Protein AF-A0A9P5HD12-F1 (afdb_monomer)

Structure (mmCIF, N/CA/C/O backbone):
data_AF-A0A9P5HD12-F1
#
_entry.id   AF-A0A9P5HD12-F1
#
loop_
_atom_site.group_PDB
_atom_site.id
_atom_site.type_symbol
_atom_site.label_atom_id
_atom_site.label_alt_id
_atom_site.label_comp_id
_atom_site.label_asym_id
_atom_site.label_entity_id
_atom_site.label_seq_id
_atom_site.pdbx_PDB_ins_code
_atom_site.Cartn_x
_atom_site.Cartn_y
_atom_site.Cartn_z
_atom_site.occupancy
_atom_site.B_iso_or_equiv
_atom_site.auth_seq_id
_atom_site.auth_comp_id
_atom_site.auth_asym_id
_atom_site.auth_atom_id
_atom_site.pdbx_PDB_model_num
ATOM 1 N N . MET A 1 1 ? -7.992 -1.097 63.569 1.00 47.06 1 MET A N 1
ATOM 2 C CA . MET A 1 1 ? -7.246 -1.140 62.299 1.00 47.06 1 MET A CA 1
ATOM 3 C C . MET A 1 1 ? -6.185 -2.189 62.492 1.00 47.06 1 MET A C 1
ATOM 5 O O . MET A 1 1 ? -5.339 -1.997 63.358 1.00 47.06 1 MET A O 1
ATOM 9 N N . ASP A 1 2 ? -6.290 -3.304 61.782 1.00 55.62 2 ASP A N 1
ATOM 10 C CA . ASP A 1 2 ? -5.213 -4.288 61.765 1.00 55.62 2 ASP A CA 1
ATOM 11 C C . ASP A 1 2 ? -3.961 -3.609 61.197 1.00 55.62 2 ASP A C 1
ATOM 13 O O . ASP A 1 2 ? -4.039 -2.880 60.207 1.00 55.62 2 ASP A O 1
ATOM 17 N N . SER A 1 3 ? -2.821 -3.762 61.870 1.00 78.62 3 SER A N 1
ATOM 18 C CA . SER A 1 3 ? -1.557 -3.120 61.483 1.00 78.62 3 SER A CA 1
ATOM 19 C C . SER A 1 3 ? -0.944 -3.727 60.216 1.00 78.62 3 SER A C 1
ATOM 21 O O . SER A 1 3 ? -0.080 -3.107 59.599 1.00 78.62 3 SER A O 1
ATOM 23 N N . SER A 1 4 ? -1.393 -4.921 59.821 1.00 79.12 4 SER A N 1
ATOM 24 C CA . SER A 1 4 ? -1.002 -5.617 58.596 1.00 79.12 4 SER A CA 1
ATOM 25 C C . SER A 1 4 ? -2.053 -6.657 58.186 1.00 79.12 4 SER A C 1
ATOM 27 O O . SER A 1 4 ? -2.779 -7.199 59.020 1.00 79.12 4 SER A O 1
ATOM 29 N N . LEU A 1 5 ? -2.127 -6.954 56.885 1.00 80.81 5 LEU A N 1
ATOM 30 C CA . LEU A 1 5 ? -2.932 -8.056 56.355 1.00 80.81 5 LEU A CA 1
ATOM 31 C C . LEU A 1 5 ? -2.195 -9.380 56.624 1.00 80.81 5 LEU A C 1
ATOM 33 O O . LEU A 1 5 ? -1.107 -9.595 56.090 1.00 80.81 5 LEU A O 1
ATOM 37 N N . SER A 1 6 ? -2.763 -10.256 57.455 1.00 83.50 6 SER A N 1
ATOM 38 C CA . SER A 1 6 ? -2.176 -11.579 57.721 1.00 83.50 6 SER A CA 1
ATOM 39 C C . SER A 1 6 ? -2.319 -12.482 56.492 1.00 83.50 6 SER A C 1
ATOM 41 O O . SER A 1 6 ? -3.401 -12.583 55.915 1.00 83.50 6 SER A O 1
ATOM 43 N N . TYR A 1 7 ? -1.225 -13.126 56.072 1.00 85.25 7 TYR A N 1
ATOM 44 C CA . TYR A 1 7 ? -1.238 -14.045 54.932 1.00 85.25 7 TYR A CA 1
ATOM 45 C C . TYR A 1 7 ? -2.014 -15.320 55.286 1.00 85.25 7 TYR A C 1
ATOM 47 O O . TYR A 1 7 ? -1.630 -16.055 56.196 1.00 85.25 7 TYR A O 1
ATOM 55 N N . HIS A 1 8 ? -3.086 -15.585 54.541 1.00 85.81 8 HIS A N 1
ATOM 56 C CA . HIS A 1 8 ? -3.870 -16.813 54.619 1.00 85.81 8 HIS A CA 1
ATOM 57 C C . HIS A 1 8 ? -3.912 -17.473 53.241 1.00 85.81 8 HIS A C 1
ATOM 59 O O . HIS A 1 8 ? -4.169 -16.803 52.240 1.00 85.81 8 HIS A O 1
ATOM 65 N N . GLU A 1 9 ? -3.662 -18.782 53.188 1.00 86.75 9 GLU A N 1
ATOM 66 C CA . GLU A 1 9 ? -3.759 -19.545 51.944 1.00 86.75 9 GLU A CA 1
ATOM 67 C C . GLU A 1 9 ? -5.219 -19.556 51.446 1.00 86.75 9 GLU A C 1
ATOM 69 O O . GLU A 1 9 ? -6.130 -19.869 52.222 1.00 86.75 9 GLU A O 1
ATOM 74 N N . PRO A 1 10 ? -5.478 -19.197 50.175 1.00 88.44 10 PRO A N 1
ATOM 75 C CA . PRO A 1 10 ? -6.823 -19.236 49.620 1.00 88.44 10 PRO A CA 1
ATOM 76 C C . PRO A 1 10 ? -7.307 -20.681 49.449 1.00 88.44 10 PRO A C 1
ATOM 78 O O . PRO A 1 10 ? -6.537 -21.589 49.152 1.00 88.44 10 PRO A O 1
ATOM 81 N N . SER A 1 11 ? -8.617 -20.897 49.586 1.00 92.56 11 SER A N 1
ATOM 82 C CA . SER A 1 11 ? -9.202 -22.230 49.404 1.00 92.56 11 SER A CA 1
ATOM 83 C C . SER A 1 11 ? -9.028 -22.751 47.967 1.00 92.56 11 SER A C 1
ATOM 85 O O . SER A 1 11 ? -9.059 -21.975 47.008 1.00 92.56 11 SER A O 1
ATOM 87 N N . VAL A 1 12 ? -8.949 -24.077 47.797 1.00 92.75 12 VAL A N 1
ATOM 88 C CA . VAL A 1 12 ? -8.862 -24.726 46.469 1.00 92.75 12 VAL A CA 1
ATOM 89 C C . VAL A 1 12 ? -10.025 -24.320 45.557 1.00 92.75 12 VAL A C 1
ATOM 91 O O . VAL A 1 12 ? -9.836 -24.154 44.356 1.00 92.75 12 VAL A O 1
ATOM 94 N N . VAL A 1 13 ? -11.218 -24.097 46.121 1.00 92.12 13 VAL A N 1
ATOM 95 C CA . VAL A 1 13 ? -12.398 -23.631 45.373 1.00 92.12 13 VAL A CA 1
ATOM 96 C C . VAL A 1 13 ? -12.158 -22.237 44.792 1.00 92.12 13 VAL A C 1
ATOM 98 O O . VAL A 1 13 ? -12.427 -22.008 43.615 1.00 92.12 13 VAL A O 1
ATOM 101 N N . THR A 1 14 ? -11.594 -21.322 45.584 1.00 90.31 14 THR A N 1
ATOM 102 C CA . THR A 1 14 ? -11.239 -19.970 45.132 1.00 90.31 14 THR A CA 1
ATOM 103 C C . THR A 1 14 ? -10.193 -20.016 44.020 1.00 90.31 14 THR A C 1
ATOM 105 O O . THR A 1 14 ? -10.361 -19.354 42.998 1.00 90.31 14 THR A O 1
ATOM 108 N N . ILE A 1 15 ? -9.146 -20.833 44.180 1.00 92.25 15 ILE A N 1
ATOM 109 C CA . ILE A 1 15 ? -8.101 -21.008 43.160 1.00 92.25 15 ILE A CA 1
ATOM 110 C C . ILE A 1 15 ? -8.713 -21.554 41.863 1.00 92.25 15 ILE A C 1
ATOM 112 O O . ILE A 1 15 ? -8.494 -20.985 40.797 1.00 92.25 15 ILE A O 1
ATOM 116 N N . ALA A 1 16 ? -9.538 -22.601 41.945 1.00 94.00 16 ALA A N 1
ATOM 117 C CA . ALA A 1 16 ? -10.181 -23.206 40.782 1.00 94.00 16 ALA A CA 1
ATOM 118 C C . ALA A 1 16 ? -11.102 -22.225 40.035 1.00 94.00 16 ALA A C 1
ATOM 120 O O . ALA A 1 16 ? -11.079 -22.189 38.803 1.00 94.00 16 ALA A O 1
ATOM 121 N N . ILE A 1 17 ? -11.872 -21.397 40.756 1.00 93.56 17 ILE A N 1
ATOM 122 C CA . ILE A 1 17 ? -12.721 -20.359 40.152 1.00 93.56 17 ILE A CA 1
ATOM 123 C C . ILE A 1 17 ? -11.867 -19.323 39.415 1.00 93.56 17 ILE A C 1
ATOM 125 O O . ILE A 1 17 ? -12.166 -19.018 38.262 1.00 93.56 17 ILE A O 1
ATOM 129 N N . LEU A 1 18 ? -10.803 -18.809 40.043 1.00 92.56 18 LEU A N 1
ATOM 130 C CA . LEU A 1 18 ? -9.942 -17.779 39.452 1.00 92.56 18 LEU A CA 1
ATOM 131 C C . LEU A 1 18 ? -9.153 -18.302 38.245 1.00 92.56 18 LEU A C 1
ATOM 133 O O . LEU A 1 18 ? -9.142 -17.660 37.194 1.00 92.56 18 LEU A O 1
ATOM 137 N N . SER A 1 19 ? -8.530 -19.477 38.363 1.00 93.19 19 SER A N 1
ATOM 138 C CA . SER A 1 19 ? -7.789 -20.107 37.265 1.00 93.19 19 SER A CA 1
ATOM 139 C C . SER A 1 19 ? -8.713 -20.490 36.110 1.00 93.19 19 SER A C 1
ATOM 141 O O . SER A 1 19 ? -8.383 -20.232 34.953 1.00 93.19 19 SER A O 1
ATOM 143 N N . GLY A 1 20 ? -9.890 -21.051 36.409 1.00 94.62 20 GLY A N 1
ATOM 144 C CA . GLY A 1 20 ? -10.898 -21.383 35.404 1.00 94.62 20 GLY A CA 1
ATOM 145 C C . GLY A 1 20 ? -11.424 -20.145 34.680 1.00 94.62 20 GLY A C 1
ATOM 146 O O . GLY A 1 20 ? -11.545 -20.161 33.458 1.00 94.62 20 GLY A O 1
ATOM 147 N N . PHE A 1 21 ? -11.664 -19.055 35.410 1.00 94.62 21 PHE A N 1
ATOM 148 C CA . PHE A 1 21 ? -12.096 -17.783 34.837 1.00 94.62 21 PHE A CA 1
ATOM 149 C C . PHE A 1 21 ? -11.057 -17.207 33.867 1.00 94.62 21 PHE A C 1
ATOM 151 O O . PHE A 1 21 ? -11.388 -16.927 32.717 1.00 94.62 21 PHE A O 1
ATOM 158 N N . LEU A 1 22 ? -9.789 -17.106 34.285 1.00 93.56 22 LEU A N 1
ATOM 159 C CA . LEU A 1 22 ? -8.687 -16.626 33.438 1.00 93.56 22 LEU A CA 1
ATOM 160 C C . LEU A 1 22 ? -8.484 -17.489 32.186 1.00 93.56 22 LEU A C 1
ATOM 162 O O . LEU A 1 22 ? -8.313 -16.961 31.085 1.00 93.56 22 LEU A O 1
ATOM 166 N N . LEU A 1 23 ? -8.520 -18.815 32.342 1.00 95.06 23 LEU A N 1
ATOM 167 C CA . LEU A 1 23 ? -8.341 -19.749 31.233 1.00 95.06 23 LEU A CA 1
ATOM 168 C C . LEU A 1 23 ? -9.497 -19.662 30.232 1.00 95.06 23 LEU A C 1
ATOM 170 O O . LEU A 1 23 ? -9.259 -19.585 29.028 1.00 95.06 23 LEU A O 1
ATOM 174 N N . LEU A 1 24 ? -10.743 -19.622 30.711 1.00 94.94 24 LEU A N 1
ATOM 175 C CA . LEU A 1 24 ? -11.917 -19.517 29.844 1.00 94.94 24 LEU A CA 1
ATOM 176 C C . LEU A 1 24 ? -11.989 -18.171 29.130 1.00 94.94 24 LEU A C 1
ATOM 178 O O . LEU A 1 24 ? -12.310 -18.153 27.943 1.00 94.94 24 LEU A O 1
ATOM 182 N N . LEU A 1 25 ? -11.645 -17.066 29.802 1.00 93.25 25 LEU A N 1
ATOM 183 C CA . LEU A 1 25 ? -11.582 -15.743 29.175 1.00 93.25 25 LEU A CA 1
ATOM 184 C C . LEU A 1 25 ? -10.667 -15.739 27.945 1.00 93.25 25 LEU A C 1
ATOM 186 O O . LEU A 1 25 ? -11.023 -15.167 26.915 1.00 93.25 25 LEU A O 1
ATOM 190 N N . ASN A 1 26 ? -9.518 -16.411 28.031 1.00 93.06 26 ASN A N 1
ATOM 191 C CA . ASN A 1 26 ? -8.563 -16.510 26.931 1.00 93.06 26 ASN A CA 1
ATOM 192 C C . ASN A 1 26 ? -8.986 -17.541 25.871 1.00 93.06 26 ASN A C 1
ATOM 194 O O . ASN A 1 26 ? -8.932 -17.247 24.677 1.00 93.06 26 ASN A O 1
ATOM 198 N N . LEU A 1 27 ? -9.467 -18.719 26.282 1.00 93.19 27 LEU A N 1
ATOM 199 C CA . LEU A 1 27 ? -9.890 -19.785 25.366 1.00 93.19 27 LEU A CA 1
ATOM 200 C C . LEU A 1 27 ? -11.089 -19.366 24.507 1.00 93.19 27 LEU A C 1
ATOM 202 O O . LEU A 1 27 ? -11.091 -19.571 23.292 1.00 93.19 27 LEU A O 1
ATOM 206 N N . VAL A 1 28 ? -12.104 -18.763 25.130 1.00 91.25 28 VAL A N 1
ATOM 207 C CA . VAL A 1 28 ? -13.299 -18.282 24.427 1.00 91.25 28 VAL A CA 1
ATOM 208 C C . VAL A 1 28 ? -12.946 -17.115 23.514 1.00 91.25 28 VAL A C 1
ATOM 210 O O . VAL A 1 28 ? -13.430 -17.081 22.384 1.00 91.25 28 VAL A O 1
ATOM 213 N N . ASN A 1 29 ? -12.072 -16.202 23.956 1.00 87.50 29 ASN A N 1
ATOM 214 C CA . ASN A 1 29 ? -11.578 -15.126 23.100 1.00 87.50 29 ASN A CA 1
ATOM 215 C C . ASN A 1 29 ? -10.891 -15.688 21.849 1.00 87.50 29 ASN A C 1
ATOM 217 O O . ASN A 1 29 ? -11.297 -15.347 20.745 1.00 87.50 29 ASN A O 1
ATOM 221 N N . TYR A 1 30 ? -9.939 -16.615 22.004 1.00 86.12 30 TYR A N 1
ATOM 222 C CA . TYR A 1 30 ? -9.253 -17.255 20.877 1.00 86.12 30 TYR A CA 1
ATOM 223 C C . TYR A 1 30 ? -10.226 -17.960 19.916 1.00 86.12 30 TYR A C 1
ATOM 225 O O . TYR A 1 30 ? -10.137 -17.800 18.698 1.00 86.12 30 TYR A O 1
ATOM 233 N N . GLY A 1 31 ? -11.186 -18.722 20.451 1.00 85.94 31 GLY A N 1
ATOM 234 C CA . GLY A 1 31 ? -12.172 -19.444 19.645 1.00 85.94 31 GLY A CA 1
ATOM 235 C C . GLY A 1 31 ? -13.102 -18.516 18.858 1.00 85.94 31 GLY A C 1
ATOM 236 O O . GLY A 1 31 ? -13.286 -18.700 17.655 1.00 85.94 31 GLY A O 1
ATOM 237 N N . LEU A 1 32 ? -13.674 -17.506 19.517 1.00 82.62 32 LEU A N 1
ATOM 238 C CA . LEU A 1 32 ? -14.594 -16.561 18.880 1.00 82.62 32 LEU A CA 1
ATOM 239 C C . LEU A 1 32 ? -13.887 -15.612 17.915 1.00 82.62 32 LEU A C 1
ATOM 241 O O . LEU A 1 32 ? -14.466 -15.268 16.886 1.00 82.62 32 LEU A O 1
ATOM 245 N N . ASP A 1 33 ? -12.651 -15.213 18.203 1.00 78.00 33 ASP A N 1
ATOM 246 C CA . ASP A 1 33 ? -11.883 -14.362 17.299 1.00 78.00 33 ASP A CA 1
ATOM 247 C C . ASP A 1 33 ? -11.550 -15.100 15.993 1.00 78.00 33 ASP A C 1
ATOM 249 O O . ASP A 1 33 ? -11.753 -14.564 14.907 1.00 78.00 33 ASP A O 1
ATOM 253 N N . LYS A 1 34 ? -11.199 -16.391 16.079 1.00 77.56 34 LYS A N 1
ATOM 254 C CA . LYS A 1 34 ? -10.939 -17.241 14.906 1.00 77.56 34 LYS A CA 1
ATOM 255 C C . LYS A 1 34 ? -12.182 -17.514 14.049 1.00 77.56 34 LYS A C 1
ATOM 257 O O . LYS A 1 34 ? -12.053 -17.703 12.842 1.00 77.56 34 LYS A O 1
ATOM 262 N N . ILE A 1 35 ? -13.368 -17.584 14.658 1.00 77.06 35 ILE A N 1
ATOM 263 C CA . ILE A 1 35 ? -14.622 -17.916 13.955 1.00 77.06 35 ILE A CA 1
ATOM 264 C C . ILE A 1 35 ? -15.313 -16.662 13.407 1.00 77.06 35 ILE A C 1
ATOM 266 O O . ILE A 1 35 ? -15.815 -16.679 12.284 1.00 77.06 35 ILE A O 1
ATOM 270 N N . ALA A 1 36 ? -15.386 -15.598 14.207 1.00 69.12 36 ALA A N 1
ATOM 271 C CA . ALA A 1 36 ? -16.264 -14.456 13.960 1.00 69.12 36 ALA A CA 1
ATOM 272 C C . ALA A 1 36 ? -15.604 -13.084 14.201 1.00 69.12 36 ALA A C 1
ATOM 274 O O . ALA A 1 36 ? -16.300 -12.073 14.109 1.00 69.12 36 ALA A O 1
ATOM 275 N N . PHE A 1 37 ? -14.295 -13.027 14.495 1.00 71.00 37 PHE A N 1
ATOM 276 C CA . PHE A 1 37 ? -13.543 -11.789 14.773 1.00 71.00 37 PHE A CA 1
ATOM 277 C C . PHE A 1 37 ? -14.174 -10.921 15.878 1.00 71.00 37 PHE A C 1
ATOM 279 O O . PHE A 1 37 ? -14.106 -9.691 15.847 1.00 71.00 37 PHE A O 1
ATOM 286 N N . CYS A 1 38 ? -14.864 -11.558 16.832 1.00 69.75 38 CYS A N 1
ATOM 287 C CA . CYS A 1 38 ? -15.633 -10.888 17.883 1.00 69.75 38 CYS A CA 1
ATOM 288 C C . CYS A 1 38 ? -15.299 -11.408 19.292 1.00 69.75 38 CYS A C 1
ATOM 290 O O . CYS A 1 38 ? -16.160 -11.429 20.177 1.00 69.75 38 CYS A O 1
ATOM 292 N N . GLY A 1 39 ? -14.037 -11.795 19.522 1.00 74.69 39 GLY A N 1
ATOM 293 C CA . GLY A 1 39 ? -13.567 -12.384 20.786 1.00 74.69 39 GLY A CA 1
ATOM 294 C C . GLY A 1 39 ? -13.927 -11.585 22.048 1.00 74.69 39 GLY A C 1
ATOM 295 O O . GLY A 1 39 ? -14.269 -12.168 23.081 1.00 74.69 39 GLY A O 1
ATOM 296 N N . LEU A 1 40 ? -13.994 -10.255 21.924 1.00 77.31 40 LEU A N 1
ATOM 297 C CA . LEU A 1 40 ? -14.366 -9.316 22.989 1.00 77.31 40 LEU A CA 1
ATOM 298 C C . LEU A 1 40 ? -15.733 -9.624 23.627 1.00 77.31 40 LEU A C 1
ATOM 300 O O . LEU A 1 40 ? -15.899 -9.506 24.840 1.00 77.31 40 LEU A O 1
ATOM 304 N N . ILE A 1 41 ? -16.715 -10.057 22.830 1.00 79.31 41 ILE A N 1
ATOM 305 C CA . ILE A 1 41 ? -18.071 -10.359 23.320 1.00 79.31 41 ILE A CA 1
ATOM 306 C C . ILE A 1 41 ? -18.044 -11.576 24.247 1.00 79.31 41 ILE A C 1
ATOM 308 O O . ILE A 1 41 ? -18.742 -11.596 25.259 1.00 79.31 41 ILE A O 1
ATOM 312 N N . GLY A 1 42 ? -17.204 -12.569 23.943 1.00 84.50 42 GLY A N 1
ATOM 313 C CA . GLY A 1 42 ? -17.037 -13.748 24.789 1.00 84.50 42 GLY A CA 1
ATOM 314 C C . GLY A 1 42 ? -16.533 -13.402 26.185 1.00 84.50 42 GLY A C 1
ATOM 315 O O . GLY A 1 42 ? -17.025 -13.948 27.171 1.00 84.50 42 GLY A O 1
ATOM 316 N N . GLN A 1 43 ? -15.605 -12.449 26.278 1.00 88.38 43 GLN A N 1
ATOM 317 C CA . GLN A 1 43 ? -15.058 -11.984 27.554 1.00 88.38 43 GLN A CA 1
ATOM 318 C C . GLN A 1 43 ? -16.110 -11.253 28.393 1.00 88.38 43 GLN A C 1
ATOM 320 O O . GLN A 1 43 ? -16.218 -11.510 29.592 1.00 88.38 43 GLN A O 1
ATOM 325 N N . VAL A 1 44 ? -16.941 -10.413 27.762 1.00 84.56 44 VAL A N 1
ATOM 326 C CA . VAL A 1 44 ? -18.081 -9.769 28.435 1.00 84.56 44 VAL A CA 1
ATOM 327 C C . VAL A 1 44 ? -19.047 -10.829 28.962 1.00 84.56 44 VAL A C 1
ATOM 329 O O . VAL A 1 44 ? -19.358 -10.818 30.148 1.00 84.56 44 VAL A O 1
ATOM 332 N N . VAL A 1 45 ? -19.474 -11.785 28.127 1.00 86.50 45 VAL A N 1
ATOM 333 C CA . VAL A 1 45 ? -20.421 -12.851 28.516 1.00 86.50 45 VAL A CA 1
ATOM 334 C C . VAL A 1 45 ? -19.896 -13.685 29.684 1.00 86.50 45 VAL A C 1
ATOM 336 O O . VAL A 1 45 ? -20.644 -13.957 30.623 1.00 86.50 45 VAL A O 1
ATOM 339 N N . LEU A 1 46 ? -18.614 -14.059 29.661 1.00 91.12 46 LEU A N 1
ATOM 340 C CA . LEU A 1 46 ? -17.979 -14.769 30.772 1.00 91.12 46 LEU A CA 1
ATOM 341 C C . LEU A 1 46 ? -17.926 -13.922 32.043 1.00 91.12 46 LEU A C 1
ATOM 343 O O . LEU A 1 46 ? -18.194 -14.447 33.122 1.00 91.12 46 LEU A O 1
ATOM 347 N N . GLY A 1 47 ? -17.652 -12.620 31.919 1.00 89.88 47 GLY A N 1
ATOM 348 C CA . GLY A 1 47 ? -17.760 -11.672 33.024 1.00 89.88 47 GLY A CA 1
ATOM 349 C C . GLY A 1 47 ? -19.145 -11.713 33.661 1.00 89.88 47 GLY A C 1
ATOM 350 O O . GLY A 1 47 ? -19.262 -11.855 34.876 1.00 89.88 47 GLY A O 1
ATOM 351 N N . ILE A 1 48 ? -20.205 -11.705 32.851 1.00 87.00 48 ILE A N 1
ATOM 352 C CA . ILE A 1 48 ? -21.558 -11.776 33.398 1.00 87.00 48 ILE A CA 1
ATOM 353 C C . ILE A 1 48 ? -21.848 -13.135 34.055 1.00 87.00 48 ILE A C 1
ATOM 355 O O . ILE A 1 48 ? -22.483 -13.191 35.106 1.00 87.00 48 ILE A O 1
ATOM 359 N N . ALA A 1 49 ? -21.380 -14.232 33.455 1.00 89.69 49 ALA A N 1
ATOM 360 C CA . ALA A 1 49 ? -21.597 -15.580 33.972 1.00 89.69 49 ALA A CA 1
ATOM 361 C C . ALA A 1 49 ? -20.899 -15.819 35.324 1.00 89.69 49 ALA A C 1
ATOM 363 O O . ALA A 1 49 ? -21.496 -16.440 36.203 1.00 89.69 49 ALA A O 1
ATOM 364 N N . TRP A 1 50 ? -19.676 -15.314 35.513 1.00 92.38 50 TRP A N 1
ATOM 365 C CA . TRP A 1 50 ? -18.913 -15.471 36.760 1.00 92.38 50 TRP A CA 1
ATOM 366 C C . TRP A 1 50 ? -19.239 -14.419 37.820 1.00 92.38 50 TRP A C 1
ATOM 368 O O . TRP A 1 50 ? -19.162 -14.721 39.012 1.00 92.38 50 TRP A O 1
ATOM 378 N N . GLY A 1 51 ? -19.586 -13.203 37.404 1.00 88.56 51 GLY A N 1
ATOM 379 C CA . GLY A 1 51 ? -19.803 -12.082 38.309 1.00 88.56 51 GLY A CA 1
ATOM 380 C C . GLY A 1 51 ? -21.191 -12.031 38.950 1.00 88.56 51 GLY A C 1
ATOM 381 O O . GLY A 1 51 ? -22.035 -12.923 38.798 1.00 88.56 51 GLY A O 1
ATOM 382 N N . THR A 1 52 ? -21.436 -10.924 39.650 1.00 83.75 52 THR A N 1
ATOM 383 C CA . THR A 1 52 ? -22.645 -10.630 40.425 1.00 83.75 52 THR A CA 1
ATOM 384 C C . THR A 1 52 ? -23.972 -10.836 39.663 1.00 83.75 52 THR A C 1
ATOM 386 O O . THR A 1 52 ? -24.933 -11.308 40.283 1.00 83.75 52 THR A O 1
ATOM 389 N N . PRO A 1 53 ? -24.102 -10.501 38.360 1.00 77.19 53 PRO A N 1
ATOM 390 C CA . PRO A 1 53 ? -25.377 -10.655 37.654 1.00 77.19 53 PRO A CA 1
ATOM 391 C C . PRO A 1 53 ? -25.741 -12.100 37.282 1.00 77.19 53 PRO A C 1
ATOM 393 O O . PRO A 1 53 ? -26.919 -12.370 37.037 1.00 77.19 53 PRO A O 1
ATOM 396 N N . GLY A 1 54 ? -24.761 -13.004 37.208 1.00 83.56 54 GLY A N 1
ATOM 397 C CA . GLY A 1 54 ? -24.943 -14.404 36.830 1.00 83.56 54 GLY A CA 1
ATOM 398 C C . GLY A 1 54 ? -24.761 -15.349 38.013 1.00 83.56 54 GLY A C 1
ATOM 399 O O . GLY A 1 54 ? -25.587 -15.391 38.925 1.00 83.56 54 GLY A O 1
ATOM 400 N N . GLY A 1 55 ? -23.690 -16.143 37.969 1.00 83.62 55 GLY A N 1
ATOM 401 C CA . GLY A 1 55 ? -23.398 -17.209 38.925 1.00 83.62 55 GLY A CA 1
ATOM 402 C C . GLY A 1 55 ? -22.851 -16.744 40.274 1.00 83.62 55 GLY A C 1
ATOM 403 O O . GLY A 1 55 ? -22.812 -17.559 41.192 1.00 83.62 55 GLY A O 1
ATOM 404 N N . LYS A 1 56 ? -22.453 -15.467 40.419 1.00 87.69 56 LYS A N 1
ATOM 405 C CA . LYS A 1 56 ? -21.879 -14.901 41.659 1.00 87.69 56 LYS A CA 1
ATOM 406 C C . LYS A 1 56 ? -20.723 -15.738 42.219 1.00 87.69 56 LYS A C 1
ATOM 408 O O . LYS A 1 56 ? -20.631 -15.964 43.423 1.00 87.69 56 LYS A O 1
ATOM 413 N N . LEU A 1 57 ? -19.881 -16.251 41.325 1.00 89.81 57 LEU A N 1
ATOM 414 C CA . LEU A 1 57 ? -18.740 -17.098 41.674 1.00 89.81 57 LEU A CA 1
ATOM 415 C C . LEU A 1 57 ? -17.557 -16.263 42.176 1.00 89.81 57 LEU A C 1
ATOM 417 O O . LEU A 1 57 ? -16.725 -16.767 42.928 1.00 89.81 57 LEU A O 1
ATOM 421 N N . LEU A 1 58 ? -17.481 -15.000 41.754 1.00 91.19 58 LEU A N 1
ATOM 422 C CA . LEU A 1 58 ? -16.501 -14.030 42.226 1.00 91.19 58 LEU A CA 1
ATOM 423 C C . LEU A 1 58 ? -17.074 -13.232 43.400 1.00 91.19 58 LEU A C 1
ATOM 425 O O . LEU A 1 58 ? -18.230 -12.812 43.380 1.00 91.19 58 LEU A O 1
ATOM 429 N N . ASP A 1 59 ? -16.252 -13.024 44.428 1.00 89.00 59 ASP A N 1
ATOM 430 C CA . ASP A 1 59 ? -16.605 -12.130 45.528 1.00 89.00 59 ASP A CA 1
ATOM 431 C C . ASP A 1 59 ? -16.477 -10.660 45.098 1.00 89.00 59 ASP A C 1
ATOM 433 O O . ASP A 1 59 ? -15.660 -10.323 44.238 1.00 89.00 59 ASP A O 1
ATOM 437 N N . ARG A 1 60 ? -17.239 -9.758 45.728 1.00 86.56 60 ARG A N 1
ATOM 438 C CA . ARG A 1 60 ? -17.263 -8.335 45.342 1.00 86.56 60 ARG A CA 1
ATOM 439 C C . ARG A 1 60 ? -15.894 -7.667 45.413 1.00 86.56 60 ARG A C 1
ATOM 441 O O . ARG A 1 60 ? -15.562 -6.888 44.528 1.00 86.56 60 ARG A O 1
ATOM 448 N N . GLY A 1 61 ? -15.078 -8.002 46.416 1.00 89.56 61 GLY A N 1
ATOM 449 C CA . GLY A 1 61 ? -13.721 -7.457 46.512 1.00 89.56 61 GLY A CA 1
ATOM 450 C C . GLY A 1 61 ? -12.828 -7.876 45.337 1.00 89.56 61 GLY A C 1
ATOM 451 O O . GLY A 1 61 ? -11.973 -7.110 44.897 1.00 89.56 61 GLY A O 1
ATOM 452 N N . VAL A 1 62 ? -13.057 -9.074 44.789 1.00 91.25 62 VAL A N 1
ATOM 453 C CA . VAL A 1 62 ? -12.347 -9.579 43.606 1.00 91.25 62 VAL A CA 1
ATOM 454 C C . VAL A 1 62 ? -12.854 -8.896 42.337 1.00 91.25 62 VAL A C 1
ATOM 456 O O . VAL A 1 62 ? -12.042 -8.517 41.497 1.00 91.25 62 VAL A O 1
ATOM 459 N N . GLU A 1 63 ? -14.168 -8.695 42.200 1.00 90.56 63 GLU A N 1
ATOM 460 C CA . GLU A 1 63 ? -14.747 -7.941 41.077 1.00 90.56 63 GLU A CA 1
ATOM 461 C C . GLU A 1 63 ? -14.185 -6.513 41.010 1.00 90.56 63 GLU A C 1
ATOM 463 O O . GLU A 1 63 ? -13.755 -6.076 39.940 1.00 90.56 63 GLU A O 1
ATOM 468 N N . ASP A 1 64 ? -14.098 -5.823 42.152 1.00 88.56 64 ASP A N 1
ATOM 469 C CA . ASP A 1 64 ? -13.517 -4.479 42.250 1.00 88.56 64 ASP A CA 1
ATOM 470 C C . ASP A 1 64 ? -12.028 -4.466 41.863 1.00 88.56 64 ASP A C 1
ATOM 472 O O . ASP A 1 64 ? -11.581 -3.581 41.127 1.00 88.56 64 ASP A O 1
ATOM 476 N N . ALA A 1 65 ? -11.253 -5.463 42.303 1.00 92.62 65 ALA A N 1
ATOM 477 C CA . ALA A 1 65 ? -9.843 -5.594 41.937 1.00 92.62 65 ALA A CA 1
ATOM 478 C C . ALA A 1 65 ? -9.656 -5.852 40.430 1.00 92.62 65 ALA A C 1
ATOM 480 O O . ALA A 1 65 ? -8.818 -5.214 39.786 1.00 92.62 65 ALA A O 1
ATOM 481 N N . ILE A 1 66 ? -10.464 -6.742 39.844 1.00 93.62 66 ILE A N 1
ATOM 482 C CA . ILE A 1 66 ? -10.459 -7.024 38.401 1.00 93.62 66 ILE A CA 1
ATOM 483 C C . ILE A 1 66 ? -10.848 -5.772 37.611 1.00 93.62 66 ILE A C 1
ATOM 485 O O . ILE A 1 66 ? -10.218 -5.481 36.598 1.00 93.62 66 ILE A O 1
ATOM 489 N N . MET A 1 67 ? -11.829 -4.996 38.079 1.00 87.81 67 MET A N 1
ATOM 490 C CA . MET A 1 67 ? -12.227 -3.737 37.445 1.00 87.81 67 MET A CA 1
ATOM 491 C C . MET A 1 67 ? -11.087 -2.706 37.450 1.00 87.81 67 MET A C 1
ATOM 493 O O . MET A 1 67 ? -10.842 -2.063 36.429 1.00 87.81 67 MET A O 1
ATOM 497 N N . GLN A 1 68 ? -10.346 -2.572 38.555 1.00 90.56 68 GLN A N 1
ATOM 498 C CA . GLN A 1 68 ? -9.192 -1.665 38.638 1.00 90.56 68 GLN A CA 1
ATOM 499 C C . GLN A 1 68 ? -8.053 -2.085 37.696 1.00 90.56 68 GLN A C 1
ATOM 501 O O . GLN A 1 68 ? -7.523 -1.250 36.959 1.00 90.56 68 GLN A O 1
ATOM 506 N N . LEU A 1 69 ? -7.708 -3.377 37.670 1.00 92.50 69 LEU A N 1
ATOM 507 C CA . LEU A 1 69 ? -6.702 -3.920 36.747 1.00 92.50 69 LEU A CA 1
ATOM 508 C C . LEU A 1 69 ? -7.153 -3.815 35.284 1.00 92.50 69 LEU A C 1
ATOM 510 O O . LEU A 1 69 ? -6.354 -3.493 34.407 1.00 92.50 69 LEU A O 1
ATOM 514 N N . GLY A 1 70 ? -8.442 -4.024 35.020 1.00 87.88 70 GLY A N 1
ATOM 515 C CA . GLY A 1 70 ? -9.047 -3.825 33.710 1.00 87.88 70 GLY A CA 1
ATOM 516 C C . GLY A 1 70 ? -8.944 -2.373 33.243 1.00 87.88 70 GLY A C 1
ATOM 517 O O . GLY A 1 70 ? -8.570 -2.117 32.102 1.00 87.88 70 GLY A O 1
ATOM 518 N N . TYR A 1 71 ? -9.189 -1.401 34.125 1.00 86.44 71 TYR A N 1
ATOM 519 C CA . TYR A 1 71 ? -9.029 0.015 33.784 1.00 86.44 71 TYR A CA 1
ATOM 520 C C . TYR A 1 71 ? -7.568 0.382 33.469 1.00 86.44 71 TYR A C 1
ATOM 522 O O . TYR A 1 71 ? -7.315 1.192 32.577 1.00 86.44 71 TYR A O 1
ATOM 530 N N . LEU A 1 72 ? -6.591 -0.248 34.134 1.00 90.44 72 LEU A N 1
ATOM 531 C CA . LEU A 1 72 ? -5.178 -0.118 33.760 1.00 90.44 72 LEU A CA 1
ATOM 532 C C . LEU A 1 72 ? -4.908 -0.708 32.366 1.00 90.44 72 LEU A C 1
ATOM 534 O O . LEU A 1 72 ? -4.224 -0.083 31.557 1.00 90.44 72 LEU A O 1
ATOM 538 N N . GLY A 1 73 ? -5.496 -1.868 32.061 1.00 88.12 73 GLY A N 1
ATOM 539 C CA . GLY A 1 73 ? -5.493 -2.450 30.718 1.00 88.12 73 GLY A CA 1
ATOM 540 C C . GLY A 1 73 ? -6.025 -1.497 29.662 1.00 88.12 73 GLY A C 1
ATOM 541 O O . GLY A 1 73 ? -5.389 -1.308 28.633 1.00 88.12 73 GLY A O 1
ATOM 542 N N . LEU A 1 74 ? -7.146 -0.836 29.943 1.00 85.75 74 LEU A N 1
ATOM 543 C CA . LEU A 1 74 ? -7.740 0.156 29.052 1.00 85.75 74 LEU A CA 1
ATOM 544 C C . LEU A 1 74 ? -6.795 1.336 28.774 1.00 85.75 74 LEU A C 1
ATOM 546 O O . LEU A 1 74 ? -6.674 1.752 27.624 1.00 85.75 74 LEU A O 1
ATOM 550 N N . ILE A 1 75 ? -6.099 1.859 29.790 1.00 89.69 75 ILE A N 1
ATOM 551 C CA . ILE A 1 75 ? -5.086 2.913 29.594 1.00 89.69 75 ILE A CA 1
ATOM 552 C C . ILE A 1 75 ? -3.987 2.425 28.640 1.00 89.69 75 ILE A C 1
ATOM 554 O O . ILE A 1 75 ? -3.602 3.155 27.728 1.00 89.69 75 ILE A O 1
ATOM 558 N N . LEU A 1 76 ? -3.507 1.191 28.823 1.00 90.88 76 LEU A N 1
ATOM 559 C CA . LEU A 1 76 ? -2.454 0.605 27.990 1.00 90.88 76 LEU A CA 1
ATOM 560 C C . LEU A 1 76 ? -2.922 0.265 26.567 1.00 90.88 76 LEU A C 1
ATOM 562 O O . LEU A 1 76 ? -2.117 0.355 25.645 1.00 90.88 76 LEU A O 1
ATOM 566 N N . LEU A 1 77 ? -4.197 -0.079 26.368 1.00 85.00 77 LEU A N 1
ATOM 567 C CA . LEU A 1 77 ? -4.795 -0.275 25.040 1.00 85.00 77 LEU A CA 1
ATOM 568 C C . LEU A 1 77 ? -4.899 1.048 24.276 1.00 85.00 77 LEU A C 1
ATOM 570 O O . LEU A 1 77 ? -4.541 1.138 23.106 1.00 85.00 77 LEU A O 1
ATOM 574 N N . VAL A 1 78 ? -5.344 2.111 24.947 1.00 85.81 78 VAL A N 1
ATOM 575 C CA . VAL A 1 78 ? -5.430 3.444 24.335 1.00 85.81 78 VAL A CA 1
ATOM 576 C C . VAL A 1 78 ? -4.033 4.015 24.050 1.00 85.81 78 VAL A C 1
ATOM 578 O O . VAL A 1 78 ? -3.830 4.689 23.039 1.00 85.81 78 VAL A O 1
ATOM 581 N N . PHE A 1 79 ? -3.054 3.707 24.903 1.00 90.56 79 PHE A N 1
ATOM 582 C CA . PHE A 1 79 ? -1.646 4.024 24.670 1.00 90.56 79 PHE A CA 1
ATOM 583 C C . PHE A 1 79 ? -1.077 3.295 23.440 1.00 90.56 79 PHE A C 1
ATOM 585 O O . PHE A 1 79 ? -0.436 3.942 22.613 1.00 90.56 79 PHE A O 1
ATOM 592 N N . GLU A 1 80 ? -1.367 1.998 23.268 1.00 87.69 80 GLU A N 1
ATOM 593 C CA . GLU A 1 80 ? -1.031 1.230 22.053 1.00 87.69 80 GLU A CA 1
ATOM 594 C C . GLU A 1 80 ? -1.622 1.885 20.799 1.00 87.69 80 GLU A C 1
ATOM 596 O O . GLU A 1 80 ? -0.913 2.093 19.816 1.00 87.69 80 GLU A O 1
ATOM 601 N N . GLY A 1 81 ? -2.895 2.296 20.855 1.00 79.81 81 GLY A N 1
ATOM 602 C CA . GLY A 1 81 ? -3.549 3.019 19.760 1.00 79.81 81 GLY A CA 1
ATOM 603 C C . GLY A 1 81 ? -2.831 4.324 19.388 1.00 79.81 81 GLY A C 1
ATOM 604 O O . GLY A 1 81 ? -2.659 4.630 18.207 1.00 79.81 81 GLY A O 1
ATOM 605 N N . GLY A 1 82 ? -2.337 5.064 20.384 1.00 86.81 82 GLY A N 1
ATOM 606 C CA . GLY A 1 82 ? -1.488 6.235 20.161 1.00 86.81 82 GLY A CA 1
ATOM 607 C C . GLY A 1 82 ? -0.151 5.883 19.498 1.00 86.81 82 GLY A C 1
ATOM 608 O O . GLY A 1 82 ? 0.259 6.556 18.554 1.00 86.81 82 GLY A O 1
ATOM 609 N N . LEU A 1 83 ? 0.515 4.812 19.947 1.00 87.56 83 LEU A N 1
ATOM 610 C CA . LEU A 1 83 ? 1.788 4.344 19.377 1.00 87.56 83 LEU A CA 1
ATOM 611 C C . LEU A 1 83 ? 1.643 3.895 17.913 1.00 87.56 83 LEU A C 1
ATOM 613 O O . LEU A 1 83 ? 2.510 4.183 17.088 1.00 87.56 83 LEU A O 1
ATOM 617 N N . ALA A 1 84 ? 0.524 3.252 17.575 1.00 79.31 84 ALA A N 1
ATOM 618 C CA . ALA A 1 84 ? 0.210 2.783 16.225 1.00 79.31 84 ALA A CA 1
ATOM 619 C C . ALA A 1 84 ? -0.161 3.913 15.238 1.00 79.31 84 ALA A C 1
ATOM 621 O O . ALA A 1 84 ? -0.322 3.669 14.038 1.00 79.31 84 ALA A O 1
ATOM 622 N N . THR A 1 85 ? -0.299 5.158 15.710 1.00 77.00 85 THR A N 1
ATOM 623 C CA . THR A 1 85 ? -0.688 6.296 14.869 1.00 77.00 85 THR A CA 1
ATOM 624 C C . THR A 1 85 ? 0.448 6.717 13.934 1.00 77.00 85 THR A C 1
ATOM 626 O O . THR A 1 85 ? 1.433 7.315 14.358 1.00 77.00 85 THR A O 1
ATOM 629 N N . SER A 1 86 ? 0.290 6.486 12.626 1.00 71.62 86 SER A N 1
ATOM 630 C CA . SER A 1 86 ? 1.266 6.927 11.618 1.00 71.62 86 SER A CA 1
ATOM 631 C C . SER A 1 86 ? 0.995 8.359 11.129 1.00 71.62 86 SER A C 1
ATOM 633 O O . SER A 1 86 ? 0.120 8.628 10.301 1.00 71.62 86 SER A O 1
ATOM 635 N N . PHE A 1 87 ? 1.792 9.316 11.609 1.00 72.38 87 PHE A N 1
ATOM 636 C CA . PHE A 1 87 ? 1.613 10.741 11.290 1.00 72.38 87 PHE A CA 1
ATOM 637 C C . PHE A 1 87 ? 1.831 11.086 9.811 1.00 72.38 87 PHE A C 1
ATOM 639 O O . PHE A 1 87 ? 1.151 11.965 9.279 1.00 72.38 87 PHE A O 1
ATOM 646 N N . LYS A 1 88 ? 2.740 10.384 9.125 1.00 68.38 88 LYS A N 1
ATOM 647 C CA . LYS A 1 88 ? 3.022 10.575 7.689 1.00 68.38 88 LYS A CA 1
ATOM 648 C C . LYS A 1 88 ? 1.784 10.292 6.830 1.00 68.38 88 LYS A C 1
ATOM 650 O O . LYS A 1 88 ? 1.410 11.088 5.971 1.00 68.38 88 LYS A O 1
ATOM 655 N N . THR A 1 89 ? 1.114 9.190 7.136 1.00 64.88 89 THR A N 1
ATOM 656 C CA . THR A 1 89 ? -0.097 8.701 6.474 1.00 64.88 89 THR A CA 1
ATOM 657 C C . THR A 1 89 ? -1.301 9.609 6.740 1.00 64.88 89 THR A C 1
ATOM 659 O O . THR A 1 89 ? -2.038 9.955 5.811 1.00 64.88 89 THR A O 1
ATOM 662 N N . LEU A 1 90 ? -1.450 10.069 7.991 1.00 68.56 90 LEU A N 1
ATOM 663 C CA . LEU A 1 90 ? -2.496 11.009 8.399 1.00 68.56 90 LEU A CA 1
ATOM 664 C C . LEU A 1 90 ? -2.381 12.353 7.658 1.00 68.56 90 LEU A C 1
ATOM 666 O O . LEU A 1 90 ? -3.387 12.867 7.169 1.00 68.56 90 LEU A O 1
ATOM 670 N N . LYS A 1 91 ? -1.163 12.904 7.521 1.00 72.00 91 LYS A N 1
ATOM 671 C CA . LYS A 1 91 ? -0.909 14.173 6.808 1.00 72.00 91 LYS A CA 1
ATOM 672 C C . LYS A 1 91 ? -1.308 14.099 5.327 1.00 72.00 91 LYS A C 1
ATOM 674 O O . LYS A 1 91 ? -1.912 15.041 4.822 1.00 72.00 91 LYS A O 1
ATOM 679 N N . ALA A 1 92 ? -1.023 12.985 4.648 1.00 68.31 92 ALA A N 1
ATOM 680 C CA . ALA A 1 92 ? -1.267 12.830 3.210 1.00 68.31 92 ALA A CA 1
ATOM 681 C C . ALA A 1 92 ? -2.760 12.789 2.823 1.00 68.31 92 ALA A C 1
ATOM 683 O O . ALA A 1 92 ? -3.119 13.185 1.717 1.00 68.31 92 ALA A O 1
ATOM 684 N N . ASN A 1 93 ? -3.642 12.340 3.723 1.00 72.69 93 ASN A N 1
ATOM 685 C CA . ASN A 1 93 ? -5.080 12.185 3.450 1.00 72.69 93 ASN A CA 1
ATOM 686 C C . ASN A 1 93 ? -5.972 12.993 4.411 1.00 72.69 93 ASN A C 1
ATOM 688 O O . ASN A 1 93 ? -7.172 12.730 4.518 1.00 72.69 93 ASN A O 1
ATOM 692 N N . LEU A 1 94 ? -5.406 13.996 5.093 1.00 80.81 94 LEU A N 1
ATOM 693 C CA . LEU A 1 94 ? -6.030 14.680 6.228 1.00 80.81 94 LEU A CA 1
ATOM 694 C C . LEU A 1 94 ? -7.431 15.225 5.921 1.00 80.81 94 LEU A C 1
ATOM 696 O O . LEU A 1 94 ? -8.350 15.017 6.708 1.00 80.81 94 LEU A O 1
ATOM 700 N N . ALA A 1 95 ? -7.622 15.893 4.779 1.00 80.31 95 ALA A N 1
ATOM 701 C CA . ALA A 1 95 ? -8.905 16.508 4.433 1.00 80.31 95 ALA A CA 1
ATOM 702 C C . ALA A 1 95 ? -10.030 15.471 4.256 1.00 80.31 95 ALA A C 1
ATOM 704 O O . ALA A 1 95 ? -11.131 15.656 4.777 1.00 80.31 95 ALA A O 1
ATOM 705 N N . LEU A 1 96 ? -9.738 14.365 3.562 1.00 80.38 96 LEU A N 1
ATOM 706 C CA . LEU A 1 96 ? -10.705 13.296 3.319 1.00 80.38 96 LEU A CA 1
ATOM 707 C C . LEU A 1 96 ? -11.014 12.536 4.616 1.00 80.38 96 LEU A C 1
ATOM 709 O O . LEU A 1 96 ? -12.183 12.382 4.964 1.00 80.38 96 LEU A O 1
ATOM 713 N N . SER A 1 97 ? -9.983 12.149 5.372 1.00 84.69 97 SER A N 1
ATOM 714 C CA . SER A 1 97 ? -10.128 11.454 6.659 1.00 84.69 97 SER A CA 1
ATOM 715 C C . SER A 1 97 ? -10.893 12.293 7.689 1.00 84.69 97 SER A C 1
ATOM 717 O O . SER A 1 97 ? -11.753 11.769 8.392 1.00 84.69 97 SER A O 1
ATOM 719 N N . THR A 1 98 ? -10.658 13.611 7.724 1.00 85.62 98 THR A N 1
ATOM 720 C CA . THR A 1 98 ? -11.392 14.541 8.599 1.00 85.62 98 THR A CA 1
ATOM 721 C C . THR A 1 98 ? -12.872 14.609 8.226 1.00 85.62 98 THR A C 1
ATOM 723 O O . THR A 1 98 ? -13.729 14.555 9.105 1.00 85.62 98 THR A O 1
ATOM 726 N N . GLY A 1 99 ? -13.198 14.698 6.931 1.00 87.25 99 GLY A N 1
ATOM 727 C CA . GLY A 1 99 ? -14.587 14.693 6.463 1.00 87.25 99 GLY A CA 1
ATOM 728 C C . GLY A 1 99 ? -15.323 13.407 6.849 1.00 87.25 99 GLY A C 1
ATOM 729 O O . GLY A 1 99 ? -16.440 13.459 7.378 1.00 87.25 99 GLY A O 1
ATOM 730 N N . VAL A 1 100 ? -14.667 12.260 6.653 1.00 89.44 100 VAL A N 1
ATOM 731 C CA . VAL A 1 100 ? -15.184 10.942 7.041 1.00 89.44 100 VAL A CA 1
ATOM 732 C C . VAL A 1 100 ? -15.425 10.881 8.553 1.00 89.44 100 VAL A C 1
ATOM 734 O O . VAL A 1 100 ? -16.553 10.594 8.950 1.00 89.44 100 VAL A O 1
ATOM 737 N N . ALA A 1 101 ? -14.452 11.259 9.387 1.00 88.44 101 ALA A N 1
ATOM 738 C CA . ALA A 1 101 ? -14.586 11.265 10.849 1.00 88.44 101 ALA A CA 1
ATOM 739 C C . ALA A 1 101 ? -15.712 12.197 11.346 1.00 88.44 101 ALA A C 1
ATOM 741 O O . ALA A 1 101 ? -16.597 11.790 12.100 1.00 88.44 101 ALA A O 1
ATOM 742 N N . ILE A 1 102 ? -15.777 13.442 10.850 1.00 89.62 102 ILE A N 1
ATOM 743 C CA . ILE A 1 102 ? -16.829 14.404 11.237 1.00 89.62 102 ILE A CA 1
ATOM 744 C C . ILE A 1 102 ? -18.219 13.840 10.943 1.00 89.62 102 ILE A C 1
ATOM 746 O O . ILE A 1 102 ? -19.115 13.919 11.789 1.00 89.62 102 ILE A O 1
ATOM 750 N N . THR A 1 103 ? -18.416 13.259 9.757 1.00 90.44 103 THR A N 1
ATOM 751 C CA . THR A 1 103 ? -19.697 12.620 9.417 1.00 90.44 103 THR A CA 1
ATOM 752 C C . THR A 1 103 ? -19.944 11.349 10.230 1.00 90.44 103 THR A C 1
ATOM 754 O O . THR A 1 103 ? -21.078 11.120 10.652 1.00 90.44 103 THR A O 1
ATOM 757 N N . GLY A 1 104 ? -18.886 10.589 10.532 1.00 88.69 104 GLY A N 1
ATOM 758 C CA . GLY A 1 104 ? -18.878 9.401 11.392 1.00 88.69 104 GLY A CA 1
ATOM 759 C C . GLY A 1 104 ? -19.349 9.654 12.807 1.00 88.69 104 GLY A C 1
ATOM 760 O O . GLY A 1 104 ? -19.903 8.747 13.427 1.00 88.69 104 GLY A O 1
ATOM 761 N N . ILE A 1 105 ? -19.195 10.874 13.302 1.00 89.25 105 ILE A N 1
ATOM 762 C CA . ILE A 1 105 ? -19.631 11.264 14.642 1.00 89.25 105 ILE A CA 1
ATOM 763 C C . ILE A 1 105 ? -20.982 11.978 14.580 1.00 89.25 105 ILE A C 1
ATOM 765 O O . ILE A 1 105 ? -21.919 11.622 15.296 1.00 89.25 105 ILE A O 1
ATOM 769 N N . SER A 1 106 ? -21.102 12.968 13.696 1.00 90.62 106 SER A N 1
ATOM 770 C CA . SER A 1 106 ? -22.249 13.881 13.671 1.00 90.62 106 SER A CA 1
ATOM 771 C C . SER A 1 106 ? -23.548 13.185 13.262 1.00 90.62 106 SER A C 1
ATOM 773 O O . SER A 1 106 ? -24.601 13.477 13.828 1.00 90.62 106 SER A O 1
ATOM 775 N N . VAL A 1 107 ? -23.496 12.253 12.301 1.00 91.69 107 VAL A N 1
ATOM 776 C CA . VAL A 1 107 ? -24.701 11.574 11.798 1.00 91.69 107 VAL A CA 1
ATOM 777 C C . VAL A 1 107 ? -25.266 10.586 12.832 1.00 91.69 107 VAL A C 1
ATOM 779 O O . VAL A 1 107 ? -26.446 10.723 13.166 1.00 91.69 107 VAL A O 1
ATOM 782 N N . PRO A 1 108 ? -24.477 9.655 13.419 1.00 90.44 108 PRO A N 1
ATOM 783 C CA . PRO A 1 108 ? -24.963 8.806 14.513 1.00 90.44 108 PRO A CA 1
ATOM 784 C C . PRO A 1 108 ? -25.468 9.606 15.720 1.00 90.44 108 PRO A C 1
ATOM 786 O O . PRO A 1 108 ? -26.509 9.276 16.289 1.00 90.44 108 PRO A O 1
ATOM 789 N N . MET A 1 109 ? -24.788 10.705 16.069 1.00 90.31 109 MET A N 1
ATOM 790 C CA . MET A 1 109 ? -25.228 11.596 17.143 1.00 90.31 109 MET A CA 1
ATOM 791 C C . MET A 1 109 ? -26.610 12.194 16.844 1.00 90.31 109 MET A C 1
ATOM 793 O O . MET A 1 109 ? -27.507 12.118 17.682 1.00 90.31 109 MET A O 1
ATOM 797 N N . GLY A 1 110 ? -26.821 12.721 15.634 1.00 91.44 110 GLY A N 1
ATOM 798 C CA . GLY A 1 110 ? -28.119 13.245 15.201 1.00 91.44 110 GLY A CA 1
ATOM 799 C C . GLY A 1 110 ? -29.236 12.197 15.248 1.00 91.44 110 GLY A C 1
ATOM 800 O O . GLY A 1 110 ? -30.339 12.490 15.712 1.00 91.44 110 GLY A O 1
ATOM 801 N N . PHE A 1 111 ? -28.951 10.954 14.848 1.00 92.38 111 PHE A N 1
ATOM 802 C CA . PHE A 1 111 ? -29.914 9.853 14.959 1.00 92.38 111 PHE A CA 1
ATOM 803 C C . PHE A 1 111 ? -30.230 9.465 16.403 1.00 92.38 111 PHE A C 1
ATOM 805 O O . PHE A 1 111 ? -31.374 9.118 16.692 1.00 92.38 111 PHE A O 1
ATOM 812 N N . SER A 1 112 ? -29.276 9.584 17.326 1.00 91.69 112 SER A N 1
ATOM 813 C CA . SER A 1 112 ? -29.546 9.358 18.749 1.00 91.69 112 SER A CA 1
ATOM 814 C C . SER A 1 112 ? -30.571 10.355 19.305 1.00 91.69 112 SER A C 1
ATOM 816 O O . SER A 1 112 ? -31.506 9.958 20.001 1.00 91.69 112 SER A O 1
ATOM 818 N N . PHE A 1 113 ? -30.465 11.636 18.934 1.00 91.44 113 PHE A N 1
ATOM 819 C CA . PHE A 1 113 ? -31.465 12.650 19.296 1.00 91.44 113 PHE A CA 1
ATOM 820 C C . PHE A 1 113 ? -32.827 12.400 18.637 1.00 91.44 113 PHE A C 1
ATOM 822 O O . PHE A 1 113 ? -33.860 12.605 19.271 1.00 91.44 113 PHE A O 1
ATOM 829 N N . LEU A 1 114 ? -32.854 11.898 17.399 1.00 90.69 114 LEU A N 1
ATOM 830 C CA . LEU A 1 114 ? -34.104 11.550 16.716 1.00 90.69 114 LEU A CA 1
ATOM 831 C C . LEU A 1 114 ? -34.864 10.409 17.417 1.00 90.69 114 LEU A C 1
ATOM 833 O O . LEU A 1 114 ? -36.093 10.378 17.394 1.00 90.69 114 LEU A O 1
ATOM 837 N N . LEU A 1 115 ? -34.147 9.489 18.067 1.00 88.44 115 LEU A N 1
ATOM 838 C CA . LEU A 1 115 ? -34.721 8.355 18.797 1.00 88.44 115 LEU A CA 1
ATOM 839 C C . LEU A 1 115 ? -35.223 8.701 20.206 1.00 88.44 115 LEU A C 1
ATOM 841 O O . LEU A 1 115 ? -35.856 7.862 20.851 1.00 88.44 115 LEU A O 1
ATOM 845 N N . GLN A 1 116 ? -35.010 9.935 20.668 1.00 87.75 116 GLN A N 1
ATOM 846 C CA . GLN A 1 116 ? -35.409 10.396 21.997 1.00 87.75 116 GLN A CA 1
ATOM 847 C C . GLN A 1 116 ? -36.888 10.093 22.346 1.00 87.75 116 GLN A C 1
ATOM 849 O O . GLN A 1 116 ? -37.127 9.552 23.432 1.00 87.75 116 GLN A O 1
ATOM 854 N N . PRO A 1 117 ? -37.887 10.337 21.465 1.00 85.19 117 PRO A N 1
ATOM 855 C CA . PRO A 1 117 ? -39.296 10.073 21.780 1.00 85.19 117 PRO A CA 1
ATOM 856 C C . PRO A 1 117 ? -39.632 8.584 21.933 1.00 85.19 117 PRO A C 1
ATOM 858 O O . PRO A 1 117 ? -40.573 8.240 22.640 1.00 85.19 117 PRO A O 1
ATOM 861 N N . MET A 1 118 ? -38.868 7.689 21.293 1.00 85.25 118 MET A N 1
ATOM 862 C CA . MET A 1 118 ? -39.131 6.243 21.309 1.00 85.25 118 MET A CA 1
ATOM 863 C C . MET A 1 118 ? -38.837 5.611 22.676 1.00 85.25 118 MET A C 1
ATOM 865 O O . MET A 1 118 ? -39.479 4.633 23.067 1.00 85.25 118 MET A O 1
ATOM 869 N N . VAL A 1 119 ? -37.848 6.157 23.387 1.00 80.62 119 VAL A N 1
ATOM 870 C CA . VAL A 1 119 ? -37.381 5.645 24.686 1.00 80.62 119 VAL A CA 1
ATOM 871 C C . VAL A 1 119 ? -37.776 6.580 25.837 1.00 80.62 119 VAL A C 1
ATOM 873 O O . VAL A 1 119 ? -37.573 6.244 26.996 1.00 80.62 119 VAL A O 1
ATOM 876 N N . GLY A 1 120 ? -38.368 7.745 25.538 1.00 80.31 120 GLY A N 1
ATOM 877 C CA . GLY A 1 120 ? -38.693 8.758 26.547 1.00 80.31 120 GLY A CA 1
ATOM 878 C C . GLY A 1 120 ? -37.445 9.376 27.186 1.00 80.31 120 GLY A C 1
ATOM 879 O O . GLY A 1 120 ? -37.472 9.745 28.356 1.00 80.31 120 GLY A O 1
ATOM 880 N N . ALA A 1 121 ? -36.342 9.446 26.436 1.00 82.88 121 ALA A N 1
ATOM 881 C CA . ALA A 1 121 ? -35.054 9.905 26.944 1.00 82.88 121 ALA A CA 1
ATOM 882 C C . ALA A 1 121 ? -35.007 11.438 27.097 1.00 82.88 121 ALA A C 1
ATOM 884 O O . ALA A 1 121 ? -35.723 12.181 26.422 1.00 82.88 121 ALA A O 1
ATOM 885 N N . THR A 1 122 ? -34.125 11.938 27.960 1.00 87.19 122 THR A N 1
ATOM 886 C CA . THR A 1 122 ? -33.774 13.369 27.993 1.00 87.19 122 THR A CA 1
ATOM 887 C C . THR A 1 122 ? -32.748 13.710 26.899 1.00 87.19 122 THR A C 1
ATOM 889 O O . THR A 1 122 ? -32.061 12.813 26.405 1.00 87.19 122 THR A O 1
ATOM 892 N N . PRO A 1 123 ? -32.564 14.991 26.524 1.00 84.75 123 PRO A N 1
ATOM 893 C CA . PRO A 1 123 ? -31.520 15.373 25.566 1.00 84.75 123 PRO A CA 1
ATOM 894 C C . PRO A 1 123 ? -30.110 14.960 26.017 1.00 84.75 123 PRO A C 1
ATOM 896 O O . PRO A 1 123 ? -29.292 14.547 25.201 1.00 84.75 123 PRO A O 1
ATOM 899 N N . LEU A 1 124 ? -29.837 15.005 27.326 1.00 83.94 124 LEU A N 1
ATOM 900 C CA . LEU A 1 124 ? -28.566 14.550 27.894 1.00 83.94 124 LEU A CA 1
ATOM 901 C C . LEU A 1 124 ? -28.385 13.029 27.753 1.00 83.94 124 LEU A C 1
ATOM 903 O O . LEU A 1 124 ? -27.298 12.555 27.432 1.00 83.94 124 LEU A O 1
ATOM 907 N N . GLN A 1 125 ? -29.458 12.265 27.953 1.00 88.00 125 GLN A N 1
ATOM 908 C CA . GLN A 1 125 ? -29.470 10.817 27.756 1.00 88.00 125 GLN A CA 1
ATOM 909 C C . GLN A 1 125 ? -29.283 10.433 26.287 1.00 88.00 125 GLN A C 1
ATOM 911 O O . GLN A 1 125 ? -28.510 9.527 25.983 1.00 88.00 125 GLN A O 1
ATOM 916 N N . ALA A 1 126 ? -29.932 11.154 25.371 1.00 89.12 126 ALA A N 1
ATOM 917 C CA . ALA A 1 126 ? -29.744 10.977 23.936 1.00 89.12 126 ALA A CA 1
ATOM 918 C C . ALA A 1 126 ? -28.307 11.320 23.504 1.00 89.12 126 ALA A C 1
ATOM 920 O O . ALA A 1 126 ? -27.715 10.579 22.720 1.00 89.12 126 ALA A O 1
ATOM 921 N N . PHE A 1 127 ? -27.713 12.378 24.065 1.00 89.12 127 PHE A N 1
ATOM 922 C CA . PHE A 1 127 ? -26.305 12.718 23.851 1.00 89.12 127 PHE A CA 1
ATOM 923 C C . PHE A 1 127 ? -25.367 11.601 24.326 1.00 89.12 127 PHE A C 1
ATOM 925 O O . PHE A 1 127 ? -24.513 11.156 23.566 1.00 89.12 127 PHE A O 1
ATOM 932 N N . ALA A 1 128 ? -25.547 11.102 25.552 1.00 87.56 128 ALA A N 1
ATOM 933 C CA . ALA A 1 128 ? -24.712 10.034 26.102 1.00 87.56 128 ALA A CA 1
ATOM 934 C C . ALA A 1 128 ? -24.861 8.711 25.322 1.00 87.56 128 ALA A C 1
ATOM 936 O O . ALA A 1 128 ? -23.866 8.040 25.052 1.00 87.56 128 ALA A O 1
ATOM 937 N N . ALA A 1 129 ? -26.080 8.367 24.889 1.00 89.56 129 ALA A N 1
ATOM 938 C CA . ALA A 1 129 ? -26.324 7.209 24.030 1.00 89.56 129 ALA A CA 1
ATOM 939 C C . ALA A 1 129 ? -25.659 7.376 22.652 1.00 89.56 129 ALA A C 1
ATOM 941 O O . ALA A 1 129 ? -25.050 6.439 22.140 1.00 89.56 129 ALA A O 1
ATOM 942 N N . GLY A 1 130 ? -25.722 8.581 22.079 1.00 89.81 130 GLY A N 1
ATOM 943 C CA . GLY A 1 130 ? -25.094 8.908 20.800 1.00 89.81 130 GLY A CA 1
ATOM 944 C C . GLY A 1 130 ? -23.570 8.880 20.875 1.00 89.81 130 GLY A C 1
ATOM 945 O O . GLY A 1 130 ? -22.936 8.344 19.974 1.00 89.81 130 GLY A O 1
ATOM 946 N N . ALA A 1 131 ? -22.991 9.380 21.969 1.00 88.62 131 ALA A N 1
ATOM 947 C CA . ALA A 1 131 ? -21.555 9.338 22.234 1.00 88.62 131 ALA A CA 1
ATOM 948 C C . ALA A 1 131 ? -21.035 7.895 22.352 1.00 88.62 131 ALA A C 1
ATOM 950 O O . ALA A 1 131 ? -20.005 7.552 21.775 1.00 88.62 131 ALA A O 1
ATOM 951 N N . ALA A 1 132 ? -21.776 7.019 23.039 1.00 88.44 132 ALA A N 1
ATOM 952 C CA . ALA A 1 132 ? -21.432 5.599 23.123 1.00 88.44 132 ALA A CA 1
ATOM 953 C C . ALA A 1 132 ? -21.507 4.907 21.752 1.00 88.44 132 ALA A C 1
ATOM 955 O O . ALA A 1 132 ? -20.657 4.090 21.401 1.00 88.44 132 ALA A O 1
ATOM 956 N N . LEU A 1 133 ? -22.508 5.272 20.949 1.00 88.12 133 LEU A N 1
ATOM 957 C CA . LEU A 1 133 ? -22.765 4.707 19.628 1.00 88.12 133 LEU A CA 1
ATOM 958 C C . LEU A 1 133 ? -22.063 5.454 18.488 1.00 88.12 133 LEU A C 1
ATOM 960 O O . LEU A 1 133 ? -22.375 5.177 17.336 1.00 88.12 133 LEU A O 1
ATOM 964 N N . CYS A 1 134 ? -21.136 6.385 18.736 1.00 86.75 134 CYS A N 1
ATOM 965 C CA . CYS A 1 134 ? -20.335 7.014 17.677 1.00 86.75 134 CYS A CA 1
ATOM 966 C C . CYS A 1 134 ? -18.877 6.529 17.635 1.00 86.75 134 CYS A C 1
ATOM 968 O O . CYS A 1 134 ? -18.299 6.546 16.547 1.00 86.75 134 CYS A O 1
ATOM 970 N N . SER A 1 135 ? -18.345 5.977 18.732 1.00 82.56 135 SER A N 1
ATOM 971 C CA . SER A 1 135 ? -16.988 5.403 18.828 1.00 82.56 135 SER A CA 1
ATOM 972 C C . SER A 1 135 ? -16.802 4.123 17.996 1.00 82.56 135 SER A C 1
ATOM 974 O O . SER A 1 135 ? -17.654 3.234 18.023 1.00 82.56 135 SER A O 1
ATOM 976 N N . THR A 1 136 ? -15.708 4.030 17.240 1.00 84.56 136 THR A N 1
ATOM 977 C CA . THR A 1 136 ? -15.448 2.989 16.227 1.00 84.56 136 THR A CA 1
ATOM 978 C C . THR A 1 136 ? -14.335 2.043 16.712 1.00 84.56 136 THR A C 1
ATOM 980 O O . THR A 1 136 ? -13.381 2.503 17.309 1.00 84.56 136 THR A O 1
ATOM 983 N N . SER A 1 137 ? -14.410 0.727 16.471 1.00 75.25 137 SER A N 1
ATOM 984 C CA . SER A 1 137 ? -13.304 -0.205 16.784 1.00 75.25 137 SER A CA 1
ATOM 985 C C . SER A 1 137 ? -12.393 -0.393 15.579 1.00 75.25 137 SER A C 1
ATOM 987 O O . SER A 1 137 ? -12.775 -1.060 14.616 1.00 75.25 137 SER A O 1
ATOM 989 N N . LEU A 1 138 ? -11.172 0.141 15.634 1.00 69.38 138 LEU A N 1
ATOM 990 C CA . LEU A 1 138 ? -10.192 -0.054 14.562 1.00 69.38 138 LEU A CA 1
ATOM 991 C C . LEU A 1 138 ? -9.755 -1.525 14.438 1.00 69.38 138 LEU A C 1
ATOM 993 O O . LEU A 1 138 ? -9.606 -2.020 13.322 1.00 69.38 138 LEU A O 1
ATOM 997 N N . GLY A 1 139 ? -9.591 -2.238 15.560 1.00 65.94 139 GLY A N 1
ATOM 998 C CA . GLY A 1 139 ? -8.947 -3.559 15.597 1.00 65.94 139 GLY A CA 1
ATOM 999 C C . GLY A 1 139 ? -9.619 -4.629 14.728 1.00 65.94 139 GLY A C 1
ATOM 1000 O O . GLY A 1 139 ? -8.955 -5.277 13.925 1.00 65.94 139 GLY A O 1
ATOM 1001 N N . THR A 1 140 ? -10.940 -4.793 14.830 1.00 67.94 140 THR A N 1
ATOM 1002 C CA . THR A 1 140 ? -11.671 -5.846 14.090 1.00 67.94 140 THR A CA 1
ATOM 1003 C C . THR A 1 140 ? -11.733 -5.569 12.586 1.00 67.94 140 THR A C 1
ATOM 1005 O O . THR A 1 140 ? -11.512 -6.459 11.763 1.00 67.94 140 THR A O 1
ATOM 1008 N N . THR A 1 141 ? -11.967 -4.312 12.215 1.00 71.25 141 THR A N 1
ATOM 1009 C CA . THR A 1 141 ? -12.001 -3.865 10.822 1.00 71.25 141 THR A CA 1
ATOM 1010 C C . THR A 1 141 ? -10.619 -3.950 10.169 1.00 71.25 141 THR A C 1
ATOM 1012 O O . THR A 1 141 ? -10.504 -4.426 9.039 1.00 71.25 141 THR A O 1
ATOM 1015 N N . PHE A 1 142 ? -9.553 -3.552 10.871 1.00 67.56 142 PHE A N 1
ATOM 1016 C CA . PHE A 1 142 ? -8.190 -3.601 10.342 1.00 67.56 142 PHE A CA 1
ATOM 1017 C C . PHE A 1 142 ? -7.720 -5.032 10.073 1.00 67.56 142 PHE A C 1
ATOM 1019 O O . PHE A 1 142 ? -7.148 -5.280 9.015 1.00 67.56 142 PHE A O 1
ATOM 1026 N N . THR A 1 143 ? -8.027 -5.989 10.954 1.00 65.62 143 THR A N 1
ATOM 1027 C CA . THR A 1 143 ? -7.717 -7.411 10.727 1.00 65.62 143 THR A CA 1
ATOM 1028 C C . THR A 1 143 ? -8.359 -7.928 9.438 1.00 65.62 143 THR A C 1
ATOM 1030 O O . THR A 1 143 ? -7.707 -8.621 8.658 1.00 65.62 143 THR A O 1
ATOM 1033 N N . ILE A 1 144 ? -9.605 -7.539 9.145 1.00 69.50 144 ILE A N 1
ATOM 1034 C CA . ILE A 1 144 ? -10.289 -7.942 7.906 1.00 69.50 144 ILE A CA 1
ATOM 1035 C C . ILE A 1 144 ? -9.665 -7.284 6.674 1.00 69.50 144 ILE A C 1
ATOM 1037 O O . ILE A 1 144 ? -9.445 -7.968 5.671 1.00 69.50 144 ILE A O 1
ATOM 1041 N N . LEU A 1 145 ? -9.356 -5.984 6.726 1.00 65.75 145 LEU A N 1
ATOM 1042 C CA . LEU A 1 145 ? -8.688 -5.307 5.610 1.00 65.75 145 LEU A CA 1
ATOM 1043 C C . LEU A 1 145 ? -7.273 -5.849 5.375 1.00 65.75 145 LEU A C 1
ATOM 1045 O O . LEU A 1 145 ? -6.890 -6.026 4.222 1.00 65.75 145 LEU A O 1
ATOM 1049 N N . SER A 1 146 ? -6.525 -6.140 6.440 1.00 62.00 146 SER A N 1
ATOM 1050 C CA . SER A 1 146 ? -5.175 -6.707 6.384 1.00 62.00 146 SER A CA 1
ATOM 1051 C C . SER A 1 146 ? -5.181 -8.100 5.754 1.00 62.00 146 SER A C 1
ATOM 1053 O O . SER A 1 146 ? -4.492 -8.329 4.763 1.00 62.00 146 SER A O 1
ATOM 1055 N N . ASN A 1 147 ? -6.067 -8.990 6.217 1.00 61.34 147 ASN A N 1
ATOM 1056 C CA . ASN A 1 147 ? -6.247 -10.329 5.638 1.00 61.34 147 ASN A CA 1
ATOM 1057 C C . ASN A 1 147 ? -6.707 -10.297 4.170 1.00 61.34 147 ASN A C 1
ATOM 1059 O O . ASN A 1 147 ? -6.575 -11.286 3.450 1.00 61.34 147 ASN A O 1
ATOM 1063 N N . SER A 1 148 ? -7.256 -9.167 3.728 1.00 59.44 148 SER A N 1
ATOM 1064 C CA . SER A 1 148 ? -7.709 -8.951 2.354 1.00 59.44 148 SER A CA 1
ATOM 1065 C C . SER A 1 148 ? -6.710 -8.167 1.496 1.00 59.44 148 SER A C 1
ATOM 1067 O O . SER A 1 148 ? -7.019 -7.884 0.343 1.00 59.44 148 SER A O 1
ATOM 1069 N N . GLY A 1 149 ? -5.546 -7.784 2.037 1.00 57.91 149 GLY A N 1
ATOM 1070 C CA . GLY A 1 149 ? -4.530 -6.989 1.335 1.00 57.91 149 GLY A CA 1
ATOM 1071 C C . GLY A 1 149 ? -4.917 -5.524 1.078 1.00 57.91 149 GLY A C 1
ATOM 1072 O O . GLY A 1 149 ? -4.234 -4.832 0.333 1.00 57.91 149 GLY A O 1
ATOM 1073 N N . LEU A 1 150 ? -6.003 -5.029 1.683 1.00 64.38 150 LEU A N 1
ATOM 1074 C CA . LEU A 1 150 ? -6.526 -3.675 1.463 1.00 64.38 150 LEU A CA 1
ATOM 1075 C C . LEU A 1 150 ? -6.013 -2.647 2.485 1.00 64.38 150 LEU A C 1
ATOM 1077 O O . LEU A 1 150 ? -6.283 -1.457 2.335 1.00 64.38 150 LEU A O 1
ATOM 1081 N N . SER A 1 151 ? -5.287 -3.066 3.525 1.00 63.22 151 SER A N 1
ATOM 1082 C CA . SER A 1 151 ? -4.819 -2.181 4.606 1.00 63.22 151 SER A CA 1
ATOM 1083 C C . SER A 1 151 ? -3.804 -1.127 4.146 1.00 63.22 151 SER A C 1
ATOM 1085 O O . SER A 1 151 ? -3.833 -0.006 4.651 1.00 63.22 151 SER A O 1
ATOM 1087 N N . SER A 1 152 ? -2.957 -1.455 3.166 1.00 56.91 152 SER A N 1
ATOM 1088 C CA . SER A 1 152 ? -1.955 -0.553 2.576 1.00 56.91 152 SER A CA 1
ATOM 1089 C C . SER A 1 152 ? -2.509 0.344 1.464 1.00 56.91 152 SER A C 1
ATOM 1091 O O . SER A 1 152 ? -1.827 1.257 1.004 1.00 56.91 152 SER A O 1
ATOM 1093 N N . THR A 1 153 ? -3.751 0.114 1.032 1.00 68.00 153 THR A N 1
ATOM 1094 C CA . THR A 1 153 ? -4.389 0.912 -0.021 1.00 68.00 153 THR A CA 1
ATOM 1095 C C . THR A 1 153 ? -4.805 2.287 0.496 1.00 68.00 153 THR A C 1
ATOM 1097 O O . THR A 1 153 ? -4.996 2.496 1.698 1.00 68.00 153 THR A O 1
ATOM 1100 N N . ARG A 1 154 ? -5.055 3.233 -0.419 1.00 69.75 154 ARG A N 1
ATOM 1101 C CA . ARG A 1 154 ? -5.589 4.559 -0.068 1.00 69.75 154 ARG A CA 1
ATOM 1102 C C . ARG A 1 154 ? -6.913 4.459 0.709 1.00 69.75 154 ARG A C 1
ATOM 1104 O O . ARG A 1 154 ? -7.144 5.251 1.619 1.00 69.75 154 ARG A O 1
ATOM 1111 N N . LEU A 1 155 ? -7.748 3.457 0.407 1.00 77.56 155 LEU A N 1
ATOM 1112 C CA . LEU A 1 155 ? -8.974 3.149 1.156 1.00 77.56 155 LEU A CA 1
ATOM 1113 C C . LE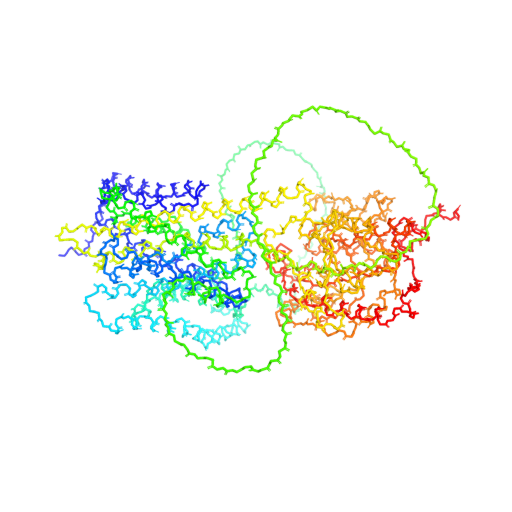U A 1 155 ? -8.669 2.751 2.611 1.00 77.56 155 LEU A C 1
ATOM 1115 O O . LEU A 1 155 ? -9.276 3.300 3.532 1.00 77.56 155 LEU A O 1
ATOM 1119 N N . GLY A 1 156 ? -7.722 1.830 2.814 1.00 75.44 156 GLY A N 1
ATOM 1120 C CA . GLY A 1 156 ? -7.294 1.371 4.139 1.00 75.44 156 GLY A CA 1
ATOM 1121 C C . GLY A 1 156 ? -6.684 2.491 4.981 1.00 75.44 156 GLY A C 1
ATOM 1122 O O . GLY A 1 156 ? -7.044 2.657 6.143 1.00 75.44 156 GLY A O 1
ATOM 1123 N N . VAL A 1 157 ? -5.847 3.326 4.365 1.00 77.06 157 VAL A N 1
ATOM 1124 C CA . VAL A 1 157 ? -5.221 4.511 4.971 1.00 77.06 157 VAL A CA 1
ATOM 1125 C C . VAL A 1 157 ? -6.244 5.550 5.447 1.00 77.06 157 VAL A C 1
ATOM 1127 O O . VAL A 1 157 ? -6.123 6.089 6.551 1.00 77.06 157 VAL A O 1
ATOM 1130 N N . VAL A 1 158 ? -7.256 5.857 4.631 1.00 82.31 158 VAL A N 1
ATOM 1131 C CA . VAL A 1 158 ? -8.300 6.829 5.001 1.00 82.31 158 VAL A CA 1
ATOM 1132 C C . VAL A 1 158 ? -9.184 6.265 6.113 1.00 82.31 158 VAL A C 1
ATOM 1134 O O . VAL A 1 158 ? -9.511 6.984 7.055 1.00 82.31 158 VAL A O 1
ATOM 1137 N N . LEU A 1 159 ? -9.533 4.977 6.039 1.00 84.19 159 LEU A N 1
ATOM 1138 C CA . LEU A 1 159 ? -10.342 4.299 7.051 1.00 84.19 159 LEU A CA 1
ATOM 1139 C C . LEU A 1 159 ? -9.650 4.273 8.422 1.00 84.19 159 LEU A C 1
ATOM 1141 O O . LEU A 1 159 ? -10.276 4.625 9.419 1.00 84.19 159 LEU A O 1
ATOM 1145 N N . THR A 1 160 ? -8.367 3.902 8.478 1.00 78.00 160 THR A N 1
ATOM 1146 C CA . THR A 1 160 ? -7.595 3.879 9.733 1.00 78.00 160 THR A CA 1
ATOM 1147 C C . THR A 1 160 ? -7.426 5.281 10.305 1.00 78.00 160 THR A C 1
ATOM 1149 O O . THR A 1 160 ? -7.669 5.490 11.490 1.00 78.00 160 THR A O 1
ATOM 1152 N N . SER A 1 161 ? -7.110 6.268 9.463 1.00 79.25 161 SER A N 1
ATOM 1153 C CA . SER A 1 161 ? -6.992 7.672 9.876 1.00 79.25 161 SER A CA 1
ATOM 1154 C C . SER A 1 161 ? -8.299 8.228 10.449 1.00 79.25 161 SER A C 1
ATOM 1156 O O . SER A 1 161 ? -8.285 8.876 11.493 1.00 79.25 161 SER A O 1
ATOM 1158 N N . ALA A 1 162 ? -9.434 7.962 9.795 1.00 85.56 162 ALA A N 1
ATOM 1159 C CA . ALA A 1 162 ? -10.742 8.407 10.268 1.00 85.56 162 ALA A CA 1
ATOM 1160 C C . ALA A 1 162 ? -11.155 7.709 11.575 1.00 85.56 162 ALA A C 1
ATOM 1162 O O . ALA A 1 162 ? -11.662 8.367 12.479 1.00 85.56 162 ALA A O 1
ATOM 1163 N N . ALA A 1 163 ? -10.896 6.404 11.706 1.00 82.88 163 ALA A N 1
ATOM 1164 C CA . ALA A 1 163 ? -11.171 5.658 12.934 1.00 82.88 163 ALA A CA 1
ATOM 1165 C C . ALA A 1 163 ? -10.349 6.179 14.129 1.00 82.88 163 ALA A C 1
ATOM 1167 O O . ALA A 1 163 ? -10.906 6.386 15.202 1.00 82.88 163 ALA A O 1
ATOM 1168 N N . MET A 1 164 ? -9.061 6.489 13.931 1.00 79.00 164 MET A N 1
ATOM 1169 C CA . MET A 1 164 ? -8.225 7.096 14.979 1.00 79.00 164 MET A CA 1
ATOM 1170 C C . MET A 1 164 ? -8.763 8.465 15.433 1.00 79.00 164 MET A C 1
ATOM 1172 O O . MET A 1 164 ? -8.764 8.778 16.623 1.00 79.00 164 MET A O 1
ATOM 1176 N N . MET A 1 165 ? -9.264 9.288 14.504 1.00 80.56 165 MET A N 1
ATOM 1177 C CA . MET A 1 165 ? -9.881 10.578 14.841 1.00 80.56 165 MET A CA 1
ATOM 1178 C C . MET A 1 165 ? -11.200 10.411 15.613 1.00 80.56 165 MET A C 1
ATOM 1180 O O . MET A 1 165 ? -11.443 11.161 16.562 1.00 80.56 165 MET A O 1
ATOM 1184 N N . ASP A 1 166 ? -12.026 9.427 15.242 1.00 84.12 166 ASP A N 1
ATOM 1185 C CA . ASP A 1 166 ? -13.252 9.068 15.968 1.00 84.12 166 ASP A CA 1
ATOM 1186 C C . ASP A 1 166 ? -12.953 8.683 17.425 1.00 84.12 166 ASP A C 1
ATOM 1188 O O . ASP A 1 166 ? -13.681 9.104 18.327 1.00 84.12 166 ASP A O 1
ATOM 1192 N N . ASP A 1 167 ? -11.874 7.934 17.667 1.00 80.69 167 ASP A N 1
ATOM 1193 C CA . ASP A 1 167 ? -11.467 7.521 19.012 1.00 80.69 167 ASP A CA 1
ATOM 1194 C C . ASP A 1 167 ? -11.023 8.708 19.865 1.00 80.69 167 ASP A C 1
ATOM 1196 O O . ASP A 1 167 ? -11.495 8.857 20.992 1.00 80.69 167 ASP A O 1
ATOM 1200 N N . VAL A 1 168 ? -10.215 9.626 19.321 1.00 80.38 168 VAL A N 1
ATOM 1201 C CA . VAL A 1 168 ? -9.825 10.862 20.025 1.00 80.38 168 VAL A CA 1
ATOM 1202 C C . VAL A 1 168 ? -11.053 11.662 20.455 1.00 80.38 168 VAL A C 1
ATOM 1204 O O . VAL A 1 168 ? -11.148 12.084 21.611 1.00 80.38 168 VAL A O 1
ATOM 1207 N N . VAL A 1 169 ? -12.021 11.853 19.555 1.00 85.19 169 VAL A N 1
ATOM 1208 C CA . VAL A 1 169 ? -13.256 12.573 19.893 1.00 85.19 169 VAL A CA 1
ATOM 1209 C C . VAL A 1 169 ? -14.096 11.781 20.898 1.00 85.19 169 VAL A C 1
ATOM 1211 O O . VAL A 1 169 ? -14.629 12.372 21.839 1.00 85.19 169 VAL A O 1
ATOM 1214 N N . GLY A 1 170 ? -14.171 10.456 20.762 1.00 82.75 170 GLY A N 1
ATOM 1215 C CA . GLY A 1 170 ? -14.832 9.571 21.718 1.00 82.75 170 GLY A CA 1
ATOM 1216 C C . GLY A 1 170 ? -14.272 9.722 23.134 1.00 82.75 170 GLY A C 1
ATOM 1217 O O . GLY A 1 170 ? -15.037 9.881 24.085 1.00 82.75 170 GLY A O 1
ATOM 1218 N N . LEU A 1 171 ? -12.947 9.785 23.288 1.00 83.25 171 LEU A N 1
ATOM 1219 C CA . LEU A 1 171 ? -12.289 9.990 24.584 1.00 83.25 171 LEU A CA 1
ATOM 1220 C C . LEU A 1 171 ? -12.582 11.370 25.194 1.00 83.25 171 LEU A C 1
ATOM 1222 O O . LEU A 1 171 ? -12.687 11.485 26.418 1.00 83.25 171 LEU A O 1
ATOM 1226 N N . ILE A 1 172 ? -12.768 12.408 24.370 1.00 86.56 172 ILE A N 1
ATOM 1227 C CA . ILE A 1 172 ? -13.244 13.724 24.832 1.00 86.56 172 ILE A CA 1
ATOM 1228 C C . ILE A 1 172 ? -14.695 13.614 25.318 1.00 86.56 172 ILE A C 1
ATOM 1230 O O . ILE A 1 172 ? -15.038 14.136 26.383 1.00 86.56 172 ILE A O 1
ATOM 1234 N N . MET A 1 173 ? -15.547 12.898 24.578 1.00 83.81 173 MET A N 1
ATOM 1235 C CA . MET A 1 173 ? -16.948 12.687 24.952 1.00 83.81 173 MET A CA 1
ATOM 1236 C C . MET A 1 173 ? -17.092 11.920 26.270 1.00 83.81 173 MET A C 1
ATOM 1238 O O . MET A 1 173 ? -17.946 12.293 27.072 1.00 83.81 173 MET A O 1
ATOM 1242 N N . VAL A 1 174 ? -16.237 10.926 26.546 1.00 80.75 174 VAL A N 1
ATOM 1243 C CA . VAL A 1 174 ? -16.181 10.225 27.847 1.00 80.75 174 VAL A CA 1
ATOM 1244 C C . VAL A 1 174 ? -16.080 11.234 28.995 1.00 80.75 174 VAL A C 1
ATOM 1246 O O . VAL A 1 174 ? -16.846 11.155 29.956 1.00 80.75 174 VAL A O 1
ATOM 1249 N N . GLN A 1 175 ? -15.182 12.220 28.892 1.00 83.12 175 GLN A N 1
ATOM 1250 C CA . GLN A 1 175 ? -14.993 13.214 29.952 1.00 83.12 175 GLN A CA 1
ATOM 1251 C C . GLN A 1 175 ? -16.179 14.175 30.076 1.00 83.12 175 GLN A C 1
ATOM 1253 O O . GLN A 1 175 ? -16.587 14.507 31.190 1.00 83.12 175 GLN A O 1
ATOM 1258 N N . VAL A 1 176 ? -16.747 14.610 28.948 1.00 85.06 176 VAL A N 1
ATOM 1259 C CA . VAL A 1 176 ? -17.936 15.477 28.934 1.00 85.06 176 VAL A CA 1
ATOM 1260 C C . VAL A 1 176 ? -19.112 14.771 29.610 1.00 85.06 176 VAL A C 1
ATOM 1262 O O . VAL A 1 176 ? -19.749 15.348 30.489 1.00 85.06 176 VAL A O 1
ATOM 1265 N N . VAL A 1 177 ? -19.355 13.504 29.267 1.00 81.88 177 VAL A N 1
ATOM 1266 C CA . VAL A 1 177 ? -20.379 12.667 29.903 1.00 81.88 177 VAL A CA 1
ATOM 1267 C C . VAL A 1 177 ? -20.083 12.523 31.399 1.00 81.88 177 VAL A C 1
ATOM 1269 O O . VAL A 1 177 ? -20.951 12.818 32.212 1.00 81.88 177 VAL A O 1
ATOM 1272 N N . SER A 1 178 ? -18.851 12.182 31.788 1.00 77.62 178 SER A N 1
ATOM 1273 C CA . SER A 1 178 ? -18.457 12.023 33.198 1.00 77.62 178 SER A CA 1
ATOM 1274 C C . SER A 1 178 ? -18.774 13.247 34.065 1.00 77.62 178 SER A C 1
ATOM 1276 O O . SER A 1 178 ? -19.289 13.107 35.177 1.00 77.62 178 SER A O 1
ATOM 1278 N N . ASN A 1 179 ? -18.502 14.448 33.545 1.00 79.75 179 ASN A N 1
ATOM 1279 C CA . ASN A 1 179 ? -18.703 15.703 34.268 1.00 79.75 179 ASN A CA 1
ATOM 1280 C C . ASN A 1 179 ? -20.176 16.128 34.334 1.00 79.75 179 ASN A C 1
ATOM 1282 O O . ASN A 1 179 ? -20.590 16.736 35.319 1.00 79.75 179 ASN A O 1
ATOM 1286 N N . LEU A 1 180 ? -20.980 15.798 33.318 1.00 78.06 180 LEU A N 1
ATOM 1287 C CA . LEU A 1 180 ? -22.405 16.144 33.278 1.00 78.06 180 LEU A CA 1
ATOM 1288 C C . LEU A 1 180 ? -23.250 15.330 34.268 1.00 78.06 180 LEU A C 1
ATOM 1290 O O . LEU A 1 180 ? -24.287 15.810 34.721 1.00 78.06 180 LEU A O 1
ATOM 1294 N N . GLY A 1 181 ? -22.801 14.136 34.660 1.00 68.12 181 GLY A N 1
ATOM 1295 C CA . GLY A 1 181 ? -23.474 13.327 35.684 1.00 68.12 181 GLY A CA 1
ATOM 1296 C C . GLY A 1 181 ? -23.349 13.862 37.118 1.00 68.12 181 GLY A C 1
ATOM 1297 O O . GLY A 1 181 ? -23.958 13.308 38.027 1.00 68.12 181 GLY A O 1
ATOM 1298 N N . GLY A 1 182 ? -22.581 14.936 37.339 1.00 65.50 182 GLY A N 1
ATOM 1299 C CA . GLY A 1 182 ? -22.389 15.565 38.652 1.00 65.50 182 GLY A CA 1
ATOM 1300 C C . GLY A 1 182 ? -23.537 16.463 39.135 1.00 65.50 182 GLY A C 1
ATOM 1301 O O 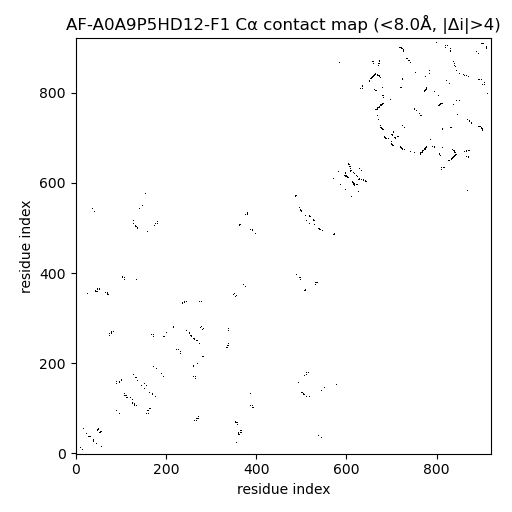. GLY A 1 182 ? -23.491 16.913 40.274 1.00 65.50 182 GLY A O 1
ATOM 1302 N N . GLY A 1 183 ? -24.559 16.719 38.309 1.00 58.69 183 GLY A N 1
ATOM 1303 C CA . GLY A 1 183 ? -25.776 17.452 38.700 1.00 58.69 183 GLY A CA 1
ATOM 1304 C C . GLY A 1 183 ? -25.812 18.948 38.354 1.00 58.69 183 GLY A C 1
ATOM 1305 O O . GLY A 1 183 ? -26.905 19.503 38.287 1.00 58.69 183 GLY A O 1
ATOM 1306 N N . ASP A 1 184 ? -24.675 19.576 38.034 1.00 61.00 184 ASP A N 1
ATOM 1307 C CA . ASP A 1 184 ? -24.611 20.996 37.653 1.00 61.00 184 ASP A CA 1
ATOM 1308 C C . ASP A 1 184 ? -24.428 21.183 36.137 1.00 61.00 184 ASP A C 1
ATOM 1310 O O . ASP A 1 184 ? -23.330 21.059 35.580 1.00 61.00 184 ASP A O 1
ATOM 1314 N N . PHE A 1 185 ? -25.516 21.531 35.444 1.00 66.00 185 PHE A N 1
ATOM 1315 C CA . PHE A 1 185 ? -25.478 21.898 34.027 1.00 66.00 185 PHE A CA 1
ATOM 1316 C C . PHE A 1 185 ? -25.057 23.367 33.873 1.00 66.00 185 PHE A C 1
ATOM 1318 O O . PHE A 1 185 ? -25.887 24.264 33.741 1.00 66.00 185 PHE A O 1
ATOM 1325 N N . THR A 1 186 ? -23.750 23.630 33.907 1.00 76.25 186 THR A N 1
ATOM 1326 C CA . THR A 1 186 ? -23.189 24.950 33.587 1.00 76.25 186 THR A CA 1
ATOM 1327 C C . THR A 1 186 ? -22.371 24.872 32.303 1.00 76.25 186 THR A C 1
ATOM 1329 O O . THR A 1 186 ? -21.717 23.872 32.034 1.00 76.25 186 THR A O 1
ATOM 1332 N N . ALA A 1 187 ? -22.349 25.936 31.492 1.00 73.81 187 ALA A N 1
ATOM 1333 C CA . ALA A 1 187 ? -21.542 25.957 30.262 1.00 73.81 187 ALA A CA 1
ATOM 1334 C C . ALA A 1 187 ? -20.056 25.622 30.528 1.00 73.81 187 ALA A C 1
ATOM 1336 O O . ALA A 1 187 ? -19.376 25.036 29.688 1.00 73.81 187 ALA A O 1
ATOM 1337 N N . VAL A 1 188 ? -19.573 25.920 31.738 1.00 79.81 188 VAL A N 1
ATOM 1338 C CA . VAL A 1 188 ? -18.217 25.611 32.197 1.00 79.81 188 VAL A CA 1
ATOM 1339 C C . VAL A 1 188 ? -17.953 24.100 32.282 1.00 79.81 188 VAL A C 1
ATOM 1341 O O . VAL A 1 188 ? -16.844 23.682 31.948 1.00 79.81 188 VAL A O 1
ATOM 1344 N N . THR A 1 189 ? -18.931 23.261 32.657 1.00 78.25 189 THR A N 1
ATOM 1345 C CA . THR A 1 189 ? -18.728 21.801 32.791 1.00 78.25 189 THR A CA 1
ATOM 1346 C C . THR A 1 189 ? -18.520 21.093 31.452 1.00 78.25 189 THR A C 1
ATOM 1348 O O . THR A 1 189 ? -17.843 20.065 31.420 1.00 78.25 189 THR A O 1
ATOM 1351 N N . VAL A 1 190 ? -19.016 21.666 30.349 1.00 79.62 190 VAL A N 1
ATOM 1352 C CA . VAL A 1 190 ? -18.819 21.151 28.979 1.00 79.62 190 VAL A CA 1
ATOM 1353 C C . VAL A 1 190 ? -17.628 21.810 28.287 1.00 79.62 190 VAL A C 1
ATOM 1355 O O . VAL A 1 190 ? -16.809 21.124 27.678 1.00 79.62 190 VAL A O 1
ATOM 1358 N N . ILE A 1 191 ? -17.499 23.136 28.387 1.00 84.44 191 ILE A N 1
ATOM 1359 C CA . ILE A 1 191 ? -16.461 23.887 27.666 1.00 84.44 191 ILE A CA 1
ATOM 1360 C C . ILE A 1 191 ? -15.073 23.566 28.222 1.00 84.44 191 ILE A C 1
ATOM 1362 O O . ILE A 1 191 ? -14.132 23.397 27.448 1.00 84.44 191 ILE A O 1
ATOM 1366 N N . ARG A 1 192 ? -14.923 23.441 29.549 1.00 84.50 192 ARG A N 1
ATOM 1367 C CA . ARG A 1 192 ? -13.609 23.228 30.171 1.00 84.50 192 ARG A CA 1
ATOM 1368 C C . ARG A 1 192 ? -12.936 21.928 29.697 1.00 84.50 192 ARG A C 1
ATOM 1370 O O . ARG A 1 192 ? -11.812 22.033 29.213 1.00 84.50 192 ARG A O 1
ATOM 1377 N N . PRO A 1 193 ? -13.559 20.735 29.760 1.00 83.81 193 PRO A N 1
ATOM 1378 C CA . PRO A 1 193 ? -12.908 19.503 29.308 1.00 83.81 193 PRO A CA 1
ATOM 1379 C C . PRO A 1 193 ? -12.545 19.517 27.828 1.00 83.81 193 PRO A C 1
ATOM 1381 O O . PRO A 1 193 ? -11.467 19.054 27.465 1.00 83.81 193 PRO A O 1
ATOM 1384 N N . VAL A 1 194 ? -13.409 20.082 26.978 1.00 87.12 194 VAL A N 1
ATOM 1385 C CA . VAL A 1 194 ? -13.158 20.187 25.534 1.00 87.12 194 VAL A CA 1
ATOM 1386 C C . VAL A 1 194 ? -11.965 21.102 25.265 1.00 87.12 194 VAL A C 1
ATOM 1388 O O . VAL A 1 194 ? -11.038 20.707 24.563 1.00 87.12 194 VAL A O 1
ATOM 1391 N N . MET A 1 195 ? -11.933 22.291 25.874 1.00 88.50 195 MET A N 1
ATOM 1392 C CA . MET A 1 195 ? -10.831 23.242 25.698 1.00 88.50 195 MET A CA 1
ATOM 1393 C C . MET A 1 195 ? -9.510 22.711 26.256 1.00 88.50 195 MET A C 1
ATOM 1395 O O . MET A 1 195 ? -8.483 22.856 25.601 1.00 88.50 195 MET A O 1
ATOM 1399 N N . VAL A 1 196 ? -9.519 22.058 27.424 1.00 89.62 196 VAL A N 1
ATOM 1400 C CA . VAL A 1 196 ? -8.312 21.439 28.000 1.00 89.62 196 VAL A CA 1
ATOM 1401 C C . VAL A 1 196 ? -7.832 20.273 27.130 1.00 89.62 196 VAL A C 1
ATOM 1403 O O . VAL A 1 196 ? -6.631 20.133 26.920 1.00 89.62 196 VAL A O 1
ATOM 1406 N N . SER A 1 197 ? -8.745 19.477 26.568 1.00 88.69 197 SER A N 1
ATOM 1407 C CA . SER A 1 197 ? -8.411 18.389 25.639 1.00 88.69 197 SER A CA 1
ATOM 1408 C C . SER A 1 197 ? -7.771 18.907 24.350 1.00 88.69 197 SER A C 1
ATOM 1410 O O . SER A 1 197 ? -6.730 18.401 23.938 1.00 88.69 197 SER A O 1
ATOM 1412 N N . LEU A 1 198 ? -8.345 19.952 23.743 1.00 87.62 198 LEU A N 1
ATOM 1413 C CA . LEU A 1 198 ? -7.787 20.614 22.559 1.00 87.62 198 LEU A CA 1
ATOM 1414 C C . LEU A 1 198 ? -6.441 21.282 22.863 1.00 87.62 198 LEU A C 1
ATOM 1416 O O . LEU A 1 198 ? -5.517 21.210 22.052 1.00 87.62 198 LEU A O 1
ATOM 1420 N N . ALA A 1 199 ? -6.306 21.893 24.042 1.00 89.50 199 ALA A N 1
ATOM 1421 C CA . ALA A 1 199 ? -5.042 22.447 24.505 1.00 89.50 199 ALA A CA 1
ATOM 1422 C C . ALA A 1 199 ? -3.986 21.347 24.653 1.00 89.50 199 ALA A C 1
ATOM 1424 O O . ALA A 1 199 ? -2.890 21.515 24.147 1.00 89.50 199 ALA A O 1
ATOM 1425 N N . PHE A 1 200 ? -4.299 20.192 25.248 1.00 89.12 200 PHE A N 1
ATOM 1426 C CA . PHE A 1 200 ? -3.364 19.061 25.319 1.00 89.12 200 PHE A CA 1
ATOM 1427 C C . PHE A 1 200 ? -2.992 18.525 23.930 1.00 89.12 200 PHE A C 1
ATOM 1429 O O . PHE A 1 200 ? -1.812 18.331 23.646 1.00 89.12 200 PHE A O 1
ATOM 1436 N N . ALA A 1 201 ? -3.976 18.352 23.043 1.00 84.50 201 ALA A N 1
ATOM 1437 C CA . ALA A 1 201 ? -3.762 17.856 21.684 1.00 84.50 201 ALA A CA 1
ATOM 1438 C C . ALA A 1 201 ? -2.896 18.791 20.817 1.00 84.50 201 ALA A C 1
ATOM 1440 O O . ALA A 1 201 ? -2.290 18.334 19.854 1.00 84.50 201 ALA A O 1
ATOM 1441 N N . THR A 1 202 ? -2.815 20.084 21.151 1.00 86.25 202 THR A N 1
ATOM 1442 C CA . THR A 1 202 ? -2.013 21.083 20.419 1.00 86.25 202 THR A CA 1
ATOM 1443 C C . THR A 1 202 ? -0.702 21.428 21.128 1.00 86.25 202 THR A C 1
ATOM 1445 O O . THR A 1 202 ? 0.351 21.473 20.495 1.00 86.25 202 THR A O 1
ATOM 1448 N N . LEU A 1 203 ? -0.737 21.623 22.445 1.00 89.06 203 LEU A N 1
ATOM 1449 C CA . LEU A 1 203 ? 0.409 21.998 23.266 1.00 89.06 203 LEU A CA 1
ATOM 1450 C C . LEU A 1 203 ? 1.432 20.869 23.370 1.00 89.06 203 LEU A C 1
ATOM 1452 O O . LEU A 1 203 ? 2.621 21.155 23.306 1.00 89.06 203 LEU A O 1
ATOM 1456 N N . VAL A 1 204 ? 1.010 19.606 23.505 1.00 89.94 204 VAL A N 1
ATOM 1457 C CA . VAL A 1 204 ? 1.959 18.487 23.625 1.00 89.94 204 VAL A CA 1
ATOM 1458 C C . VAL A 1 204 ? 2.810 18.340 22.357 1.00 89.94 204 VAL A C 1
ATOM 1460 O O . VAL A 1 204 ? 4.029 18.365 22.499 1.00 89.94 204 VAL A O 1
ATOM 1463 N N . PRO A 1 205 ? 2.257 18.314 21.125 1.00 85.31 205 PRO A N 1
ATOM 1464 C CA . PRO A 1 205 ? 3.081 18.324 19.912 1.00 85.31 205 PRO A CA 1
ATOM 1465 C C . PRO A 1 205 ? 4.022 19.534 19.808 1.00 85.31 205 PRO A C 1
ATOM 1467 O O . PRO A 1 205 ? 5.171 19.396 19.389 1.00 85.31 205 PRO A O 1
ATOM 1470 N N . VAL A 1 206 ? 3.562 20.722 20.218 1.00 87.88 206 VAL A N 1
ATOM 1471 C CA . VAL A 1 206 ? 4.393 21.938 20.254 1.00 87.88 206 VAL A CA 1
ATOM 1472 C C . VAL A 1 206 ? 5.551 21.771 21.244 1.00 87.88 206 VAL A C 1
ATOM 1474 O O . VAL A 1 206 ? 6.698 22.038 20.893 1.00 87.88 206 VAL A O 1
ATOM 1477 N N . LEU A 1 207 ? 5.285 21.269 22.450 1.00 88.38 207 LEU A N 1
ATOM 1478 C CA . LEU A 1 207 ? 6.309 20.973 23.453 1.00 88.38 207 LEU A CA 1
ATOM 1479 C C . LEU A 1 207 ? 7.271 19.882 22.977 1.00 88.38 207 LEU A C 1
ATOM 1481 O O . LEU A 1 207 ? 8.474 20.026 23.160 1.00 88.38 207 LEU A O 1
ATOM 1485 N N . CYS A 1 208 ? 6.790 18.832 22.313 1.00 86.50 208 CYS A N 1
ATOM 1486 C CA . CYS A 1 208 ? 7.644 17.814 21.705 1.00 86.50 208 CYS A CA 1
ATOM 1487 C C . CYS A 1 208 ? 8.599 18.447 20.680 1.00 86.50 208 CYS A C 1
ATOM 1489 O O . CYS A 1 208 ? 9.809 18.232 20.741 1.00 86.50 208 CYS A O 1
ATOM 1491 N N . LYS A 1 209 ? 8.094 19.330 19.814 1.00 84.94 209 LYS A N 1
ATOM 1492 C CA . LYS A 1 209 ? 8.921 20.041 18.833 1.00 84.94 209 LYS A CA 1
ATOM 1493 C C . LYS A 1 209 ? 9.960 20.973 19.469 1.00 84.94 209 LYS A C 1
ATOM 1495 O O . LYS A 1 209 ? 11.089 21.016 18.994 1.00 84.94 209 LYS A O 1
ATOM 1500 N N . PHE A 1 210 ? 9.605 21.724 20.511 1.00 88.19 210 PHE A N 1
ATOM 1501 C CA . PHE A 1 210 ? 10.499 22.733 21.102 1.00 88.19 210 PHE A CA 1
ATOM 1502 C C . PHE A 1 210 ? 11.367 22.231 22.261 1.00 88.19 210 PHE A C 1
ATOM 1504 O O . PHE A 1 210 ? 12.379 22.857 22.557 1.00 88.19 210 PHE A O 1
ATOM 1511 N N . LEU A 1 211 ? 11.000 21.131 22.919 1.00 86.88 211 LEU A N 1
ATOM 1512 C CA . LEU A 1 211 ? 11.713 20.580 24.074 1.00 86.88 211 LEU A CA 1
ATOM 1513 C C . LEU A 1 211 ? 12.391 19.248 23.730 1.00 86.88 211 LEU A C 1
ATOM 1515 O O . LEU A 1 211 ? 13.595 19.106 23.924 1.00 86.88 211 LEU A O 1
ATOM 1519 N N . VAL A 1 212 ? 11.639 18.284 23.187 1.00 85.25 212 VAL A N 1
ATOM 1520 C CA . VAL A 1 212 ? 12.146 16.922 22.934 1.00 85.25 212 VAL A CA 1
ATOM 1521 C C . VAL A 1 212 ? 13.172 16.919 21.804 1.00 85.25 212 VAL A C 1
ATOM 1523 O O . VAL A 1 212 ? 14.213 16.285 21.953 1.00 85.25 212 VAL A O 1
ATOM 1526 N N . VAL A 1 213 ? 12.955 17.679 20.726 1.00 83.94 213 VAL A N 1
ATOM 1527 C CA . VAL A 1 213 ? 13.917 17.779 19.609 1.00 83.94 213 VAL A CA 1
ATOM 1528 C C . VAL A 1 213 ? 15.288 18.304 20.057 1.00 83.94 213 VAL A C 1
ATOM 1530 O O . VAL A 1 213 ? 16.264 17.575 19.884 1.00 83.94 213 VAL A O 1
ATOM 1533 N N . PRO A 1 214 ? 15.431 19.502 20.665 1.00 85.25 214 PRO A N 1
ATOM 1534 C CA . PRO A 1 214 ? 16.756 20.001 21.036 1.00 85.25 214 PRO A CA 1
ATOM 1535 C C . PRO A 1 214 ? 17.425 19.160 22.126 1.00 85.25 214 PRO A C 1
ATOM 1537 O O . PRO A 1 214 ? 18.644 19.003 22.097 1.00 85.25 214 PRO A O 1
ATOM 1540 N N . ILE A 1 215 ? 16.659 18.590 23.065 1.00 86.00 215 ILE A N 1
ATOM 1541 C CA . ILE A 1 215 ? 17.207 17.682 24.081 1.00 86.00 215 ILE A CA 1
ATOM 1542 C C . ILE A 1 215 ? 17.735 16.405 23.426 1.00 86.00 215 ILE A C 1
ATOM 1544 O O . ILE A 1 215 ? 18.863 16.014 23.710 1.00 86.00 215 ILE A O 1
ATOM 1548 N N . THR A 1 216 ? 16.962 15.784 22.532 1.00 84.19 216 THR A N 1
ATOM 1549 C CA . THR A 1 216 ? 17.362 14.550 21.838 1.00 84.19 216 THR A CA 1
ATOM 1550 C C . THR A 1 216 ? 18.575 14.796 20.956 1.00 84.19 216 THR A C 1
ATOM 1552 O O . THR A 1 216 ? 19.541 14.047 21.042 1.00 84.19 216 THR A O 1
ATOM 1555 N N . LEU A 1 217 ? 18.588 15.887 20.183 1.00 82.50 217 LEU A N 1
ATOM 1556 C CA . LEU A 1 217 ? 19.737 16.254 19.358 1.00 82.50 217 LEU A CA 1
ATOM 1557 C C . LEU A 1 217 ? 20.982 16.508 20.210 1.00 82.50 217 LEU A C 1
ATOM 1559 O O . LEU A 1 217 ? 22.032 15.970 19.888 1.00 82.50 217 LEU A O 1
ATOM 1563 N N . LYS A 1 218 ? 20.867 17.232 21.332 1.00 83.69 218 LYS A N 1
ATOM 1564 C CA . LYS A 1 218 ? 21.987 17.476 22.256 1.00 83.69 218 LYS A CA 1
ATOM 1565 C C . LYS A 1 218 ? 22.494 16.188 22.911 1.00 83.69 218 LYS A C 1
ATOM 1567 O O . LYS A 1 218 ? 23.699 16.007 23.053 1.00 83.69 218 LYS A O 1
ATOM 1572 N N . LEU A 1 219 ? 21.592 15.293 23.314 1.00 82.31 219 LEU A N 1
ATOM 1573 C CA . LEU A 1 219 ? 21.949 13.979 23.856 1.00 82.31 219 LEU A CA 1
ATOM 1574 C C . LEU A 1 219 ? 22.605 13.093 22.794 1.00 82.31 219 LEU A C 1
ATOM 1576 O O . LEU A 1 219 ? 23.547 12.375 23.116 1.00 82.31 219 LEU A O 1
ATOM 1580 N N . ASN A 1 220 ? 22.161 13.177 21.539 1.00 81.69 220 ASN A N 1
ATOM 1581 C CA . ASN A 1 220 ? 22.802 12.511 20.412 1.00 81.69 220 ASN A CA 1
ATOM 1582 C C . ASN A 1 220 ? 24.214 13.056 20.187 1.00 81.69 220 ASN A C 1
ATOM 1584 O O . ASN A 1 220 ? 25.137 12.254 20.120 1.00 81.69 220 ASN A O 1
ATOM 1588 N N . THR A 1 221 ? 24.411 14.382 20.207 1.00 79.56 221 THR A N 1
ATOM 1589 C CA . THR A 1 221 ? 25.751 14.984 20.067 1.00 79.56 221 THR A CA 1
ATOM 1590 C C . THR A 1 221 ? 26.686 14.534 21.188 1.00 79.56 221 THR A C 1
ATOM 1592 O O . THR A 1 221 ? 27.832 14.196 20.926 1.00 79.56 221 THR A O 1
ATOM 1595 N N . VAL A 1 222 ? 26.200 14.476 22.436 1.00 78.88 222 VAL A N 1
ATOM 1596 C CA . VAL A 1 222 ? 26.983 13.986 23.589 1.00 78.88 222 VAL A CA 1
ATOM 1597 C C . VAL A 1 222 ? 27.303 12.492 23.462 1.00 78.88 222 VAL A C 1
ATOM 1599 O O . VAL A 1 222 ? 28.389 12.049 23.836 1.00 78.88 222 VAL A O 1
ATOM 1602 N N . ARG A 1 223 ? 26.361 11.702 22.936 1.00 74.69 223 ARG A N 1
ATOM 1603 C CA . ARG A 1 223 ? 26.522 10.260 22.715 1.00 74.69 223 ARG A CA 1
ATOM 1604 C C . ARG A 1 223 ? 27.509 9.960 21.585 1.00 74.69 223 ARG A C 1
ATOM 1606 O O . ARG A 1 223 ? 28.251 8.990 21.701 1.00 74.69 223 ARG A O 1
ATOM 1613 N N . GLU A 1 224 ? 27.541 10.795 20.551 1.00 76.00 224 GLU A N 1
ATOM 1614 C CA . GLU A 1 224 ? 28.515 10.743 19.455 1.00 76.00 224 GLU A CA 1
ATOM 1615 C C . GLU A 1 224 ? 29.897 11.239 19.898 1.00 76.00 224 GLU A C 1
ATOM 1617 O O . GLU A 1 224 ? 30.900 10.603 19.592 1.00 76.00 224 GLU A O 1
ATOM 1622 N N . SER A 1 225 ? 29.972 12.312 20.695 1.00 78.12 225 SER A N 1
ATOM 1623 C CA . SER A 1 225 ? 31.244 12.851 21.194 1.00 78.12 225 SER A CA 1
ATOM 1624 C C . SER A 1 225 ? 31.889 12.004 22.298 1.00 78.12 225 SER A C 1
ATOM 1626 O O . SER A 1 225 ? 33.047 12.219 22.647 1.00 78.12 225 SER A O 1
ATOM 1628 N N . SER A 1 226 ? 31.139 11.105 22.943 1.00 73.56 226 SER A N 1
ATOM 1629 C CA . SER A 1 226 ? 31.612 10.305 24.087 1.00 73.56 226 SER A CA 1
ATOM 1630 C C . SER A 1 226 ? 30.924 8.925 24.161 1.00 73.56 226 SER A C 1
ATOM 1632 O O . SER A 1 226 ? 30.131 8.672 25.082 1.00 73.56 226 SER A O 1
ATOM 1634 N N . PRO A 1 227 ? 31.230 8.008 23.221 1.00 66.44 227 PRO A N 1
ATOM 1635 C CA . PRO A 1 227 ? 30.541 6.721 23.072 1.00 66.44 227 PRO A CA 1
ATOM 1636 C C . PRO A 1 227 ? 30.737 5.739 24.242 1.00 66.44 227 PRO A C 1
ATOM 1638 O O . PRO A 1 227 ? 29.870 4.889 24.453 1.00 66.44 227 PRO A O 1
ATOM 1641 N N . GLU A 1 228 ? 31.811 5.880 25.030 1.00 67.81 228 GLU A N 1
ATOM 1642 C CA . GLU A 1 228 ? 32.104 5.050 26.219 1.00 67.81 228 GLU A CA 1
ATOM 1643 C C . GLU A 1 228 ? 31.579 5.633 27.544 1.00 67.81 228 GLU A C 1
ATOM 1645 O O . GLU A 1 228 ? 31.775 5.065 28.622 1.00 67.81 228 GLU A O 1
ATOM 1650 N N . SER A 1 229 ? 30.901 6.784 27.509 1.00 76.44 229 SER A N 1
ATOM 1651 C CA . SER A 1 229 ? 30.361 7.386 28.729 1.00 76.44 229 SER A CA 1
ATOM 1652 C C . SER A 1 229 ? 29.279 6.499 29.363 1.00 76.44 229 SER A C 1
ATOM 1654 O O . SER A 1 229 ? 28.424 5.933 28.679 1.00 76.44 229 SER A O 1
ATOM 1656 N N . LYS A 1 230 ? 29.243 6.430 30.704 1.00 78.31 230 LYS A N 1
ATOM 1657 C CA . LYS A 1 230 ? 28.193 5.693 31.441 1.00 78.31 230 LYS A CA 1
ATOM 1658 C C . LYS A 1 230 ? 26.778 6.130 31.039 1.00 78.31 230 LYS A C 1
ATOM 1660 O O . LYS A 1 230 ? 25.867 5.311 31.047 1.00 78.31 230 LYS A O 1
ATOM 1665 N N . LEU A 1 231 ? 26.606 7.402 30.665 1.00 77.62 231 LEU A N 1
ATOM 1666 C CA . LEU A 1 231 ? 25.346 7.959 30.171 1.00 77.62 231 LEU A CA 1
ATOM 1667 C C . LEU A 1 231 ? 24.955 7.378 28.803 1.00 77.62 231 LEU A C 1
ATOM 1669 O O . LEU A 1 231 ? 23.803 6.992 28.623 1.00 77.62 231 LEU A O 1
ATOM 1673 N N . ALA A 1 232 ? 25.899 7.271 27.863 1.00 72.44 232 ALA A N 1
ATOM 1674 C CA . ALA A 1 232 ? 25.661 6.648 26.564 1.00 72.44 232 ALA A CA 1
ATOM 1675 C C . ALA A 1 232 ? 25.300 5.163 26.714 1.00 72.44 232 ALA A C 1
ATOM 1677 O O . ALA A 1 232 ? 24.353 4.700 26.079 1.00 72.44 232 ALA A O 1
ATOM 1678 N N . THR A 1 233 ? 25.991 4.436 27.595 1.00 75.38 233 THR A N 1
ATOM 1679 C CA . THR A 1 233 ? 25.677 3.034 27.907 1.00 75.38 233 THR A CA 1
ATOM 1680 C C . THR A 1 233 ? 24.296 2.895 28.547 1.00 75.38 233 THR A C 1
ATOM 1682 O O . THR A 1 233 ? 23.528 2.025 28.151 1.00 75.38 233 THR A O 1
ATOM 1685 N N . LEU A 1 234 ? 23.933 3.786 29.475 1.00 80.19 234 LEU A N 1
ATOM 1686 C CA . LEU A 1 234 ? 22.625 3.777 30.134 1.00 80.19 234 LEU A CA 1
ATOM 1687 C C . LEU A 1 234 ? 21.487 4.080 29.147 1.00 80.19 234 LEU A C 1
ATOM 1689 O O . LEU A 1 234 ? 20.471 3.393 29.170 1.00 80.19 234 LEU A O 1
ATOM 1693 N N . LEU A 1 235 ? 21.656 5.048 28.242 1.00 78.00 235 LEU A N 1
ATOM 1694 C CA . LEU A 1 235 ? 20.652 5.408 27.227 1.00 78.00 235 LEU A CA 1
ATOM 1695 C C . LEU A 1 235 ? 20.491 4.356 26.116 1.00 78.00 235 LEU A C 1
ATOM 1697 O O . LEU A 1 235 ? 19.490 4.381 25.407 1.00 78.00 235 LEU A O 1
ATOM 1701 N N . LYS A 1 236 ? 21.451 3.435 25.959 1.00 75.00 236 LYS A N 1
ATOM 1702 C CA . LYS A 1 236 ? 21.348 2.276 25.053 1.00 75.00 236 LYS A CA 1
ATOM 1703 C C . LYS A 1 236 ? 20.566 1.108 25.666 1.00 75.00 236 LYS A C 1
ATOM 1705 O O . LYS A 1 236 ? 20.127 0.223 24.938 1.00 75.00 236 LYS A O 1
ATOM 1710 N N . LEU A 1 237 ? 20.399 1.074 26.990 1.00 80.62 237 LEU A N 1
ATOM 1711 C CA . LEU A 1 237 ? 19.665 -0.000 27.655 1.00 80.62 237 LEU A CA 1
ATOM 1712 C C . LEU A 1 237 ? 18.176 0.079 27.312 1.00 80.62 237 LEU A C 1
ATOM 1714 O O . LEU A 1 237 ? 17.530 1.107 27.518 1.00 80.62 237 LEU A O 1
ATOM 1718 N N . ARG A 1 238 ? 17.598 -1.046 26.881 1.00 80.25 238 ARG A N 1
ATOM 1719 C CA . ARG A 1 238 ? 16.155 -1.155 26.612 1.00 80.25 238 ARG A CA 1
ATOM 1720 C C . ARG A 1 238 ? 15.304 -0.832 27.843 1.00 80.25 238 ARG A C 1
ATOM 1722 O O . ARG A 1 238 ? 14.236 -0.242 27.717 1.00 80.25 238 ARG A O 1
ATOM 1729 N N . GLN A 1 239 ? 15.799 -1.152 29.041 1.00 86.38 239 GLN A N 1
ATOM 1730 C CA . GLN A 1 239 ? 15.133 -0.806 30.298 1.00 86.38 239 GLN A CA 1
ATOM 1731 C C . GLN A 1 239 ? 14.981 0.712 30.460 1.00 86.38 239 GLN A C 1
ATOM 1733 O O . GLN A 1 239 ? 13.980 1.172 31.001 1.00 86.38 239 GLN A O 1
ATOM 1738 N N . THR A 1 240 ? 15.935 1.498 29.960 1.00 86.81 240 THR A N 1
ATOM 1739 C CA . THR A 1 240 ? 15.856 2.960 29.995 1.00 86.81 240 THR A CA 1
ATOM 1740 C C . THR A 1 240 ? 14.759 3.475 29.073 1.00 86.81 240 THR A C 1
ATOM 1742 O O . THR A 1 240 ? 13.985 4.331 29.492 1.00 86.81 240 THR A O 1
ATOM 1745 N N . ALA A 1 241 ? 14.630 2.920 27.863 1.00 85.81 241 ALA A N 1
ATOM 1746 C CA . ALA A 1 241 ? 13.531 3.255 26.955 1.00 85.81 241 ALA A CA 1
ATOM 1747 C C . ALA A 1 241 ? 12.168 2.923 27.585 1.00 85.81 241 ALA A C 1
ATOM 1749 O O . ALA A 1 241 ? 11.276 3.770 27.614 1.00 85.81 241 ALA A O 1
ATOM 1750 N N . PHE A 1 242 ? 12.042 1.743 28.203 1.00 90.69 242 PHE A N 1
ATOM 1751 C CA . PHE A 1 242 ? 10.854 1.368 28.971 1.00 90.69 242 PHE A CA 1
ATOM 1752 C C . PHE A 1 242 ? 10.537 2.380 30.081 1.00 90.69 242 PHE A C 1
ATOM 1754 O O . PHE A 1 242 ? 9.407 2.860 30.158 1.00 90.69 242 PHE A O 1
ATOM 1761 N N . ILE A 1 243 ? 11.521 2.768 30.900 1.00 92.19 243 ILE A N 1
ATOM 1762 C CA . ILE A 1 243 ? 11.323 3.748 31.980 1.00 92.19 243 ILE A CA 1
ATOM 1763 C C . ILE A 1 243 ? 10.915 5.117 31.422 1.00 92.19 243 ILE A C 1
ATOM 1765 O O . ILE A 1 243 ? 9.994 5.726 31.961 1.00 92.19 243 ILE A O 1
ATOM 1769 N N . ILE A 1 244 ? 11.547 5.596 30.346 1.00 90.31 244 ILE A N 1
ATOM 1770 C CA . ILE A 1 244 ? 11.226 6.891 29.724 1.00 90.31 244 ILE A CA 1
ATOM 1771 C C . ILE A 1 244 ? 9.797 6.885 29.172 1.00 90.31 244 ILE A C 1
ATOM 1773 O O . ILE A 1 244 ? 9.023 7.792 29.483 1.00 90.31 244 ILE A O 1
ATOM 1777 N N . HIS A 1 245 ? 9.420 5.858 28.406 1.00 92.06 245 H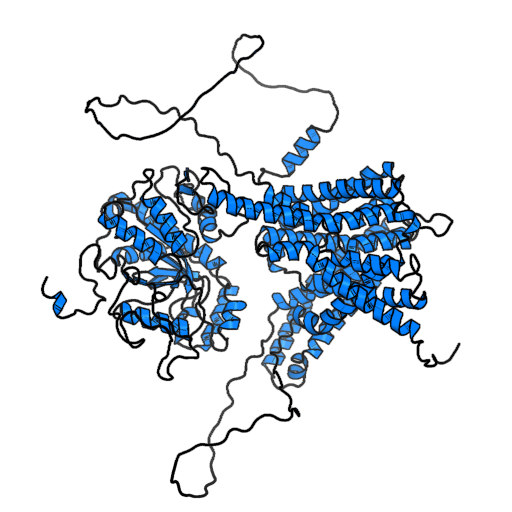IS A N 1
ATOM 1778 C CA . HIS A 1 245 ? 8.071 5.729 27.852 1.00 92.06 245 HIS A CA 1
ATOM 1779 C C . HIS A 1 245 ? 7.017 5.615 28.963 1.00 92.06 245 HIS A C 1
ATOM 1781 O O . HIS A 1 245 ? 5.999 6.307 28.918 1.00 92.06 245 HIS A O 1
ATOM 1787 N N . THR A 1 246 ? 7.293 4.827 30.011 1.00 93.56 246 THR A N 1
ATOM 1788 C CA . THR A 1 246 ? 6.412 4.701 31.186 1.00 93.56 246 THR A CA 1
ATOM 1789 C C . THR A 1 246 ? 6.264 6.032 31.921 1.00 93.56 246 THR A C 1
ATOM 1791 O O . THR A 1 246 ? 5.159 6.424 32.292 1.00 93.56 246 THR A O 1
ATOM 1794 N N . ALA A 1 247 ? 7.370 6.745 32.143 1.00 94.25 247 ALA A N 1
ATOM 1795 C CA . ALA A 1 247 ? 7.369 8.020 32.846 1.00 94.25 247 ALA A CA 1
ATOM 1796 C C . ALA A 1 247 ? 6.584 9.078 32.066 1.00 94.25 247 ALA A C 1
ATOM 1798 O O . ALA A 1 247 ? 5.778 9.789 32.659 1.00 94.25 247 ALA A O 1
ATOM 1799 N N . LEU A 1 248 ? 6.760 9.149 30.743 1.00 93.00 248 LEU A N 1
ATOM 1800 C CA . LEU A 1 248 ? 6.000 10.059 29.888 1.00 93.00 248 LEU A CA 1
ATOM 1801 C C . LEU A 1 248 ? 4.498 9.747 29.922 1.00 93.00 248 LEU A C 1
ATOM 1803 O O . LEU A 1 248 ? 3.695 10.668 30.083 1.00 93.00 248 LEU A O 1
ATOM 1807 N N . LEU A 1 249 ? 4.125 8.464 29.835 1.00 94.81 249 LEU A N 1
ATOM 1808 C CA . LEU A 1 249 ? 2.740 8.017 29.982 1.00 94.81 249 LEU A CA 1
ATOM 1809 C C . LEU A 1 249 ? 2.156 8.474 31.326 1.00 94.81 249 LEU A C 1
ATOM 1811 O O . LEU A 1 249 ? 1.106 9.112 31.352 1.00 94.81 249 LEU A O 1
ATOM 1815 N N . LEU A 1 250 ? 2.851 8.216 32.438 1.00 94.88 250 LEU A N 1
ATOM 1816 C CA . LEU A 1 250 ? 2.396 8.617 33.771 1.00 94.88 250 LEU A CA 1
ATOM 1817 C C . LEU A 1 250 ? 2.289 10.137 33.916 1.00 94.88 250 LEU A C 1
ATOM 1819 O O . LEU A 1 250 ? 1.276 10.622 34.414 1.00 94.88 250 LEU A O 1
ATOM 1823 N N . ILE A 1 251 ? 3.287 10.900 33.462 1.00 94.19 251 ILE A N 1
ATOM 1824 C CA . ILE A 1 251 ? 3.290 12.368 33.541 1.00 94.19 251 ILE A CA 1
ATOM 1825 C C . ILE A 1 251 ? 2.095 12.947 32.787 1.00 94.19 251 ILE A C 1
ATOM 1827 O O . ILE A 1 251 ? 1.390 13.800 33.328 1.00 94.19 251 ILE A O 1
ATOM 1831 N N . LEU A 1 252 ? 1.840 12.481 31.562 1.00 93.31 252 LEU A N 1
ATOM 1832 C CA . LEU A 1 252 ? 0.721 12.975 30.768 1.00 93.31 252 LEU A CA 1
ATOM 1833 C C . LEU A 1 252 ? -0.621 12.533 31.351 1.00 93.31 252 LEU A C 1
ATOM 1835 O O . LEU A 1 252 ? -1.518 13.365 31.449 1.00 93.31 252 LEU A O 1
ATOM 1839 N N . VAL A 1 253 ? -0.764 11.284 31.802 1.00 93.31 253 VAL A N 1
ATOM 1840 C CA . VAL A 1 253 ? -2.003 10.790 32.430 1.00 93.31 253 VAL A CA 1
ATOM 1841 C C . VAL A 1 253 ? -2.314 11.554 33.717 1.00 93.31 253 VAL A C 1
ATOM 1843 O O . VAL A 1 253 ? -3.436 12.035 33.890 1.00 93.31 253 VAL A O 1
ATOM 1846 N N . ILE A 1 254 ? -1.330 11.721 34.602 1.00 93.19 254 ILE A N 1
ATOM 1847 C CA . ILE A 1 254 ? -1.476 12.463 35.860 1.00 93.19 254 ILE A CA 1
ATOM 1848 C C . ILE A 1 254 ? -1.770 13.936 35.560 1.00 93.19 254 ILE A C 1
ATOM 1850 O O . ILE A 1 254 ? -2.769 14.476 36.039 1.00 93.19 254 ILE A O 1
ATOM 1854 N N . GLY A 1 255 ? -0.949 14.577 34.724 1.00 90.31 255 GLY A N 1
ATOM 1855 C CA . GLY A 1 255 ? -1.103 15.982 34.350 1.00 90.31 255 GLY A CA 1
ATOM 1856 C C . GLY A 1 255 ? -2.437 16.263 33.661 1.00 90.31 255 GLY A C 1
ATOM 1857 O O . GLY A 1 255 ? -3.105 17.243 33.986 1.00 90.31 255 GLY A O 1
ATOM 1858 N N . GLY A 1 256 ? -2.870 15.373 32.770 1.00 88.81 256 GLY A N 1
ATOM 1859 C CA . GLY A 1 256 ? -4.156 15.460 32.095 1.00 88.81 256 GLY A CA 1
ATOM 1860 C C . GLY A 1 256 ? -5.331 15.337 33.067 1.00 88.81 256 GLY A C 1
ATOM 1861 O O . GLY A 1 256 ? -6.247 16.162 33.040 1.00 88.81 256 GLY A O 1
ATOM 1862 N N . THR A 1 257 ? -5.262 14.377 33.990 1.00 87.19 257 THR A N 1
ATOM 1863 C CA . THR A 1 257 ? -6.301 14.174 35.011 1.00 87.19 257 THR A CA 1
ATOM 1864 C C . THR A 1 257 ? -6.426 15.393 35.932 1.00 87.19 257 THR A C 1
ATOM 1866 O O . THR A 1 257 ? -7.537 15.851 36.192 1.00 87.19 257 THR A O 1
ATOM 1869 N N . PHE A 1 258 ? -5.308 15.988 36.367 1.00 88.81 258 PHE A N 1
ATOM 1870 C CA . PHE A 1 258 ? -5.319 17.216 37.175 1.00 88.81 258 PHE A CA 1
ATOM 1871 C C . PHE A 1 258 ? -5.776 18.456 36.392 1.00 88.81 258 PHE A C 1
ATOM 1873 O O . PHE A 1 258 ? -6.464 19.315 36.946 1.00 88.81 258 PHE A O 1
ATOM 1880 N N . ALA A 1 259 ? -5.437 18.557 35.103 1.00 86.50 259 ALA A N 1
ATOM 1881 C CA . ALA A 1 259 ? -5.896 19.645 34.238 1.00 86.50 259 ALA A CA 1
ATOM 1882 C C . ALA A 1 259 ? -7.413 19.574 33.958 1.00 86.50 259 ALA A C 1
ATOM 1884 O O . ALA A 1 259 ? -8.050 20.600 33.691 1.00 86.50 259 ALA A O 1
ATOM 1885 N N . GLY A 1 260 ? -8.007 18.382 34.070 1.00 81.75 260 GLY A N 1
ATOM 1886 C CA . GLY A 1 260 ? -9.427 18.123 33.825 1.00 81.75 260 GLY A CA 1
ATOM 1887 C C . GLY A 1 260 ? -9.732 17.589 32.422 1.00 81.75 260 GLY A C 1
ATOM 1888 O O . GLY A 1 260 ? -10.859 17.751 31.950 1.00 81.75 260 GLY A O 1
ATOM 1889 N N . THR A 1 261 ? -8.746 16.985 31.752 1.00 85.75 261 THR A N 1
ATOM 1890 C CA . THR A 1 261 ? -8.955 16.156 30.554 1.00 85.75 261 THR A CA 1
ATOM 1891 C C . THR A 1 261 ? -9.085 14.673 30.928 1.00 85.75 261 THR A C 1
ATOM 1893 O O . THR A 1 261 ? -8.834 14.281 32.067 1.00 85.75 261 THR A O 1
ATOM 1896 N N . SER A 1 262 ? -9.502 13.845 29.970 1.00 85.81 262 SER A N 1
ATOM 1897 C CA . SER A 1 262 ? -9.596 12.393 30.129 1.00 85.81 262 SER A CA 1
ATOM 1898 C C . SER A 1 262 ? -8.210 11.774 30.314 1.00 85.81 262 SER A C 1
ATOM 1900 O O . SER A 1 262 ? -7.306 12.020 29.510 1.00 85.81 262 SER A O 1
ATOM 1902 N N . SER A 1 263 ? -8.055 10.909 31.322 1.00 88.94 263 SER A N 1
ATOM 1903 C CA . SER A 1 263 ? -6.837 10.106 31.503 1.00 88.94 263 SER A CA 1
ATOM 1904 C C . SER A 1 263 ? -6.539 9.231 30.283 1.00 88.94 263 SER A C 1
ATOM 1906 O O . SER A 1 263 ? -5.379 9.028 29.935 1.00 88.94 263 SER A O 1
ATOM 1908 N N . LEU A 1 264 ? -7.579 8.786 29.577 1.00 88.25 264 LEU A N 1
ATOM 1909 C CA . LEU A 1 264 ? -7.455 8.000 28.354 1.00 88.25 264 LEU A CA 1
ATOM 1910 C C . LEU A 1 264 ? -6.962 8.849 27.180 1.00 88.25 264 LEU A C 1
ATOM 1912 O O . LEU A 1 264 ? -6.076 8.420 26.451 1.00 88.25 264 LEU A O 1
ATOM 1916 N N . LEU A 1 265 ? -7.472 10.078 27.015 1.00 89.31 265 LEU A N 1
ATOM 1917 C CA . LEU A 1 265 ? -6.967 10.979 25.970 1.00 89.31 265 LEU A CA 1
ATOM 1918 C C . LEU A 1 265 ? -5.493 11.319 26.209 1.00 89.31 265 LEU A C 1
ATOM 1920 O O . LEU A 1 265 ? -4.700 11.355 25.272 1.00 89.31 265 LEU A O 1
ATOM 1924 N N . ALA A 1 266 ? -5.116 11.547 27.465 1.00 91.94 266 ALA A N 1
ATOM 1925 C CA . ALA A 1 266 ? -3.728 11.788 27.823 1.00 91.94 266 ALA A CA 1
ATOM 1926 C C . ALA A 1 266 ? -2.826 10.577 27.521 1.00 91.94 266 ALA A C 1
ATOM 1928 O O . ALA A 1 266 ? -1.724 10.765 27.008 1.00 91.94 266 ALA A O 1
ATOM 1929 N N . ALA A 1 267 ? -3.304 9.352 27.768 1.00 92.19 267 ALA A N 1
ATOM 1930 C CA . ALA A 1 267 ? -2.601 8.125 27.393 1.00 92.19 267 ALA A CA 1
ATOM 1931 C C . ALA A 1 267 ? -2.435 7.995 25.870 1.00 92.19 267 ALA A C 1
ATOM 1933 O O . ALA A 1 267 ? -1.336 7.713 25.398 1.00 92.19 267 ALA A O 1
ATOM 1934 N N . TYR A 1 268 ? -3.484 8.287 25.094 1.00 90.56 268 TYR A N 1
ATOM 1935 C CA . TYR A 1 268 ? -3.405 8.316 23.631 1.00 90.56 268 TYR A CA 1
ATOM 1936 C C . TYR A 1 268 ? -2.355 9.323 23.146 1.00 90.56 268 TYR A C 1
ATOM 1938 O O . TYR A 1 268 ? -1.482 8.980 22.353 1.00 90.56 268 TYR A O 1
ATOM 1946 N N . ILE A 1 269 ? -2.400 10.560 23.660 1.00 91.00 269 ILE A N 1
ATOM 1947 C CA . ILE A 1 269 ? -1.449 11.624 23.306 1.00 91.00 269 ILE A CA 1
ATOM 1948 C C . ILE A 1 269 ? -0.016 11.234 23.692 1.00 91.00 269 ILE A C 1
ATOM 1950 O O . ILE A 1 269 ? 0.908 11.564 22.955 1.00 91.00 269 ILE A O 1
ATOM 1954 N N . ALA A 1 270 ? 0.186 10.510 24.796 1.00 93.56 270 ALA A N 1
ATOM 1955 C CA . ALA A 1 270 ? 1.500 9.996 25.173 1.00 93.56 270 ALA A CA 1
ATOM 1956 C C . ALA A 1 270 ? 2.050 9.008 24.134 1.00 93.56 270 ALA A C 1
ATOM 1958 O O . ALA A 1 270 ? 3.194 9.153 23.707 1.00 93.56 270 ALA A O 1
ATOM 1959 N N . GLY A 1 271 ? 1.235 8.048 23.685 1.00 92.25 271 GLY A N 1
ATOM 1960 C CA . GLY A 1 271 ? 1.626 7.096 22.640 1.00 92.25 271 GLY A CA 1
ATOM 1961 C C . GLY A 1 271 ? 1.897 7.796 21.308 1.00 92.25 271 GLY A C 1
ATOM 1962 O O . GLY A 1 271 ? 2.940 7.593 20.693 1.00 92.25 271 GLY A O 1
ATOM 1963 N N . ALA A 1 272 ? 1.010 8.710 20.918 1.00 89.25 272 ALA A N 1
ATOM 1964 C CA . ALA A 1 272 ? 1.157 9.548 19.732 1.00 89.25 272 ALA A CA 1
ATOM 1965 C C . ALA A 1 272 ? 2.438 10.405 19.773 1.00 89.25 272 ALA A C 1
ATOM 1967 O O . ALA A 1 272 ? 3.140 10.517 18.772 1.00 89.25 272 ALA A O 1
ATOM 1968 N N . ALA A 1 273 ? 2.786 10.982 20.925 1.00 91.31 273 ALA A N 1
ATOM 1969 C CA . ALA A 1 273 ? 4.010 11.761 21.093 1.00 91.31 273 ALA A CA 1
ATOM 1970 C C . ALA A 1 273 ? 5.277 10.902 20.943 1.00 91.31 273 ALA A C 1
ATOM 1972 O O . ALA A 1 273 ? 6.246 11.363 20.343 1.00 91.31 273 ALA A O 1
ATOM 1973 N N . ILE A 1 274 ? 5.267 9.662 21.444 1.00 91.31 274 ILE A N 1
ATOM 1974 C CA . ILE A 1 274 ? 6.379 8.711 21.280 1.00 91.31 274 ILE A CA 1
ATOM 1975 C C . ILE A 1 274 ? 6.484 8.247 19.825 1.00 91.31 274 ILE A C 1
ATOM 1977 O O . ILE A 1 274 ? 7.569 8.268 19.262 1.00 91.31 274 ILE A O 1
ATOM 1981 N N . SER A 1 275 ? 5.365 7.908 19.183 1.00 89.00 275 SER A N 1
ATOM 1982 C CA . SER A 1 275 ? 5.345 7.525 17.764 1.00 89.00 275 SER A CA 1
ATOM 1983 C C . SER A 1 275 ? 5.852 8.652 16.855 1.00 89.00 275 SER A C 1
ATOM 1985 O O . SER A 1 275 ? 6.622 8.434 15.917 1.00 89.00 275 SER A O 1
ATOM 1987 N N . TRP A 1 276 ? 5.490 9.898 17.174 1.00 88.38 276 TRP A N 1
ATOM 1988 C CA . TRP A 1 276 ? 6.049 11.080 16.525 1.00 88.38 276 TRP A CA 1
ATOM 1989 C C . TRP A 1 276 ? 7.553 11.237 16.799 1.00 88.38 276 TRP A C 1
ATOM 1991 O O . TRP A 1 276 ? 8.305 11.518 15.869 1.00 88.38 276 TRP A O 1
ATOM 2001 N N . TRP A 1 277 ? 8.006 11.028 18.042 1.00 87.50 277 TRP A N 1
ATOM 2002 C CA . TRP A 1 277 ? 9.431 11.062 18.394 1.00 87.50 277 TRP A CA 1
ATOM 2003 C C . TRP A 1 277 ? 10.214 10.031 17.567 1.00 87.50 277 TRP A C 1
ATOM 2005 O O . TRP A 1 277 ? 11.189 10.390 16.913 1.00 87.50 277 TRP A O 1
ATOM 2015 N N . ASP A 1 278 ? 9.761 8.783 17.524 1.00 85.56 278 ASP A N 1
ATOM 2016 C CA . ASP A 1 278 ? 10.416 7.700 16.785 1.00 85.56 278 ASP A CA 1
ATOM 2017 C C . ASP A 1 278 ? 10.501 7.951 15.274 1.00 85.56 278 ASP A C 1
ATOM 2019 O O . ASP A 1 278 ? 11.472 7.541 14.640 1.00 85.56 278 ASP A O 1
ATOM 2023 N N . SER A 1 279 ? 9.492 8.607 14.694 1.00 78.75 279 SER A N 1
ATOM 2024 C CA . SER A 1 279 ? 9.393 8.795 13.242 1.00 78.75 279 SER A CA 1
ATOM 2025 C C . SER A 1 279 ? 10.018 10.086 12.714 1.00 78.75 279 SER A C 1
ATOM 2027 O O . SER A 1 279 ? 10.493 10.096 11.581 1.00 78.75 279 SER A O 1
ATOM 2029 N N . GLU A 1 280 ? 10.004 11.175 13.486 1.00 77.56 280 GLU A N 1
ATOM 2030 C CA . GLU A 1 280 ? 10.352 12.519 12.991 1.00 77.56 280 GLU A CA 1
ATOM 2031 C C . GLU A 1 280 ? 11.642 13.081 13.616 1.00 77.56 280 GLU A C 1
ATOM 2033 O O . GLU A 1 280 ? 12.163 14.089 13.135 1.00 77.56 280 GLU A O 1
ATOM 2038 N N . VAL A 1 281 ? 12.188 12.461 14.672 1.00 79.69 281 VAL A N 1
ATOM 2039 C CA . VAL A 1 281 ? 13.444 12.893 15.309 1.00 79.69 281 VAL A CA 1
ATOM 2040 C C . VAL A 1 281 ? 14.553 11.885 15.019 1.00 79.69 281 VAL A C 1
ATOM 2042 O O . VAL A 1 281 ? 14.402 10.690 15.254 1.00 79.69 281 VAL A O 1
ATOM 2045 N N . ALA A 1 282 ? 15.702 12.370 14.546 1.00 68.12 282 ALA A N 1
ATOM 2046 C CA . ALA A 1 282 ? 16.866 11.527 14.295 1.00 68.12 282 ALA A CA 1
ATOM 2047 C C . ALA A 1 282 ? 17.388 10.896 15.601 1.00 68.12 282 ALA A C 1
ATOM 2049 O O . ALA A 1 282 ? 17.644 11.597 16.583 1.00 68.12 282 ALA A O 1
ATOM 2050 N N . HIS A 1 283 ? 17.588 9.578 15.604 1.00 74.38 283 HIS A N 1
ATOM 2051 C CA . HIS A 1 283 ? 18.177 8.814 16.708 1.00 74.38 283 HIS A CA 1
ATOM 2052 C C . HIS A 1 283 ? 19.498 8.181 16.259 1.00 74.38 283 HIS A C 1
ATOM 2054 O O . HIS A 1 283 ? 19.569 7.638 15.158 1.00 74.38 283 HIS A O 1
ATOM 2060 N N . VAL A 1 284 ? 20.535 8.207 17.108 1.00 63.53 284 VAL A N 1
ATOM 2061 C CA . VAL A 1 284 ? 21.815 7.526 16.823 1.00 63.53 284 VAL A CA 1
ATOM 2062 C C . VAL A 1 284 ? 21.569 6.018 16.790 1.00 63.53 284 VAL A C 1
ATOM 2064 O O . VAL A 1 284 ? 21.330 5.403 17.833 1.00 63.53 284 VAL A O 1
ATOM 2067 N N . ARG A 1 285 ? 21.613 5.423 15.595 1.00 50.75 285 ARG A N 1
ATOM 2068 C CA . ARG A 1 285 ? 21.576 3.967 15.420 1.00 50.75 285 ARG A CA 1
ATOM 2069 C C . ARG A 1 285 ? 22.935 3.401 15.831 1.00 50.75 285 ARG A C 1
ATOM 2071 O O . ARG A 1 285 ? 23.973 3.945 15.466 1.00 50.75 285 ARG A O 1
ATOM 2078 N N . VAL A 1 286 ? 22.933 2.341 16.638 1.00 42.66 286 VAL A N 1
ATOM 2079 C CA . VAL A 1 286 ? 24.162 1.672 17.086 1.00 42.66 286 VAL A CA 1
ATOM 2080 C C . VAL A 1 286 ? 24.802 0.981 15.879 1.00 42.66 286 VAL A C 1
ATOM 2082 O O . VAL A 1 286 ? 24.415 -0.125 15.523 1.00 42.66 286 VAL A O 1
ATOM 2085 N N . GLY A 1 287 ? 25.757 1.655 15.239 1.00 34.22 287 GLY A N 1
ATOM 2086 C CA . GLY A 1 287 ? 26.703 1.054 14.305 1.00 34.22 287 GLY A CA 1
ATOM 2087 C C . GLY A 1 287 ? 27.908 0.505 15.066 1.00 34.22 287 GLY A C 1
ATOM 2088 O O . GLY A 1 287 ? 28.421 1.149 15.981 1.00 34.22 287 GLY A O 1
ATOM 2089 N N . LEU A 1 288 ? 28.331 -0.705 14.707 1.00 32.72 288 LEU A N 1
ATOM 2090 C CA . LEU A 1 288 ? 29.617 -1.279 15.089 1.00 32.72 288 LEU A CA 1
ATOM 2091 C C . LEU A 1 288 ? 30.735 -0.319 14.654 1.00 32.72 288 LEU A C 1
ATOM 2093 O O . LEU A 1 288 ? 30.861 -0.011 13.471 1.00 32.72 288 LEU A O 1
ATOM 2097 N N . ASN A 1 289 ? 31.526 0.164 15.613 1.00 29.66 289 ASN A N 1
ATOM 2098 C CA . ASN A 1 289 ? 32.684 1.006 15.333 1.00 29.66 289 ASN A CA 1
ATOM 2099 C C . ASN A 1 289 ? 33.766 0.195 14.614 1.00 29.66 289 ASN A C 1
ATOM 2101 O O . ASN A 1 289 ? 34.260 -0.806 15.134 1.00 29.66 289 ASN A O 1
ATOM 2105 N N . ALA A 1 290 ? 34.180 0.699 13.456 1.00 28.27 290 ALA A N 1
ATOM 2106 C CA . ALA A 1 290 ? 35.507 0.476 12.919 1.00 28.27 290 ALA A CA 1
ATOM 2107 C C . ALA A 1 290 ? 36.532 1.324 13.695 1.00 28.27 290 ALA A C 1
ATOM 2109 O O . ALA A 1 290 ? 36.291 2.500 13.958 1.00 28.27 290 ALA A O 1
ATOM 2110 N N . GLY A 1 291 ? 37.690 0.721 13.977 1.00 26.67 291 GLY A N 1
ATOM 2111 C CA . GLY A 1 291 ? 38.985 1.404 14.021 1.00 26.67 291 GLY A CA 1
ATOM 2112 C C . GLY A 1 291 ? 39.444 1.997 15.355 1.00 26.67 291 GLY A C 1
ATOM 2113 O O . GLY A 1 291 ? 39.114 3.128 15.686 1.00 26.67 291 GLY A O 1
ATOM 2114 N N . SER A 1 292 ? 40.363 1.298 16.023 1.00 25.23 292 SER A N 1
ATOM 2115 C CA . SER A 1 292 ? 41.443 1.942 16.778 1.00 25.23 292 SER A CA 1
ATOM 2116 C C . SER A 1 292 ? 42.760 1.212 16.498 1.00 25.23 292 SER A C 1
ATOM 2118 O O . SER A 1 292 ? 42.966 0.091 16.952 1.00 25.23 292 SER A O 1
ATOM 2120 N N . GLU A 1 293 ? 43.572 1.849 15.656 1.00 25.80 293 GLU A N 1
ATOM 2121 C CA . GLU A 1 293 ? 45.030 2.008 15.750 1.00 25.80 293 GLU A CA 1
ATOM 2122 C C . GLU A 1 293 ? 45.862 0.862 16.363 1.00 25.80 293 GLU A C 1
ATOM 2124 O O . GLU A 1 293 ? 45.867 0.641 17.570 1.00 25.80 293 GLU A O 1
ATOM 2129 N N . MET A 1 294 ? 46.709 0.242 15.532 1.00 24.53 294 MET A N 1
ATOM 2130 C CA . MET A 1 294 ? 47.977 -0.337 15.984 1.00 24.53 294 MET A CA 1
ATOM 2131 C C . MET A 1 294 ? 49.125 0.390 15.277 1.00 24.53 294 MET A C 1
ATOM 2133 O O . MET A 1 294 ? 49.416 0.150 14.106 1.00 24.53 294 MET A O 1
ATOM 2137 N N . GLN A 1 295 ? 49.754 1.309 16.011 1.00 23.94 295 GLN A N 1
ATOM 2138 C CA . GLN A 1 295 ? 51.145 1.706 15.811 1.00 23.94 295 GLN A CA 1
ATOM 2139 C C . GLN A 1 295 ? 52.050 0.665 16.489 1.00 23.94 295 GLN A C 1
ATOM 2141 O O . GLN A 1 295 ? 51.784 0.233 17.608 1.00 23.94 295 GLN A O 1
ATOM 2146 N N . ASN A 1 296 ? 53.110 0.283 15.777 1.00 24.53 296 ASN A N 1
ATOM 2147 C CA . ASN A 1 296 ? 54.197 -0.613 16.180 1.00 24.53 296 ASN A CA 1
ATOM 2148 C C . ASN A 1 296 ? 54.759 -0.343 17.584 1.00 24.53 296 ASN A C 1
ATOM 2150 O O . ASN A 1 296 ? 55.138 0.796 17.844 1.00 24.53 296 ASN A O 1
ATOM 2154 N N . THR A 1 297 ? 55.002 -1.391 18.386 1.00 22.52 297 THR A N 1
ATOM 2155 C CA . THR A 1 297 ? 56.310 -1.643 19.043 1.00 22.52 297 THR A CA 1
ATOM 2156 C C . THR A 1 297 ? 56.408 -3.088 19.575 1.00 22.52 297 THR A C 1
ATOM 2158 O O . THR A 1 297 ? 55.594 -3.507 20.386 1.00 22.52 297 THR A O 1
ATOM 2161 N N . GLU A 1 298 ? 57.385 -3.817 19.024 1.00 21.38 298 GLU A N 1
ATOM 2162 C CA . GLU A 1 298 ? 58.384 -4.720 19.639 1.00 21.38 298 GLU A CA 1
ATOM 2163 C C . GLU A 1 298 ? 58.049 -5.795 20.709 1.00 21.38 298 GLU A C 1
ATOM 2165 O O . GLU A 1 298 ? 57.464 -5.542 21.755 1.00 21.38 298 GLU A O 1
ATOM 2170 N N . GLU A 1 299 ? 58.640 -6.972 20.430 1.00 22.44 299 GLU A N 1
ATOM 2171 C CA . GLU A 1 299 ? 59.247 -7.971 21.335 1.00 22.44 299 GLU A CA 1
ATOM 2172 C C . GLU A 1 299 ? 58.371 -8.946 22.148 1.00 22.44 299 GLU A C 1
ATOM 2174 O O . GLU A 1 299 ? 57.924 -8.669 23.258 1.00 22.44 299 GLU A O 1
ATOM 2179 N N . SER A 1 300 ? 58.333 -10.211 21.701 1.00 22.94 300 SER A N 1
ATOM 2180 C CA . SER A 1 300 ? 59.161 -11.270 22.319 1.00 22.94 300 SER A CA 1
ATOM 2181 C C . SER A 1 300 ? 59.065 -12.598 21.560 1.00 22.94 300 SER A C 1
ATOM 2183 O O . SER A 1 300 ? 57.986 -13.137 21.323 1.00 22.94 300 SER A O 1
ATOM 2185 N N . GLU A 1 301 ? 60.238 -13.113 21.202 1.00 23.16 301 GLU A N 1
ATOM 2186 C CA . GLU A 1 301 ? 60.507 -14.440 20.650 1.00 23.16 301 GLU A CA 1
ATOM 2187 C C . GLU A 1 301 ? 60.195 -15.560 21.660 1.00 23.16 301 GLU A C 1
ATOM 2189 O O . GLU A 1 301 ? 60.375 -15.384 22.866 1.00 23.16 301 GLU A O 1
ATOM 2194 N N . THR A 1 302 ? 59.811 -16.749 21.175 1.00 23.77 302 THR A N 1
ATOM 2195 C CA . THR A 1 302 ? 60.572 -18.002 21.404 1.00 23.77 302 THR A CA 1
ATOM 2196 C C . THR A 1 302 ? 59.988 -19.202 20.631 1.00 23.77 302 THR A C 1
ATOM 2198 O O . THR A 1 302 ? 58.895 -19.674 20.920 1.00 23.77 302 THR A O 1
ATOM 2201 N N . ASN A 1 303 ? 60.800 -19.674 19.676 1.00 24.75 303 ASN A N 1
ATOM 2202 C CA . ASN A 1 303 ? 61.143 -21.053 19.278 1.00 24.75 303 ASN A CA 1
ATOM 2203 C C . ASN A 1 303 ? 60.070 -22.086 18.852 1.00 24.75 303 ASN A C 1
ATOM 2205 O O . ASN A 1 303 ? 59.319 -22.596 19.677 1.00 24.75 303 ASN A O 1
ATOM 2209 N N . ASP A 1 304 ? 60.138 -22.460 17.559 1.00 24.06 304 ASP A N 1
ATOM 2210 C CA . ASP A 1 304 ? 60.485 -23.797 17.010 1.00 24.06 304 ASP A CA 1
ATOM 2211 C C . ASP A 1 304 ? 59.929 -25.039 17.750 1.00 24.06 304 ASP A C 1
ATOM 2213 O O . ASP A 1 304 ? 60.161 -25.225 18.936 1.00 24.06 304 ASP A O 1
ATOM 2217 N N . THR A 1 305 ? 59.308 -26.058 17.142 1.00 24.56 305 THR A N 1
ATOM 2218 C CA . THR A 1 305 ? 59.569 -26.733 15.854 1.00 24.56 305 THR A CA 1
ATOM 2219 C C . THR A 1 305 ? 58.519 -27.852 15.643 1.00 24.56 305 THR A C 1
ATOM 2221 O O . THR A 1 305 ? 57.897 -28.304 16.602 1.00 24.56 305 THR A O 1
ATOM 2224 N N . ASP A 1 306 ? 58.428 -28.340 14.401 1.00 25.97 306 ASP A N 1
ATOM 2225 C CA . ASP A 1 306 ? 57.991 -29.680 13.956 1.00 25.97 306 ASP A CA 1
ATOM 2226 C C . ASP A 1 306 ? 56.499 -30.008 13.687 1.00 25.97 306 ASP A C 1
ATOM 2228 O O . ASP A 1 306 ? 55.665 -30.237 14.559 1.00 25.97 306 ASP A O 1
ATOM 2232 N N . ILE A 1 307 ? 56.236 -30.165 12.383 1.00 25.50 307 ILE A N 1
ATOM 2233 C CA . ILE A 1 307 ? 55.223 -31.000 11.705 1.00 25.50 307 ILE A CA 1
ATOM 2234 C C . ILE A 1 307 ? 56.072 -32.130 11.058 1.00 25.50 307 ILE A C 1
ATOM 2236 O O . ILE A 1 307 ? 57.142 -31.783 10.548 1.00 25.50 307 ILE A O 1
ATOM 2240 N N . PRO A 1 308 ? 55.692 -33.433 11.013 1.00 37.59 308 PRO A N 1
ATOM 2241 C CA . PRO A 1 308 ? 54.447 -33.844 10.366 1.00 37.59 308 PRO A CA 1
ATOM 2242 C C . PRO A 1 308 ? 53.746 -35.120 10.880 1.00 37.59 308 PRO A C 1
ATOM 2244 O O . PRO A 1 308 ? 54.331 -36.014 11.480 1.00 37.59 308 PRO A O 1
ATOM 2247 N N . ASP A 1 309 ? 52.474 -35.232 10.494 1.00 22.36 309 ASP A N 1
ATOM 2248 C CA . ASP A 1 309 ? 51.975 -36.273 9.579 1.00 22.36 309 ASP A CA 1
ATOM 2249 C C . ASP A 1 309 ? 50.709 -37.033 10.031 1.00 22.36 309 ASP A C 1
ATOM 2251 O O . ASP A 1 309 ? 50.524 -37.412 11.185 1.00 22.36 309 ASP A O 1
ATOM 2255 N N . ARG A 1 310 ? 49.914 -37.337 9.000 1.00 24.00 310 ARG A N 1
ATOM 2256 C CA . ARG A 1 310 ? 48.853 -38.345 8.852 1.00 24.00 310 ARG A CA 1
ATOM 2257 C C . ARG A 1 310 ? 47.415 -38.132 9.353 1.00 24.00 310 ARG A C 1
ATOM 2259 O O . ARG A 1 310 ? 47.034 -38.290 10.506 1.00 24.00 310 ARG A O 1
ATOM 2266 N N . SER A 1 311 ? 46.613 -37.957 8.310 1.00 21.70 311 SER A N 1
ATOM 2267 C CA . SER A 1 311 ? 45.207 -38.237 8.063 1.00 21.70 311 SER A CA 1
ATOM 2268 C C . SER A 1 311 ? 44.696 -39.656 8.398 1.00 21.70 311 SER A C 1
ATOM 2270 O O . SER A 1 311 ? 45.439 -40.635 8.361 1.00 21.70 311 SER A O 1
ATOM 2272 N N . THR A 1 312 ? 43.355 -39.734 8.517 1.00 22.02 312 THR A N 1
ATOM 2273 C CA . THR A 1 312 ? 42.447 -40.903 8.336 1.00 22.02 312 THR A CA 1
ATOM 2274 C C . THR A 1 312 ? 42.452 -41.973 9.451 1.00 22.02 312 THR A C 1
ATOM 2276 O O . THR A 1 312 ? 43.490 -42.264 10.015 1.00 22.02 312 THR A O 1
ATOM 2279 N N . LEU A 1 313 ? 41.363 -42.642 9.860 1.00 22.30 313 LEU A N 1
ATOM 2280 C CA . LEU A 1 313 ? 40.002 -42.824 9.345 1.00 22.30 313 LEU A CA 1
ATOM 2281 C C . LEU A 1 313 ? 39.106 -43.402 10.482 1.00 22.30 313 LEU A C 1
ATOM 2283 O O . LEU A 1 313 ? 39.592 -44.174 11.299 1.00 22.30 313 LEU A O 1
ATOM 2287 N N . HIS A 1 314 ? 37.816 -43.046 10.469 1.00 23.58 314 HIS A N 1
ATOM 2288 C CA . HIS A 1 314 ? 36.596 -43.722 10.969 1.00 23.58 314 HIS A CA 1
ATOM 2289 C C . HIS A 1 314 ? 36.620 -44.865 12.019 1.00 23.58 314 HIS A C 1
ATOM 2291 O O . HIS A 1 314 ? 37.317 -45.861 11.877 1.00 23.58 314 HIS A O 1
ATOM 2297 N N . VAL A 1 315 ? 35.649 -44.817 12.948 1.00 23.09 315 VAL A N 1
ATOM 2298 C CA . VAL A 1 315 ? 34.429 -45.675 13.030 1.00 23.09 315 VAL A CA 1
ATOM 2299 C C . VAL A 1 315 ? 33.910 -45.668 14.482 1.00 23.09 315 VAL A C 1
ATOM 2301 O O . VAL A 1 315 ? 34.658 -46.033 15.380 1.00 23.09 315 VAL A O 1
ATOM 2304 N N . ALA A 1 316 ? 32.631 -45.319 14.703 1.00 22.09 316 ALA A N 1
ATOM 2305 C CA . ALA A 1 316 ? 31.666 -46.111 15.499 1.00 22.09 316 ALA A CA 1
ATOM 2306 C C . ALA A 1 316 ? 30.366 -45.334 15.802 1.00 22.09 316 ALA A C 1
ATOM 2308 O O . ALA A 1 316 ? 30.378 -44.264 16.404 1.00 22.09 316 ALA A O 1
ATOM 2309 N N . GLN A 1 317 ? 29.236 -45.934 15.419 1.00 27.56 317 GLN A N 1
ATOM 2310 C CA . GLN A 1 317 ? 27.886 -45.628 15.904 1.00 27.56 317 GLN A CA 1
ATOM 2311 C C . GLN A 1 317 ? 27.731 -46.046 17.376 1.00 27.56 317 GLN A C 1
ATOM 2313 O O . GLN A 1 317 ? 28.109 -47.174 17.673 1.00 27.56 317 GLN A O 1
ATOM 2318 N N . VAL A 1 318 ? 27.053 -45.255 18.227 1.00 24.39 318 VAL A N 1
ATOM 2319 C CA . VAL A 1 318 ? 26.177 -45.739 19.326 1.00 24.39 318 VAL A CA 1
ATOM 2320 C C . VAL A 1 318 ? 25.080 -44.694 19.623 1.00 24.39 318 VAL A C 1
ATOM 2322 O O . VAL A 1 318 ? 25.298 -43.493 19.524 1.00 24.39 318 VAL A O 1
ATOM 2325 N N . ALA A 1 319 ? 23.893 -45.211 19.941 1.00 21.64 319 ALA A N 1
ATOM 2326 C CA . ALA A 1 319 ? 22.597 -44.584 20.208 1.00 21.64 319 ALA A CA 1
ATOM 2327 C C . ALA A 1 319 ? 22.533 -43.716 21.514 1.00 21.64 319 ALA A C 1
ATOM 2329 O O . ALA A 1 319 ? 23.543 -43.564 22.198 1.00 21.64 319 ALA A O 1
ATOM 2330 N N . PRO A 1 320 ? 21.365 -43.121 21.862 1.00 35.88 320 PRO A N 1
ATOM 2331 C CA . PRO A 1 320 ? 21.238 -41.822 22.531 1.00 35.88 320 PRO A CA 1
ATOM 2332 C C . PRO A 1 320 ? 21.217 -41.893 24.062 1.00 35.88 320 PRO A C 1
ATOM 2334 O O . PRO A 1 320 ? 20.618 -42.804 24.627 1.00 35.88 320 PRO A O 1
ATOM 2337 N N . ALA A 1 321 ? 21.743 -40.862 24.736 1.00 22.64 321 ALA A N 1
ATOM 2338 C CA . ALA A 1 321 ? 21.321 -40.519 26.093 1.00 22.64 321 ALA A CA 1
ATOM 2339 C C . ALA A 1 321 ? 21.715 -39.089 26.512 1.00 22.64 321 ALA A C 1
ATOM 2341 O O . ALA A 1 321 ? 22.879 -38.704 26.460 1.00 22.64 321 ALA A O 1
ATOM 2342 N N . THR A 1 322 ? 20.728 -38.418 27.113 1.00 22.50 322 THR A N 1
ATOM 2343 C CA . THR A 1 322 ? 20.829 -37.393 28.173 1.00 22.50 322 THR A CA 1
ATOM 2344 C C . THR A 1 322 ? 21.085 -35.937 27.773 1.00 22.50 322 THR A C 1
ATOM 2346 O O . THR A 1 322 ? 22.210 -35.478 27.614 1.00 22.50 322 THR A O 1
ATOM 2349 N N . GLN A 1 323 ? 19.983 -35.180 27.733 1.00 30.61 323 GLN A N 1
ATOM 2350 C CA . GLN A 1 323 ? 19.967 -33.731 27.902 1.00 30.61 323 GLN A CA 1
ATOM 2351 C C . GLN A 1 323 ? 20.437 -33.355 29.316 1.00 30.61 323 GLN A C 1
ATOM 2353 O O . GLN A 1 323 ? 19.811 -33.726 30.307 1.00 30.61 323 GLN A O 1
ATOM 2358 N N . SER A 1 324 ? 21.483 -32.540 29.393 1.00 23.56 324 SER A N 1
ATOM 2359 C CA . SER A 1 324 ? 21.711 -31.591 30.485 1.00 23.56 324 SER A CA 1
ATOM 2360 C C . SER A 1 324 ? 22.362 -30.353 29.879 1.00 23.56 324 SER A C 1
ATOM 2362 O O . SER A 1 324 ? 23.348 -30.469 29.155 1.00 23.56 324 SER A O 1
ATOM 2364 N N . GLY A 1 325 ? 21.719 -29.204 30.084 1.00 26.61 325 GLY A N 1
ATOM 2365 C CA . GLY A 1 325 ? 21.858 -28.026 29.239 1.00 26.61 325 GLY A CA 1
ATOM 2366 C C . GLY A 1 325 ? 23.151 -27.232 29.376 1.00 26.61 325 GLY A C 1
ATOM 2367 O O . GLY A 1 325 ? 23.869 -27.329 30.366 1.00 26.61 325 GLY A O 1
ATOM 2368 N N . LEU A 1 326 ? 23.356 -26.383 28.371 1.00 25.03 326 LEU A N 1
ATOM 2369 C CA . LEU A 1 326 ? 24.167 -25.174 28.400 1.00 25.03 326 LEU A CA 1
ATOM 2370 C C . LEU A 1 326 ? 23.521 -24.178 27.428 1.00 25.03 326 LEU A C 1
ATOM 2372 O O . LEU A 1 326 ? 23.210 -24.509 26.288 1.00 25.03 326 LEU A O 1
ATOM 2376 N N . SER A 1 327 ? 23.233 -22.999 27.967 1.00 22.09 327 SER A N 1
ATOM 2377 C CA . SER A 1 327 ? 22.354 -21.963 27.440 1.00 22.09 327 SER A CA 1
ATOM 2378 C C . SER A 1 327 ? 22.765 -21.403 26.076 1.00 22.09 327 SER A C 1
ATOM 2380 O O . SER A 1 327 ? 23.872 -20.894 25.912 1.00 22.09 327 SER A O 1
ATOM 2382 N N . GLU A 1 328 ? 21.817 -21.382 25.139 1.00 23.62 328 GLU A N 1
ATOM 2383 C CA . GLU A 1 328 ? 21.850 -20.524 23.956 1.00 23.62 328 GLU A CA 1
ATOM 2384 C C . GLU A 1 328 ? 21.582 -19.071 24.370 1.00 23.62 328 GLU A C 1
ATOM 2386 O O . GLU A 1 328 ? 20.474 -18.696 24.757 1.00 23.62 328 GLU A O 1
ATOM 2391 N N . THR A 1 329 ? 22.606 -18.225 24.293 1.00 24.61 329 THR A N 1
ATOM 2392 C CA . THR A 1 329 ? 22.432 -16.768 24.371 1.00 24.61 329 THR A CA 1
ATOM 2393 C C . THR A 1 329 ? 22.170 -16.223 22.969 1.00 24.61 329 THR A C 1
ATOM 2395 O O . THR A 1 329 ? 23.100 -15.919 22.225 1.00 24.61 329 THR A O 1
ATOM 2398 N N . HIS A 1 330 ? 20.892 -16.070 22.619 1.00 28.28 330 HIS A N 1
ATOM 2399 C CA . HIS A 1 330 ? 20.447 -15.182 21.545 1.00 28.28 330 HIS A CA 1
ATOM 2400 C C . HIS A 1 330 ? 20.891 -13.740 21.857 1.00 28.28 330 HIS A C 1
ATOM 2402 O O . HIS A 1 330 ? 20.450 -13.152 22.846 1.00 28.28 330 HIS A O 1
ATOM 2408 N N . ARG A 1 331 ? 21.751 -13.137 21.027 1.00 24.53 331 ARG A N 1
ATOM 2409 C CA . ARG A 1 331 ? 21.973 -11.681 21.039 1.00 24.53 331 ARG A CA 1
ATOM 2410 C C . ARG A 1 331 ? 20.889 -11.018 20.186 1.00 24.53 331 ARG A C 1
ATOM 2412 O O . ARG A 1 331 ? 21.031 -10.912 18.977 1.00 24.53 331 ARG A O 1
ATOM 2419 N N . GLU A 1 332 ? 19.793 -10.626 20.837 1.00 32.47 332 GLU A N 1
ATOM 2420 C CA . GLU A 1 332 ? 18.713 -9.811 20.261 1.00 32.47 332 GLU A CA 1
ATOM 2421 C C . GLU A 1 332 ? 19.230 -8.393 19.910 1.00 32.47 332 GLU A C 1
ATOM 2423 O O . GLU A 1 332 ? 19.807 -7.711 20.759 1.00 32.47 332 GLU A O 1
ATOM 2428 N N . GLU A 1 333 ? 18.978 -7.925 18.686 1.00 36.62 333 GLU A N 1
ATOM 2429 C CA . GLU A 1 333 ? 19.282 -6.572 18.188 1.00 36.62 333 GLU A CA 1
ATOM 2430 C C . GLU A 1 333 ? 18.574 -5.482 19.012 1.00 36.62 333 GLU A C 1
ATOM 2432 O O . GLU A 1 333 ? 17.353 -5.478 19.144 1.00 36.62 333 GLU A O 1
ATOM 2437 N N . SER A 1 334 ? 19.308 -4.540 19.611 1.00 44.53 334 SER A N 1
ATOM 2438 C CA . SER A 1 334 ? 18.745 -3.519 20.507 1.00 44.53 334 SER A CA 1
ATOM 2439 C C . SER A 1 334 ? 18.125 -2.332 19.755 1.00 44.53 334 SER A C 1
ATOM 2441 O O . SER A 1 334 ? 18.692 -1.238 19.752 1.00 44.53 334 SER A O 1
ATOM 2443 N N . SER A 1 335 ? 16.961 -2.522 19.138 1.00 56.97 335 SER A N 1
ATOM 2444 C CA . SER A 1 335 ? 16.091 -1.403 18.770 1.00 56.97 335 SER A CA 1
ATOM 2445 C C . SER A 1 335 ? 15.281 -0.948 20.002 1.00 56.97 335 SER A C 1
ATOM 2447 O O . SER A 1 335 ? 14.940 -1.744 20.880 1.00 56.97 335 SER A O 1
ATOM 2449 N N . THR A 1 336 ? 15.101 0.369 20.159 1.00 72.88 336 THR A N 1
ATOM 2450 C CA . THR A 1 336 ? 14.484 1.012 21.342 1.00 72.88 336 THR A CA 1
ATOM 2451 C C . THR A 1 336 ? 13.213 1.790 20.995 1.00 72.88 336 THR A C 1
ATOM 2453 O O . THR A 1 336 ? 12.838 2.700 21.734 1.00 72.88 336 THR A O 1
ATOM 2456 N N . SER A 1 337 ? 12.561 1.471 19.872 1.00 84.25 337 SER A N 1
ATOM 2457 C CA . SER A 1 337 ? 11.309 2.130 19.472 1.00 84.25 337 SER A CA 1
ATOM 2458 C C . SER A 1 337 ? 10.203 1.914 20.515 1.00 84.25 337 SER A C 1
ATOM 2460 O O . SER A 1 337 ? 10.154 0.893 21.211 1.00 84.25 337 SER A O 1
ATOM 2462 N N . GLY A 1 338 ? 9.296 2.882 20.632 1.00 84.38 338 GLY A N 1
ATOM 2463 C CA . GLY A 1 338 ? 8.122 2.850 21.492 1.00 84.38 338 GLY A CA 1
ATOM 2464 C C . GLY A 1 338 ? 7.211 1.654 21.251 1.00 84.38 338 GLY A C 1
ATOM 2465 O O . GLY A 1 338 ? 6.813 1.012 22.223 1.00 84.38 338 GLY A O 1
ATOM 2466 N N . LEU A 1 339 ? 6.921 1.311 19.990 1.00 86.25 339 LEU A N 1
ATOM 2467 C CA . LEU A 1 339 ? 6.047 0.174 19.672 1.00 86.25 339 LEU A CA 1
ATOM 2468 C C . LEU A 1 339 ? 6.705 -1.165 20.038 1.00 86.25 339 LEU A C 1
ATOM 2470 O O . LEU A 1 339 ? 6.070 -2.018 20.645 1.00 86.25 339 LEU A O 1
ATOM 2474 N N . GLU A 1 340 ? 8.002 -1.315 19.775 1.00 86.38 340 GLU A N 1
ATOM 2475 C CA . GLU A 1 340 ? 8.758 -2.522 20.134 1.00 86.38 340 GLU A CA 1
ATOM 2476 C C . GLU A 1 340 ? 8.916 -2.680 21.654 1.00 86.38 340 GLU A C 1
ATOM 2478 O O . GLU A 1 340 ? 8.749 -3.767 22.213 1.00 86.38 340 GLU A O 1
ATOM 2483 N N . THR A 1 341 ? 9.172 -1.570 22.354 1.00 89.25 341 THR A N 1
ATOM 2484 C CA . THR A 1 341 ? 9.180 -1.537 23.822 1.00 89.25 341 THR A CA 1
ATOM 2485 C C . THR A 1 341 ? 7.818 -1.968 24.369 1.00 89.25 341 THR A C 1
ATOM 2487 O O . THR A 1 341 ? 7.751 -2.714 25.350 1.00 89.25 341 THR A O 1
ATOM 2490 N N . TYR A 1 342 ? 6.727 -1.536 23.730 1.00 91.56 342 TYR A N 1
ATOM 2491 C CA . TYR A 1 342 ? 5.380 -1.951 24.100 1.00 91.56 342 TYR A CA 1
ATOM 2492 C C . TYR A 1 342 ? 5.139 -3.441 23.868 1.00 91.56 342 TYR A C 1
ATOM 2494 O O . TYR A 1 342 ? 4.709 -4.136 24.792 1.00 91.56 342 TYR A O 1
ATOM 2502 N N . ASP A 1 343 ? 5.480 -3.941 22.683 1.00 88.25 343 ASP A N 1
ATOM 2503 C CA . ASP A 1 343 ? 5.316 -5.343 22.304 1.00 88.25 343 ASP A CA 1
ATOM 2504 C C . ASP A 1 343 ? 6.065 -6.296 23.239 1.00 88.25 343 ASP A C 1
ATOM 2506 O O . ASP A 1 343 ? 5.577 -7.385 23.542 1.00 88.25 343 ASP A O 1
ATOM 2510 N N . ARG A 1 344 ? 7.230 -5.888 23.752 1.00 88.44 344 ARG A N 1
ATOM 2511 C CA . ARG A 1 344 ? 8.012 -6.731 24.660 1.00 88.44 344 ARG A CA 1
ATOM 2512 C C . ARG A 1 344 ? 7.527 -6.686 26.108 1.00 88.44 344 ARG A C 1
ATOM 2514 O O . ARG A 1 344 ? 7.469 -7.734 26.748 1.00 88.44 344 ARG A O 1
ATOM 2521 N N . TYR A 1 345 ? 7.243 -5.498 26.646 1.00 91.06 345 TYR A N 1
ATOM 2522 C CA . TYR A 1 345 ? 6.993 -5.325 28.084 1.00 91.06 345 TYR A CA 1
ATOM 2523 C C . TYR A 1 345 ? 5.510 -5.251 28.456 1.00 91.06 345 TYR A C 1
ATOM 2525 O O . TYR A 1 345 ? 5.130 -5.748 29.516 1.00 91.06 345 TYR A O 1
ATOM 2533 N N . TYR A 1 346 ? 4.671 -4.640 27.617 1.00 93.00 346 TYR A N 1
ATOM 2534 C CA . TYR A 1 346 ? 3.257 -4.419 27.926 1.00 93.00 346 TYR A CA 1
ATOM 2535 C C . TYR A 1 346 ? 2.346 -5.439 27.252 1.00 93.00 346 TYR A C 1
ATOM 2537 O O . TYR A 1 346 ? 1.497 -6.018 27.935 1.00 93.00 346 TYR A O 1
ATOM 2545 N N . ARG A 1 347 ? 2.528 -5.695 25.949 1.00 90.81 347 ARG A N 1
ATOM 2546 C CA . ARG A 1 347 ? 1.602 -6.511 25.149 1.00 90.81 347 ARG A CA 1
ATOM 2547 C C . ARG A 1 347 ? 1.277 -7.872 25.775 1.00 90.81 347 ARG A C 1
ATOM 2549 O O . ARG A 1 347 ? 0.088 -8.152 25.886 1.00 90.81 347 ARG A O 1
ATOM 2556 N N . PRO A 1 348 ? 2.232 -8.688 26.273 1.00 93.19 348 PRO A N 1
ATOM 2557 C CA . PRO A 1 348 ? 1.892 -10.004 26.818 1.00 93.19 348 PRO A CA 1
ATOM 2558 C C . PRO A 1 348 ? 0.929 -9.923 28.013 1.00 93.19 348 PRO A C 1
ATOM 2560 O O . PRO A 1 348 ? -0.020 -10.694 28.119 1.00 93.19 348 PRO A O 1
ATOM 2563 N N . VAL A 1 349 ? 1.126 -8.959 28.915 1.00 93.38 349 VAL A N 1
ATOM 2564 C CA . VAL A 1 349 ? 0.256 -8.804 30.092 1.00 93.38 349 VAL A CA 1
ATOM 2565 C C . VAL A 1 349 ? -1.078 -8.169 29.703 1.00 93.38 349 VAL A C 1
ATOM 2567 O O . VAL A 1 349 ? -2.134 -8.575 30.196 1.00 93.38 349 VAL A O 1
ATOM 2570 N N . VAL A 1 350 ? -1.048 -7.185 28.803 1.00 90.88 350 VAL A N 1
ATOM 2571 C CA . VAL A 1 350 ? -2.256 -6.518 28.313 1.00 90.88 350 VAL A CA 1
ATOM 2572 C C . VAL A 1 350 ? -3.154 -7.515 27.593 1.00 90.88 350 VAL A C 1
ATOM 2574 O O . VAL A 1 350 ? -4.329 -7.604 27.926 1.00 90.88 350 VAL A O 1
ATOM 2577 N N . GLU A 1 351 ? -2.617 -8.297 26.663 1.00 87.69 351 GLU A N 1
ATOM 2578 C CA . GLU A 1 351 ? -3.388 -9.184 25.796 1.00 87.69 351 GLU A CA 1
ATOM 2579 C C . GLU A 1 351 ? -4.022 -10.357 26.552 1.00 87.69 351 GLU A C 1
ATOM 2581 O O . GLU A 1 351 ? -5.206 -10.636 26.356 1.00 87.69 351 GLU A O 1
ATOM 2586 N N . TYR A 1 352 ? -3.274 -10.996 27.459 1.00 90.25 352 TYR A N 1
ATOM 2587 C CA . TYR A 1 352 ? -3.722 -12.219 28.136 1.00 90.25 352 TYR A CA 1
ATOM 2588 C C . TYR A 1 352 ? -4.377 -11.992 29.505 1.00 90.25 352 TYR A C 1
ATOM 2590 O O . TYR A 1 352 ? -5.061 -12.888 30.008 1.00 90.25 352 TYR A O 1
ATOM 2598 N N . VAL A 1 353 ? -4.186 -10.821 30.127 1.00 92.81 353 VAL A N 1
ATOM 2599 C CA . VAL A 1 353 ? -4.699 -10.538 31.480 1.00 92.81 353 VAL A CA 1
ATOM 2600 C C . VAL A 1 353 ? -5.541 -9.268 31.514 1.00 92.81 353 VAL A C 1
ATOM 2602 O O . VAL A 1 353 ? -6.744 -9.340 31.769 1.00 92.81 353 VAL A O 1
ATOM 2605 N N . PHE A 1 354 ? -4.954 -8.096 31.252 1.00 92.88 354 PHE A N 1
ATOM 2606 C CA . PHE A 1 354 ? -5.651 -6.835 31.530 1.00 92.88 354 PHE A CA 1
ATOM 2607 C C . PHE A 1 354 ? -6.798 -6.534 30.562 1.00 92.88 354 PHE A C 1
ATOM 2609 O O . PHE A 1 354 ? -7.848 -6.063 30.996 1.00 92.88 354 PHE A O 1
ATOM 2616 N N . LYS A 1 355 ? -6.640 -6.832 29.271 1.00 86.31 355 LYS A N 1
ATOM 2617 C CA . LYS A 1 355 ? -7.697 -6.688 28.264 1.00 86.31 355 LYS A CA 1
ATOM 2618 C C . LYS A 1 355 ? -8.880 -7.620 28.579 1.00 86.31 355 LYS A C 1
ATOM 2620 O O . LYS A 1 355 ? -9.988 -7.103 28.714 1.00 86.31 355 LYS A O 1
ATOM 2625 N N . PRO A 1 356 ? -8.693 -8.936 28.811 1.00 90.81 356 PRO A N 1
ATOM 2626 C CA . PRO A 1 356 ? -9.781 -9.798 29.268 1.00 90.81 356 PRO A CA 1
ATOM 2627 C C . PRO A 1 356 ? -10.467 -9.321 30.553 1.00 90.81 356 PRO A C 1
ATOM 2629 O O . PRO A 1 356 ? -11.693 -9.354 30.633 1.00 90.81 356 PRO A O 1
ATOM 2632 N N . PHE A 1 357 ? -9.705 -8.842 31.542 1.00 92.44 357 PHE A N 1
ATOM 2633 C CA . PHE A 1 357 ? -10.258 -8.293 32.785 1.00 92.44 357 PHE A CA 1
ATOM 2634 C C . PHE A 1 357 ? -11.097 -7.043 32.556 1.00 92.44 357 PHE A C 1
ATOM 2636 O O . PHE A 1 357 ? -12.179 -6.923 33.130 1.00 92.44 357 PHE A O 1
ATOM 2643 N N . PHE A 1 358 ? -10.652 -6.144 31.680 1.00 87.31 358 PHE A N 1
ATOM 2644 C CA . PHE A 1 358 ? -11.431 -4.980 31.285 1.00 87.31 358 PHE A CA 1
ATOM 2645 C C . PHE A 1 358 ? -12.796 -5.386 30.717 1.00 87.31 358 PHE A C 1
ATOM 2647 O O . PHE A 1 358 ? -13.830 -4.946 31.223 1.00 87.31 358 PHE A O 1
ATOM 2654 N N . PHE A 1 359 ? -12.831 -6.283 29.731 1.00 84.56 359 PHE A N 1
ATOM 2655 C CA . PHE A 1 359 ? -14.095 -6.708 29.124 1.00 84.56 359 PHE A CA 1
ATOM 2656 C C . PHE A 1 359 ? -14.975 -7.516 30.079 1.00 84.56 359 PHE A C 1
ATOM 2658 O O . PHE A 1 359 ? -16.189 -7.313 30.123 1.00 84.56 359 PHE A O 1
ATOM 2665 N N . ALA A 1 360 ? -14.379 -8.370 30.906 1.00 89.62 360 ALA A N 1
ATOM 2666 C CA . ALA A 1 360 ? -15.104 -9.064 31.957 1.00 89.62 360 ALA A CA 1
ATOM 2667 C C . ALA A 1 360 ? -15.740 -8.099 32.972 1.00 89.62 360 ALA A C 1
ATOM 2669 O O . ALA A 1 360 ? -16.883 -8.307 33.380 1.00 89.62 360 ALA A O 1
ATOM 2670 N N . SER A 1 361 ? -15.043 -7.016 33.334 1.00 86.00 361 SER A N 1
ATOM 2671 C CA . SER A 1 361 ? -15.546 -6.010 34.278 1.00 86.00 361 SER A CA 1
ATOM 2672 C C . SER A 1 361 ? -16.785 -5.269 33.767 1.00 86.00 361 SER A C 1
ATOM 2674 O O . SER A 1 361 ? -17.695 -4.964 34.542 1.00 86.00 361 SER A O 1
ATOM 2676 N N . ILE A 1 362 ? -16.882 -5.070 32.447 1.00 80.75 362 ILE A N 1
ATOM 2677 C CA . ILE A 1 362 ? -18.108 -4.577 31.807 1.00 80.75 362 ILE A CA 1
ATOM 2678 C C . ILE A 1 362 ? -19.245 -5.574 32.067 1.00 80.75 362 ILE A C 1
ATOM 2680 O O . ILE A 1 362 ? -20.337 -5.171 32.457 1.00 80.75 362 ILE A O 1
ATOM 2684 N N . GLY A 1 363 ? -18.974 -6.876 31.933 1.00 81.81 363 GLY A N 1
ATOM 2685 C CA . GLY A 1 363 ? -19.928 -7.949 32.217 1.00 81.81 363 GLY A CA 1
ATOM 2686 C C . GLY A 1 363 ? -20.442 -7.964 33.663 1.00 81.81 363 GLY A C 1
ATOM 2687 O O . GLY A 1 363 ? -21.637 -8.162 33.877 1.00 81.81 363 GLY A O 1
ATOM 2688 N N . PHE A 1 364 ? -19.599 -7.667 34.657 1.00 84.25 364 PHE A N 1
ATOM 2689 C CA . PHE A 1 364 ? -20.032 -7.570 36.066 1.00 84.25 364 PHE A CA 1
ATOM 2690 C C . PHE A 1 364 ? -21.115 -6.505 36.278 1.00 84.25 364 PHE A C 1
ATOM 2692 O O . PHE A 1 364 ? -21.957 -6.629 37.167 1.00 84.25 364 PHE A O 1
ATOM 2699 N N . SER A 1 365 ? -21.118 -5.478 35.428 1.00 72.75 365 SER A N 1
ATOM 2700 C CA . SER A 1 365 ? -22.031 -4.340 35.512 1.00 72.75 365 SER A CA 1
ATOM 2701 C C . SER A 1 365 ? -23.311 -4.513 34.680 1.00 72.75 365 SER A C 1
ATOM 2703 O O . SER A 1 365 ? -24.186 -3.649 34.745 1.00 72.75 365 SER A O 1
ATOM 2705 N N . VAL A 1 366 ? -23.459 -5.599 33.900 1.00 73.81 366 VAL A N 1
ATOM 2706 C CA . VAL A 1 366 ? -24.608 -5.813 32.997 1.00 73.81 366 VAL A CA 1
ATOM 2707 C C . VAL A 1 366 ? -25.639 -6.784 33.602 1.00 73.81 366 VAL A C 1
ATOM 2709 O O . VAL A 1 366 ? -25.396 -7.985 33.713 1.00 73.81 366 VAL A O 1
ATOM 2712 N N . PRO A 1 367 ? -26.848 -6.316 33.942 1.00 69.06 367 PRO A N 1
ATOM 2713 C CA . PRO A 1 367 ? -27.911 -7.154 34.501 1.00 69.06 367 PRO A CA 1
ATOM 2714 C C . PRO A 1 367 ? -28.708 -7.909 33.423 1.00 69.06 367 PRO A C 1
ATOM 2716 O O . PRO A 1 367 ? -29.586 -7.359 32.752 1.00 69.06 367 PRO A O 1
ATOM 2719 N N . ILE A 1 368 ? -28.455 -9.217 33.307 1.00 71.56 368 ILE A N 1
ATOM 2720 C CA . ILE A 1 368 ? -29.050 -10.099 32.279 1.00 71.56 368 ILE A CA 1
ATOM 2721 C C . ILE A 1 368 ? -30.564 -10.244 32.402 1.00 71.56 368 ILE A C 1
ATOM 2723 O O . ILE A 1 368 ? -31.253 -10.359 31.388 1.00 71.56 368 ILE A O 1
ATOM 2727 N N . THR A 1 369 ? -31.104 -10.228 33.622 1.00 70.81 369 THR A N 1
ATOM 2728 C CA . THR A 1 369 ? -32.509 -10.588 33.890 1.00 70.81 369 THR A CA 1
ATOM 2729 C C . THR A 1 369 ? -33.521 -9.732 33.128 1.00 70.81 369 THR A C 1
ATOM 2731 O O . THR A 1 369 ? -34.620 -10.200 32.841 1.00 70.81 369 THR A O 1
ATOM 2734 N N . ARG A 1 370 ? -33.155 -8.497 32.760 1.00 73.38 370 ARG A N 1
ATOM 2735 C CA . ARG A 1 370 ? -33.981 -7.595 31.940 1.00 73.38 370 ARG A CA 1
ATOM 2736 C C . ARG A 1 370 ? -33.446 -7.371 30.532 1.00 73.38 370 ARG A C 1
ATOM 2738 O O . ARG A 1 370 ? -34.196 -6.902 29.681 1.00 73.38 370 ARG A O 1
ATOM 2745 N N . MET A 1 371 ? -32.192 -7.732 30.263 1.00 77.12 371 MET A N 1
ATOM 2746 C CA . MET A 1 371 ? -31.560 -7.524 28.960 1.00 77.12 371 MET A CA 1
ATOM 2747 C C . MET A 1 371 ? -32.326 -8.237 27.835 1.00 77.12 371 MET A C 1
ATOM 2749 O O . MET A 1 371 ? -32.477 -7.679 26.755 1.00 77.12 371 MET A O 1
ATOM 2753 N N . PHE A 1 372 ? -32.890 -9.418 28.101 1.00 82.31 372 PHE A N 1
ATOM 2754 C CA . PHE A 1 372 ? -33.660 -10.201 27.125 1.00 82.31 372 PHE A CA 1
ATOM 2755 C C . PHE A 1 372 ? -35.168 -9.891 27.104 1.00 82.31 372 PHE A C 1
ATOM 2757 O O . PHE A 1 372 ? -35.959 -10.662 26.564 1.00 82.31 372 PHE A O 1
ATOM 2764 N N . SER A 1 373 ? -35.596 -8.759 27.670 1.00 84.00 373 SER A N 1
ATOM 2765 C CA . SER A 1 373 ? -36.987 -8.313 27.555 1.00 84.00 373 SER A CA 1
ATOM 2766 C C . SER A 1 373 ? -37.290 -7.867 26.120 1.00 84.00 373 SER A C 1
ATOM 2768 O O . SER A 1 373 ? -36.560 -7.050 25.554 1.00 84.00 373 SER A O 1
ATOM 2770 N N . GLY A 1 374 ? -38.386 -8.363 25.536 1.00 85.19 374 GLY A N 1
ATOM 2771 C CA . GLY A 1 374 ? -38.765 -8.101 24.138 1.00 85.19 374 GLY A CA 1
ATOM 2772 C C . GLY A 1 374 ? -38.692 -6.621 23.713 1.00 85.19 374 GLY A C 1
ATOM 2773 O O . GLY A 1 374 ? -38.056 -6.328 22.700 1.00 85.19 374 GLY A O 1
ATOM 2774 N N . PRO A 1 375 ? -39.250 -5.665 24.486 1.00 87.06 375 PRO A N 1
ATOM 2775 C CA . PRO A 1 375 ? -39.158 -4.237 24.174 1.00 87.06 375 PRO A CA 1
ATOM 2776 C C . PRO A 1 375 ? -37.727 -3.679 24.151 1.00 87.06 375 PRO A C 1
ATOM 2778 O O . PRO A 1 375 ? -37.423 -2.830 23.315 1.00 87.06 375 PRO A O 1
ATOM 2781 N N . ILE A 1 376 ? -36.845 -4.146 25.041 1.00 88.06 376 ILE A N 1
ATOM 2782 C CA . ILE A 1 376 ? -35.446 -3.693 25.122 1.00 88.06 376 ILE A CA 1
ATOM 2783 C C . ILE A 1 376 ? -34.669 -4.194 23.907 1.00 88.06 376 ILE A C 1
ATOM 2785 O O . ILE A 1 376 ? -34.001 -3.403 23.245 1.00 88.06 376 ILE A O 1
ATOM 2789 N N . VAL A 1 377 ? -34.818 -5.478 23.572 1.00 90.06 377 VAL A N 1
ATOM 2790 C CA . VAL A 1 377 ? -34.181 -6.083 22.394 1.00 90.06 377 VAL A CA 1
ATOM 2791 C C . VAL A 1 377 ? -34.647 -5.380 21.118 1.00 90.06 377 VAL A C 1
ATOM 2793 O O . VAL A 1 377 ? -33.821 -4.967 20.308 1.00 90.06 377 VAL A O 1
ATOM 2796 N N . TRP A 1 378 ? -35.958 -5.169 20.956 1.00 90.94 378 TRP A N 1
ATOM 2797 C CA . TRP A 1 378 ? -36.517 -4.513 19.771 1.00 90.94 378 TRP A CA 1
ATOM 2798 C C . TRP A 1 378 ? -36.021 -3.072 19.603 1.00 90.94 378 TRP A C 1
ATOM 2800 O O . TRP A 1 378 ? -35.593 -2.679 18.518 1.00 90.94 378 TRP A O 1
ATOM 2810 N N . ARG A 1 379 ? -36.011 -2.288 20.688 1.00 91.38 379 ARG A N 1
ATOM 2811 C CA . ARG A 1 379 ? -35.443 -0.933 20.677 1.00 91.38 379 ARG A CA 1
ATOM 2812 C C . ARG A 1 379 ? -33.942 -0.967 20.379 1.00 91.38 379 ARG A C 1
ATOM 2814 O O . ARG A 1 379 ? -33.484 -0.157 19.581 1.00 91.38 379 ARG A O 1
ATOM 2821 N N . GLY A 1 380 ? -33.198 -1.917 20.947 1.00 90.94 380 GLY A N 1
ATOM 2822 C CA . GLY A 1 380 ? -31.774 -2.127 20.664 1.00 90.94 380 GLY A CA 1
ATOM 2823 C C . GLY A 1 380 ? -31.504 -2.365 19.178 1.00 90.94 380 GLY A C 1
ATOM 2824 O O . GLY A 1 380 ? -30.658 -1.692 18.598 1.00 90.94 380 GLY A O 1
ATOM 2825 N N . VAL A 1 381 ? -32.293 -3.230 18.532 1.00 92.31 381 VAL A N 1
ATOM 2826 C CA . VAL A 1 381 ? -32.216 -3.490 17.082 1.00 92.31 381 VAL A CA 1
ATOM 2827 C C . VAL A 1 381 ? -32.489 -2.225 16.264 1.00 92.31 381 VAL A C 1
ATOM 2829 O O . VAL A 1 381 ? -31.762 -1.945 15.312 1.00 92.31 381 VAL A O 1
ATOM 2832 N N . ILE A 1 382 ? -33.491 -1.421 16.638 1.00 92.12 382 ILE A N 1
ATOM 2833 C CA . ILE A 1 382 ? -33.777 -0.145 15.958 1.00 92.12 382 ILE A CA 1
ATOM 2834 C C . ILE A 1 382 ? -32.583 0.812 16.064 1.00 92.12 382 ILE A C 1
ATOM 2836 O O . ILE A 1 382 ? -32.183 1.404 15.058 1.00 92.12 382 ILE A O 1
ATOM 2840 N N . TYR A 1 383 ? -31.987 0.933 17.256 1.00 92.06 383 TYR A N 1
ATOM 2841 C CA . TYR A 1 383 ? -30.768 1.717 17.452 1.00 92.06 383 TYR A CA 1
ATOM 2842 C C . TYR A 1 383 ? -29.638 1.193 16.557 1.00 92.06 383 TYR A C 1
ATOM 2844 O O . TYR A 1 383 ? -29.046 1.976 15.821 1.00 92.06 383 TYR A O 1
ATOM 2852 N N . THR A 1 384 ? -29.379 -0.117 16.526 1.00 92.75 384 THR A N 1
ATOM 2853 C CA . THR A 1 384 ? -28.363 -0.723 15.646 1.00 92.75 384 THR A CA 1
ATOM 2854 C C . THR A 1 384 ? -28.576 -0.367 14.180 1.00 92.75 384 THR A C 1
ATOM 2856 O O . THR A 1 384 ? -27.626 0.040 13.510 1.00 92.75 384 THR A O 1
ATOM 2859 N N . ILE A 1 385 ? -29.803 -0.499 13.669 1.00 92.00 385 ILE A N 1
ATOM 2860 C CA . ILE A 1 385 ? -30.117 -0.226 12.260 1.00 92.00 385 ILE A CA 1
ATOM 2861 C C . ILE A 1 385 ? -29.808 1.234 11.927 1.00 92.00 385 ILE A C 1
ATOM 2863 O O . ILE A 1 385 ? -29.094 1.508 10.963 1.00 92.00 385 ILE A O 1
ATOM 2867 N N . LEU A 1 386 ? -30.286 2.174 12.744 1.00 90.44 386 LEU A N 1
ATOM 2868 C CA . LEU A 1 386 ? -30.050 3.598 12.509 1.00 90.44 386 LEU A CA 1
ATOM 2869 C C . LEU A 1 386 ? -28.573 3.970 12.630 1.00 90.44 386 LEU A C 1
ATOM 2871 O O . LEU A 1 386 ? -28.072 4.724 11.799 1.00 90.44 386 LEU A O 1
ATOM 2875 N N . MET A 1 387 ? -27.847 3.406 13.596 1.00 89.94 387 MET A N 1
ATOM 2876 C CA . MET A 1 387 ? -26.410 3.657 13.746 1.00 89.94 387 MET A CA 1
ATOM 2877 C C . MET A 1 387 ? -25.598 3.081 12.582 1.00 89.94 387 MET A C 1
ATOM 2879 O O . MET A 1 387 ? -24.659 3.726 12.113 1.00 89.94 387 MET A O 1
ATOM 2883 N N . THR A 1 388 ? -25.993 1.915 12.068 1.00 89.56 388 THR A N 1
ATOM 2884 C CA . THR A 1 388 ? -25.393 1.306 10.872 1.00 89.56 388 THR A CA 1
ATOM 2885 C C . THR A 1 388 ? -25.612 2.198 9.652 1.00 89.56 388 THR A C 1
ATOM 2887 O O . T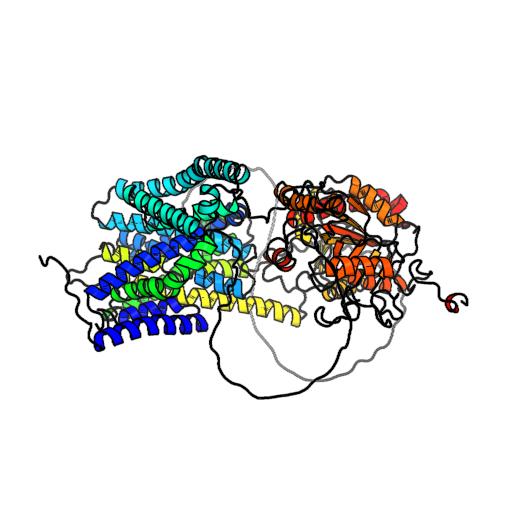HR A 1 388 ? -24.663 2.528 8.944 1.00 89.56 388 THR A O 1
ATOM 2890 N N . VAL A 1 389 ? -26.846 2.671 9.439 1.00 89.81 389 VAL A N 1
ATOM 2891 C CA . VAL A 1 389 ? -27.168 3.626 8.366 1.00 89.81 389 VAL A CA 1
ATOM 2892 C C . VAL A 1 389 ? -26.367 4.919 8.527 1.00 89.81 389 VAL A C 1
ATOM 2894 O O . VAL A 1 389 ? -25.832 5.425 7.546 1.00 89.81 389 VAL A O 1
ATOM 2897 N N . GLY A 1 390 ? -26.226 5.427 9.753 1.00 87.75 390 GLY A N 1
ATOM 2898 C CA . GLY A 1 390 ? -25.475 6.650 10.032 1.00 87.75 390 GLY A CA 1
ATOM 2899 C C . GLY A 1 390 ? -24.002 6.554 9.643 1.00 87.75 390 GLY A C 1
ATOM 2900 O O . GLY A 1 390 ? -23.476 7.485 9.041 1.00 87.75 390 GLY A O 1
ATOM 2901 N N . LYS A 1 391 ? -23.356 5.414 9.907 1.00 89.69 391 LYS A N 1
ATOM 2902 C CA . LYS A 1 391 ? -21.959 5.168 9.512 1.00 89.69 391 LYS A CA 1
ATOM 2903 C C . LYS A 1 391 ? -21.797 4.886 8.015 1.00 89.69 391 LYS A C 1
ATOM 2905 O O . LYS A 1 391 ? -20.783 5.255 7.431 1.00 89.69 391 LYS A O 1
ATOM 2910 N N . LEU A 1 392 ? -22.812 4.331 7.349 1.00 89.00 392 LEU A N 1
ATOM 2911 C CA . LEU A 1 392 ? -22.785 4.171 5.889 1.00 89.00 392 LEU A CA 1
ATOM 2912 C C . LEU A 1 392 ? -22.745 5.512 5.144 1.00 89.00 392 LEU A C 1
ATOM 2914 O O . LEU A 1 392 ? -22.136 5.595 4.077 1.00 89.00 392 LEU A O 1
ATOM 2918 N N . VAL A 1 393 ? -23.324 6.575 5.715 1.00 88.69 393 VAL A N 1
ATOM 2919 C CA . VAL A 1 393 ? -23.269 7.931 5.140 1.00 88.69 393 VAL A CA 1
ATOM 2920 C C . VAL A 1 393 ? -21.829 8.449 5.038 1.00 88.69 393 VAL A C 1
ATOM 2922 O O . VAL A 1 393 ? -21.520 9.197 4.116 1.00 88.69 393 VAL A O 1
ATOM 2925 N N . CYS A 1 394 ? -20.921 8.015 5.911 1.00 86.62 394 CYS A N 1
ATOM 2926 C CA . CYS A 1 394 ? -19.513 8.432 5.898 1.00 86.62 394 CYS A CA 1
ATOM 2927 C C . CYS A 1 394 ? -18.787 7.977 4.631 1.00 86.62 394 CYS A C 1
ATOM 2929 O O . CYS A 1 394 ? -17.949 8.701 4.098 1.00 86.62 394 CYS A O 1
ATOM 2931 N N . GLY A 1 395 ? -19.178 6.819 4.090 1.00 81.25 395 GLY A N 1
ATOM 2932 C CA . GLY A 1 395 ? -18.681 6.319 2.812 1.00 81.25 395 GLY A CA 1
ATOM 2933 C C . GLY A 1 395 ? -19.018 7.226 1.623 1.00 81.25 395 GLY A C 1
ATOM 2934 O O . GLY A 1 395 ? -18.363 7.138 0.587 1.00 81.25 395 GLY A O 1
ATOM 2935 N N . ALA A 1 396 ? -19.988 8.142 1.756 1.00 82.19 396 ALA A N 1
ATOM 2936 C CA . ALA A 1 396 ? -20.375 9.066 0.690 1.00 82.19 396 ALA A CA 1
ATOM 2937 C C . ALA A 1 396 ? -19.232 9.997 0.249 1.00 82.19 396 ALA A C 1
ATOM 2939 O O . ALA A 1 396 ? -19.225 10.436 -0.900 1.00 82.19 396 ALA A O 1
ATOM 2940 N N . TRP A 1 397 ? -18.250 10.257 1.121 1.00 81.00 397 TRP A N 1
ATOM 2941 C CA . TRP A 1 397 ? -17.050 11.036 0.788 1.00 81.00 397 TRP A CA 1
ATOM 2942 C C . TRP A 1 397 ? -16.186 10.397 -0.301 1.00 81.00 397 TRP A C 1
ATOM 2944 O O . TRP A 1 397 ? -15.440 11.104 -0.973 1.00 81.00 397 TRP A O 1
ATOM 2954 N N . LEU A 1 398 ? -16.298 9.081 -0.494 1.00 74.25 398 LEU A N 1
ATOM 2955 C CA . LEU A 1 398 ? -15.557 8.339 -1.515 1.00 74.25 398 LEU A CA 1
ATOM 2956 C C . LEU A 1 398 ? -16.351 8.180 -2.812 1.00 74.25 398 LEU A C 1
ATOM 2958 O O . LEU A 1 398 ? -15.830 7.647 -3.790 1.00 74.25 398 LEU A O 1
ATOM 2962 N N . VAL A 1 399 ? -17.603 8.644 -2.849 1.00 73.00 399 VAL A N 1
ATOM 2963 C CA . VAL A 1 399 ? -18.397 8.617 -4.073 1.00 73.00 399 VAL A CA 1
ATOM 2964 C C . VAL A 1 399 ? -17.974 9.809 -4.939 1.00 73.00 399 VAL A C 1
ATOM 2966 O O . VAL A 1 399 ? -18.079 10.952 -4.488 1.00 73.00 399 VAL A O 1
ATOM 2969 N N . PRO A 1 400 ? -17.538 9.594 -6.193 1.00 50.72 400 PRO A N 1
ATOM 2970 C CA . PRO A 1 400 ? -17.071 10.658 -7.077 1.00 50.72 400 PRO A CA 1
ATOM 2971 C C . PRO A 1 400 ? -18.252 11.464 -7.650 1.00 50.72 400 PRO A C 1
ATOM 2973 O O . PRO A 1 400 ? -18.520 11.472 -8.852 1.00 50.72 400 PRO A O 1
ATOM 2976 N N . PHE A 1 401 ? -18.999 12.160 -6.792 1.00 42.66 401 PHE A N 1
ATOM 2977 C CA . PHE A 1 401 ? -19.906 13.226 -7.204 1.00 42.66 401 PHE A CA 1
ATOM 2978 C C . PHE A 1 401 ? -19.250 14.568 -6.916 1.00 42.66 401 PHE A C 1
ATOM 2980 O O . PHE A 1 401 ? -18.797 14.838 -5.808 1.00 42.66 401 PHE A O 1
ATOM 2987 N N . ALA A 1 402 ? -19.224 15.431 -7.932 1.00 33.81 402 ALA A N 1
ATOM 2988 C CA . ALA A 1 402 ? -18.793 16.811 -7.798 1.00 33.81 402 ALA A CA 1
ATOM 2989 C C . ALA A 1 402 ? -19.508 17.472 -6.602 1.00 33.81 402 ALA A C 1
ATOM 2991 O O . ALA A 1 402 ? -20.703 17.767 -6.663 1.00 33.81 402 ALA A O 1
ATOM 2992 N N . SER A 1 403 ? -18.742 17.717 -5.535 1.00 38.47 403 SER A N 1
ATOM 2993 C CA . SER A 1 403 ? -19.089 18.352 -4.256 1.00 38.47 403 SER A CA 1
ATOM 2994 C C . SER A 1 403 ? -20.135 17.628 -3.366 1.00 38.47 403 SER A C 1
ATOM 2996 O O . SER A 1 403 ? -21.322 17.617 -3.707 1.00 38.47 403 SER A O 1
ATOM 2998 N N . PRO A 1 404 ? -19.762 17.157 -2.154 1.00 45.16 404 PRO A N 1
ATOM 2999 C CA . PRO A 1 404 ? -20.712 16.631 -1.158 1.00 45.16 404 PRO A CA 1
ATOM 3000 C C . PRO A 1 404 ? -21.764 17.671 -0.724 1.00 45.16 404 PRO A C 1
ATOM 3002 O O . PRO A 1 404 ? -22.899 17.331 -0.384 1.00 45.16 404 PRO A O 1
ATOM 3005 N N . LEU A 1 405 ? -21.428 18.960 -0.846 1.00 42.91 405 LEU A N 1
ATOM 3006 C CA . LEU A 1 405 ? -22.313 20.090 -0.563 1.00 42.91 405 LEU A CA 1
ATOM 3007 C C . LEU A 1 405 ? -23.581 20.099 -1.443 1.00 42.91 405 LEU A C 1
ATOM 3009 O O . LEU A 1 405 ? -24.655 20.477 -0.977 1.00 42.91 405 LEU A O 1
ATOM 3013 N N . ARG A 1 406 ? -23.502 19.631 -2.700 1.00 44.50 406 ARG A N 1
ATOM 3014 C CA . ARG A 1 406 ? -24.665 19.583 -3.608 1.00 44.50 406 ARG A CA 1
ATOM 3015 C C . ARG A 1 406 ? -25.667 18.491 -3.233 1.00 44.50 406 ARG A C 1
ATOM 3017 O O . ARG A 1 406 ? -26.864 18.712 -3.405 1.00 44.50 406 ARG A O 1
ATOM 3024 N N . PHE A 1 407 ? -25.213 17.362 -2.688 1.00 43.72 407 PHE A N 1
ATOM 3025 C CA . PHE A 1 407 ? -26.103 16.299 -2.209 1.00 43.72 407 PHE A CA 1
ATOM 3026 C C . PHE A 1 407 ? -26.883 16.749 -0.969 1.00 43.72 407 PHE A C 1
ATOM 3028 O O . PHE A 1 407 ? -28.102 16.602 -0.936 1.00 43.72 407 PHE A O 1
ATOM 3035 N N . ALA A 1 408 ? -26.217 17.401 -0.009 1.00 46.75 408 ALA A N 1
ATOM 3036 C CA . ALA A 1 408 ? -26.874 17.967 1.170 1.00 46.75 408 ALA A CA 1
ATOM 3037 C C . ALA A 1 408 ? -27.938 19.018 0.795 1.00 46.75 408 ALA A C 1
ATOM 3039 O O . ALA A 1 408 ? -29.049 18.989 1.318 1.00 46.75 408 ALA A O 1
ATOM 3040 N N . ILE A 1 409 ? -27.645 19.890 -0.180 1.00 49.50 409 ILE A N 1
ATOM 3041 C CA . ILE A 1 409 ? -28.592 20.905 -0.675 1.00 49.50 409 ILE A CA 1
ATOM 3042 C C . ILE A 1 409 ? -29.767 20.272 -1.445 1.00 49.50 409 ILE A C 1
ATOM 3044 O O . ILE A 1 409 ? -30.902 20.735 -1.327 1.00 49.50 409 ILE A O 1
ATOM 3048 N N . GLN A 1 410 ? -29.538 19.213 -2.228 1.00 40.97 410 GLN A N 1
ATOM 3049 C CA . GLN A 1 410 ? -30.611 18.512 -2.948 1.00 40.97 410 GLN A CA 1
ATOM 3050 C C . GLN A 1 410 ? -31.499 17.673 -2.024 1.00 40.97 410 GLN A C 1
ATOM 3052 O O . GLN A 1 410 ? -32.707 17.596 -2.249 1.00 40.97 410 GLN A O 1
ATOM 3057 N N . LEU A 1 411 ? -30.925 17.086 -0.972 1.00 41.16 411 LEU A N 1
ATOM 3058 C CA . LEU A 1 411 ? -31.668 16.354 0.048 1.00 41.16 411 LEU A CA 1
ATOM 3059 C C . LEU A 1 411 ? -32.483 17.318 0.924 1.00 41.16 411 LEU A C 1
ATOM 3061 O O . LEU A 1 411 ? -33.664 17.074 1.150 1.00 41.16 411 LEU A O 1
ATOM 3065 N N . ALA A 1 412 ? -31.911 18.468 1.299 1.00 42.44 412 ALA A N 1
ATOM 3066 C CA . ALA A 1 412 ? -32.630 19.538 1.994 1.00 42.44 412 ALA A CA 1
ATOM 3067 C C . ALA A 1 412 ? -33.797 20.090 1.155 1.00 42.44 412 ALA A C 1
ATOM 3069 O O . ALA A 1 412 ? -34.885 20.312 1.679 1.00 42.44 412 ALA A O 1
ATOM 3070 N N . LYS A 1 413 ? -33.624 20.213 -0.171 1.00 41.00 413 LYS A N 1
ATOM 3071 C CA . LYS A 1 413 ? -34.710 20.586 -1.098 1.00 41.00 413 LYS A CA 1
ATOM 3072 C C . LYS A 1 413 ? -35.804 19.525 -1.245 1.00 41.00 413 LYS A C 1
ATOM 3074 O O . LYS A 1 413 ? -36.908 19.870 -1.653 1.00 41.00 413 LYS A O 1
ATOM 3079 N N . ARG A 1 414 ? -35.528 18.255 -0.934 1.00 43.06 414 ARG A N 1
ATOM 3080 C CA . ARG A 1 414 ? -36.527 17.173 -0.970 1.00 43.06 414 ARG A CA 1
ATOM 3081 C C . ARG A 1 414 ? -37.308 17.012 0.339 1.00 43.06 414 ARG A C 1
ATOM 3083 O O . ARG A 1 414 ? -38.307 16.303 0.323 1.00 43.06 414 ARG A O 1
ATOM 3090 N N . VAL A 1 415 ? -36.887 17.650 1.439 1.00 42.31 415 VAL A N 1
ATOM 3091 C CA . VAL A 1 415 ? -37.401 17.362 2.796 1.00 42.31 415 VAL A CA 1
ATOM 3092 C C . VAL A 1 415 ? -38.080 18.568 3.493 1.00 42.31 415 VAL A C 1
ATOM 3094 O O . VAL A 1 415 ? -38.462 18.450 4.650 1.00 42.31 415 VAL A O 1
ATOM 3097 N N . GLY A 1 416 ? -38.356 19.708 2.835 1.00 33.12 416 GLY A N 1
ATOM 3098 C CA . GLY A 1 416 ? -39.003 20.845 3.531 1.00 33.12 416 GLY A CA 1
ATOM 3099 C C . GLY A 1 416 ? -39.890 21.801 2.716 1.00 33.12 416 GLY A C 1
ATOM 3100 O O . GLY A 1 416 ? -39.363 22.660 2.025 1.00 33.12 416 GLY A O 1
ATOM 3101 N N . ILE A 1 417 ? -41.217 21.631 2.875 1.00 31.61 417 ILE A N 1
ATOM 3102 C CA . ILE A 1 417 ? -42.315 22.596 3.194 1.00 31.61 417 ILE A CA 1
ATOM 3103 C C . ILE A 1 417 ? -42.423 23.936 2.400 1.00 31.61 417 ILE A C 1
ATOM 3105 O O . ILE A 1 417 ? -41.438 24.652 2.245 1.00 31.61 417 ILE A O 1
ATOM 3109 N N . PRO A 1 418 ? -43.637 24.329 1.929 1.00 34.19 418 PRO A N 1
ATOM 3110 C CA . PRO A 1 418 ? -43.840 25.422 0.973 1.00 34.19 418 PRO A CA 1
ATOM 3111 C C . PRO A 1 418 ? -43.781 26.813 1.621 1.00 34.19 418 PRO A C 1
ATOM 3113 O O . PRO A 1 418 ? -44.409 27.065 2.647 1.00 34.19 418 PRO A O 1
ATOM 3116 N N . GLY A 1 419 ? -43.085 27.743 0.965 1.00 28.52 419 GLY A N 1
ATOM 3117 C CA . GLY A 1 419 ? -43.035 29.159 1.328 1.00 28.52 419 GLY A CA 1
ATOM 3118 C C . GLY A 1 419 ? -43.167 30.035 0.086 1.00 28.52 419 GLY A C 1
ATOM 3119 O O . GLY A 1 419 ? -42.356 29.957 -0.832 1.00 28.52 419 GLY A O 1
ATOM 3120 N N . ASN A 1 420 ? -44.236 30.823 0.057 1.00 29.19 420 ASN A N 1
ATOM 3121 C CA . ASN A 1 420 ? -44.683 31.676 -1.038 1.00 29.19 420 ASN A CA 1
ATOM 3122 C C . ASN A 1 420 ? -43.923 33.021 -1.063 1.00 29.19 420 ASN A C 1
ATOM 3124 O O . ASN A 1 420 ? -43.756 33.620 -0.004 1.00 29.19 420 ASN A O 1
ATOM 3128 N N . ASN A 1 421 ? -43.540 33.488 -2.262 1.00 28.36 421 ASN A N 1
ATOM 3129 C CA . ASN A 1 421 ? -43.592 34.879 -2.772 1.00 28.36 421 ASN A CA 1
ATOM 3130 C C . ASN A 1 421 ? -42.397 35.311 -3.652 1.00 28.36 421 ASN A C 1
ATOM 3132 O O . ASN A 1 421 ? -41.257 35.393 -3.211 1.00 28.36 421 ASN A O 1
ATOM 3136 N N . HIS A 1 422 ? -42.755 35.632 -4.905 1.00 25.72 422 HIS A N 1
ATOM 3137 C CA . HIS A 1 422 ? -42.300 36.708 -5.805 1.00 25.72 422 HIS A CA 1
ATOM 3138 C C . HIS A 1 422 ? -40.908 37.342 -5.585 1.00 25.72 422 HIS A C 1
ATOM 3140 O O . HIS A 1 422 ? -40.636 37.968 -4.569 1.00 25.72 422 HIS A O 1
ATOM 3146 N N . SER A 1 423 ? -40.039 37.370 -6.603 1.00 24.56 423 SER A N 1
ATOM 3147 C CA . SER A 1 423 ? -40.147 38.378 -7.675 1.00 24.56 423 SER A CA 1
ATOM 3148 C C . SER A 1 423 ? -39.274 38.055 -8.911 1.00 24.56 423 SER A C 1
ATOM 3150 O O . SER A 1 423 ? -38.123 37.646 -8.811 1.00 24.56 423 SER A O 1
ATOM 3152 N N . LYS A 1 424 ? -39.865 38.258 -10.097 1.00 24.09 424 LYS A N 1
ATOM 3153 C CA . LYS A 1 424 ? -39.223 38.592 -11.395 1.00 24.09 424 LYS A CA 1
ATOM 3154 C C . LYS A 1 424 ? -39.202 40.138 -11.518 1.00 24.09 424 LYS A C 1
ATOM 3156 O O . LYS A 1 424 ? -39.897 40.740 -10.695 1.00 24.09 424 LYS A O 1
ATOM 3161 N N . PRO A 1 425 ? -38.571 40.810 -12.517 1.00 32.78 425 PRO A N 1
ATOM 3162 C CA . PRO A 1 425 ? -38.139 40.366 -13.865 1.00 32.78 425 PRO A CA 1
ATOM 3163 C C . PRO A 1 425 ? -36.688 40.818 -14.223 1.00 32.78 425 PRO A C 1
ATOM 3165 O O . PRO A 1 425 ? -36.033 41.457 -13.417 1.00 32.78 425 PRO A O 1
ATOM 3168 N N . LEU A 1 426 ? -36.040 40.422 -15.326 1.00 22.88 426 LEU A N 1
ATOM 3169 C CA . LEU A 1 426 ? -36.235 40.917 -16.696 1.00 22.88 426 LEU A CA 1
ATOM 3170 C C . LEU A 1 426 ? -35.528 40.003 -17.715 1.00 22.88 426 LEU A C 1
ATOM 3172 O O . LEU A 1 426 ? -34.375 39.621 -17.542 1.00 22.88 426 LEU A O 1
ATOM 3176 N N . ALA A 1 427 ? -36.232 39.752 -18.814 1.00 25.69 427 ALA A N 1
ATOM 3177 C CA . ALA A 1 427 ? -35.692 39.473 -20.141 1.00 25.69 427 ALA A CA 1
ATOM 3178 C C . ALA A 1 427 ? -36.395 40.432 -21.120 1.00 25.69 427 ALA A C 1
ATOM 3180 O O . ALA A 1 427 ? -37.495 40.906 -20.816 1.00 25.69 427 ALA A O 1
ATOM 3181 N N . PRO A 1 428 ? -35.789 40.714 -22.277 1.00 25.22 428 PRO A N 1
ATOM 3182 C CA . PRO A 1 428 ? -36.494 40.504 -23.553 1.00 25.22 428 PRO A CA 1
ATOM 3183 C C . PRO A 1 428 ? -35.542 39.830 -24.563 1.00 25.22 428 PRO A C 1
ATOM 3185 O O . PRO A 1 428 ? -34.377 40.197 -24.633 1.00 25.22 428 PRO A O 1
ATOM 3188 N N . GLY A 1 429 ? -35.888 38.775 -25.306 1.00 25.38 429 GLY A N 1
ATOM 3189 C CA . GLY A 1 429 ? -37.055 38.508 -26.168 1.00 25.38 429 GLY A CA 1
ATOM 3190 C C . GLY A 1 429 ? -36.476 38.200 -27.570 1.00 25.38 429 GLY A C 1
ATOM 3191 O O . GLY A 1 429 ? -35.402 38.700 -27.876 1.00 25.38 429 GLY A O 1
ATOM 3192 N N . ALA A 1 430 ? -37.012 37.407 -28.495 1.00 24.08 430 ALA A N 1
ATOM 3193 C CA . ALA A 1 430 ? -38.138 36.482 -28.671 1.00 24.08 430 ALA A CA 1
ATOM 3194 C C . ALA A 1 430 ? -37.716 35.584 -29.894 1.00 24.08 430 ALA A C 1
ATOM 3196 O O . ALA A 1 430 ? -36.702 35.885 -30.514 1.00 24.08 430 ALA A O 1
ATOM 3197 N N . GLN A 1 431 ? -38.324 34.472 -30.332 1.00 23.44 431 GLN A N 1
ATOM 3198 C CA . GLN A 1 431 ? -39.734 34.222 -30.644 1.00 23.44 431 GLN A CA 1
ATOM 3199 C C . GLN A 1 431 ? -39.923 32.750 -31.114 1.00 23.44 431 GLN A C 1
ATOM 3201 O O . GLN A 1 431 ? -39.192 32.293 -31.984 1.00 23.44 431 GLN A O 1
ATOM 3206 N N . CYS A 1 432 ? -40.965 32.100 -30.565 1.00 21.80 432 CYS A N 1
ATOM 3207 C CA . CYS A 1 432 ? -41.998 31.245 -31.196 1.00 21.80 432 CYS A CA 1
ATOM 3208 C C . CYS A 1 432 ? -41.663 29.921 -31.933 1.00 21.80 432 CYS A C 1
ATOM 3210 O O . CYS A 1 432 ? -40.676 29.830 -32.639 1.00 21.80 432 CYS A O 1
ATOM 3212 N N . ALA A 1 433 ? -42.521 28.888 -31.973 1.00 23.25 433 ALA A N 1
ATOM 3213 C CA . ALA A 1 433 ? -43.710 28.447 -31.220 1.00 23.25 433 ALA A CA 1
ATOM 3214 C C . ALA A 1 433 ? -44.195 27.090 -31.812 1.00 23.25 433 ALA A C 1
ATOM 3216 O O . ALA A 1 433 ? -43.973 26.848 -32.995 1.00 23.25 433 ALA A O 1
ATOM 3217 N N . ASN A 1 434 ? -44.985 26.342 -31.016 1.00 23.20 434 ASN A N 1
ATOM 3218 C CA . ASN A 1 434 ? -46.057 25.387 -31.401 1.00 23.20 434 ASN A CA 1
ATOM 3219 C C . ASN A 1 434 ? -45.689 23.981 -31.936 1.00 23.20 434 ASN A C 1
ATOM 3221 O O . ASN A 1 434 ? -44.740 23.838 -32.688 1.00 23.20 434 ASN A O 1
ATOM 3225 N N . LEU A 1 435 ? -46.445 22.892 -31.696 1.00 23.73 435 LEU A N 1
ATOM 3226 C CA . LEU A 1 435 ? -47.544 22.492 -30.780 1.00 23.73 435 LEU A CA 1
ATOM 3227 C C . LEU A 1 435 ? -47.899 21.006 -31.091 1.00 23.73 435 LEU A C 1
ATOM 3229 O O . LEU A 1 435 ? -47.547 20.511 -32.158 1.00 23.73 435 LEU A O 1
ATOM 3233 N N . ASN A 1 436 ? -48.708 20.394 -30.209 1.00 23.30 436 ASN A N 1
ATOM 3234 C CA . ASN A 1 436 ? -49.459 19.114 -30.285 1.00 23.30 436 ASN A CA 1
ATOM 3235 C C . ASN A 1 436 ? -48.711 17.851 -29.791 1.00 23.30 436 ASN A C 1
ATOM 3237 O O . ASN A 1 436 ? -47.708 17.459 -30.369 1.00 23.30 436 ASN A O 1
ATOM 3241 N N . ALA A 1 437 ? -49.039 17.243 -28.633 1.00 23.44 437 ALA A N 1
ATOM 3242 C CA . ALA A 1 437 ? -50.305 16.602 -28.192 1.00 23.44 437 ALA A CA 1
ATOM 3243 C C . ALA A 1 437 ? -50.656 15.392 -29.086 1.00 23.44 437 ALA A C 1
ATOM 3245 O O . ALA A 1 437 ? -50.610 15.522 -30.299 1.00 23.44 437 ALA A O 1
ATOM 3246 N N . SER A 1 438 ? -51.024 14.196 -28.627 1.00 22.47 438 SER A N 1
ATOM 3247 C CA . SER A 1 438 ? -51.469 13.650 -27.336 1.00 22.47 438 SER A CA 1
ATOM 3248 C C . SER A 1 438 ? -51.730 12.143 -27.546 1.00 22.47 438 SER A C 1
ATOM 3250 O O . SER A 1 438 ? -52.099 11.798 -28.662 1.00 22.47 438 SER A O 1
ATOM 3252 N N . THR A 1 439 ? -51.668 11.328 -26.470 1.00 23.44 439 THR A N 1
ATOM 3253 C CA . THR A 1 439 ? -52.505 10.114 -26.202 1.00 23.44 439 THR A CA 1
ATOM 3254 C C . THR A 1 439 ? -52.449 8.961 -27.242 1.00 23.44 439 THR A C 1
ATOM 3256 O O . THR A 1 439 ? -52.358 9.176 -28.433 1.00 23.44 439 THR A O 1
ATOM 3259 N N . THR A 1 440 ? -52.500 7.660 -26.958 1.00 23.34 440 THR A N 1
ATOM 3260 C CA . THR A 1 440 ? -53.305 6.866 -26.020 1.00 23.34 440 THR A CA 1
ATOM 3261 C C . THR A 1 440 ? -52.882 5.398 -26.250 1.00 23.34 440 THR A C 1
ATOM 3263 O O . THR A 1 440 ? -52.690 4.990 -27.387 1.00 23.34 440 THR A O 1
ATOM 3266 N N . ASP A 1 441 ? -52.734 4.625 -25.180 1.00 22.11 441 ASP A N 1
ATOM 3267 C CA . ASP A 1 441 ? -53.449 3.370 -24.892 1.00 22.11 441 ASP A CA 1
ATOM 3268 C C . ASP A 1 441 ? -52.856 2.010 -25.320 1.00 22.11 441 ASP A C 1
ATOM 3270 O O . ASP A 1 441 ? -52.643 1.689 -26.481 1.00 22.11 441 ASP A O 1
ATOM 3274 N N . ARG A 1 442 ? -52.727 1.188 -24.268 1.00 21.70 442 ARG A N 1
ATOM 3275 C CA . ARG A 1 442 ? -53.195 -0.200 -24.110 1.00 21.70 442 ARG A CA 1
ATOM 3276 C C . ARG A 1 442 ? -52.775 -1.302 -25.098 1.00 21.70 442 ARG A C 1
ATOM 3278 O O . ARG A 1 442 ? -53.407 -1.559 -26.110 1.00 21.70 442 ARG A O 1
ATOM 3285 N N . SER A 1 443 ? -51.980 -2.186 -24.492 1.00 22.19 443 SER A N 1
ATOM 3286 C CA . SER A 1 443 ? -52.359 -3.565 -24.131 1.00 22.19 443 SER A CA 1
ATOM 3287 C C . SER A 1 443 ? -51.998 -4.712 -25.072 1.00 22.19 443 SER A C 1
ATOM 3289 O O . SER A 1 443 ? -52.280 -4.688 -26.260 1.00 22.19 443 SER A O 1
ATOM 3291 N N . ASN A 1 444 ? -51.517 -5.762 -24.393 1.00 22.89 444 ASN A N 1
ATOM 3292 C CA . ASN A 1 444 ? -51.752 -7.185 -24.633 1.00 22.89 444 ASN A CA 1
ATOM 3293 C C . ASN A 1 444 ? -51.152 -7.781 -25.912 1.00 22.89 444 ASN A C 1
ATOM 3295 O O . ASN A 1 444 ? -51.548 -7.499 -27.028 1.00 22.89 444 ASN A O 1
ATOM 3299 N N . SER A 1 445 ? -50.071 -8.545 -25.770 1.00 23.72 445 SER A N 1
ATOM 3300 C CA . SER A 1 445 ? -50.042 -9.965 -25.373 1.00 23.72 445 SER A CA 1
ATOM 3301 C C . SER A 1 445 ? -49.995 -10.848 -26.613 1.00 23.72 445 SER A C 1
ATOM 3303 O O . SER A 1 445 ? -50.959 -10.881 -27.362 1.00 23.72 445 SER A O 1
ATOM 3305 N N . HIS A 1 446 ? -48.900 -11.587 -26.783 1.00 26.38 446 HIS A N 1
ATOM 3306 C CA . HIS A 1 446 ? -48.912 -13.039 -26.980 1.00 26.38 446 HIS A CA 1
ATOM 3307 C C . HIS A 1 446 ? -47.494 -13.550 -27.273 1.00 26.38 446 HIS A C 1
ATOM 3309 O O . HIS A 1 446 ? -46.872 -13.227 -28.277 1.00 26.38 446 HIS A O 1
ATOM 3315 N N . ARG A 1 447 ? -47.002 -14.394 -26.361 1.00 23.33 447 ARG A N 1
ATOM 3316 C CA . ARG A 1 447 ? -46.242 -15.610 -26.702 1.00 23.33 447 ARG A CA 1
ATOM 3317 C C . ARG A 1 447 ? -47.272 -16.643 -27.227 1.00 23.33 447 ARG A C 1
ATOM 3319 O O . ARG A 1 447 ? -48.431 -16.490 -26.831 1.00 23.33 447 ARG A O 1
ATOM 3326 N N . PRO A 1 448 ? -46.917 -17.725 -27.960 1.00 35.06 448 PRO A N 1
ATOM 3327 C CA . PRO A 1 448 ? -45.862 -18.648 -27.516 1.00 35.06 448 PRO A CA 1
ATOM 3328 C C . PRO A 1 448 ? -45.098 -19.460 -28.599 1.00 35.06 448 PRO A C 1
ATOM 3330 O O . PRO A 1 448 ? -45.485 -19.491 -29.756 1.00 35.06 448 PRO A O 1
ATOM 3333 N N . GLN A 1 449 ? -44.086 -20.206 -28.111 1.00 24.33 449 GLN A N 1
ATOM 3334 C CA . GLN A 1 449 ? -43.545 -21.487 -28.635 1.00 24.33 449 GLN A CA 1
ATOM 3335 C C . GLN A 1 449 ? -42.761 -21.468 -29.968 1.00 24.33 449 GLN A C 1
ATOM 3337 O O . GLN A 1 449 ? -43.015 -20.644 -30.825 1.00 24.33 449 GLN A O 1
ATOM 3342 N N . ALA A 1 450 ? -41.826 -22.372 -30.278 1.00 24.33 450 ALA A N 1
ATOM 3343 C CA . ALA A 1 450 ? -41.000 -23.374 -29.583 1.00 24.33 450 ALA A CA 1
ATOM 3344 C C . ALA A 1 450 ? -40.136 -24.078 -30.667 1.00 24.33 450 ALA A C 1
ATOM 3346 O O . ALA A 1 450 ? -40.546 -24.116 -31.822 1.00 24.33 450 ALA A O 1
ATOM 3347 N N . GLY A 1 451 ? -39.022 -24.719 -30.277 1.00 23.33 451 GLY A N 1
ATOM 3348 C CA . GLY A 1 451 ? -38.282 -25.721 -31.082 1.00 23.33 451 GLY A CA 1
ATOM 3349 C C . GLY A 1 451 ? -36.888 -25.250 -31.523 1.00 23.33 451 GLY A C 1
ATOM 3350 O O . GLY A 1 451 ? -36.792 -24.238 -32.198 1.00 23.33 451 GLY A O 1
ATOM 3351 N N . LYS A 1 452 ? -35.787 -25.809 -30.980 1.00 24.64 452 LYS A N 1
ATOM 3352 C CA . LYS A 1 452 ? -35.060 -27.030 -31.442 1.00 24.64 452 LYS A CA 1
ATOM 3353 C C . LYS A 1 452 ? -34.477 -26.821 -32.858 1.00 24.64 452 LYS A C 1
ATOM 3355 O O . LYS A 1 452 ? -35.234 -26.449 -33.734 1.00 24.64 452 LYS A O 1
ATOM 3360 N N . THR A 1 453 ? -33.211 -27.051 -33.214 1.00 23.19 453 THR A N 1
ATOM 3361 C CA . THR A 1 453 ? -32.067 -27.814 -32.672 1.00 23.19 453 THR A CA 1
ATOM 3362 C C . THR A 1 453 ? -30.881 -27.609 -33.647 1.00 23.19 453 THR A C 1
ATOM 3364 O O . THR A 1 453 ? -31.133 -27.394 -34.824 1.00 23.19 453 THR A O 1
ATOM 3367 N N . HIS A 1 454 ? -29.644 -27.771 -33.157 1.00 24.42 454 HIS A N 1
ATOM 3368 C CA . HIS A 1 454 ? -28.474 -28.373 -33.836 1.00 24.42 454 HIS A CA 1
ATOM 3369 C C . HIS A 1 454 ? -27.891 -27.802 -35.161 1.00 24.42 454 HIS A C 1
ATOM 3371 O O . HIS A 1 454 ? -28.468 -27.940 -36.228 1.00 24.42 454 HIS A O 1
ATOM 3377 N N . GLU A 1 455 ? -26.625 -27.367 -35.031 1.00 23.42 455 GLU A N 1
ATOM 3378 C CA . GLU A 1 455 ? -25.435 -27.871 -35.758 1.00 23.42 455 GLU A CA 1
ATOM 3379 C C . GLU A 1 455 ? -25.004 -27.333 -37.144 1.00 23.42 455 GLU A C 1
ATOM 3381 O O . GLU A 1 455 ? -25.763 -27.256 -38.100 1.00 23.42 455 GLU A O 1
ATOM 3386 N N . VAL A 1 456 ? -23.675 -27.138 -37.199 1.00 23.92 456 VAL A N 1
ATOM 3387 C CA . VAL A 1 456 ? -22.731 -27.215 -38.331 1.00 23.92 456 VAL A CA 1
ATOM 3388 C C . VAL A 1 456 ? -22.594 -26.013 -39.286 1.00 23.92 456 VAL A C 1
ATOM 3390 O O . VAL A 1 456 ? -23.498 -25.596 -39.999 1.00 23.92 456 VAL A O 1
ATOM 3393 N N . VAL A 1 457 ? -21.349 -25.522 -39.306 1.00 32.62 457 VAL A N 1
ATOM 3394 C CA . VAL A 1 457 ? -20.705 -24.606 -40.262 1.00 32.62 457 VAL A CA 1
ATOM 3395 C C . VAL A 1 457 ? -20.652 -25.230 -41.663 1.00 32.62 457 VAL A C 1
ATOM 3397 O O . VAL A 1 457 ? -20.327 -26.410 -41.783 1.00 32.62 457 VAL A O 1
ATOM 3400 N N . PRO A 1 458 ? -20.839 -24.439 -42.733 1.00 25.17 458 PRO A N 1
ATOM 3401 C CA . PRO A 1 458 ? -19.791 -24.437 -43.757 1.00 25.17 458 PRO A CA 1
ATOM 3402 C C . PRO A 1 458 ? -19.380 -23.035 -44.223 1.00 25.17 458 PRO A C 1
ATOM 3404 O O . PRO A 1 458 ? -20.175 -22.105 -44.333 1.00 25.17 458 PRO A O 1
ATOM 3407 N N . MET A 1 459 ? -18.087 -22.949 -44.513 1.00 25.23 459 MET A N 1
ATOM 3408 C CA . MET A 1 459 ? -17.369 -21.887 -45.204 1.00 25.23 459 MET A CA 1
ATOM 3409 C C . MET A 1 459 ? -17.587 -22.013 -46.721 1.00 25.23 459 MET A C 1
ATOM 3411 O O . MET A 1 459 ? -17.420 -23.110 -47.236 1.00 25.23 459 MET A O 1
ATOM 3415 N N . GLU A 1 460 ? -17.945 -20.904 -47.383 1.00 24.52 460 GLU A N 1
ATOM 3416 C CA . GLU A 1 460 ? -17.795 -20.523 -48.814 1.00 24.52 460 GLU A CA 1
ATOM 3417 C C . GLU A 1 460 ? -18.869 -19.447 -49.106 1.00 24.52 460 GLU A C 1
ATOM 3419 O O . GLU A 1 460 ? -19.971 -19.535 -48.583 1.00 24.52 460 GLU A O 1
ATOM 3424 N N . THR A 1 461 ? -18.712 -18.368 -49.871 1.00 23.19 461 THR A N 1
ATOM 3425 C CA . THR A 1 461 ? -17.834 -17.972 -50.979 1.00 23.19 461 THR A CA 1
ATOM 3426 C C . THR A 1 461 ? -17.891 -16.434 -51.093 1.00 23.19 461 THR A C 1
ATOM 3428 O O . THR A 1 461 ? -18.904 -15.812 -50.769 1.00 23.19 461 THR A O 1
ATOM 3431 N N . LEU A 1 462 ? -16.811 -15.812 -51.575 1.00 27.73 462 LEU A N 1
ATOM 3432 C CA . LEU A 1 462 ? -16.804 -14.422 -52.057 1.00 27.73 462 LEU A CA 1
ATOM 3433 C C . LEU A 1 462 ? -17.660 -14.281 -53.328 1.00 27.73 462 LEU A C 1
ATOM 3435 O O . LEU A 1 462 ? -17.621 -15.168 -54.183 1.00 27.73 462 LEU A O 1
ATOM 3439 N N . PRO A 1 463 ? -18.291 -13.113 -53.532 1.00 28.80 463 PRO A N 1
ATOM 3440 C CA . PRO A 1 463 ? -18.319 -12.526 -54.864 1.00 28.80 463 PRO A CA 1
ATOM 3441 C C . PRO A 1 463 ? -17.747 -11.104 -54.881 1.00 28.80 463 PRO A C 1
ATOM 3443 O O . PRO A 1 463 ? -18.119 -10.235 -54.093 1.00 28.80 463 PRO A O 1
ATOM 3446 N N . ASP A 1 464 ? -16.854 -10.903 -55.847 1.00 24.58 464 ASP A N 1
ATOM 3447 C CA . ASP A 1 464 ? -16.381 -9.616 -56.344 1.00 24.58 464 ASP A CA 1
ATOM 3448 C C . ASP A 1 464 ? -17.548 -8.737 -56.818 1.00 24.58 464 ASP A C 1
ATOM 3450 O O . ASP A 1 464 ? -18.471 -9.197 -57.494 1.00 24.58 464 ASP A O 1
ATOM 3454 N N . GLY A 1 465 ? -17.473 -7.445 -56.510 1.00 26.50 465 GLY A N 1
ATOM 3455 C CA . GLY A 1 465 ? -18.479 -6.464 -56.905 1.00 26.50 465 GLY A CA 1
ATOM 3456 C C . GLY A 1 465 ? -18.027 -5.050 -56.582 1.00 26.50 465 GLY A C 1
ATOM 3457 O O . GLY A 1 465 ? -18.330 -4.496 -55.532 1.00 26.50 465 GLY A O 1
ATOM 3458 N N . THR A 1 466 ? -17.269 -4.474 -57.504 1.00 27.64 466 THR A N 1
ATOM 3459 C CA . THR A 1 466 ? -16.788 -3.095 -57.503 1.00 27.64 466 THR A CA 1
ATOM 3460 C C . THR A 1 466 ? -17.929 -2.075 -57.411 1.00 27.64 466 THR A C 1
ATOM 3462 O O . THR A 1 466 ? -18.665 -1.850 -58.367 1.00 27.64 466 THR A O 1
ATOM 3465 N N . SER A 1 467 ? -18.012 -1.347 -56.296 1.00 26.08 467 SER A N 1
ATOM 3466 C CA . SER A 1 467 ? -18.615 -0.009 -56.268 1.00 26.08 467 SER A CA 1
ATOM 3467 C C . SER A 1 467 ? -18.025 0.827 -55.133 1.00 26.08 467 SER A C 1
ATOM 3469 O O . SER A 1 467 ? -18.136 0.476 -53.961 1.00 26.08 467 SER A O 1
ATOM 3471 N N . ARG A 1 468 ? -17.380 1.935 -55.511 1.00 23.55 468 ARG A N 1
ATOM 3472 C CA . ARG A 1 468 ? -16.837 2.979 -54.627 1.00 23.55 468 ARG A CA 1
ATOM 3473 C C . ARG A 1 468 ? -17.908 3.458 -53.628 1.00 23.55 468 ARG A C 1
ATOM 3475 O O . ARG A 1 468 ? -19.020 3.744 -54.075 1.00 23.55 468 ARG A O 1
ATOM 3482 N N . PRO A 1 469 ? -17.607 3.606 -52.326 1.00 26.77 469 PRO A N 1
ATOM 3483 C CA . PRO A 1 469 ? -18.597 4.078 -51.371 1.00 26.77 469 PRO A CA 1
ATOM 3484 C C . PRO A 1 469 ? -18.810 5.588 -51.516 1.00 26.77 469 PRO A C 1
ATOM 3486 O O . PRO A 1 469 ? -17.865 6.378 -51.514 1.00 26.77 469 PRO A O 1
ATOM 3489 N N . ALA A 1 470 ? -20.080 5.972 -51.629 1.00 23.34 470 ALA A N 1
ATOM 3490 C CA . ALA A 1 470 ? -20.531 7.326 -51.372 1.00 23.34 470 ALA A CA 1
ATOM 3491 C C . ALA A 1 470 ? -20.330 7.643 -49.882 1.00 23.34 470 ALA A C 1
ATOM 3493 O O . ALA A 1 470 ? -20.653 6.841 -49.006 1.00 23.34 470 ALA A O 1
ATOM 3494 N N . SER A 1 471 ? -19.782 8.823 -49.623 1.00 26.42 471 SER A N 1
ATOM 3495 C CA . SER A 1 471 ? -19.593 9.444 -48.316 1.00 26.42 471 SER A CA 1
ATOM 3496 C C . SER A 1 471 ? -20.886 9.453 -47.496 1.00 26.42 471 SER A C 1
ATOM 3498 O O . SER A 1 471 ? -21.801 10.223 -47.786 1.00 26.42 471 SER A O 1
ATOM 3500 N N . ALA A 1 472 ? -20.942 8.616 -46.460 1.00 24.80 472 ALA A N 1
ATOM 3501 C CA . ALA A 1 472 ? -21.939 8.700 -45.404 1.00 24.80 472 ALA A CA 1
ATOM 3502 C C . ALA A 1 472 ? -21.351 9.507 -44.239 1.00 24.80 472 ALA A C 1
ATOM 3504 O O . ALA A 1 472 ? -20.442 9.051 -43.546 1.00 24.80 472 ALA A O 1
ATOM 3505 N N . GLU A 1 473 ? -21.865 10.722 -44.052 1.00 23.20 473 GLU A N 1
ATOM 3506 C CA . GLU A 1 473 ? -21.644 11.545 -42.865 1.00 23.20 473 GLU A CA 1
ATOM 3507 C C . GLU A 1 473 ? -21.992 10.746 -41.601 1.00 23.20 473 GLU A C 1
ATOM 3509 O O . GLU A 1 473 ? -23.153 10.412 -41.343 1.00 23.20 473 GLU A O 1
ATOM 3514 N N . ILE A 1 474 ? -20.981 10.449 -40.786 1.00 23.56 474 ILE A N 1
ATOM 3515 C CA . ILE A 1 474 ? -21.180 9.908 -39.445 1.00 23.56 474 ILE A CA 1
ATOM 3516 C C . ILE A 1 474 ? -21.742 11.044 -38.589 1.00 23.56 474 ILE A C 1
ATOM 3518 O O . ILE A 1 474 ? -21.055 12.010 -38.256 1.00 23.56 474 ILE A O 1
ATOM 3522 N N . ARG A 1 475 ? -23.025 10.934 -38.235 1.00 23.77 475 ARG A N 1
ATOM 3523 C CA . ARG A 1 475 ? -23.657 11.772 -37.214 1.00 23.77 475 ARG A CA 1
ATOM 3524 C C . ARG A 1 475 ? -22.882 11.640 -35.903 1.00 23.77 475 ARG A C 1
ATOM 3526 O O . ARG A 1 475 ? -23.001 10.641 -35.196 1.00 23.77 475 ARG A O 1
ATOM 3533 N N . ASN A 1 476 ? -22.154 12.704 -35.575 1.00 27.89 476 ASN A N 1
ATOM 3534 C CA . ASN A 1 476 ? -21.598 12.989 -34.261 1.00 27.89 476 ASN A CA 1
ATOM 3535 C C . ASN A 1 476 ? -22.696 12.923 -33.192 1.00 27.89 476 ASN A C 1
ATOM 3537 O O . ASN A 1 476 ? -23.402 13.896 -32.929 1.00 27.89 476 ASN A O 1
ATOM 3541 N N . SER A 1 477 ? -22.812 11.767 -32.549 1.00 26.22 477 SER A N 1
ATOM 3542 C CA . SER A 1 477 ? -23.426 11.642 -31.233 1.00 26.22 477 SER A CA 1
ATOM 3543 C C . SER A 1 477 ? -22.338 11.084 -30.334 1.00 26.22 477 SER A C 1
ATOM 3545 O O . SER A 1 477 ? -22.166 9.874 -30.234 1.00 26.22 477 SER A O 1
ATOM 3547 N N . ALA A 1 478 ? -21.553 11.980 -29.737 1.00 25.22 478 ALA A N 1
ATOM 3548 C CA . ALA A 1 478 ? -20.627 11.615 -28.679 1.00 25.22 478 ALA A CA 1
ATOM 3549 C C . ALA A 1 478 ? -21.405 10.829 -27.604 1.00 25.22 478 ALA A C 1
ATOM 3551 O O . ALA A 1 478 ? -22.384 11.370 -27.066 1.00 25.22 478 ALA A O 1
ATOM 3552 N N . PRO A 1 479 ? -21.034 9.578 -27.273 1.00 27.83 479 PRO A N 1
ATOM 3553 C CA . PRO A 1 479 ? -21.544 8.973 -26.061 1.00 27.83 479 PRO A CA 1
ATOM 3554 C C . PRO A 1 479 ? -21.005 9.817 -24.906 1.00 27.83 479 PRO A C 1
ATOM 3556 O O . PRO A 1 479 ? -19.799 9.950 -24.705 1.00 27.83 479 PRO A O 1
ATOM 3559 N N . LYS A 1 480 ? -21.918 10.471 -24.181 1.00 23.05 480 LYS A N 1
ATOM 3560 C CA . LYS A 1 480 ? -21.597 11.137 -22.916 1.00 23.05 480 LYS A CA 1
ATOM 3561 C C . LYS A 1 480 ? -20.802 10.158 -22.041 1.00 23.05 480 LYS A C 1
ATOM 3563 O O . LYS A 1 480 ? -21.222 9.007 -21.940 1.00 23.05 480 LYS A O 1
ATOM 3568 N N . PRO A 1 481 ? -19.728 10.601 -21.369 1.00 26.38 481 PRO A N 1
ATOM 3569 C CA . PRO A 1 481 ? -18.907 9.712 -20.561 1.00 26.38 481 PRO A CA 1
ATOM 3570 C C . PRO A 1 481 ? -19.744 9.122 -19.420 1.00 26.38 481 PRO A C 1
ATOM 3572 O O . PRO A 1 481 ? -20.194 9.845 -18.521 1.00 26.38 481 PRO A O 1
ATOM 3575 N N . GLU A 1 482 ? -19.969 7.807 -19.449 1.00 30.05 482 GLU A N 1
ATOM 3576 C CA . GLU A 1 482 ? -20.465 7.077 -18.287 1.00 30.05 482 GLU A CA 1
ATOM 3577 C C . GLU A 1 482 ? -19.311 6.863 -17.305 1.00 30.05 482 GLU A C 1
ATOM 3579 O O . GLU A 1 482 ? -18.329 6.180 -17.575 1.00 30.05 482 GLU A O 1
ATOM 3584 N N . LYS A 1 483 ? -19.434 7.514 -16.147 1.00 29.75 483 LYS A N 1
ATOM 3585 C CA . LYS A 1 483 ? -18.476 7.453 -15.038 1.00 29.75 483 LYS A CA 1
ATOM 3586 C C . LYS A 1 483 ? -18.559 6.090 -14.336 1.00 29.75 483 LYS A C 1
ATOM 3588 O O . LYS A 1 483 ? -19.681 5.651 -14.065 1.00 29.75 483 LYS A O 1
ATOM 3593 N N . PRO A 1 484 ? -17.439 5.462 -13.931 1.00 34.94 484 PRO A N 1
ATOM 3594 C CA . PRO A 1 484 ? -17.485 4.222 -13.162 1.00 34.94 484 PRO A CA 1
ATOM 3595 C C . PRO A 1 484 ? -18.077 4.489 -11.765 1.00 34.94 484 PRO A C 1
ATOM 3597 O O . PRO A 1 484 ? -17.537 5.251 -10.966 1.00 34.94 484 PRO A O 1
ATOM 3600 N N . ARG A 1 485 ? -19.243 3.892 -11.489 1.00 48.28 485 ARG A N 1
ATOM 3601 C CA . ARG A 1 485 ? -20.044 4.052 -10.258 1.00 48.28 485 ARG A CA 1
ATOM 3602 C C . ARG A 1 485 ? -19.904 2.839 -9.328 1.00 48.28 485 ARG A C 1
ATOM 3604 O O . ARG A 1 485 ? -20.914 2.246 -8.952 1.00 48.28 485 ARG A O 1
ATOM 3611 N N . SER A 1 486 ? -18.694 2.425 -8.954 1.00 63.38 486 SER A N 1
ATOM 3612 C CA . SER A 1 486 ? -18.587 1.370 -7.939 1.00 63.38 486 SER A CA 1
ATOM 3613 C C . SER A 1 486 ? -18.857 1.981 -6.551 1.00 63.38 486 SER A C 1
ATOM 3615 O O . SER A 1 486 ? -18.173 2.891 -6.089 1.00 63.38 486 SER A O 1
ATOM 3617 N N . LEU A 1 487 ? -19.932 1.536 -5.894 1.00 72.81 487 LEU A N 1
ATOM 3618 C CA . LEU A 1 487 ? -20.263 1.924 -4.513 1.00 72.81 487 LEU A CA 1
ATOM 3619 C C . LEU A 1 487 ? -19.464 1.103 -3.488 1.00 72.81 487 LEU A C 1
ATOM 3621 O O . LEU A 1 487 ? -19.558 1.359 -2.293 1.00 72.81 487 LEU A O 1
ATOM 3625 N N . TYR A 1 488 ? -18.672 0.125 -3.937 1.00 79.06 488 TYR A N 1
ATOM 3626 C CA . TYR A 1 488 ? -17.970 -0.817 -3.069 1.00 79.06 488 TYR A CA 1
ATOM 3627 C C . TYR A 1 488 ? -16.943 -0.153 -2.139 1.00 79.06 488 TYR A C 1
ATOM 3629 O O . TYR A 1 488 ? -17.016 -0.444 -0.948 1.00 79.06 488 TYR A O 1
ATOM 3637 N N . PRO A 1 489 ? -16.072 0.782 -2.579 1.00 78.06 489 PRO A N 1
ATOM 3638 C CA . PRO A 1 489 ? -15.166 1.491 -1.668 1.00 78.06 489 PRO A CA 1
ATOM 3639 C C . PRO A 1 489 ? -15.916 2.292 -0.596 1.00 78.06 489 PRO A C 1
ATOM 3641 O O . PRO A 1 489 ? -15.569 2.242 0.582 1.00 78.06 489 PRO A O 1
ATOM 3644 N N . ALA A 1 490 ? -17.004 2.966 -0.987 1.00 85.06 490 ALA A N 1
ATOM 3645 C CA . ALA A 1 490 ? -17.876 3.693 -0.069 1.00 85.06 490 ALA A CA 1
ATOM 3646 C C . ALA A 1 490 ? -18.561 2.750 0.938 1.00 85.06 490 ALA A C 1
ATOM 3648 O O . ALA A 1 490 ? -18.607 3.043 2.132 1.00 85.06 490 ALA A O 1
ATOM 3649 N N . CYS A 1 491 ? -19.051 1.594 0.484 1.00 87.00 491 CYS A N 1
ATOM 3650 C CA . CYS A 1 491 ? -19.653 0.580 1.346 1.00 87.00 491 CYS A CA 1
ATOM 3651 C C . CYS A 1 491 ? -18.632 -0.058 2.292 1.00 87.00 491 CYS A C 1
ATOM 3653 O O . CYS A 1 491 ? -18.938 -0.199 3.469 1.00 87.00 491 CYS A O 1
ATOM 3655 N N . ILE A 1 492 ? -17.432 -0.414 1.820 1.00 87.12 492 ILE A N 1
ATOM 3656 C CA . ILE A 1 492 ? -16.360 -0.977 2.657 1.00 87.12 492 ILE A CA 1
ATOM 3657 C C . ILE A 1 492 ? -15.956 0.034 3.728 1.00 87.12 492 ILE A C 1
ATOM 3659 O O . ILE A 1 492 ? -15.853 -0.336 4.894 1.00 87.12 492 ILE A O 1
ATOM 3663 N N . MET A 1 493 ? -15.805 1.311 3.364 1.00 87.56 493 MET A N 1
ATOM 3664 C CA . MET A 1 493 ? -15.519 2.365 4.333 1.00 87.56 493 MET A CA 1
ATOM 3665 C C . MET A 1 493 ? -16.642 2.508 5.363 1.00 87.56 493 MET A C 1
ATOM 3667 O O . MET A 1 493 ? -16.388 2.453 6.562 1.00 87.56 493 MET A O 1
ATOM 3671 N N . GLY A 1 494 ? -17.887 2.657 4.905 1.00 88.62 494 GLY A N 1
ATOM 3672 C CA . GLY A 1 494 ? -19.035 2.843 5.787 1.00 88.62 494 GLY A CA 1
ATOM 3673 C C . GLY A 1 494 ? -19.254 1.661 6.732 1.00 88.62 494 GLY A C 1
ATOM 3674 O O . GLY A 1 494 ? -19.416 1.867 7.929 1.00 88.62 494 GLY A O 1
ATOM 3675 N N . LEU A 1 495 ? -19.196 0.426 6.218 1.00 89.00 495 LEU A N 1
ATOM 3676 C CA . LEU A 1 495 ? -19.308 -0.807 7.007 1.00 89.00 495 LEU A CA 1
ATOM 3677 C C . LEU A 1 495 ? -18.115 -0.998 7.948 1.00 89.00 495 LEU A C 1
ATOM 3679 O O . LEU A 1 495 ? -18.301 -1.439 9.081 1.00 89.00 495 LEU A O 1
ATOM 3683 N N . GLY A 1 496 ? -16.912 -0.614 7.514 1.00 86.75 496 GLY A N 1
ATOM 3684 C CA . GLY A 1 496 ? -15.704 -0.637 8.334 1.00 86.75 496 GLY A CA 1
ATOM 3685 C C . GLY A 1 496 ? -15.802 0.255 9.569 1.00 86.75 496 GLY A C 1
ATOM 3686 O O . GLY A 1 496 ? -15.233 -0.075 10.607 1.00 86.75 496 GLY A O 1
ATOM 3687 N N . MET A 1 497 ? -16.585 1.336 9.499 1.00 88.38 497 MET A N 1
ATOM 3688 C CA . MET A 1 497 ? -16.835 2.228 10.635 1.00 88.38 497 MET A CA 1
ATOM 3689 C C . MET A 1 497 ? -18.044 1.832 11.504 1.00 88.38 497 MET A C 1
ATOM 3691 O O . MET A 1 497 ? -18.352 2.528 12.472 1.00 88.38 497 MET A O 1
ATOM 3695 N N . VAL A 1 498 ? -18.759 0.745 11.183 1.00 89.44 498 VAL A N 1
ATOM 3696 C CA . VAL A 1 498 ? -19.903 0.264 11.989 1.00 89.44 498 VAL A CA 1
ATOM 3697 C C . VAL A 1 498 ? -19.432 -0.466 13.242 1.00 89.44 498 VAL A C 1
ATOM 3699 O O . VAL A 1 498 ? -20.070 -0.330 14.289 1.00 89.44 498 VAL A O 1
ATOM 3702 N N . ALA A 1 499 ? -18.346 -1.239 13.136 1.00 82.06 499 ALA A N 1
ATOM 3703 C CA . ALA A 1 499 ? -17.834 -2.052 14.232 1.00 82.06 499 ALA A CA 1
ATOM 3704 C C . ALA A 1 499 ? -17.557 -1.176 15.464 1.00 82.06 499 ALA A C 1
ATOM 3706 O O . ALA A 1 499 ? -16.863 -0.162 15.380 1.00 82.06 499 ALA A O 1
ATOM 3707 N N . ARG A 1 500 ? -18.128 -1.556 16.613 1.00 80.25 500 ARG A N 1
ATOM 3708 C CA . ARG A 1 500 ? -17.969 -0.837 17.884 1.00 80.25 500 ARG A CA 1
ATOM 3709 C C . ARG A 1 500 ? -16.979 -1.548 18.782 1.00 80.25 500 ARG A C 1
ATOM 3711 O O . ARG A 1 500 ? -16.927 -2.777 18.790 1.00 80.25 500 ARG A O 1
ATOM 3718 N N . GLY A 1 501 ? -16.192 -0.758 19.502 1.00 71.12 501 GLY A N 1
ATOM 3719 C CA . GLY A 1 501 ? -15.101 -1.251 20.337 1.00 71.12 501 GLY A CA 1
ATOM 3720 C C . GLY A 1 501 ? -15.385 -1.100 21.820 1.00 71.12 501 GLY A C 1
ATOM 3721 O O . GLY A 1 501 ? -16.455 -0.654 22.238 1.00 71.12 501 GLY A O 1
ATOM 3722 N N . GLU A 1 502 ? -14.364 -1.419 22.601 1.00 75.12 502 GLU A N 1
ATOM 3723 C CA . GLU A 1 502 ? -14.204 -1.155 24.029 1.00 75.12 502 GLU A CA 1
ATOM 3724 C C . GLU A 1 502 ? -14.704 0.228 24.463 1.00 75.12 502 GLU A C 1
ATOM 3726 O O . GLU A 1 502 ? -15.409 0.345 25.467 1.00 75.12 502 GLU A O 1
ATOM 3731 N N . ILE A 1 503 ? -14.374 1.275 23.702 1.00 78.44 503 ILE A N 1
ATOM 3732 C CA . ILE A 1 503 ? -14.664 2.665 24.067 1.00 78.44 503 ILE A CA 1
ATOM 3733 C C . ILE A 1 503 ? -16.179 2.934 24.067 1.00 78.44 503 ILE A C 1
ATOM 3735 O O . ILE A 1 503 ? -16.670 3.661 24.930 1.00 78.44 503 ILE A O 1
ATOM 3739 N N . GLY A 1 504 ? -16.953 2.306 23.176 1.00 83.25 504 GLY A N 1
ATOM 3740 C CA . GLY A 1 504 ? -18.413 2.450 23.166 1.00 83.25 504 GLY A CA 1
ATOM 3741 C C . GLY A 1 504 ? -19.060 1.899 24.440 1.00 83.25 504 GLY A C 1
ATOM 3742 O O . GLY A 1 504 ? -19.885 2.572 25.066 1.00 83.25 504 GLY A O 1
ATOM 3743 N N . PHE A 1 505 ? -18.643 0.702 24.871 1.00 80.88 505 PHE A N 1
ATOM 3744 C CA . PHE A 1 505 ? -19.118 0.108 26.126 1.00 80.88 505 PHE A CA 1
ATOM 3745 C C . PHE A 1 505 ? -18.691 0.927 27.342 1.00 80.88 505 PHE A C 1
ATOM 3747 O O . PHE A 1 505 ? -19.478 1.098 28.272 1.00 80.88 505 PHE A O 1
ATOM 3754 N N . LEU A 1 506 ? -17.478 1.479 27.319 1.00 77.81 506 LEU A N 1
ATOM 3755 C CA . LEU A 1 506 ? -16.983 2.348 28.377 1.00 77.81 506 LEU A CA 1
ATOM 3756 C C . LEU A 1 506 ? -17.845 3.604 28.540 1.00 77.81 506 LEU A C 1
ATOM 3758 O O . LEU A 1 506 ? -18.239 3.924 29.659 1.00 77.81 506 LEU A O 1
ATOM 3762 N N . VAL A 1 507 ? -18.151 4.317 27.449 1.00 82.50 507 VAL A N 1
ATOM 3763 C CA . VAL A 1 507 ? -18.997 5.524 27.505 1.00 82.50 507 VAL A CA 1
ATOM 3764 C C . VAL A 1 507 ? -20.370 5.177 28.079 1.00 82.50 507 VAL A C 1
ATOM 3766 O O . VAL A 1 507 ? -20.875 5.901 28.938 1.00 82.50 507 VAL A O 1
ATOM 3769 N N . ALA A 1 508 ? -20.958 4.055 27.650 1.00 85.31 508 ALA A N 1
ATOM 3770 C CA . ALA A 1 508 ? -22.250 3.601 28.151 1.00 85.31 508 ALA A CA 1
ATOM 3771 C C . ALA A 1 508 ? -22.205 3.258 29.653 1.00 85.31 508 ALA A C 1
ATOM 3773 O O . ALA A 1 508 ? -23.071 3.698 30.411 1.00 85.31 508 ALA A O 1
ATOM 3774 N N . ALA A 1 509 ? -21.180 2.530 30.101 1.00 78.88 509 ALA A N 1
ATOM 3775 C CA . ALA A 1 509 ? -20.994 2.172 31.506 1.00 78.88 509 ALA A CA 1
ATOM 3776 C C . ALA A 1 509 ? -20.707 3.401 32.388 1.00 78.88 509 ALA A C 1
ATOM 3778 O O . ALA A 1 509 ? -21.219 3.517 33.505 1.00 78.88 509 ALA A O 1
ATOM 3779 N N . LEU A 1 510 ? -19.931 4.365 31.886 1.00 78.00 510 LEU A N 1
ATOM 3780 C CA . LEU A 1 510 ? -19.653 5.604 32.606 1.00 78.00 510 LEU A CA 1
ATOM 3781 C C . LEU A 1 510 ? -20.911 6.471 32.731 1.00 78.00 510 LEU A C 1
ATOM 3783 O O . LEU A 1 510 ? -21.186 6.999 33.806 1.00 78.00 510 LEU A O 1
ATOM 3787 N N . ALA A 1 511 ? -21.708 6.574 31.668 1.00 81.75 511 ALA A N 1
ATOM 3788 C CA . ALA A 1 511 ? -22.989 7.271 31.712 1.00 81.75 511 ALA A CA 1
ATOM 3789 C C . ALA A 1 511 ? -23.954 6.645 32.736 1.00 81.75 511 ALA A C 1
ATOM 3791 O O . ALA A 1 511 ? -24.621 7.374 33.475 1.00 81.75 511 ALA A O 1
ATOM 3792 N N . GLU A 1 512 ? -23.996 5.314 32.829 1.00 80.94 512 GLU A N 1
ATOM 3793 C CA . GLU A 1 512 ? -24.819 4.597 33.810 1.00 80.94 512 GLU A CA 1
ATOM 3794 C C . GLU A 1 512 ? -24.317 4.807 35.246 1.00 80.94 512 GLU A C 1
ATOM 3796 O O . GLU A 1 512 ? -25.077 5.234 36.116 1.00 80.94 512 GLU A O 1
ATOM 3801 N N . SER A 1 513 ? -23.022 4.592 35.501 1.00 75.25 513 SER A N 1
ATOM 3802 C CA . SER A 1 513 ? -22.428 4.751 36.840 1.00 75.25 513 SER A CA 1
ATOM 3803 C C . SER A 1 513 ? -22.560 6.178 37.389 1.00 75.25 513 SER A C 1
ATOM 3805 O O . SER A 1 513 ? -22.787 6.374 38.588 1.00 75.25 513 SER A O 1
ATOM 3807 N N . LYS A 1 514 ? -22.493 7.188 36.512 1.00 75.38 514 LYS A N 1
ATOM 3808 C CA . LYS A 1 514 ? -22.718 8.603 36.844 1.00 75.38 514 LYS A CA 1
ATOM 3809 C C . LYS A 1 514 ? -24.201 8.986 36.919 1.00 75.38 514 LYS A C 1
ATOM 3811 O O . LYS A 1 514 ? -24.513 10.125 37.244 1.00 75.38 514 LYS A O 1
ATOM 3816 N N . GLY A 1 515 ? -25.118 8.051 36.669 1.00 73.56 515 GLY A N 1
ATOM 3817 C CA . GLY A 1 515 ? -26.563 8.240 36.813 1.00 73.56 515 GLY A CA 1
ATOM 3818 C C . GLY A 1 515 ? -27.228 9.029 35.682 1.00 73.56 515 GLY A C 1
ATOM 3819 O O . GLY A 1 515 ? -28.375 9.444 35.834 1.00 73.56 515 GLY A O 1
ATOM 3820 N N . ILE A 1 516 ? -26.550 9.225 34.547 1.00 81.00 516 ILE A N 1
ATOM 3821 C CA . ILE A 1 516 ? -27.040 10.029 33.415 1.00 81.00 516 ILE A CA 1
ATOM 3822 C C . ILE A 1 516 ? -28.194 9.332 32.704 1.00 81.00 516 ILE A C 1
ATOM 3824 O O . ILE A 1 516 ? -29.209 9.960 32.404 1.00 81.00 516 ILE A O 1
ATOM 3828 N N . PHE A 1 517 ? -28.087 8.020 32.490 1.00 79.38 517 PHE A N 1
ATOM 3829 C CA . PHE A 1 517 ? -29.173 7.225 31.915 1.00 79.38 517 PHE A CA 1
ATOM 3830 C C . PHE A 1 517 ? -30.365 7.014 32.869 1.00 79.38 517 PHE A C 1
ATOM 3832 O O . PHE A 1 517 ? -31.401 6.496 32.457 1.00 79.38 517 PHE A O 1
ATOM 3839 N N . GLY A 1 518 ? -30.281 7.559 34.088 1.00 66.12 518 GLY A N 1
ATOM 3840 C CA . GLY A 1 518 ? -31.359 7.627 35.067 1.00 66.12 518 GLY A CA 1
ATOM 3841 C C . GLY A 1 518 ? -31.278 6.501 36.093 1.00 66.12 518 GLY A C 1
ATOM 3842 O O . GLY A 1 518 ? -31.231 5.328 35.745 1.00 66.12 518 GLY A O 1
ATOM 3843 N N . ARG A 1 519 ? -31.309 6.854 37.383 1.00 54.97 519 ARG A N 1
ATOM 3844 C CA . ARG A 1 519 ? -31.476 5.878 38.470 1.00 54.97 519 ARG A CA 1
ATOM 3845 C C . ARG A 1 519 ? -32.962 5.584 38.656 1.00 54.97 519 ARG A C 1
ATOM 3847 O O . ARG A 1 519 ? -33.705 6.466 39.082 1.00 54.97 519 ARG A O 1
ATOM 3854 N N . GLN A 1 520 ? -33.402 4.350 38.404 1.00 52.75 520 GLN A N 1
ATOM 3855 C CA . GLN A 1 520 ? -34.648 3.880 39.018 1.00 52.75 520 GLN A CA 1
ATOM 3856 C C . GLN A 1 520 ? -34.421 3.754 40.532 1.00 52.75 520 GLN A C 1
ATOM 3858 O O . GLN A 1 520 ? -33.368 3.300 40.978 1.00 52.75 520 GLN A O 1
ATOM 3863 N N . SER A 1 521 ? -35.419 4.132 41.331 1.00 44.53 521 SER A N 1
ATOM 3864 C CA . SER A 1 521 ? -35.409 4.188 42.806 1.00 44.53 521 SER A CA 1
ATOM 3865 C C . SER A 1 521 ? -35.129 2.855 43.530 1.00 44.53 521 SER A C 1
ATOM 3867 O O . SER A 1 521 ? -35.169 2.802 44.754 1.00 44.53 521 SER A O 1
ATOM 3869 N N . SER A 1 522 ? -34.818 1.782 42.800 1.00 47.16 522 SER A N 1
ATOM 3870 C CA . SER A 1 522 ? -34.605 0.416 43.293 1.00 47.16 522 SER A CA 1
ATOM 3871 C C . SER A 1 522 ? -33.196 -0.146 43.034 1.00 47.16 522 SER A C 1
ATOM 3873 O O . SER A 1 522 ? -32.986 -1.345 43.202 1.00 47.16 522 SER A O 1
ATOM 3875 N N . GLY A 1 523 ? -32.222 0.682 42.627 1.00 54.75 523 GLY A N 1
ATOM 3876 C CA . GLY A 1 523 ? -30.854 0.215 42.337 1.00 54.75 523 GLY A CA 1
ATOM 3877 C C . GLY A 1 523 ? -30.758 -0.644 41.071 1.00 54.75 523 GLY A C 1
ATOM 3878 O O . GLY A 1 523 ? -29.847 -1.455 40.935 1.00 54.75 523 GLY A O 1
ATOM 3879 N N . GLN A 1 524 ? -31.729 -0.490 40.170 1.00 59.50 524 GLN A N 1
ATOM 3880 C CA . GLN A 1 524 ? -31.801 -1.212 38.907 1.00 59.50 524 GLN A CA 1
ATOM 3881 C C . GLN A 1 524 ? -31.201 -0.404 37.749 1.00 59.50 524 GLN A C 1
ATOM 3883 O O . GLN A 1 524 ? -31.293 0.827 37.770 1.00 59.50 524 GLN A O 1
ATOM 3888 N N . PRO A 1 525 ? -30.616 -1.096 36.752 1.00 67.31 525 PRO A N 1
ATOM 3889 C CA . PRO A 1 525 ? -30.079 -0.485 35.533 1.00 67.31 525 PRO A CA 1
ATOM 3890 C C . PRO A 1 525 ? -31.134 0.340 34.794 1.00 67.31 525 PRO A C 1
ATOM 3892 O O . PRO A 1 525 ? -32.319 -0.017 34.765 1.00 67.31 525 PRO A O 1
ATOM 3895 N N . SER A 1 526 ? -30.705 1.384 34.100 1.00 79.69 526 SER A N 1
ATOM 3896 C CA . SER A 1 526 ? -31.581 2.087 33.170 1.00 79.69 526 SER A CA 1
ATOM 3897 C C . SER A 1 526 ? -31.944 1.222 31.949 1.00 79.69 526 SER A C 1
ATOM 3899 O O . SER A 1 526 ? -31.132 0.457 31.419 1.00 79.69 526 SER A O 1
ATOM 3901 N N . GLU A 1 527 ? -33.178 1.357 31.447 1.00 84.88 527 GLU A N 1
ATOM 3902 C CA . GLU A 1 527 ? -33.575 0.705 30.185 1.00 84.88 527 GLU A CA 1
ATOM 3903 C C . GLU A 1 527 ? -32.702 1.176 29.015 1.00 84.88 527 GLU A C 1
ATOM 3905 O O . GLU A 1 527 ? -32.378 0.393 28.124 1.00 84.88 527 GLU A O 1
ATOM 39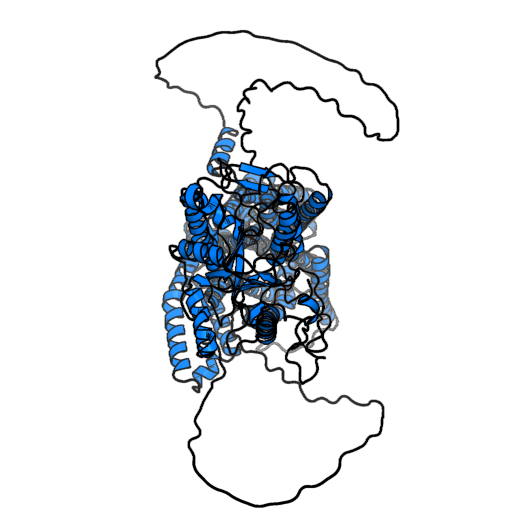10 N N . LEU A 1 528 ? -32.291 2.448 29.032 1.00 86.44 528 LEU A N 1
ATOM 3911 C CA . LEU A 1 528 ? -31.466 3.037 27.985 1.00 86.44 528 LEU A CA 1
ATOM 3912 C C . LEU A 1 528 ? -30.061 2.427 27.950 1.00 86.44 528 LEU A C 1
ATOM 3914 O O . LEU A 1 528 ? -29.575 2.121 26.863 1.00 86.44 528 LEU A O 1
ATOM 3918 N N . PHE A 1 529 ? -29.440 2.174 29.105 1.00 86.44 529 PHE A N 1
ATOM 3919 C CA . PHE A 1 529 ? -28.167 1.456 29.180 1.00 86.44 529 PHE A CA 1
ATOM 3920 C C . PHE A 1 529 ? -28.260 0.074 28.526 1.00 86.44 529 PHE A C 1
ATOM 3922 O O . PHE A 1 529 ? -27.400 -0.288 27.722 1.00 86.44 529 PHE A O 1
ATOM 3929 N N . LEU A 1 530 ? -29.334 -0.678 28.795 1.00 86.69 530 LEU A N 1
ATOM 3930 C CA . LEU A 1 530 ? -29.547 -2.004 28.204 1.00 86.69 530 LEU A CA 1
ATOM 3931 C C . LEU A 1 530 ? -29.770 -1.940 26.684 1.00 86.69 530 LEU A C 1
ATOM 3933 O O . LEU A 1 530 ? -29.214 -2.756 25.949 1.00 86.69 530 LEU A O 1
ATOM 3937 N N . ILE A 1 531 ? -30.536 -0.957 26.202 1.00 89.38 531 ILE A N 1
ATOM 3938 C CA . ILE A 1 531 ? -30.766 -0.715 24.766 1.00 89.38 531 ILE A CA 1
ATOM 3939 C C . ILE A 1 531 ? -29.449 -0.374 24.056 1.00 89.38 531 ILE A C 1
ATOM 3941 O O . ILE A 1 531 ? -29.148 -0.950 23.010 1.00 89.38 531 ILE A O 1
ATOM 3945 N N . VAL A 1 532 ? -28.647 0.530 24.628 1.00 89.50 532 VAL A N 1
ATOM 3946 C CA . VAL A 1 532 ? -27.345 0.936 24.073 1.00 89.50 532 VAL A CA 1
ATOM 3947 C C . VAL A 1 532 ? -26.361 -0.234 24.079 1.00 89.50 532 VAL A C 1
ATOM 3949 O O . VAL A 1 532 ? -25.688 -0.464 23.079 1.00 89.50 532 VAL A O 1
ATOM 3952 N N . THR A 1 533 ? -26.327 -1.026 25.152 1.00 86.19 533 THR A N 1
ATOM 3953 C CA . THR A 1 533 ? -25.480 -2.227 25.265 1.00 86.19 533 THR A CA 1
ATOM 3954 C C . THR A 1 533 ? -25.818 -3.254 24.181 1.00 86.19 533 THR A C 1
ATOM 3956 O O . THR A 1 533 ? -24.915 -3.784 23.528 1.00 86.19 533 THR A O 1
ATOM 3959 N N . TRP A 1 534 ? -27.108 -3.494 23.921 1.00 87.75 534 TRP A N 1
ATOM 3960 C CA . TRP A 1 534 ? -27.550 -4.309 22.784 1.00 87.75 534 TRP A CA 1
ATOM 3961 C C . TRP A 1 534 ? -27.095 -3.729 21.451 1.00 87.75 534 TRP A C 1
ATOM 3963 O O . TRP A 1 534 ? -26.582 -4.460 20.604 1.00 87.75 534 TRP A O 1
ATOM 3973 N N . ALA A 1 535 ? -27.263 -2.420 21.273 1.00 90.81 535 ALA A N 1
ATOM 3974 C CA . ALA A 1 535 ? -26.934 -1.769 20.021 1.00 90.81 535 ALA A CA 1
ATOM 3975 C C . ALA A 1 535 ? -25.435 -1.852 19.696 1.00 90.81 535 ALA A C 1
ATOM 3977 O O . ALA A 1 535 ? -25.086 -2.199 18.564 1.00 90.81 535 ALA A O 1
ATOM 3978 N N . ILE A 1 536 ? -24.568 -1.605 20.686 1.00 88.25 536 ILE A N 1
ATOM 3979 C CA . ILE A 1 536 ? -23.109 -1.763 20.582 1.00 88.25 536 ILE A CA 1
ATOM 3980 C C . ILE A 1 536 ? -22.771 -3.211 20.219 1.00 88.25 536 ILE A C 1
ATOM 3982 O O . ILE A 1 536 ? -22.116 -3.434 19.205 1.00 88.25 536 ILE A O 1
ATOM 3986 N N . SER A 1 537 ? -23.293 -4.183 20.977 1.00 84.31 537 SER A N 1
ATOM 3987 C CA . SER A 1 537 ? -23.022 -5.613 20.765 1.00 84.31 537 SER A CA 1
ATOM 3988 C C . SER A 1 537 ? -23.380 -6.069 19.347 1.00 84.31 537 SER A C 1
ATOM 3990 O O . SER A 1 537 ? -22.584 -6.731 18.683 1.00 84.31 537 SER A O 1
ATOM 3992 N N . LEU A 1 538 ? -24.556 -5.676 18.845 1.00 88.62 538 LEU A N 1
ATOM 3993 C CA . LEU A 1 538 ? -24.982 -6.011 17.487 1.00 88.62 538 LEU A CA 1
ATOM 3994 C C . LEU A 1 538 ? -24.102 -5.332 16.429 1.00 88.62 538 LEU A C 1
ATOM 3996 O O . LEU A 1 538 ? -23.722 -5.983 15.461 1.00 88.62 538 LEU A O 1
ATOM 4000 N N . CYS A 1 539 ? -23.727 -4.061 16.609 1.00 88.50 539 CYS A N 1
ATOM 4001 C CA . CYS A 1 539 ? -22.838 -3.370 15.669 1.00 88.50 539 CYS A CA 1
ATOM 4002 C C . CYS A 1 539 ? -21.438 -4.009 15.615 1.00 88.50 539 CYS A C 1
ATOM 4004 O O . CYS A 1 539 ? -20.862 -4.118 14.533 1.00 88.50 539 CYS A O 1
ATOM 4006 N N . THR A 1 540 ? -20.904 -4.464 16.754 1.00 82.88 540 THR A N 1
ATOM 4007 C CA . THR A 1 540 ? -19.609 -5.163 16.845 1.00 82.88 540 THR A CA 1
ATOM 4008 C C . THR A 1 540 ? -19.599 -6.481 16.074 1.00 82.88 540 THR A C 1
ATOM 4010 O O . THR A 1 540 ? -18.577 -6.820 15.495 1.00 82.88 540 THR A O 1
ATOM 4013 N N . VAL A 1 541 ? -20.720 -7.207 16.013 1.00 81.75 541 VAL A N 1
ATOM 4014 C CA . VAL A 1 541 ? -20.829 -8.450 15.224 1.00 81.75 541 VAL A CA 1
ATOM 4015 C C . VAL A 1 541 ? -21.106 -8.157 13.748 1.00 81.75 541 VAL A C 1
ATOM 4017 O O . VAL A 1 541 ? -20.494 -8.750 12.861 1.00 81.75 541 VAL A O 1
ATOM 4020 N N . ILE A 1 542 ? -22.031 -7.237 13.469 1.00 84.94 542 ILE A N 1
ATOM 4021 C CA . ILE A 1 542 ? -22.484 -6.934 12.106 1.00 84.94 542 ILE A CA 1
ATOM 4022 C C . ILE A 1 542 ? -21.360 -6.311 11.273 1.00 84.94 542 ILE A C 1
ATOM 4024 O O . ILE A 1 542 ? -21.216 -6.671 10.108 1.00 84.94 542 ILE A O 1
ATOM 4028 N N . GLY A 1 543 ? -20.546 -5.417 11.849 1.00 84.88 543 GLY A N 1
ATOM 4029 C CA . GLY A 1 543 ? -19.467 -4.727 11.131 1.00 84.88 543 GLY A CA 1
ATOM 4030 C C . GLY A 1 543 ? -18.498 -5.691 10.429 1.00 84.88 543 GLY A C 1
ATOM 4031 O O . GLY A 1 543 ? -18.460 -5.703 9.196 1.00 84.88 543 GLY A O 1
ATOM 4032 N N . PRO A 1 544 ? -17.777 -6.550 11.173 1.00 78.38 544 PRO A N 1
ATOM 4033 C CA . PRO A 1 544 ? -16.838 -7.524 10.620 1.00 78.38 544 PRO A CA 1
ATOM 4034 C C . PRO A 1 544 ? -17.467 -8.465 9.584 1.00 78.38 544 PRO A C 1
ATOM 4036 O O . PRO A 1 544 ? -16.909 -8.670 8.504 1.00 78.38 544 PRO A O 1
ATOM 4039 N N . ILE A 1 545 ? -18.666 -8.988 9.866 1.00 83.94 545 ILE A N 1
ATOM 4040 C CA . ILE A 1 545 ? -19.381 -9.887 8.951 1.00 83.94 545 ILE A CA 1
ATOM 4041 C C . ILE A 1 545 ? -19.717 -9.165 7.643 1.00 83.94 545 ILE A C 1
ATOM 4043 O O . ILE A 1 545 ? -19.451 -9.688 6.563 1.00 83.94 545 ILE A O 1
ATOM 4047 N N . CYS A 1 546 ? -20.275 -7.956 7.708 1.00 86.06 546 CYS A N 1
ATOM 4048 C CA . CYS A 1 546 ? -20.648 -7.204 6.516 1.00 86.06 546 CYS A CA 1
ATOM 4049 C C . CYS A 1 546 ? -19.428 -6.769 5.697 1.00 86.06 546 CYS A C 1
ATOM 4051 O O . CYS A 1 546 ? -19.456 -6.920 4.476 1.00 86.06 546 CYS A O 1
ATOM 4053 N N . VAL A 1 547 ? -18.355 -6.284 6.332 1.00 84.62 547 VAL A N 1
ATOM 4054 C CA . VAL A 1 547 ? -17.102 -5.948 5.632 1.00 84.62 547 VAL A CA 1
ATOM 4055 C C . VAL A 1 547 ? -16.526 -7.195 4.969 1.00 84.62 547 VAL A C 1
ATOM 4057 O O . VAL A 1 547 ? -16.259 -7.168 3.771 1.00 84.62 547 VAL A O 1
ATOM 4060 N N . GLY A 1 548 ? -16.412 -8.309 5.697 1.00 79.06 548 GLY A N 1
ATOM 4061 C CA . GLY A 1 548 ? -15.894 -9.569 5.165 1.00 79.06 548 GLY A CA 1
ATOM 4062 C C . GLY A 1 548 ? -16.722 -10.111 3.996 1.00 79.06 548 GLY A C 1
ATOM 4063 O O . GLY A 1 548 ? -16.161 -10.526 2.985 1.00 79.06 548 GLY A O 1
ATOM 4064 N N . LEU A 1 549 ? -18.057 -10.057 4.076 1.00 83.94 549 LEU A N 1
ATOM 4065 C CA . LEU A 1 549 ? -18.946 -10.457 2.978 1.00 83.94 549 LEU A CA 1
ATOM 4066 C C . LEU A 1 549 ? -18.795 -9.553 1.752 1.00 83.94 549 LEU A C 1
ATOM 4068 O O . LEU A 1 549 ? -18.754 -10.062 0.632 1.00 83.94 549 LEU A O 1
ATOM 4072 N N . VAL A 1 550 ? -18.703 -8.233 1.944 1.00 83.50 550 VAL A N 1
ATOM 4073 C CA . VAL A 1 550 ? -18.528 -7.280 0.840 1.00 83.50 550 VAL A CA 1
ATOM 4074 C C . VAL A 1 550 ? -17.158 -7.448 0.199 1.00 83.50 550 VAL A C 1
ATOM 4076 O O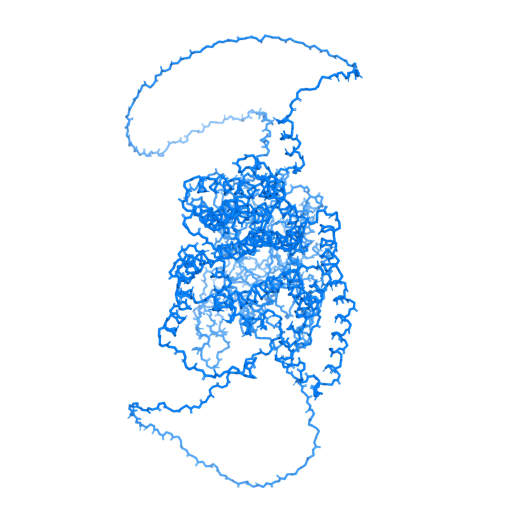 . VAL A 1 550 ? -17.092 -7.543 -1.019 1.00 83.50 550 VAL A O 1
ATOM 4079 N N . VAL A 1 551 ? -16.086 -7.570 0.980 1.00 76.56 551 VAL A N 1
ATOM 4080 C CA . VAL A 1 551 ? -14.729 -7.783 0.458 1.00 76.56 551 VAL A CA 1
ATOM 4081 C C . VAL A 1 551 ? -14.618 -9.132 -0.258 1.00 76.56 551 VAL A C 1
ATOM 4083 O O . VAL A 1 551 ? -14.122 -9.187 -1.380 1.00 76.56 551 VAL A O 1
ATOM 4086 N N . ASN A 1 552 ? -15.182 -10.209 0.298 1.00 74.44 552 ASN A N 1
ATOM 4087 C CA . ASN A 1 552 ? -15.250 -11.503 -0.389 1.00 74.44 552 ASN A CA 1
ATOM 4088 C C . ASN A 1 552 ? -16.092 -11.439 -1.666 1.00 74.44 552 ASN A C 1
ATOM 4090 O O . ASN A 1 552 ? -15.783 -12.115 -2.648 1.00 74.44 552 ASN A O 1
ATOM 4094 N N . ARG A 1 553 ? -17.164 -10.640 -1.678 1.00 76.56 553 ARG A N 1
ATOM 4095 C CA . ARG A 1 553 ? -17.978 -10.420 -2.874 1.00 76.56 553 ARG A CA 1
ATOM 4096 C C . ARG A 1 553 ? -17.211 -9.625 -3.921 1.00 76.56 553 ARG A C 1
ATOM 4098 O O . ARG A 1 553 ? -17.272 -10.025 -5.073 1.00 76.56 553 ARG A O 1
ATOM 4105 N N . VAL A 1 554 ? -16.493 -8.571 -3.536 1.00 69.88 554 VAL A N 1
ATOM 4106 C CA . VAL A 1 554 ? -15.604 -7.801 -4.420 1.00 69.88 554 VAL A CA 1
ATOM 4107 C C . VAL A 1 554 ? -14.558 -8.731 -5.019 1.00 69.88 554 VAL A C 1
ATOM 4109 O O . VAL A 1 554 ? -14.502 -8.842 -6.233 1.00 69.88 554 VAL A O 1
ATOM 4112 N N . ARG A 1 555 ? -13.869 -9.532 -4.202 1.00 64.56 555 ARG A N 1
ATOM 4113 C CA . ARG A 1 555 ? -12.871 -10.503 -4.668 1.00 64.56 555 ARG A CA 1
ATOM 4114 C C . ARG A 1 555 ? -13.454 -11.564 -5.603 1.00 64.56 555 ARG A C 1
ATOM 4116 O O . ARG A 1 555 ? -12.827 -11.928 -6.592 1.00 64.56 555 ARG A O 1
ATOM 4123 N N . ARG A 1 556 ? -14.663 -12.071 -5.323 1.00 64.06 556 ARG A N 1
ATOM 4124 C CA . ARG A 1 556 ? -15.377 -13.006 -6.217 1.00 64.06 556 ARG A CA 1
ATOM 4125 C C . ARG A 1 556 ? -15.856 -12.341 -7.500 1.00 64.06 556 ARG A C 1
ATOM 4127 O O . ARG A 1 556 ? -15.929 -13.022 -8.512 1.00 64.06 556 ARG A O 1
ATOM 4134 N N . LEU A 1 557 ? -16.233 -11.066 -7.454 1.00 60.00 557 LEU A N 1
ATOM 4135 C CA . LEU A 1 557 ? -16.607 -10.299 -8.638 1.00 60.00 557 LEU A CA 1
ATOM 4136 C C . LEU A 1 557 ? -15.372 -9.992 -9.478 1.00 60.00 557 LEU A C 1
ATOM 4138 O O . LEU A 1 557 ? -15.432 -10.201 -10.672 1.00 60.00 557 LEU A O 1
ATOM 4142 N N . GLU A 1 558 ? -14.241 -9.635 -8.875 1.00 53.66 558 GLU A N 1
ATOM 4143 C CA . GLU A 1 558 ? -12.952 -9.517 -9.566 1.00 53.66 558 GLU A CA 1
ATOM 4144 C C . GLU A 1 558 ? -12.554 -10.859 -10.197 1.00 53.66 558 GLU A C 1
ATOM 4146 O O . GLU A 1 558 ? -12.323 -10.934 -11.397 1.00 53.66 558 GLU A O 1
ATOM 4151 N N . SER A 1 559 ? -12.603 -11.955 -9.432 1.00 43.34 559 SER A N 1
ATOM 4152 C CA . SER A 1 559 ? -12.252 -13.298 -9.927 1.00 43.34 559 SER A CA 1
ATOM 4153 C C . SER A 1 559 ? -13.231 -13.827 -10.990 1.00 43.34 559 SER A C 1
ATOM 4155 O O . SER A 1 559 ? -12.826 -14.506 -11.928 1.00 43.34 559 SER A O 1
ATOM 4157 N N . GLY A 1 560 ? -14.528 -13.533 -10.851 1.00 39.00 560 GLY A N 1
ATOM 4158 C CA . GLY A 1 560 ? -15.591 -13.985 -11.754 1.00 39.00 560 GLY A CA 1
ATOM 4159 C C . GLY A 1 560 ? -15.733 -13.124 -13.010 1.00 39.00 560 GLY A C 1
ATOM 4160 O O . GLY A 1 560 ? -16.024 -13.654 -14.077 1.00 39.00 560 GLY A O 1
ATOM 4161 N N . SER A 1 561 ? -15.467 -11.820 -12.918 1.00 38.47 561 SER A N 1
ATOM 4162 C CA . SER A 1 561 ? -15.347 -10.929 -14.075 1.00 38.47 561 SER A CA 1
ATOM 4163 C C . SER A 1 561 ? -14.127 -11.273 -14.927 1.00 38.47 561 SER A C 1
ATOM 4165 O O . SER A 1 561 ? -14.226 -11.206 -16.149 1.00 38.47 561 SER A O 1
ATOM 4167 N N . CYS A 1 562 ? -13.034 -11.750 -14.316 1.00 37.00 562 CYS A N 1
ATOM 4168 C CA . CYS A 1 562 ? -11.906 -12.342 -15.042 1.00 37.00 562 CYS A CA 1
ATOM 4169 C C . CYS A 1 562 ? -12.281 -13.634 -15.799 1.00 37.00 562 CYS A C 1
ATOM 4171 O O . CYS A 1 562 ? -11.665 -13.934 -16.815 1.00 37.00 562 CYS A O 1
ATOM 4173 N N . GLN A 1 563 ? -13.288 -14.392 -15.344 1.00 31.88 563 GLN A N 1
ATOM 4174 C CA . GLN A 1 563 ? -13.734 -15.638 -15.992 1.00 31.88 563 GLN A CA 1
ATOM 4175 C C . GLN A 1 563 ? -14.860 -15.453 -17.021 1.00 31.88 563 GLN A C 1
ATOM 4177 O O . GLN A 1 563 ? -15.023 -16.303 -17.893 1.00 31.88 563 GLN A O 1
ATOM 4182 N N . ALA A 1 564 ? -15.660 -14.387 -16.929 1.00 32.44 564 ALA A N 1
ATOM 4183 C CA . ALA A 1 564 ? -16.892 -14.259 -17.710 1.00 32.44 564 ALA A CA 1
ATOM 4184 C C . ALA A 1 564 ? -16.741 -13.560 -19.075 1.00 32.44 564 ALA A C 1
ATOM 4186 O O . ALA A 1 564 ? -17.704 -13.564 -19.835 1.00 32.44 564 ALA A O 1
ATOM 4187 N N . GLY A 1 565 ? -15.590 -12.964 -19.411 1.00 31.00 565 GLY A N 1
ATOM 4188 C CA . GLY A 1 565 ? -15.350 -12.381 -20.745 1.00 31.00 565 GLY A CA 1
ATOM 4189 C C . GLY A 1 565 ? -16.391 -11.344 -21.206 1.00 31.00 565 GLY A C 1
ATOM 4190 O O . GLY A 1 565 ? -16.563 -11.138 -22.404 1.00 31.00 565 GLY A O 1
ATOM 4191 N N . VAL A 1 566 ? -17.125 -10.718 -20.278 1.00 29.08 566 VAL A N 1
ATOM 4192 C CA . VAL A 1 566 ? -18.175 -9.744 -20.598 1.00 29.08 566 VAL A CA 1
ATOM 4193 C C . VAL A 1 566 ? -17.529 -8.377 -20.817 1.00 29.08 566 VAL A C 1
ATOM 4195 O O . VAL A 1 566 ? -17.027 -7.761 -19.873 1.00 29.08 566 VAL A O 1
ATOM 4198 N N . GLU A 1 567 ? -17.560 -7.908 -22.066 1.00 27.72 567 GLU A N 1
ATOM 4199 C CA . GLU A 1 567 ? -17.183 -6.552 -22.476 1.00 27.72 567 GLU A CA 1
ATOM 4200 C C . GLU A 1 567 ? -17.859 -5.507 -21.565 1.00 27.72 567 GLU A C 1
ATOM 4202 O O . GLU A 1 567 ? -19.082 -5.367 -21.547 1.00 27.72 567 GLU A O 1
ATOM 4207 N N . GLY A 1 568 ? -17.051 -4.786 -20.776 1.00 35.91 568 GLY A N 1
ATOM 4208 C CA . GLY A 1 568 ? -17.496 -3.668 -19.932 1.00 35.91 568 GLY A CA 1
ATOM 4209 C C . GLY A 1 568 ? -17.418 -3.861 -18.408 1.00 35.91 568 GLY A C 1
ATOM 4210 O O . GLY A 1 568 ? -17.888 -2.992 -17.670 1.00 35.91 568 GLY A O 1
ATOM 4211 N N . SER A 1 569 ? -16.832 -4.947 -17.892 1.00 31.86 569 SER A N 1
ATOM 4212 C CA . SER A 1 569 ? -16.734 -5.167 -16.438 1.00 31.86 569 SER A CA 1
ATOM 4213 C C . SER A 1 569 ? -15.704 -4.259 -15.738 1.00 31.86 569 SER A C 1
ATOM 4215 O O . SER A 1 569 ? -14.531 -4.582 -15.613 1.00 31.86 569 SER A O 1
ATOM 4217 N N . GLN A 1 570 ? -16.225 -3.149 -15.223 1.00 44.00 570 GLN A N 1
ATOM 4218 C CA . GLN A 1 570 ? -15.692 -2.176 -14.261 1.00 44.00 570 GLN A CA 1
ATOM 4219 C C . GLN A 1 570 ? -14.682 -2.703 -13.213 1.00 44.00 570 GLN A C 1
ATOM 4221 O O . GLN A 1 570 ? -14.979 -3.644 -12.476 1.00 44.00 570 GLN A O 1
ATOM 4226 N N . ASN A 1 571 ? -13.568 -1.975 -13.028 1.00 45.78 571 ASN A N 1
ATOM 4227 C CA . ASN A 1 571 ? -12.702 -2.076 -11.845 1.00 45.78 571 ASN A CA 1
ATOM 4228 C C . ASN A 1 571 ? -13.518 -1.807 -10.573 1.00 45.78 571 ASN A C 1
ATOM 4230 O O . ASN A 1 571 ? -13.923 -0.673 -10.302 1.00 45.78 571 ASN A O 1
ATOM 4234 N N . VAL A 1 572 ? -13.757 -2.850 -9.778 1.00 50.03 572 VAL A N 1
ATOM 4235 C CA . VAL A 1 572 ? -14.634 -2.804 -8.597 1.00 50.03 572 VAL A CA 1
ATOM 4236 C C . VAL A 1 572 ? -14.077 -1.871 -7.509 1.00 50.03 572 VAL A C 1
ATOM 4238 O O . VAL A 1 572 ? -14.857 -1.256 -6.780 1.00 50.03 572 VAL A O 1
ATOM 4241 N N . LEU A 1 573 ? -12.753 -1.683 -7.453 1.00 46.31 573 LEU A N 1
ATOM 4242 C CA . LEU A 1 573 ? -12.059 -0.748 -6.553 1.00 46.31 573 LEU A CA 1
ATOM 4243 C C . LEU A 1 573 ? -11.589 0.563 -7.228 1.00 46.31 573 LEU A C 1
ATOM 4245 O O . LEU A 1 573 ? -11.293 1.527 -6.524 1.00 46.31 573 LEU A O 1
ATOM 4249 N N . GLY A 1 574 ? -11.583 0.653 -8.564 1.00 54.09 574 GLY A N 1
ATOM 4250 C CA . GLY A 1 574 ? -11.156 1.847 -9.318 1.00 54.09 574 GLY A CA 1
ATOM 4251 C C . GLY A 1 574 ? -9.737 2.342 -8.974 1.00 54.09 574 GLY A C 1
ATOM 4252 O O . GLY A 1 574 ? -8.887 1.551 -8.581 1.00 54.09 574 GLY A O 1
ATOM 4253 N N . ALA A 1 575 ? -9.516 3.664 -9.045 1.00 44.12 575 ALA A N 1
ATOM 4254 C CA . ALA A 1 575 ? -8.265 4.371 -8.691 1.00 44.12 575 ALA A CA 1
ATOM 4255 C C . ALA A 1 575 ? -7.862 4.294 -7.195 1.00 44.12 575 ALA A C 1
ATOM 4257 O O . ALA A 1 575 ? -7.042 5.070 -6.708 1.00 44.12 575 ALA A O 1
ATOM 4258 N N . TRP A 1 576 ? -8.504 3.415 -6.421 1.00 43.88 576 TRP A N 1
ATOM 4259 C CA . TRP A 1 576 ? -8.158 3.135 -5.026 1.00 43.88 576 TRP A CA 1
ATOM 4260 C C . TRP A 1 576 ? -7.351 1.832 -4.881 1.00 43.88 576 TRP A C 1
ATOM 4262 O O . TRP A 1 576 ? -6.923 1.519 -3.768 1.00 43.88 576 TRP A O 1
ATOM 4272 N N . GLY A 1 577 ? -7.143 1.099 -5.986 1.00 48.28 577 GLY A N 1
ATOM 4273 C CA . GLY A 1 577 ? -6.169 0.011 -6.136 1.00 48.28 577 GLY A CA 1
ATOM 4274 C C . GLY A 1 577 ? -4.839 0.498 -6.735 1.00 48.28 577 GLY A C 1
ATOM 4275 O O . GLY A 1 577 ? -4.724 1.647 -7.142 1.00 48.28 577 GLY A O 1
ATOM 4276 N N . PHE A 1 578 ? -3.817 -0.356 -6.736 1.00 47.47 578 PHE A N 1
ATOM 4277 C CA . PHE A 1 578 ? -2.441 -0.037 -7.139 1.00 47.47 578 PHE A CA 1
ATOM 4278 C C . PHE A 1 578 ? -2.332 0.417 -8.622 1.00 47.47 578 PHE A C 1
ATOM 4280 O O . PHE A 1 578 ? -2.428 -0.417 -9.515 1.00 47.47 578 PHE A O 1
ATOM 4287 N N . SER A 1 579 ? -2.108 1.711 -8.908 1.00 54.72 579 SER A N 1
ATOM 4288 C CA . SER A 1 579 ? -1.810 2.219 -10.273 1.00 54.72 579 SER A CA 1
ATOM 4289 C C . SER A 1 579 ? -0.857 3.428 -10.323 1.00 54.72 579 SER A C 1
ATOM 4291 O O . SER A 1 579 ? -0.968 4.278 -11.203 1.00 54.72 579 SER A O 1
ATOM 4293 N N . LEU A 1 580 ? 0.122 3.496 -9.412 1.00 64.31 580 LEU A N 1
ATOM 4294 C CA . LEU A 1 580 ? 1.005 4.666 -9.243 1.00 64.31 580 LEU A CA 1
ATOM 4295 C C . LEU A 1 580 ? 1.723 5.119 -10.534 1.00 64.31 580 LEU A C 1
ATOM 4297 O O . LEU A 1 580 ? 1.859 6.319 -10.756 1.00 64.31 580 LEU A O 1
ATOM 4301 N N . GLU A 1 581 ? 2.165 4.186 -11.383 1.00 78.25 581 GLU A N 1
ATOM 4302 C CA . GLU A 1 581 ? 2.937 4.493 -12.600 1.00 78.25 581 GLU A CA 1
ATOM 4303 C C . GLU A 1 581 ? 2.095 5.029 -13.754 1.00 78.25 581 GLU A C 1
ATOM 4305 O O . GLU A 1 581 ? 2.587 5.828 -14.541 1.00 78.25 581 GLU A O 1
ATOM 4310 N N . ALA A 1 582 ? 0.833 4.616 -13.870 1.00 82.31 582 ALA A N 1
ATOM 4311 C CA . ALA A 1 582 ? -0.056 5.117 -14.914 1.00 82.31 582 ALA A CA 1
ATOM 4312 C C . ALA A 1 582 ? -0.645 6.481 -14.525 1.00 82.31 582 ALA A C 1
ATOM 4314 O O . ALA A 1 582 ? -0.719 7.388 -15.357 1.00 82.31 582 ALA A O 1
ATOM 4315 N N . ASP A 1 583 ? -0.981 6.640 -13.241 1.00 78.00 583 ASP A N 1
ATOM 4316 C CA . ASP A 1 583 ? -1.668 7.817 -12.707 1.00 78.00 583 ASP A CA 1
ATOM 4317 C C . ASP A 1 583 ? -0.860 9.110 -12.877 1.00 78.00 583 ASP A C 1
ATOM 4319 O O . ASP A 1 583 ? -1.431 10.153 -13.191 1.00 78.00 583 ASP A O 1
ATOM 4323 N N . VAL A 1 584 ? 0.475 9.050 -12.772 1.00 80.62 584 VAL A N 1
ATOM 4324 C CA . VAL A 1 584 ? 1.329 10.237 -12.957 1.00 80.62 584 VAL A CA 1
ATOM 4325 C C . VAL A 1 584 ? 1.217 10.832 -14.363 1.00 80.62 584 VAL A C 1
ATOM 4327 O O . VAL A 1 584 ? 1.313 12.051 -14.518 1.00 80.62 584 VAL A O 1
ATOM 4330 N N . TRP A 1 585 ? 0.968 9.997 -15.377 1.00 85.88 585 TRP A N 1
ATOM 4331 C CA . TRP A 1 585 ? 0.707 10.462 -16.734 1.00 85.88 585 TRP A CA 1
ATOM 4332 C C . TRP A 1 585 ? -0.675 11.099 -16.805 1.00 85.88 585 TRP A C 1
ATOM 4334 O O . TRP A 1 585 ? -0.790 12.222 -17.277 1.00 85.88 585 TRP A O 1
ATOM 4344 N N . TYR A 1 586 ? -1.714 10.458 -16.270 1.00 83.38 586 TYR A N 1
ATOM 4345 C CA . TYR A 1 586 ? -3.072 11.017 -16.283 1.00 83.38 586 TYR A CA 1
ATOM 4346 C C . TYR A 1 586 ? -3.152 12.397 -15.625 1.00 83.38 586 TYR A C 1
ATOM 4348 O O . TYR A 1 586 ? -3.803 13.301 -16.152 1.00 83.38 586 TYR A O 1
ATOM 4356 N N . ASP A 1 587 ? -2.455 12.568 -14.504 1.00 80.62 587 ASP A N 1
ATOM 4357 C CA . ASP A 1 587 ? -2.497 13.795 -13.717 1.00 80.62 587 ASP A CA 1
ATOM 4358 C C . ASP A 1 587 ? -1.757 14.958 -14.393 1.00 80.62 587 ASP A C 1
ATOM 4360 O O . ASP A 1 587 ? -2.213 16.104 -14.332 1.00 80.62 587 ASP A O 1
ATOM 4364 N N . HIS A 1 588 ? -0.627 14.687 -15.056 1.00 84.31 588 HIS A N 1
ATOM 4365 C CA . HIS A 1 588 ? 0.247 15.742 -15.574 1.00 84.31 588 HIS A CA 1
ATOM 4366 C C . HIS A 1 588 ? 0.170 15.946 -17.090 1.00 84.31 588 HIS A C 1
ATOM 4368 O O . HIS A 1 588 ? 0.469 17.049 -17.560 1.00 84.31 588 HIS A O 1
ATOM 4374 N N . PHE A 1 589 ? -0.269 14.947 -17.862 1.00 88.06 589 PHE A N 1
ATOM 4375 C CA . PHE A 1 589 ? -0.303 15.009 -19.326 1.00 88.06 589 PHE A CA 1
ATOM 4376 C C . PHE A 1 589 ? -1.121 16.189 -19.881 1.00 88.06 589 PHE A C 1
ATOM 4378 O O . PHE A 1 589 ? -0.628 16.822 -20.816 1.00 88.06 589 PHE A O 1
ATOM 4385 N N . PRO A 1 590 ? -2.269 16.607 -19.298 1.00 86.56 590 PRO A N 1
ATOM 4386 C CA . PRO A 1 590 ? -2.974 17.814 -19.745 1.00 86.56 590 PRO A CA 1
ATOM 4387 C C . PRO A 1 590 ? -2.126 19.097 -19.694 1.00 86.56 590 PRO A C 1
ATOM 4389 O O . PRO A 1 590 ? -2.358 20.029 -20.464 1.00 86.56 590 PRO A O 1
ATOM 4392 N N . GLY A 1 591 ? -1.127 19.154 -18.807 1.00 84.12 591 GLY A N 1
ATOM 4393 C CA . GLY A 1 591 ? -0.180 20.266 -18.690 1.00 84.12 591 GLY A CA 1
ATOM 4394 C C . GLY A 1 591 ? 0.996 20.208 -19.673 1.00 84.12 591 GLY A C 1
ATOM 4395 O O . GLY A 1 591 ? 1.752 21.171 -19.761 1.00 84.12 591 GLY A O 1
ATOM 4396 N N . SER A 1 592 ? 1.163 19.111 -20.419 1.00 87.75 592 SER A N 1
ATOM 4397 C CA . SER A 1 592 ? 2.287 18.911 -21.350 1.00 87.75 592 SER A CA 1
ATOM 4398 C C . SER A 1 592 ? 2.189 19.734 -22.639 1.00 87.75 592 SER A C 1
ATOM 4400 O O . SER A 1 592 ? 3.200 19.936 -23.310 1.00 87.75 592 SER A O 1
ATOM 4402 N N . GLY A 1 593 ? 0.982 20.186 -22.998 1.00 86.12 593 GLY A N 1
ATOM 4403 C CA . GLY A 1 593 ? 0.687 20.789 -24.301 1.00 86.12 593 GLY A CA 1
ATOM 4404 C C . GLY A 1 593 ? 0.380 19.780 -25.417 1.00 86.12 593 GLY A C 1
ATOM 4405 O O . GLY A 1 593 ? 0.060 20.207 -26.521 1.00 86.12 593 GLY A O 1
ATOM 4406 N N . LEU A 1 594 ? 0.417 18.469 -25.139 1.00 88.38 594 LEU A N 1
ATOM 4407 C CA . LEU A 1 594 ? 0.107 17.390 -26.094 1.00 88.38 594 LEU A CA 1
ATOM 4408 C C . LEU A 1 594 ? -1.375 16.955 -26.081 1.00 88.38 594 LEU A C 1
ATOM 4410 O O . LEU A 1 594 ? -1.758 16.015 -26.771 1.00 88.38 594 LEU A O 1
ATOM 4414 N N . GLY A 1 595 ? -2.220 17.636 -25.302 1.00 87.12 595 GLY A N 1
ATOM 4415 C CA . GLY A 1 595 ? -3.649 17.340 -25.174 1.00 87.12 595 GLY A CA 1
ATOM 4416 C C . GLY A 1 595 ? -3.995 16.534 -23.921 1.00 87.12 595 GLY A C 1
ATOM 4417 O O . GLY A 1 595 ? -3.260 16.547 -22.940 1.00 87.12 595 GLY A O 1
ATOM 4418 N N . ASP A 1 596 ? -5.152 15.871 -23.939 1.00 86.38 596 ASP A N 1
ATOM 4419 C CA . ASP A 1 596 ? -5.646 15.028 -22.844 1.00 86.38 596 ASP A CA 1
ATOM 4420 C C . ASP A 1 596 ? -5.546 13.550 -23.244 1.00 86.38 596 ASP A C 1
ATOM 4422 O O . ASP A 1 596 ? -6.242 13.120 -24.165 1.00 86.38 596 ASP A O 1
ATOM 4426 N N . ILE A 1 597 ? -4.693 12.781 -22.559 1.00 88.12 597 ILE A N 1
ATOM 4427 C CA . ILE A 1 597 ? -4.467 11.348 -22.825 1.00 88.12 597 ILE A CA 1
ATOM 4428 C C . ILE A 1 597 ? -5.703 10.488 -22.521 1.00 88.12 597 ILE A C 1
ATOM 4430 O O . ILE A 1 597 ? -5.820 9.374 -23.019 1.00 88.12 597 ILE A O 1
ATOM 4434 N N . LEU A 1 598 ? -6.653 10.998 -21.732 1.00 86.44 598 LEU A N 1
ATOM 4435 C CA . LEU A 1 598 ? -7.899 10.308 -21.391 1.00 86.44 598 LEU A CA 1
ATOM 4436 C C . LEU A 1 598 ? -9.058 10.659 -22.335 1.00 86.44 598 LEU A C 1
ATOM 4438 O O . LEU A 1 598 ? -10.190 10.224 -22.102 1.00 86.44 598 LEU A O 1
ATOM 4442 N N . ALA A 1 599 ? -8.802 11.430 -23.396 1.00 83.44 599 ALA A N 1
ATOM 4443 C CA . ALA A 1 599 ? -9.834 11.869 -24.330 1.00 83.44 599 ALA A CA 1
ATOM 4444 C C . ALA A 1 599 ? -10.535 10.696 -25.036 1.00 83.44 599 ALA A C 1
ATOM 4446 O O . ALA A 1 599 ? -11.748 10.744 -25.254 1.00 83.44 599 ALA A O 1
ATOM 4447 N N . GLN A 1 600 ? -9.789 9.640 -25.369 1.00 83.88 600 GLN A N 1
ATOM 4448 C CA . GLN A 1 600 ? -10.309 8.404 -25.943 1.00 83.88 600 GLN A CA 1
ATOM 4449 C C . GLN A 1 600 ? -9.986 7.216 -25.042 1.00 83.88 600 GLN A C 1
ATOM 4451 O O . GLN A 1 600 ? -8.867 7.056 -24.564 1.00 83.88 600 GLN A O 1
ATOM 4456 N N . ASN A 1 601 ? -10.978 6.354 -24.836 1.00 88.00 601 ASN A N 1
ATOM 4457 C CA . ASN A 1 601 ? -10.827 5.118 -24.083 1.00 88.00 601 ASN A CA 1
ATOM 4458 C C . ASN A 1 601 ? -11.240 3.946 -24.979 1.00 88.00 601 ASN A C 1
ATOM 4460 O O . ASN A 1 601 ? -12.417 3.792 -25.318 1.00 88.00 601 ASN A O 1
ATOM 4464 N N . ILE A 1 602 ? -10.256 3.150 -25.389 1.00 85.12 602 ILE A N 1
ATOM 4465 C CA . ILE A 1 602 ? -10.413 2.071 -26.356 1.00 85.12 602 ILE A CA 1
ATOM 4466 C C . ILE A 1 602 ? -10.241 0.741 -25.629 1.00 85.12 602 ILE A C 1
ATOM 4468 O O . ILE A 1 602 ? -9.133 0.344 -25.278 1.00 85.12 602 ILE A O 1
ATOM 4472 N N . SER A 1 603 ? -11.340 0.016 -25.438 1.00 86.25 603 SER A N 1
ATOM 4473 C CA . SER A 1 603 ? -11.269 -1.338 -24.886 1.00 86.25 603 SER A CA 1
ATOM 4474 C C . SER A 1 603 ? -10.782 -2.335 -25.939 1.00 86.25 603 SER A C 1
ATOM 4476 O O . SER A 1 603 ? -11.264 -2.325 -27.081 1.00 86.25 603 SER A O 1
ATOM 4478 N N . VAL A 1 604 ? -9.841 -3.197 -25.558 1.00 85.62 604 VAL A N 1
ATOM 4479 C CA . VAL A 1 604 ? -9.285 -4.256 -26.409 1.00 85.62 604 VAL A CA 1
ATOM 4480 C C . VAL A 1 604 ? -9.443 -5.600 -25.691 1.00 85.62 604 VAL A C 1
ATOM 4482 O O . VAL A 1 604 ? -8.988 -5.738 -24.553 1.00 85.62 604 VAL A O 1
ATOM 4485 N N . PRO A 1 605 ? -10.088 -6.600 -26.316 1.00 84.12 605 PRO A N 1
ATOM 4486 C CA . PRO A 1 605 ? -10.154 -7.946 -25.758 1.00 84.12 605 PRO A CA 1
ATOM 4487 C C . PRO A 1 605 ? -8.755 -8.542 -25.571 1.00 84.12 605 PRO A C 1
ATOM 4489 O O . PRO A 1 605 ? -7.953 -8.520 -26.499 1.00 84.12 605 PRO A O 1
ATOM 4492 N N . GLY A 1 606 ? -8.480 -9.096 -24.388 1.00 79.69 606 GLY A N 1
ATOM 4493 C CA . GLY A 1 606 ? -7.193 -9.716 -24.051 1.00 79.69 606 GLY A CA 1
ATOM 4494 C C . GLY A 1 606 ? -6.227 -8.829 -23.258 1.00 79.69 606 GLY A C 1
ATOM 4495 O O . GLY A 1 606 ? -5.214 -9.338 -22.790 1.00 79.69 606 GLY A O 1
ATOM 4496 N N . LEU A 1 607 ? -6.538 -7.542 -23.047 1.00 83.88 607 LEU A N 1
ATOM 4497 C CA . LEU A 1 607 ? -5.804 -6.725 -22.070 1.00 83.88 607 LEU A CA 1
ATOM 4498 C C . LEU A 1 607 ? -6.040 -7.229 -20.639 1.00 83.88 607 LEU A C 1
ATOM 4500 O O . LEU A 1 607 ? -7.051 -7.883 -20.358 1.00 83.88 607 LEU A O 1
ATOM 4504 N N . SER A 1 608 ? -5.132 -6.865 -19.727 1.00 76.94 608 SER A N 1
ATOM 4505 C CA . SER A 1 608 ? -5.291 -7.124 -18.295 1.00 76.94 608 SER A CA 1
ATOM 4506 C C . SER A 1 608 ? -6.687 -6.706 -17.806 1.00 76.94 608 SER A C 1
ATOM 4508 O O . SER A 1 608 ? -7.101 -5.566 -18.032 1.00 76.94 608 SER A O 1
ATOM 4510 N N . PRO A 1 609 ? -7.411 -7.569 -17.071 1.00 68.75 609 PRO A N 1
ATOM 4511 C CA . PRO A 1 609 ? -8.710 -7.211 -16.506 1.00 68.75 609 PRO A CA 1
ATOM 4512 C C . PRO A 1 609 ? -8.660 -6.005 -15.557 1.00 68.75 609 PRO A C 1
ATOM 4514 O O . PRO A 1 609 ? -9.670 -5.329 -15.385 1.00 68.75 609 PRO A O 1
ATOM 4517 N N . GLN A 1 610 ? -7.495 -5.727 -14.959 1.00 63.78 610 GLN A N 1
ATOM 4518 C CA . GLN A 1 610 ? -7.279 -4.549 -14.111 1.00 63.78 610 GLN A CA 1
ATOM 4519 C C . GLN A 1 610 ? -7.123 -3.260 -14.934 1.00 63.78 610 GLN A C 1
ATOM 4521 O O . GLN A 1 610 ? -7.412 -2.171 -14.440 1.00 63.78 610 GLN A O 1
ATOM 4526 N N . TYR A 1 611 ? -6.710 -3.376 -16.198 1.00 78.75 611 TYR A N 1
ATOM 4527 C CA . TYR A 1 611 ? -6.467 -2.259 -17.111 1.00 78.75 611 TYR A CA 1
ATOM 4528 C C . TYR A 1 611 ? -7.050 -2.575 -18.505 1.00 78.75 611 TYR A C 1
ATOM 4530 O O . TYR A 1 611 ? -6.313 -2.754 -19.474 1.00 78.75 611 TYR A O 1
ATOM 4538 N N . PRO A 1 612 ? -8.390 -2.666 -18.644 1.00 79.62 612 PRO A N 1
ATOM 4539 C CA . PRO A 1 612 ? -9.048 -3.216 -19.839 1.00 79.62 612 PRO A CA 1
ATOM 4540 C C . PRO A 1 612 ? -9.126 -2.231 -21.024 1.00 79.62 612 PRO A C 1
ATOM 4542 O O . PRO A 1 612 ? -9.943 -2.402 -21.938 1.00 79.62 612 PRO A O 1
ATOM 4545 N N . ALA A 1 613 ? -8.338 -1.161 -20.975 1.00 85.38 613 ALA A N 1
ATOM 4546 C CA . ALA A 1 613 ? -8.473 0.027 -21.797 1.00 85.38 613 ALA A CA 1
ATOM 4547 C C . ALA A 1 613 ? -7.109 0.579 -22.216 1.00 85.38 613 ALA A C 1
ATOM 4549 O O . ALA A 1 613 ? -6.196 0.686 -21.401 1.00 85.38 613 ALA A O 1
ATOM 4550 N N . VAL A 1 614 ? -7.021 0.996 -23.477 1.00 89.00 614 VAL A N 1
ATOM 4551 C CA . VAL A 1 614 ? -5.967 1.876 -23.986 1.00 89.00 614 VAL A CA 1
ATOM 4552 C C . VAL A 1 614 ? -6.498 3.305 -23.954 1.00 89.00 614 VAL A C 1
ATOM 4554 O O . VAL A 1 614 ? -7.603 3.575 -24.436 1.00 89.00 614 VAL A O 1
ATOM 4557 N N . HIS A 1 615 ? -5.719 4.217 -23.389 1.00 91.19 615 HIS A N 1
ATOM 4558 C CA . HIS A 1 615 ? -6.058 5.631 -23.278 1.00 91.19 615 HIS A CA 1
ATOM 4559 C C . HIS A 1 615 ? -5.319 6.423 -24.345 1.00 91.19 615 HIS A C 1
ATOM 4561 O O . HIS A 1 615 ? -4.102 6.322 -24.420 1.00 91.19 615 HIS A O 1
ATOM 4567 N N . CYS A 1 616 ? -6.027 7.182 -25.176 1.00 92.00 616 CYS A N 1
ATOM 4568 C CA . CYS A 1 616 ? -5.408 7.960 -26.244 1.00 92.00 616 CYS A CA 1
ATOM 4569 C C . CYS A 1 616 ? -5.862 9.418 -26.245 1.00 92.00 616 CYS A C 1
ATOM 4571 O O . CYS A 1 616 ? -6.970 9.758 -25.817 1.00 92.00 616 CYS A O 1
ATOM 4573 N N . THR A 1 617 ? -5.020 10.275 -26.816 1.00 94.25 617 THR A N 1
ATOM 4574 C CA . THR A 1 617 ? -5.347 11.671 -27.105 1.00 94.25 617 THR A CA 1
ATOM 4575 C C . THR A 1 617 ? -6.504 11.796 -28.099 1.00 94.25 617 THR A C 1
ATOM 4577 O O . THR A 1 617 ? -6.858 10.855 -28.813 1.00 94.25 617 THR A O 1
ATOM 4580 N N . ALA A 1 618 ? -7.138 12.970 -28.155 1.00 90.00 618 ALA A N 1
ATOM 4581 C CA . ALA A 1 618 ? -8.314 13.203 -29.003 1.00 90.00 618 ALA A CA 1
ATOM 4582 C C . ALA A 1 618 ? -8.035 13.007 -30.507 1.00 90.00 618 ALA A C 1
ATOM 4584 O O . ALA A 1 618 ? -8.933 12.635 -31.256 1.00 90.00 618 ALA A O 1
ATOM 4585 N N . ASP A 1 619 ? -6.797 13.242 -30.931 1.00 90.75 619 ASP A N 1
ATOM 4586 C CA . ASP A 1 619 ? -6.285 13.012 -32.283 1.00 90.75 619 ASP A CA 1
ATOM 4587 C C . ASP A 1 619 ? -5.762 11.579 -32.503 1.00 90.75 619 ASP A C 1
ATOM 4589 O O . ASP A 1 619 ? -5.570 11.175 -33.645 1.00 90.75 619 ASP A O 1
ATOM 4593 N N . GLY A 1 620 ? -5.576 10.797 -31.435 1.00 89.81 620 GLY A N 1
ATOM 4594 C CA . GLY A 1 620 ? -5.065 9.425 -31.486 1.00 89.81 620 GLY A CA 1
ATOM 4595 C C . GLY A 1 620 ? -3.551 9.314 -31.690 1.00 89.81 620 GLY A C 1
ATOM 4596 O O . GLY A 1 620 ? -3.060 8.208 -31.894 1.00 89.81 620 GLY A O 1
ATOM 4597 N N . ASN A 1 621 ? -2.813 10.427 -31.629 1.00 91.00 621 ASN A N 1
ATOM 4598 C CA . ASN A 1 621 ? -1.367 10.453 -31.874 1.00 91.00 621 ASN A CA 1
ATOM 4599 C C . ASN A 1 621 ? -0.545 9.867 -30.718 1.00 91.00 621 ASN A C 1
ATOM 4601 O O . ASN A 1 621 ? 0.524 9.303 -30.947 1.00 91.00 621 ASN A O 1
ATOM 4605 N N . VAL A 1 622 ? -1.033 9.991 -29.480 1.00 95.88 622 VAL A N 1
ATOM 4606 C CA . VAL A 1 622 ? -0.404 9.390 -28.299 1.00 95.88 622 VAL A CA 1
ATOM 4607 C C . VAL A 1 622 ? -1.403 8.466 -27.629 1.00 95.88 622 VAL A C 1
ATOM 4609 O O . VAL A 1 622 ? -2.526 8.869 -27.328 1.00 95.88 622 VAL A O 1
ATOM 4612 N N . CYS A 1 623 ? -0.971 7.235 -27.370 1.00 95.81 623 CYS A N 1
ATOM 4613 C CA . CYS A 1 623 ? -1.738 6.226 -26.658 1.00 95.81 623 CYS A CA 1
ATOM 4614 C C . CYS A 1 623 ? -0.907 5.630 -25.519 1.00 95.81 623 CYS A C 1
ATOM 4616 O O . CYS A 1 623 ? 0.294 5.409 -25.661 1.00 95.81 623 CYS A O 1
ATOM 4618 N N . GLN A 1 624 ? -1.567 5.327 -24.408 1.00 94.56 624 GLN A N 1
ATOM 4619 C CA . GLN A 1 624 ? -1.013 4.693 -23.225 1.00 94.56 624 GLN A CA 1
ATOM 4620 C C . GLN A 1 624 ? -1.772 3.396 -22.944 1.00 94.56 624 GLN A C 1
ATOM 4622 O O . GLN A 1 624 ? -3.003 3.376 -22.857 1.00 94.56 624 GLN A O 1
ATOM 4627 N N . VAL A 1 625 ? -1.020 2.315 -22.766 1.00 94.31 625 VAL A N 1
ATOM 4628 C CA . VAL A 1 625 ? -1.520 1.009 -22.335 1.00 94.31 625 VAL A CA 1
ATOM 4629 C C . VAL A 1 625 ? -0.806 0.622 -21.045 1.00 94.31 625 VAL A C 1
ATOM 4631 O O . VAL A 1 625 ? 0.402 0.806 -20.926 1.00 94.31 625 VAL A O 1
ATOM 4634 N N . THR A 1 626 ? -1.544 0.091 -20.073 1.00 92.19 626 THR A N 1
ATOM 4635 C CA . THR A 1 626 ? -0.960 -0.446 -18.839 1.00 92.19 626 THR A CA 1
ATOM 4636 C C . THR A 1 626 ? -0.917 -1.965 -18.938 1.00 92.19 626 THR A C 1
ATOM 4638 O O . THR A 1 626 ? -1.952 -2.617 -19.059 1.00 92.19 626 THR A O 1
ATOM 4641 N N . THR A 1 627 ? 0.286 -2.532 -18.898 1.00 88.81 627 THR A N 1
ATOM 4642 C CA . THR A 1 627 ? 0.541 -3.969 -19.093 1.00 88.81 627 THR A CA 1
ATOM 4643 C C . THR A 1 627 ? 0.147 -4.834 -17.900 1.00 88.81 627 THR A C 1
ATOM 4645 O O . THR A 1 627 ? -0.122 -6.022 -18.061 1.00 88.81 627 THR A O 1
ATOM 4648 N N . GLY A 1 628 ? 0.100 -4.241 -16.705 1.00 82.12 628 GLY A N 1
ATOM 4649 C CA . GLY A 1 628 ? 0.200 -4.988 -15.456 1.00 82.12 628 GLY A CA 1
ATOM 4650 C C . GLY A 1 628 ? 1.646 -5.402 -15.166 1.00 82.12 628 GLY A C 1
ATOM 4651 O O . GLY A 1 628 ? 2.545 -5.136 -15.962 1.00 82.12 628 GLY A O 1
ATOM 4652 N N . MET A 1 629 ? 1.840 -6.031 -14.009 1.00 78.81 629 MET A N 1
ATOM 4653 C CA . MET A 1 629 ? 3.142 -6.486 -13.510 1.00 78.81 629 MET A CA 1
ATOM 4654 C C . MET A 1 629 ? 3.397 -7.942 -13.916 1.00 78.81 629 MET A C 1
ATOM 4656 O O . MET A 1 629 ? 2.433 -8.708 -14.024 1.00 78.81 629 MET A O 1
ATOM 4660 N N . SER A 1 630 ? 4.671 -8.322 -14.042 1.00 85.06 630 SER A N 1
ATOM 4661 C CA . SER A 1 630 ? 5.157 -9.642 -14.489 1.00 85.06 630 SER A CA 1
ATOM 4662 C C . SER A 1 630 ? 5.051 -9.900 -15.998 1.00 85.06 630 SER A C 1
ATOM 4664 O O . SER A 1 630 ? 4.179 -9.384 -16.710 1.00 85.06 630 SER A O 1
ATOM 4666 N N . GLU A 1 631 ? 5.969 -10.739 -16.471 1.00 91.00 631 GLU A N 1
ATOM 4667 C CA . GLU A 1 631 ? 6.227 -11.095 -17.864 1.00 91.00 631 GLU A CA 1
ATOM 4668 C C . GLU A 1 631 ? 4.956 -11.591 -18.579 1.00 91.00 631 GLU A C 1
ATOM 4670 O O . GLU A 1 631 ? 4.637 -11.150 -19.685 1.00 91.00 631 GLU A O 1
ATOM 4675 N N . ILE A 1 632 ? 4.160 -12.458 -17.938 1.00 92.19 632 ILE A N 1
ATOM 4676 C CA . ILE A 1 632 ? 2.958 -13.056 -18.555 1.00 92.19 632 ILE A CA 1
ATOM 4677 C C . ILE A 1 632 ? 1.888 -11.998 -18.846 1.00 92.19 632 ILE A C 1
ATOM 4679 O O . ILE A 1 632 ? 1.279 -12.003 -19.923 1.00 92.19 632 ILE A O 1
ATOM 4683 N N . ASN A 1 633 ? 1.641 -11.091 -17.896 1.00 90.94 633 ASN A N 1
ATOM 4684 C CA . ASN A 1 633 ? 0.648 -10.032 -18.077 1.00 90.94 633 ASN A CA 1
ATOM 4685 C C . ASN A 1 633 ? 1.082 -9.073 -19.185 1.00 90.94 633 ASN A C 1
ATOM 4687 O O . ASN A 1 633 ? 0.262 -8.703 -20.031 1.00 90.94 633 ASN A O 1
ATOM 4691 N N . ALA A 1 634 ? 2.371 -8.730 -19.219 1.00 94.25 634 ALA A N 1
ATOM 4692 C CA . ALA A 1 634 ? 2.935 -7.866 -20.241 1.00 94.25 634 ALA A CA 1
ATOM 4693 C C . ALA A 1 634 ? 2.840 -8.483 -21.642 1.00 94.25 634 ALA A C 1
ATOM 4695 O O . ALA A 1 634 ? 2.266 -7.861 -22.541 1.00 94.25 634 ALA A O 1
ATOM 4696 N N . ALA A 1 635 ? 3.280 -9.732 -21.815 1.00 95.75 635 ALA A N 1
ATOM 4697 C CA . ALA A 1 635 ? 3.187 -10.437 -23.092 1.00 95.75 635 ALA A CA 1
ATOM 4698 C C . ALA A 1 635 ? 1.734 -10.575 -23.573 1.00 95.75 635 ALA A C 1
ATOM 4700 O O . ALA A 1 635 ? 1.429 -10.305 -24.738 1.00 95.75 635 ALA A O 1
ATOM 4701 N N . THR A 1 636 ? 0.813 -10.954 -22.680 1.00 96.00 636 THR A N 1
ATOM 4702 C CA . THR A 1 636 ? -0.607 -11.140 -23.026 1.00 96.00 636 THR A CA 1
ATOM 4703 C C . THR A 1 636 ? -1.248 -9.820 -23.451 1.00 96.00 636 THR A C 1
ATOM 4705 O O . THR A 1 636 ? -1.902 -9.751 -24.494 1.00 96.00 636 THR A O 1
ATOM 4708 N N . THR A 1 637 ? -1.001 -8.750 -22.691 1.00 95.50 637 THR A N 1
ATOM 4709 C CA . THR A 1 637 ? -1.573 -7.424 -22.952 1.00 95.50 637 THR A CA 1
ATOM 4710 C C . THR A 1 637 ? -1.058 -6.839 -24.267 1.00 95.50 637 THR A C 1
ATOM 4712 O O . THR A 1 637 ? -1.851 -6.365 -25.081 1.00 95.50 637 THR A O 1
ATOM 4715 N N . ILE A 1 638 ? 0.251 -6.902 -24.526 1.00 97.44 638 ILE A N 1
ATOM 4716 C CA . ILE A 1 638 ? 0.821 -6.360 -25.768 1.00 97.44 638 ILE A CA 1
ATOM 4717 C C . ILE A 1 638 ? 0.445 -7.220 -26.977 1.00 97.44 638 ILE A C 1
ATOM 4719 O O . ILE A 1 638 ? 0.155 -6.672 -28.038 1.00 97.44 638 ILE A O 1
ATOM 4723 N N . THR A 1 639 ? 0.333 -8.543 -26.827 1.00 97.81 639 THR A N 1
ATOM 4724 C CA . THR A 1 639 ? -0.168 -9.409 -27.909 1.00 97.81 639 THR A CA 1
ATOM 4725 C C . THR A 1 639 ? -1.595 -9.025 -28.297 1.00 97.81 639 THR A C 1
ATOM 4727 O O . THR A 1 639 ? -1.898 -8.875 -29.480 1.00 97.81 639 THR A O 1
ATOM 4730 N N . ALA A 1 640 ? -2.464 -8.804 -27.306 1.00 96.44 640 ALA A N 1
ATOM 4731 C CA . ALA A 1 640 ? -3.829 -8.340 -27.532 1.00 96.44 640 ALA A CA 1
ATOM 4732 C C . ALA A 1 640 ? -3.874 -6.964 -28.216 1.00 96.44 640 ALA A C 1
ATOM 4734 O O . ALA A 1 640 ? -4.673 -6.756 -29.131 1.00 96.44 640 ALA A O 1
ATOM 4735 N N . LEU A 1 641 ? -2.993 -6.040 -27.816 1.00 96.62 641 LEU A N 1
ATOM 4736 C CA . LEU A 1 641 ? -2.873 -4.723 -28.438 1.00 96.62 641 LEU A CA 1
ATOM 4737 C C . LEU A 1 641 ? -2.474 -4.826 -29.915 1.00 96.62 641 LEU A C 1
ATOM 4739 O O . LEU A 1 641 ? -3.141 -4.239 -30.763 1.00 96.62 641 LEU A O 1
ATOM 4743 N N . VAL A 1 642 ? -1.415 -5.578 -30.225 1.00 96.62 642 VAL A N 1
ATOM 4744 C CA . VAL A 1 642 ? -0.858 -5.669 -31.584 1.00 96.62 642 VAL A CA 1
ATOM 4745 C C . VAL A 1 642 ? -1.785 -6.422 -32.542 1.00 96.62 642 VAL A C 1
ATOM 4747 O O . VAL A 1 642 ? -1.845 -6.096 -33.725 1.00 96.62 642 VAL A O 1
ATOM 4750 N N . LEU A 1 643 ? -2.550 -7.397 -32.045 1.00 95.81 643 LEU A N 1
ATOM 4751 C CA . LEU A 1 643 ? -3.547 -8.124 -32.840 1.00 95.81 643 LEU A CA 1
ATOM 4752 C C . LEU A 1 643 ? -4.864 -7.359 -33.034 1.00 95.81 643 LEU A C 1
ATOM 4754 O O . LEU A 1 643 ? -5.703 -7.766 -33.841 1.00 95.81 643 LEU A O 1
ATOM 4758 N N . SER A 1 644 ? -5.079 -6.271 -32.297 1.00 95.44 644 SER A N 1
ATOM 4759 C CA . SER A 1 644 ? -6.312 -5.497 -32.376 1.00 95.44 644 SER A CA 1
ATOM 4760 C C . SER A 1 644 ? -6.400 -4.732 -33.693 1.00 95.44 644 SER A C 1
ATOM 4762 O O . SER A 1 644 ? -5.576 -3.872 -33.989 1.00 95.44 644 SER A O 1
ATOM 4764 N N . SER A 1 645 ? -7.489 -4.929 -34.440 1.00 93.25 645 SER A N 1
ATOM 4765 C CA . SER A 1 645 ? -7.766 -4.171 -35.670 1.00 93.25 645 SER A CA 1
ATOM 4766 C C . SER A 1 645 ? -8.081 -2.687 -35.430 1.00 93.25 645 SER A C 1
ATOM 4768 O O . SER A 1 645 ? -8.401 -1.969 -36.375 1.00 93.25 645 SER A O 1
ATOM 4770 N N . LYS A 1 646 ? -8.083 -2.236 -34.168 1.00 93.44 646 LYS A N 1
ATOM 4771 C CA . LYS A 1 646 ? -8.365 -0.846 -33.787 1.00 93.44 646 LYS A CA 1
ATOM 4772 C C . LYS A 1 646 ? -7.139 0.064 -33.898 1.00 93.44 646 LYS A C 1
ATOM 4774 O O . LYS A 1 646 ? -7.317 1.276 -33.848 1.00 93.44 646 LYS A O 1
ATOM 4779 N N . PHE A 1 647 ? -5.937 -0.497 -34.041 1.00 94.44 647 PHE A N 1
ATOM 4780 C CA . PHE A 1 647 ? -4.684 0.255 -34.101 1.00 94.44 647 PHE A CA 1
ATOM 4781 C C . PHE A 1 647 ? -3.890 -0.114 -35.356 1.00 94.44 647 PHE A C 1
ATOM 4783 O O . PHE A 1 647 ? -3.819 -1.284 -35.727 1.00 94.44 647 PHE A O 1
ATOM 4790 N N . ASP A 1 648 ? -3.271 0.882 -35.990 1.00 94.50 648 ASP A N 1
ATOM 4791 C CA . ASP A 1 648 ? -2.210 0.666 -36.976 1.00 94.50 648 ASP A CA 1
ATOM 4792 C C . ASP A 1 648 ? -0.876 1.026 -36.324 1.00 94.50 648 ASP A C 1
ATOM 4794 O O . ASP A 1 648 ? -0.602 2.196 -36.064 1.00 94.50 648 ASP A O 1
ATOM 4798 N N . LEU A 1 649 ? -0.078 0.003 -36.017 1.00 95.88 649 LEU A N 1
ATOM 4799 C CA . LEU A 1 649 ? 1.153 0.140 -35.239 1.00 95.88 649 LEU A CA 1
ATOM 4800 C C . LEU A 1 649 ? 2.425 0.106 -36.100 1.00 95.88 649 LEU A C 1
ATOM 4802 O O . LEU A 1 649 ? 3.538 0.103 -35.571 1.00 95.88 649 LEU A O 1
ATOM 4806 N N . LYS A 1 650 ? 2.286 0.095 -37.432 1.00 94.69 650 LYS A N 1
ATOM 4807 C CA . LYS A 1 650 ? 3.415 -0.085 -38.362 1.00 94.69 650 LYS A CA 1
ATOM 4808 C C . LYS A 1 650 ? 4.477 0.998 -38.246 1.00 94.69 650 LYS A C 1
ATOM 4810 O O . LYS A 1 650 ? 5.660 0.706 -38.362 1.00 94.69 650 LYS A O 1
ATOM 4815 N N . ASN A 1 651 ? 4.042 2.236 -38.026 1.00 94.88 651 ASN A N 1
ATOM 4816 C CA . ASN A 1 651 ? 4.916 3.400 -37.900 1.00 94.88 651 ASN A CA 1
ATOM 4817 C C . ASN A 1 651 ? 4.917 3.954 -36.470 1.00 94.88 651 ASN A C 1
ATOM 4819 O O . ASN A 1 651 ? 5.184 5.133 -36.278 1.00 94.88 651 ASN A O 1
ATOM 4823 N N . THR A 1 652 ? 4.593 3.139 -35.467 1.00 96.62 652 THR A N 1
ATOM 4824 C CA . THR A 1 652 ? 4.484 3.587 -34.074 1.00 96.62 652 THR A CA 1
ATOM 4825 C C . THR A 1 652 ? 5.818 3.466 -33.345 1.00 96.62 652 THR A C 1
ATOM 4827 O O . THR A 1 652 ? 6.539 2.484 -33.510 1.00 96.62 652 THR A O 1
ATOM 4830 N N . TYR A 1 653 ? 6.130 4.464 -32.516 1.00 98.25 653 TYR A N 1
ATOM 4831 C CA . TYR A 1 653 ? 7.205 4.374 -31.530 1.00 98.25 653 TYR A CA 1
ATOM 4832 C C . TYR A 1 653 ? 6.658 3.845 -30.211 1.00 98.25 653 TYR A C 1
ATOM 4834 O O . TYR A 1 653 ? 5.644 4.336 -29.715 1.00 98.25 653 TYR A O 1
ATOM 4842 N N . PHE A 1 654 ? 7.348 2.864 -29.639 1.00 98.25 654 PHE A N 1
ATOM 4843 C CA . PHE A 1 654 ? 6.998 2.283 -28.349 1.00 98.25 654 PHE A CA 1
ATOM 4844 C C . PHE A 1 654 ? 7.958 2.813 -27.291 1.00 98.25 654 PHE A C 1
ATOM 4846 O O . PHE A 1 654 ? 9.147 2.507 -27.331 1.00 98.25 654 PHE A O 1
ATOM 4853 N N . LEU A 1 655 ? 7.440 3.599 -26.348 1.00 98.06 655 LEU A N 1
ATOM 4854 C CA . LEU A 1 655 ? 8.162 3.988 -25.140 1.00 98.06 655 LEU A CA 1
ATOM 4855 C C . LEU A 1 655 ? 7.699 3.093 -23.988 1.00 98.06 655 LEU A C 1
ATOM 4857 O O . LEU A 1 655 ? 6.593 3.254 -23.475 1.00 98.06 655 LEU A O 1
ATOM 4861 N N . LEU A 1 656 ? 8.545 2.149 -23.594 1.00 97.44 656 LEU A N 1
ATOM 4862 C CA . LEU A 1 656 ? 8.342 1.311 -22.419 1.00 97.44 656 LEU A CA 1
ATOM 4863 C C . LEU A 1 656 ? 8.828 2.108 -21.214 1.00 97.44 656 LEU A C 1
ATOM 4865 O O . LEU A 1 656 ? 10.027 2.312 -21.055 1.00 97.44 656 LEU A O 1
ATOM 4869 N N . ALA A 1 657 ? 7.891 2.596 -20.408 1.00 95.38 657 ALA A N 1
ATOM 4870 C CA . ALA A 1 657 ? 8.174 3.403 -19.233 1.00 95.38 657 ALA A CA 1
ATOM 4871 C C . ALA A 1 657 ? 7.661 2.680 -17.982 1.00 95.38 657 ALA A C 1
ATOM 4873 O O . ALA A 1 657 ? 6.450 2.539 -17.822 1.00 95.38 657 ALA A O 1
ATOM 4874 N N . GLY A 1 658 ? 8.570 2.275 -17.090 1.00 92.31 658 GLY A N 1
ATOM 4875 C CA . GLY A 1 658 ? 8.211 1.896 -15.718 1.00 92.31 658 GLY A CA 1
ATOM 4876 C C . GLY A 1 658 ? 9.258 2.273 -14.665 1.00 92.31 658 GLY A C 1
ATOM 4877 O O . GLY A 1 658 ? 10.353 2.741 -14.989 1.00 92.31 658 GLY A O 1
ATOM 4878 N N . ILE A 1 659 ? 8.939 2.073 -13.387 1.00 91.50 659 ILE A N 1
ATOM 4879 C CA . ILE A 1 659 ? 9.952 2.147 -12.317 1.00 91.50 659 ILE A CA 1
ATOM 4880 C C . ILE A 1 659 ? 10.781 0.852 -12.264 1.00 91.50 659 ILE A C 1
ATOM 4882 O O . ILE A 1 659 ? 10.439 -0.147 -12.901 1.00 91.50 659 ILE A O 1
ATOM 4886 N N . ALA A 1 660 ? 11.900 0.891 -11.544 1.00 92.25 660 ALA A N 1
ATOM 4887 C CA . ALA A 1 660 ? 12.885 -0.183 -11.471 1.00 92.25 660 ALA A CA 1
ATOM 4888 C C . ALA A 1 660 ? 13.705 -0.139 -10.173 1.00 92.25 660 ALA A C 1
ATOM 4890 O O . ALA A 1 660 ? 13.899 0.923 -9.574 1.00 92.25 660 ALA A O 1
ATOM 4891 N N . GLY A 1 661 ? 14.279 -1.275 -9.776 1.00 91.44 661 GLY A N 1
ATOM 4892 C CA . GLY A 1 661 ? 15.389 -1.279 -8.823 1.00 91.44 661 GLY A CA 1
ATOM 4893 C C . GLY A 1 661 ? 16.670 -0.798 -9.507 1.00 91.44 661 GLY A C 1
ATOM 4894 O O . GLY A 1 661 ? 16.997 -1.272 -10.586 1.00 91.44 661 GLY A O 1
ATOM 4895 N N . VAL A 1 662 ? 17.407 0.140 -8.914 1.00 94.88 662 VAL A N 1
ATOM 4896 C CA . VAL A 1 662 ? 18.646 0.695 -9.468 1.00 94.88 662 VAL A CA 1
ATOM 4897 C C . VAL A 1 662 ? 19.879 0.034 -8.853 1.00 94.88 662 VAL A C 1
ATOM 4899 O O . VAL A 1 662 ? 19.973 -0.138 -7.637 1.00 94.88 662 VAL A O 1
ATOM 4902 N N . ASN A 1 663 ? 20.862 -0.294 -9.687 1.00 96.12 663 ASN A N 1
ATOM 4903 C CA . ASN A 1 663 ? 22.173 -0.743 -9.238 1.00 96.12 663 ASN A CA 1
ATOM 4904 C C . ASN A 1 663 ? 22.970 0.458 -8.682 1.00 96.12 663 ASN A C 1
ATOM 4906 O O . ASN A 1 663 ? 23.285 1.386 -9.445 1.00 96.12 663 ASN A O 1
ATOM 4910 N N . PRO A 1 664 ? 23.357 0.451 -7.391 1.00 95.00 664 PRO A N 1
ATOM 4911 C CA . PRO A 1 664 ? 24.062 1.569 -6.761 1.00 95.00 664 PRO A CA 1
ATOM 4912 C C . PRO A 1 664 ? 25.445 1.863 -7.361 1.00 95.00 664 PRO A C 1
ATOM 4914 O O . PRO A 1 664 ? 25.980 2.955 -7.160 1.00 95.00 664 PRO A O 1
ATOM 4917 N N . LYS A 1 665 ? 26.037 0.932 -8.122 1.00 95.25 665 LYS A N 1
ATOM 4918 C CA . LYS A 1 665 ? 27.307 1.168 -8.828 1.00 95.25 665 LYS A CA 1
ATOM 4919 C C . LYS A 1 665 ? 27.171 2.178 -9.967 1.00 95.25 665 LYS A C 1
ATOM 4921 O O . LYS A 1 665 ? 28.155 2.799 -10.366 1.00 95.25 665 LYS A O 1
ATOM 4926 N N . TYR A 1 666 ? 25.967 2.331 -10.522 1.00 95.44 666 TYR A N 1
ATOM 4927 C CA . TYR A 1 666 ? 25.762 3.031 -11.793 1.00 95.44 666 TYR A CA 1
ATOM 4928 C C . TYR A 1 666 ? 24.704 4.129 -11.758 1.00 95.44 666 TYR A C 1
ATOM 4930 O O . TYR A 1 666 ? 24.740 5.009 -12.616 1.00 95.44 666 TYR A O 1
ATOM 4938 N N . GLY A 1 667 ? 23.804 4.120 -10.776 1.00 95.00 667 GLY A N 1
ATOM 4939 C CA . GLY A 1 667 ? 22.778 5.144 -10.627 1.00 95.00 667 GLY A CA 1
ATOM 4940 C C . GLY A 1 667 ? 22.317 5.320 -9.185 1.00 95.00 667 GLY A C 1
ATOM 4941 O O . GLY A 1 667 ? 22.788 4.651 -8.268 1.00 95.00 667 GLY A O 1
ATOM 4942 N N . THR A 1 668 ? 21.373 6.239 -8.999 1.00 95.75 668 THR A N 1
ATOM 4943 C CA . THR A 1 668 ? 20.740 6.526 -7.706 1.00 95.75 668 THR A CA 1
ATOM 4944 C C . THR A 1 668 ? 19.214 6.541 -7.809 1.00 95.75 668 THR A C 1
ATOM 4946 O O . THR A 1 668 ? 18.650 6.500 -8.907 1.00 95.75 668 THR A O 1
ATOM 4949 N N . LEU A 1 669 ? 18.537 6.664 -6.669 1.00 93.31 669 LEU A N 1
ATOM 4950 C CA . LEU A 1 669 ? 17.085 6.811 -6.593 1.00 93.31 669 LEU A CA 1
ATOM 4951 C C . LEU A 1 669 ? 16.605 8.009 -7.424 1.00 93.31 669 LEU A C 1
ATOM 4953 O O . LEU A 1 669 ? 17.151 9.105 -7.329 1.00 93.31 669 LEU A O 1
ATOM 4957 N N . GLY A 1 670 ? 15.572 7.789 -8.233 1.00 91.38 670 GLY A N 1
ATOM 4958 C CA . GLY A 1 670 ? 15.004 8.765 -9.160 1.00 91.38 670 GLY A CA 1
ATOM 4959 C C . GLY A 1 670 ? 15.820 9.006 -10.430 1.00 91.38 670 GLY A C 1
ATOM 4960 O O . GLY A 1 670 ? 15.376 9.795 -11.261 1.00 91.38 670 GLY A O 1
ATOM 4961 N N . SER A 1 671 ? 16.977 8.356 -10.608 1.00 96.81 671 SER A N 1
ATOM 4962 C CA . SER A 1 671 ? 17.712 8.424 -11.879 1.00 96.81 671 SER A CA 1
ATOM 4963 C C . SER A 1 671 ? 16.893 7.788 -12.993 1.00 96.81 671 SER A C 1
ATOM 4965 O O . SER A 1 671 ? 16.177 6.815 -12.749 1.00 96.81 671 SER A O 1
ATOM 4967 N N . VAL A 1 672 ? 17.027 8.322 -14.204 1.00 97.94 672 VAL A N 1
ATOM 4968 C CA . VAL A 1 672 ? 16.322 7.843 -15.397 1.00 97.94 672 VAL A CA 1
ATOM 4969 C C . VAL A 1 672 ? 17.325 7.137 -16.299 1.00 97.94 672 VAL A C 1
ATOM 4971 O O . VAL A 1 672 ? 18.296 7.750 -16.739 1.00 97.94 672 VAL A O 1
ATOM 4974 N N . ALA A 1 673 ? 17.101 5.857 -16.574 1.00 97.94 673 ALA A N 1
ATOM 4975 C CA . ALA A 1 673 ? 17.935 5.054 -17.454 1.00 97.94 673 ALA A CA 1
ATOM 4976 C C . ALA A 1 673 ? 17.254 4.814 -18.800 1.00 97.94 673 ALA A C 1
ATOM 4978 O O . ALA A 1 673 ? 16.067 4.494 -18.846 1.00 97.94 673 ALA A O 1
ATOM 4979 N N . LEU A 1 674 ? 18.032 4.923 -19.875 1.00 98.31 674 LEU A N 1
ATOM 4980 C CA . LEU A 1 674 ? 17.643 4.522 -21.226 1.00 98.31 674 LEU A CA 1
ATOM 4981 C C . LEU A 1 674 ? 18.515 3.349 -21.674 1.00 98.31 674 LEU A C 1
ATOM 4983 O O . LEU A 1 674 ? 19.744 3.477 -21.735 1.00 98.31 674 LEU A O 1
ATOM 4987 N N . ALA A 1 675 ? 17.870 2.228 -21.990 1.00 97.81 675 ALA A N 1
ATOM 4988 C CA . ALA A 1 675 ? 18.550 0.965 -22.248 1.00 97.81 675 ALA A CA 1
ATOM 4989 C C . ALA A 1 675 ? 18.887 0.742 -23.722 1.00 97.81 675 ALA A C 1
ATOM 4991 O O . ALA A 1 675 ? 18.150 1.148 -24.622 1.00 97.81 675 ALA A O 1
ATOM 4992 N N . ARG A 1 676 ? 20.022 0.075 -23.957 1.00 96.56 676 ARG A N 1
ATOM 4993 C CA . ARG A 1 676 ? 20.372 -0.548 -25.240 1.00 96.56 676 ARG A CA 1
ATOM 4994 C C . ARG A 1 676 ? 20.091 -2.044 -25.204 1.00 96.56 676 ARG A C 1
ATOM 4996 O O . ARG A 1 676 ? 19.688 -2.583 -26.221 1.00 96.56 676 ARG A O 1
ATOM 5003 N N . PHE A 1 677 ? 20.281 -2.693 -24.063 1.00 97.75 677 PHE A N 1
ATOM 5004 C CA . PHE A 1 677 ? 19.985 -4.103 -23.862 1.00 97.75 677 PHE A CA 1
ATOM 5005 C C . PHE A 1 677 ? 18.866 -4.308 -22.838 1.00 97.75 677 PHE A C 1
ATOM 5007 O O . PHE A 1 677 ? 18.764 -3.598 -21.831 1.00 97.75 677 PHE A O 1
ATOM 5014 N N . ALA A 1 678 ? 18.055 -5.328 -23.095 1.00 97.19 678 ALA A N 1
ATOM 5015 C CA . ALA A 1 678 ? 17.120 -5.899 -22.136 1.00 97.19 678 ALA A CA 1
ATOM 5016 C C . ALA A 1 678 ? 17.399 -7.399 -22.026 1.00 97.19 678 ALA A C 1
ATOM 5018 O O . ALA A 1 678 ? 17.388 -8.118 -23.031 1.00 97.19 678 ALA A O 1
ATOM 5019 N N . LEU A 1 679 ? 17.713 -7.860 -20.817 1.00 95.75 679 LEU A N 1
ATOM 5020 C CA . LEU A 1 679 ? 18.133 -9.234 -20.559 1.00 95.75 679 LEU A CA 1
ATOM 5021 C C . LEU A 1 679 ? 17.190 -9.932 -19.586 1.00 95.75 679 LEU A C 1
ATOM 5023 O O . LEU A 1 679 ? 16.688 -9.284 -18.684 1.00 95.75 679 LEU A O 1
ATOM 5027 N N . GLN A 1 680 ? 17.018 -11.247 -19.697 1.00 94.31 680 GLN A N 1
ATOM 5028 C CA . GLN A 1 680 ? 16.250 -12.061 -18.748 1.00 94.31 680 GLN A CA 1
ATOM 5029 C C . GLN A 1 680 ? 17.169 -13.095 -18.070 1.00 94.31 680 GLN A C 1
ATOM 5031 O O . GLN A 1 680 ? 17.131 -14.279 -18.409 1.00 94.31 680 GLN A O 1
ATOM 5036 N N . PRO A 1 681 ? 18.039 -12.681 -17.125 1.00 89.88 681 PRO A N 1
ATOM 5037 C CA . PRO A 1 681 ? 19.049 -13.569 -16.542 1.00 89.88 681 PRO A CA 1
ATOM 5038 C C . PRO A 1 681 ? 18.468 -14.634 -15.604 1.00 89.88 681 PRO A C 1
ATOM 5040 O O . PRO A 1 681 ? 19.172 -15.577 -15.259 1.00 89.88 681 PRO A O 1
ATOM 5043 N N . ALA A 1 682 ? 17.197 -14.515 -15.205 1.00 86.12 682 ALA A N 1
ATOM 5044 C CA . ALA A 1 682 ? 16.507 -15.534 -14.414 1.00 86.12 682 ALA A CA 1
ATOM 5045 C C . ALA A 1 682 ? 16.180 -16.809 -15.221 1.00 86.12 682 ALA A C 1
ATOM 5047 O O . ALA A 1 682 ? 15.865 -17.843 -14.634 1.00 86.12 682 ALA A O 1
ATOM 5048 N N . LEU A 1 683 ? 16.260 -16.760 -16.557 1.00 89.12 683 LEU A N 1
ATOM 5049 C CA . LEU A 1 683 ? 15.977 -17.895 -17.433 1.00 89.12 683 LEU A CA 1
ATOM 5050 C C . LEU A 1 683 ? 17.221 -18.793 -17.576 1.00 89.12 683 LEU A C 1
ATOM 5052 O O . LEU A 1 683 ? 17.903 -18.796 -18.599 1.00 89.12 683 LEU A O 1
ATOM 5056 N N . GLN A 1 684 ? 17.548 -19.503 -16.495 1.00 92.31 684 GLN A N 1
ATOM 5057 C CA . GLN A 1 684 ? 18.766 -20.302 -16.314 1.00 92.31 684 GLN A CA 1
ATOM 5058 C C . GLN A 1 684 ? 18.498 -21.529 -15.419 1.00 92.31 684 GLN A C 1
ATOM 5060 O O . GLN A 1 684 ? 17.401 -21.693 -14.883 1.00 92.31 684 GLN A O 1
ATOM 5065 N N . TYR A 1 685 ? 19.496 -22.399 -15.228 1.00 93.00 685 TYR A N 1
ATOM 5066 C CA . TYR A 1 685 ? 19.468 -23.364 -14.127 1.00 93.00 685 TYR A CA 1
ATOM 5067 C C . TYR A 1 685 ? 19.762 -22.658 -12.798 1.00 93.00 685 TYR A C 1
ATOM 5069 O O . TYR A 1 685 ? 20.604 -21.765 -12.750 1.00 93.00 685 TYR A O 1
ATOM 5077 N N . GLU A 1 686 ? 19.115 -23.102 -11.719 1.00 92.75 686 GLU A N 1
ATOM 5078 C CA . GLU A 1 686 ? 19.350 -22.618 -10.356 1.00 92.75 686 GLU A CA 1
ATOM 5079 C C . GLU A 1 686 ? 19.596 -23.801 -9.409 1.00 92.75 686 GLU A C 1
ATOM 5081 O O . GLU A 1 686 ? 18.837 -24.774 -9.389 1.00 92.75 686 GLU A O 1
ATOM 5086 N N . ILE A 1 687 ? 20.658 -23.706 -8.611 1.00 91.62 687 ILE A N 1
ATOM 5087 C CA . ILE A 1 687 ? 20.934 -24.579 -7.464 1.00 91.62 687 ILE A CA 1
ATOM 5088 C C . ILE A 1 687 ? 20.767 -23.751 -6.189 1.00 91.62 687 ILE A C 1
ATOM 5090 O O . ILE A 1 687 ? 21.182 -22.591 -6.148 1.00 91.62 687 ILE A O 1
ATOM 5094 N N . ASP A 1 688 ? 20.190 -24.347 -5.138 1.00 91.75 688 ASP A N 1
ATOM 5095 C CA . ASP A 1 688 ? 20.072 -23.687 -3.835 1.00 91.75 688 ASP A CA 1
ATOM 5096 C C . ASP A 1 688 ? 21.455 -23.189 -3.373 1.00 91.75 688 ASP A C 1
ATOM 5098 O O . ASP A 1 688 ? 22.390 -23.989 -3.301 1.00 91.75 688 ASP A O 1
ATOM 5102 N N . PRO A 1 689 ? 21.619 -21.899 -3.022 1.00 88.31 689 PRO A N 1
ATOM 5103 C CA . PRO A 1 689 ? 22.914 -21.338 -2.637 1.00 88.31 689 PRO A CA 1
ATOM 5104 C C . PRO A 1 689 ? 23.613 -22.039 -1.462 1.00 88.31 689 PRO A C 1
ATOM 5106 O O . PRO A 1 689 ? 24.798 -21.818 -1.243 1.00 88.31 689 PRO A O 1
ATOM 5109 N N . ARG A 1 690 ? 22.905 -22.858 -0.675 1.00 92.25 690 ARG A N 1
ATOM 5110 C CA . ARG A 1 690 ? 23.484 -23.649 0.427 1.00 92.25 690 ARG A CA 1
ATOM 5111 C C . ARG A 1 690 ? 24.097 -24.971 -0.035 1.00 92.25 690 ARG A C 1
ATOM 5113 O O . ARG A 1 690 ? 24.773 -25.623 0.754 1.00 92.25 690 ARG A O 1
ATOM 5120 N N . GLU A 1 691 ? 23.834 -25.368 -1.275 1.00 95.19 691 GLU A N 1
ATOM 5121 C CA . GLU A 1 691 ? 24.248 -26.641 -1.872 1.00 95.19 691 GLU A CA 1
ATOM 5122 C C . GLU A 1 691 ? 25.205 -26.451 -3.062 1.00 95.19 691 GLU A C 1
ATOM 5124 O O . GLU A 1 691 ? 25.643 -27.436 -3.659 1.00 95.19 691 GLU A O 1
ATOM 5129 N N . ILE A 1 692 ? 25.547 -25.205 -3.414 1.00 94.19 692 ILE A N 1
ATOM 5130 C CA . ILE A 1 692 ? 26.495 -24.923 -4.498 1.00 94.19 692 ILE A CA 1
ATOM 5131 C C . ILE A 1 692 ? 27.924 -25.355 -4.119 1.00 94.19 692 ILE A C 1
ATOM 5133 O O . ILE A 1 692 ? 28.286 -25.323 -2.939 1.00 94.19 692 ILE A O 1
ATOM 5137 N N . PRO A 1 693 ? 28.759 -25.732 -5.104 1.00 93.81 693 PRO A N 1
ATOM 5138 C CA . PRO A 1 693 ? 30.184 -25.969 -4.882 1.00 93.81 693 PRO A CA 1
ATOM 5139 C C . PRO A 1 693 ? 30.897 -24.760 -4.251 1.00 93.81 693 PRO A C 1
ATOM 5141 O O . PRO A 1 693 ? 30.562 -23.618 -4.555 1.00 93.81 693 PRO A O 1
ATOM 5144 N N . GLU A 1 694 ? 31.913 -24.997 -3.410 1.00 89.38 694 GLU A N 1
ATOM 5145 C CA . GLU A 1 694 ? 32.660 -23.922 -2.723 1.00 89.38 694 GLU A CA 1
ATOM 5146 C C . GLU A 1 694 ? 33.371 -22.952 -3.687 1.00 89.38 694 GLU A C 1
ATOM 5148 O O . GLU A 1 694 ? 33.648 -21.808 -3.327 1.00 89.38 694 GLU A O 1
ATOM 5153 N N . ASP A 1 695 ? 33.669 -23.387 -4.914 1.00 90.62 695 ASP A N 1
ATOM 5154 C CA . ASP A 1 695 ? 34.288 -22.578 -5.965 1.00 90.62 695 ASP A CA 1
ATOM 5155 C C . ASP A 1 695 ? 33.283 -21.719 -6.756 1.00 90.62 695 ASP A C 1
ATOM 5157 O O . ASP A 1 695 ? 33.691 -20.865 -7.549 1.00 90.62 695 ASP A O 1
ATOM 5161 N N . TRP A 1 696 ? 31.975 -21.904 -6.546 1.00 92.44 696 TRP A N 1
ATOM 5162 C CA . TRP A 1 696 ? 30.930 -21.168 -7.255 1.00 92.44 696 TRP A CA 1
ATOM 5163 C C . TRP A 1 696 ? 30.483 -19.931 -6.476 1.00 92.44 696 TRP A C 1
ATOM 5165 O O . TRP A 1 696 ? 30.163 -19.983 -5.293 1.00 92.44 696 TRP A O 1
ATOM 5175 N N . LYS A 1 697 ? 30.399 -18.792 -7.175 1.00 88.56 697 LYS A N 1
ATOM 5176 C CA . LYS A 1 697 ? 29.888 -17.531 -6.603 1.00 88.56 697 LYS A CA 1
ATOM 5177 C C . LYS A 1 697 ? 28.361 -17.433 -6.603 1.00 88.56 697 LYS A C 1
ATOM 5179 O O . LYS A 1 697 ? 27.799 -16.611 -5.886 1.00 88.56 697 LYS A O 1
ATOM 5184 N N . THR A 1 698 ? 27.700 -18.223 -7.443 1.00 92.50 698 THR A N 1
ATOM 5185 C CA . THR A 1 698 ? 26.251 -18.201 -7.645 1.00 92.50 698 THR A CA 1
ATOM 5186 C C . THR A 1 698 ? 25.755 -19.595 -8.017 1.00 92.50 698 THR A C 1
ATOM 5188 O O . THR A 1 698 ? 26.486 -20.369 -8.633 1.00 92.50 698 THR A O 1
ATOM 5191 N N . GLY A 1 699 ? 24.512 -19.903 -7.642 1.00 92.12 699 GLY A N 1
ATOM 5192 C CA . GLY A 1 699 ? 23.809 -21.112 -8.079 1.00 92.12 699 GLY A CA 1
ATOM 5193 C C . GLY A 1 699 ? 23.182 -20.993 -9.467 1.00 92.12 699 GLY A C 1
ATOM 5194 O O . GLY A 1 699 ? 22.685 -21.992 -9.978 1.00 92.12 699 GLY A O 1
ATOM 5195 N N . TYR A 1 700 ? 23.209 -19.797 -10.065 1.00 92.50 700 TYR A N 1
ATOM 5196 C CA . TYR A 1 700 ? 22.700 -19.534 -11.409 1.00 92.50 700 TYR A CA 1
ATOM 5197 C C . TYR A 1 700 ? 23.748 -19.869 -12.471 1.00 92.50 700 TYR A C 1
ATOM 5199 O O . TYR A 1 700 ? 24.885 -19.397 -12.397 1.00 92.50 700 TYR A O 1
ATOM 5207 N N . PHE A 1 701 ? 23.372 -20.663 -13.471 1.00 93.12 701 PHE A N 1
ATOM 5208 C CA . PHE A 1 701 ? 24.214 -20.921 -14.637 1.00 93.12 701 PHE A CA 1
ATOM 5209 C C . PHE A 1 701 ? 23.388 -21.224 -15.888 1.00 93.12 701 PHE A C 1
ATOM 5211 O O . PHE A 1 701 ? 22.277 -21.752 -15.833 1.00 93.12 701 PHE A O 1
ATOM 5218 N N . SER A 1 702 ? 23.948 -20.868 -17.040 1.00 92.69 702 SER A N 1
ATOM 5219 C CA . SER A 1 702 ? 23.239 -20.868 -18.320 1.00 92.69 702 SER A CA 1
ATOM 5220 C C . SER A 1 702 ? 22.854 -22.273 -18.806 1.00 92.69 702 SER A C 1
ATOM 5222 O O . SER A 1 702 ? 23.524 -23.265 -18.514 1.00 92.69 702 SER A O 1
ATOM 5224 N N . PHE A 1 703 ? 21.792 -22.369 -19.611 1.00 92.50 703 PHE A N 1
ATOM 5225 C CA . PHE A 1 703 ? 21.404 -23.642 -20.216 1.00 92.50 703 PHE A CA 1
ATOM 5226 C C . PHE A 1 703 ? 22.491 -24.190 -21.153 1.00 92.50 703 PHE A C 1
ATOM 5228 O O . PHE A 1 703 ? 23.176 -23.460 -21.881 1.00 92.50 703 PHE A O 1
ATOM 5235 N N . GLY A 1 704 ? 22.665 -25.512 -21.102 1.00 91.38 704 GLY A N 1
ATOM 5236 C CA . GLY A 1 704 ? 23.683 -26.219 -21.871 1.00 91.38 704 GLY A CA 1
ATOM 5237 C C . GLY A 1 704 ? 25.134 -25.942 -21.442 1.00 91.38 704 GLY A C 1
ATOM 5238 O O . GLY A 1 704 ? 26.050 -26.253 -22.208 1.00 91.38 704 GLY A O 1
ATOM 5239 N N . THR A 1 705 ? 25.373 -25.373 -20.253 1.00 93.06 705 THR A N 1
ATOM 5240 C CA . THR A 1 705 ? 26.721 -25.191 -19.682 1.00 93.06 705 THR A CA 1
ATOM 5241 C C . THR A 1 705 ? 26.924 -26.021 -18.414 1.00 93.06 705 THR A C 1
ATOM 5243 O O . THR A 1 705 ? 25.980 -26.594 -17.865 1.00 93.06 705 THR A O 1
ATOM 5246 N N . LYS A 1 706 ? 28.181 -26.146 -17.966 1.00 90.44 706 LYS A N 1
ATOM 5247 C CA . LYS A 1 706 ? 28.534 -26.865 -16.724 1.00 90.44 706 LYS A CA 1
ATOM 5248 C C . LYS A 1 706 ? 28.962 -25.950 -15.585 1.00 90.44 706 LYS A C 1
ATOM 5250 O O . LYS A 1 706 ? 29.157 -26.439 -14.475 1.00 90.44 706 LYS A O 1
ATOM 5255 N N . SER A 1 707 ? 29.143 -24.663 -15.858 1.00 90.81 707 SER A N 1
ATOM 5256 C CA . SER A 1 707 ? 29.580 -23.681 -14.875 1.00 90.81 707 SER A CA 1
ATOM 5257 C C . SER A 1 707 ? 28.974 -22.295 -15.145 1.00 90.81 707 SER A C 1
ATOM 5259 O O . SER A 1 707 ? 28.596 -22.005 -16.288 1.00 90.81 707 SER A O 1
ATOM 5261 N N . PRO A 1 708 ? 28.899 -21.415 -14.123 1.00 89.94 708 PRO A N 1
ATOM 5262 C CA . PRO A 1 708 ? 28.358 -20.057 -14.264 1.00 89.94 708 PRO A CA 1
ATOM 5263 C C . PRO A 1 708 ? 29.142 -19.130 -15.206 1.00 89.94 708 PRO A C 1
ATOM 5265 O O . PRO A 1 708 ? 28.623 -18.098 -15.617 1.00 89.94 708 PRO A O 1
ATOM 5268 N N . THR A 1 709 ? 30.395 -19.457 -15.535 1.00 89.94 709 THR A N 1
ATOM 5269 C CA . THR A 1 709 ? 31.294 -18.591 -16.322 1.00 89.94 709 THR A CA 1
ATOM 5270 C C . THR A 1 709 ? 31.313 -18.921 -17.815 1.00 89.94 709 THR A C 1
ATOM 5272 O O . THR A 1 709 ? 31.940 -18.212 -18.603 1.00 89.94 709 THR A O 1
ATOM 5275 N N . GLU A 1 710 ? 30.643 -19.998 -18.218 1.00 91.06 710 GLU A N 1
ATOM 5276 C CA . GLU A 1 710 ? 30.556 -20.440 -19.606 1.00 91.06 710 GLU A CA 1
ATOM 5277 C C . GLU A 1 710 ? 29.436 -19.713 -20.355 1.00 91.06 710 GLU A C 1
ATOM 5279 O O . GLU A 1 710 ? 28.314 -19.587 -19.863 1.00 91.06 710 GLU A O 1
ATOM 5284 N N . TYR A 1 711 ? 29.726 -19.282 -21.586 1.00 90.94 711 TYR A N 1
ATOM 5285 C CA . TYR A 1 711 ? 28.713 -18.694 -22.460 1.00 90.94 711 TYR A CA 1
ATOM 5286 C C . TYR A 1 711 ? 27.635 -19.741 -22.820 1.00 90.94 711 TYR A C 1
ATOM 5288 O O . TYR A 1 711 ? 28.003 -20.878 -23.144 1.00 90.94 711 TYR A O 1
ATOM 5296 N N . PRO A 1 712 ? 26.334 -19.383 -22.816 1.00 91.06 712 PRO A N 1
ATOM 5297 C CA . PRO A 1 712 ? 25.249 -20.323 -23.089 1.00 91.06 712 PRO A CA 1
ATOM 5298 C C . PRO A 1 712 ? 25.418 -21.068 -24.413 1.00 91.06 712 PRO A C 1
ATOM 5300 O O . PRO A 1 712 ? 25.807 -20.497 -25.437 1.00 91.06 712 PRO A O 1
ATOM 5303 N N . THR A 1 713 ? 25.081 -22.356 -24.414 1.00 89.12 713 THR A N 1
ATOM 5304 C CA . THR A 1 713 ? 25.021 -23.143 -25.654 1.00 89.12 713 THR A CA 1
ATOM 5305 C C . THR A 1 713 ? 23.592 -23.364 -26.138 1.00 89.12 713 THR A C 1
ATOM 5307 O O . THR A 1 713 ? 23.401 -23.619 -27.329 1.00 89.12 713 THR A O 1
ATOM 5310 N N . GLU A 1 714 ? 22.617 -23.189 -25.246 1.00 88.75 714 GLU A N 1
ATOM 5311 C CA . GLU A 1 714 ? 21.184 -23.280 -25.496 1.00 88.75 714 GLU A CA 1
ATOM 5312 C C . GLU A 1 714 ? 20.506 -21.957 -25.112 1.00 88.75 714 GLU A C 1
ATOM 5314 O O . GLU A 1 714 ? 20.836 -21.360 -24.089 1.00 88.75 714 GLU A O 1
ATOM 5319 N N . PHE A 1 715 ? 19.563 -21.514 -25.943 1.00 87.81 715 PHE A N 1
ATOM 5320 C CA . PHE A 1 715 ? 18.726 -20.332 -25.727 1.00 87.81 715 PHE A CA 1
ATOM 5321 C C . PHE A 1 715 ? 17.277 -20.682 -26.075 1.00 87.81 715 PHE A C 1
ATOM 5323 O O . PHE A 1 715 ? 17.033 -21.511 -26.958 1.00 87.81 715 PHE A O 1
ATOM 5330 N N . TYR A 1 716 ? 16.324 -20.027 -25.422 1.00 89.50 716 TYR A N 1
ATOM 5331 C CA . TYR A 1 716 ? 14.892 -20.088 -25.716 1.00 89.50 716 TYR A CA 1
ATOM 5332 C C . TYR A 1 716 ? 14.410 -18.900 -26.560 1.00 89.50 716 TYR A C 1
ATOM 5334 O O . TYR A 1 716 ? 13.343 -18.990 -27.166 1.00 89.50 716 TYR A O 1
ATOM 5342 N N . GLY A 1 717 ? 15.211 -17.836 -26.669 1.00 87.38 717 GLY A N 1
ATOM 5343 C CA . GLY A 1 717 ? 15.021 -16.700 -27.575 1.00 87.38 717 GLY A CA 1
ATOM 5344 C C . GLY A 1 717 ? 14.643 -15.392 -26.888 1.00 87.38 717 GLY A C 1
ATOM 5345 O O . GLY A 1 717 ? 14.754 -14.341 -27.507 1.00 87.38 717 GLY A O 1
ATOM 5346 N N . THR A 1 718 ? 14.248 -15.433 -25.613 1.00 93.00 718 THR A N 1
ATOM 5347 C CA . THR A 1 718 ? 13.796 -14.254 -24.852 1.00 93.00 718 THR A CA 1
ATOM 5348 C C . THR A 1 718 ? 14.856 -13.699 -23.904 1.00 93.00 718 THR A C 1
ATOM 5350 O O . THR A 1 718 ? 14.612 -12.721 -23.197 1.00 93.00 718 THR A O 1
ATOM 5353 N N . GLU A 1 719 ? 16.041 -14.309 -23.873 1.00 93.38 719 GLU A N 1
ATOM 5354 C CA . GLU A 1 719 ? 17.099 -14.001 -22.915 1.00 93.38 719 GLU A CA 1
ATOM 5355 C C . GLU A 1 719 ? 17.767 -12.651 -23.161 1.00 93.38 719 GLU A C 1
ATOM 5357 O O . GLU A 1 719 ? 18.120 -11.978 -22.196 1.00 93.38 719 GLU A O 1
ATOM 5362 N N . VAL A 1 720 ? 17.984 -12.259 -24.422 1.00 95.50 720 VAL A N 1
ATOM 5363 C CA . VAL A 1 720 ? 18.754 -11.056 -24.775 1.00 95.50 720 VAL A CA 1
ATOM 5364 C C . VAL A 1 720 ? 18.134 -10.355 -25.976 1.00 95.50 720 VAL A C 1
ATOM 5366 O O . VAL A 1 720 ? 18.036 -10.939 -27.057 1.00 95.50 720 VAL A O 1
ATOM 5369 N N . PHE A 1 721 ? 17.808 -9.076 -25.797 1.00 97.12 721 PHE A N 1
ATOM 5370 C CA . PHE A 1 721 ? 17.417 -8.164 -26.867 1.00 97.12 721 PHE A CA 1
ATOM 5371 C C . PHE A 1 721 ? 18.369 -6.971 -26.926 1.00 97.12 721 PHE A C 1
ATOM 5373 O O . PHE A 1 721 ? 18.647 -6.344 -25.902 1.00 97.12 721 PHE A O 1
ATOM 5380 N N . GLU A 1 722 ? 18.823 -6.631 -28.130 1.00 97.12 722 GLU A N 1
ATOM 5381 C CA . GLU A 1 722 ? 19.545 -5.396 -28.427 1.00 97.12 722 GLU A CA 1
ATOM 5382 C C . GLU A 1 722 ? 18.617 -4.411 -29.152 1.00 97.12 722 GLU A C 1
ATOM 5384 O O . GLU A 1 722 ? 17.967 -4.747 -30.145 1.00 97.12 722 GLU A O 1
ATOM 5389 N N . LEU A 1 723 ? 18.543 -3.188 -28.638 1.00 97.38 723 LEU A N 1
ATOM 5390 C CA . LEU A 1 723 ? 17.716 -2.091 -29.128 1.00 97.38 723 LEU A CA 1
ATOM 5391 C C . LEU A 1 723 ? 18.544 -1.115 -29.969 1.00 97.38 723 LEU A C 1
ATOM 5393 O O . LEU A 1 723 ? 19.776 -1.100 -29.939 1.00 97.38 723 LEU A O 1
ATOM 5397 N N . ASN A 1 724 ? 17.845 -0.257 -30.707 1.00 97.56 724 ASN A N 1
ATOM 5398 C CA . ASN A 1 724 ? 18.450 0.742 -31.579 1.00 97.56 724 ASN A CA 1
ATOM 5399 C C . ASN A 1 724 ? 19.212 1.812 -30.775 1.00 97.56 724 ASN A C 1
ATOM 5401 O O . ASN A 1 724 ? 18.616 2.701 -30.164 1.00 97.56 724 ASN A O 1
ATOM 5405 N N . GLU A 1 725 ? 20.543 1.750 -30.812 1.00 96.75 725 GLU A N 1
ATOM 5406 C CA . GLU A 1 725 ? 21.424 2.653 -30.070 1.00 96.75 725 GLU A CA 1
ATOM 5407 C C . GLU A 1 725 ? 21.279 4.111 -30.519 1.00 96.75 725 GLU A C 1
ATOM 5409 O O . GLU A 1 725 ? 21.215 5.009 -29.678 1.00 96.75 725 GLU A O 1
ATOM 5414 N N . ALA A 1 726 ? 21.159 4.350 -31.827 1.00 97.88 726 ALA A N 1
ATOM 5415 C CA . ALA A 1 726 ? 20.967 5.693 -32.364 1.00 97.88 726 ALA A CA 1
ATOM 5416 C C . ALA A 1 726 ? 19.642 6.305 -31.878 1.00 97.88 726 ALA A C 1
ATOM 5418 O O . ALA A 1 726 ? 19.593 7.485 -31.534 1.00 97.88 726 ALA A O 1
ATOM 5419 N N . LEU A 1 727 ? 18.575 5.502 -31.784 1.00 98.31 727 LEU A N 1
ATOM 5420 C CA . LEU A 1 727 ? 17.296 5.956 -31.236 1.00 98.31 727 LEU A CA 1
ATOM 5421 C C . LEU A 1 727 ? 17.375 6.226 -29.727 1.00 98.31 727 LEU A C 1
ATOM 5423 O O . LEU A 1 727 ? 16.849 7.240 -29.271 1.00 98.31 727 LEU A O 1
ATOM 5427 N N . ARG A 1 728 ? 18.052 5.361 -28.958 1.00 97.69 728 ARG A N 1
ATOM 5428 C CA . ARG A 1 728 ? 18.312 5.580 -27.524 1.00 97.69 728 ARG A CA 1
ATOM 5429 C C . ARG A 1 728 ? 19.042 6.902 -27.297 1.00 97.69 728 ARG A C 1
ATOM 5431 O O . ARG A 1 728 ? 18.693 7.636 -26.378 1.00 97.69 728 ARG A O 1
ATOM 5438 N N . ASP A 1 729 ? 20.042 7.208 -28.119 1.00 97.94 729 ASP A N 1
ATOM 5439 C CA . ASP A 1 729 ? 20.834 8.431 -27.989 1.00 97.94 729 ASP A CA 1
ATOM 5440 C C . ASP A 1 729 ? 20.010 9.686 -28.297 1.00 97.94 729 ASP A C 1
ATOM 5442 O O . ASP A 1 729 ? 20.042 10.631 -27.515 1.00 97.94 729 ASP A O 1
ATOM 5446 N N . VAL A 1 730 ? 19.180 9.654 -29.343 1.00 97.25 730 VAL A N 1
ATOM 5447 C CA . VAL A 1 730 ? 18.226 10.738 -29.635 1.00 97.25 730 VAL A CA 1
ATOM 5448 C C . VAL A 1 730 ? 17.212 10.917 -28.496 1.00 97.25 730 VAL A C 1
ATOM 5450 O O . VAL A 1 730 ? 16.935 12.040 -28.077 1.00 97.25 730 VAL A O 1
ATOM 5453 N N . ALA A 1 731 ? 16.676 9.820 -27.952 1.00 97.81 731 ALA A N 1
ATOM 5454 C CA . ALA A 1 731 ? 15.761 9.869 -26.813 1.00 97.81 731 ALA A CA 1
ATOM 5455 C C . ALA A 1 731 ? 16.440 10.425 -25.550 1.00 97.81 731 ALA A C 1
ATOM 5457 O O . ALA A 1 731 ? 15.820 11.174 -24.797 1.00 97.81 731 ALA A O 1
ATOM 5458 N N . PHE A 1 732 ? 17.717 10.101 -25.333 1.00 98.19 732 PHE A N 1
ATOM 5459 C CA . PHE A 1 732 ? 18.515 10.640 -24.235 1.00 98.19 732 PHE A CA 1
ATOM 5460 C C . PHE A 1 732 ? 18.689 12.154 -24.365 1.00 98.19 732 PHE A C 1
ATOM 5462 O O . PHE A 1 732 ? 18.517 12.870 -23.379 1.00 98.19 732 PHE A O 1
ATOM 5469 N N . ASP A 1 733 ? 18.969 12.647 -25.572 1.00 97.88 733 ASP A N 1
ATOM 5470 C CA . ASP A 1 733 ? 19.121 14.079 -25.828 1.00 97.88 733 ASP A CA 1
ATOM 5471 C C . ASP A 1 733 ? 17.814 14.838 -25.558 1.00 97.88 733 ASP A C 1
ATOM 5473 O O . ASP A 1 733 ? 17.839 15.877 -24.896 1.00 97.88 733 ASP A O 1
ATOM 5477 N N . PHE A 1 734 ? 16.658 14.297 -25.960 1.00 98.00 734 PHE A N 1
ATOM 5478 C CA . PHE A 1 734 ? 15.364 14.886 -25.596 1.00 98.00 734 PHE A CA 1
ATOM 5479 C C . PHE A 1 734 ? 15.103 14.847 -24.096 1.00 98.00 734 PHE A C 1
ATOM 5481 O O . PHE A 1 734 ? 14.755 15.862 -23.508 1.00 98.00 734 PHE A O 1
ATOM 5488 N N . ALA A 1 735 ? 15.301 13.700 -23.453 1.00 97.12 735 ALA A N 1
ATOM 5489 C CA . ALA A 1 735 ? 15.050 13.559 -22.026 1.00 97.12 735 ALA A CA 1
ATOM 5490 C C . ALA A 1 735 ? 16.000 14.425 -21.172 1.00 97.12 735 ALA A C 1
ATOM 5492 O O . ALA A 1 735 ? 15.662 14.774 -20.042 1.00 97.12 735 ALA A O 1
ATOM 5493 N N . SER A 1 736 ? 17.168 14.812 -21.700 1.00 96.25 736 SER A N 1
ATOM 5494 C CA . SER A 1 736 ? 18.141 15.668 -21.008 1.00 96.25 736 SER A CA 1
ATOM 5495 C C . SER A 1 736 ? 17.646 17.096 -20.739 1.00 96.25 736 SER A C 1
ATOM 5497 O O . SER A 1 736 ? 18.211 17.786 -19.890 1.00 96.25 736 SER A O 1
ATOM 5499 N N . THR A 1 737 ? 16.577 17.539 -21.411 1.00 95.12 737 THR A N 1
ATOM 5500 C CA . THR A 1 737 ? 15.927 18.833 -21.141 1.00 95.12 737 THR A CA 1
ATOM 5501 C C . THR A 1 737 ? 15.092 18.810 -19.858 1.00 95.12 737 THR A C 1
ATOM 5503 O O . THR A 1 737 ? 14.756 19.869 -19.319 1.00 95.12 737 THR A O 1
ATOM 5506 N N . ALA A 1 738 ? 14.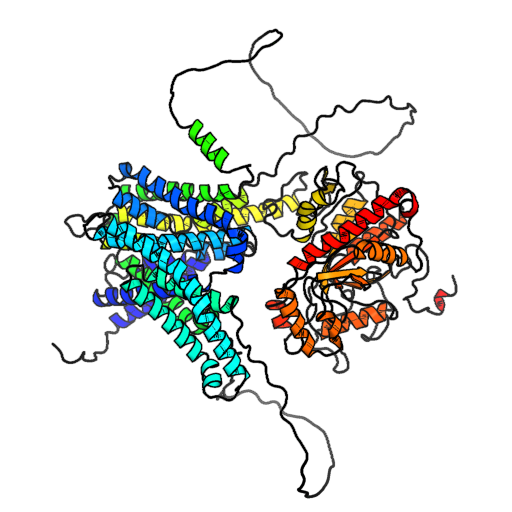760 17.619 -19.349 1.00 94.62 738 ALA A N 1
ATOM 5507 C CA . ALA A 1 738 ? 13.939 17.453 -18.164 1.00 94.62 738 ALA A CA 1
ATOM 5508 C C . ALA A 1 738 ? 14.695 17.844 -16.888 1.00 94.62 738 ALA A C 1
ATOM 5510 O O . ALA A 1 738 ? 15.856 17.498 -16.673 1.00 94.62 738 ALA A O 1
ATOM 5511 N N . THR A 1 739 ? 13.996 18.525 -15.981 1.00 95.19 739 THR A N 1
ATOM 5512 C CA . THR A 1 739 ? 14.493 18.767 -14.622 1.00 95.19 739 THR A CA 1
ATOM 5513 C C . THR A 1 739 ? 13.978 17.664 -13.708 1.00 95.19 739 THR A C 1
ATOM 5515 O O . THR A 1 739 ? 12.780 17.599 -13.447 1.00 95.19 739 THR A O 1
ATOM 5518 N N . LEU A 1 740 ? 14.873 16.797 -13.234 1.00 94.44 740 LEU A N 1
ATOM 5519 C CA . LEU A 1 740 ? 14.513 15.680 -12.360 1.00 94.44 740 LEU A CA 1
ATOM 5520 C C . LEU A 1 740 ? 14.286 16.144 -10.914 1.00 94.44 740 LEU A C 1
ATOM 5522 O O . LEU A 1 740 ? 15.029 16.973 -10.384 1.00 94.44 740 LEU A O 1
ATOM 5526 N N . ASN A 1 741 ? 13.280 15.569 -10.260 1.00 88.31 741 ASN A N 1
ATOM 5527 C CA . ASN A 1 741 ? 12.979 15.804 -8.855 1.00 88.31 741 ASN A CA 1
ATOM 5528 C C . ASN A 1 741 ? 13.890 14.976 -7.940 1.00 88.31 741 ASN A C 1
ATOM 5530 O O . ASN A 1 741 ? 14.192 13.813 -8.213 1.00 88.31 741 ASN A O 1
ATOM 5534 N N . ASP A 1 742 ? 14.241 15.568 -6.799 1.00 88.00 742 ASP A N 1
ATOM 5535 C CA . ASP A 1 742 ? 14.940 14.920 -5.688 1.00 88.00 742 ASP A CA 1
ATOM 5536 C C . ASP A 1 742 ? 14.326 15.377 -4.353 1.00 88.00 742 ASP A C 1
ATOM 5538 O O . ASP A 1 742 ? 13.665 16.417 -4.276 1.00 88.00 742 ASP A O 1
ATOM 5542 N N . THR A 1 743 ? 14.523 14.603 -3.287 1.00 81.00 743 THR A N 1
ATOM 5543 C CA . THR A 1 743 ? 13.989 14.902 -1.951 1.00 81.00 743 THR A CA 1
ATOM 5544 C C . THR A 1 743 ? 15.043 14.717 -0.868 1.00 81.00 743 THR A C 1
ATOM 5546 O O . THR A 1 743 ? 15.966 13.922 -1.003 1.00 81.00 743 THR A O 1
ATOM 5549 N N . THR A 1 744 ? 14.883 15.399 0.265 1.00 81.81 744 THR A N 1
ATOM 5550 C CA . THR A 1 744 ? 15.806 15.245 1.402 1.00 81.81 744 THR A CA 1
ATOM 5551 C C . THR A 1 744 ? 15.836 13.808 1.936 1.00 81.81 744 THR A C 1
ATOM 5553 O O . THR A 1 744 ? 16.902 13.297 2.248 1.00 81.81 744 THR A O 1
ATOM 5556 N N . HIS A 1 745 ? 14.696 13.108 1.942 1.00 75.25 745 HIS A N 1
ATOM 5557 C CA . HIS A 1 745 ? 14.613 11.703 2.361 1.00 75.25 745 HIS A CA 1
ATOM 5558 C C . HIS A 1 745 ? 15.456 10.765 1.479 1.00 75.25 745 HIS A C 1
ATOM 5560 O O . HIS A 1 745 ? 16.114 9.852 1.974 1.00 75.25 745 HIS A O 1
ATOM 5566 N N . THR A 1 746 ? 15.454 10.980 0.160 1.00 81.19 746 THR A N 1
ATOM 5567 C CA . THR A 1 746 ? 16.246 10.173 -0.782 1.00 81.19 746 THR A CA 1
ATOM 5568 C C . THR A 1 746 ? 17.735 10.500 -0.690 1.00 81.19 746 THR A C 1
ATOM 5570 O O . THR A 1 746 ? 18.559 9.595 -0.805 1.00 81.19 746 THR A O 1
ATOM 5573 N N . GLN A 1 747 ? 18.080 11.753 -0.384 1.00 89.00 747 GLN A N 1
ATOM 5574 C CA . GLN A 1 747 ? 19.450 12.191 -0.095 1.00 89.00 747 GLN A CA 1
ATOM 5575 C C . GLN A 1 747 ? 20.007 11.559 1.190 1.00 89.00 747 GLN A C 1
ATOM 5577 O O . GLN A 1 747 ? 21.124 11.049 1.196 1.00 89.00 747 GLN A O 1
ATOM 5582 N N . GLU A 1 748 ? 19.219 11.538 2.264 1.00 86.50 748 GLU A N 1
ATOM 5583 C CA . GLU A 1 748 ? 19.596 10.899 3.532 1.00 86.50 748 GLU A CA 1
ATOM 5584 C C . GLU A 1 748 ? 19.767 9.387 3.388 1.00 86.50 748 GLU A C 1
ATOM 5586 O O . GLU A 1 748 ? 20.646 8.792 4.004 1.00 86.50 748 GLU A O 1
ATOM 5591 N N . TYR A 1 749 ? 18.933 8.740 2.574 1.00 84.19 749 TYR A N 1
ATOM 5592 C CA . TYR A 1 749 ? 19.078 7.309 2.358 1.00 84.19 749 TYR A CA 1
ATOM 5593 C C . TYR A 1 749 ? 20.317 6.974 1.525 1.00 84.19 749 TYR A C 1
ATOM 5595 O O . TYR A 1 749 ? 21.048 6.038 1.850 1.00 84.19 749 TYR A O 1
ATOM 5603 N N . ARG A 1 750 ?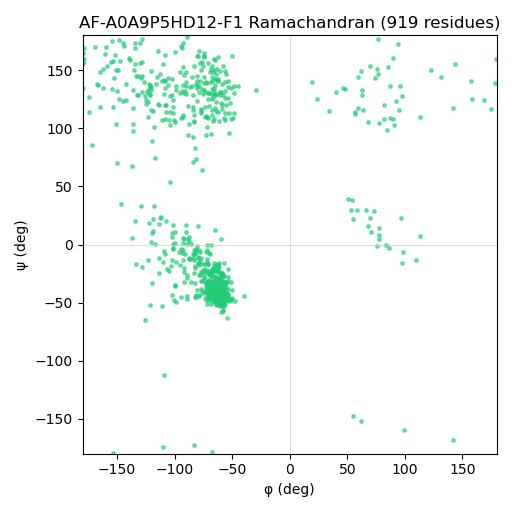 20.574 7.737 0.457 1.00 89.31 750 ARG A N 1
ATOM 5604 C CA . ARG A 1 750 ? 21.689 7.454 -0.449 1.00 89.31 750 ARG A CA 1
ATOM 5605 C C . ARG A 1 750 ? 23.061 7.766 0.157 1.00 89.31 750 ARG A C 1
ATOM 5607 O O . ARG A 1 750 ? 24.033 7.142 -0.251 1.00 89.31 750 ARG A O 1
ATOM 5614 N N . SER A 1 751 ? 23.152 8.643 1.163 1.00 91.12 751 SER A N 1
ATOM 5615 C CA . SER A 1 751 ? 24.414 8.892 1.884 1.00 91.12 751 SER A CA 1
ATOM 5616 C C . SER A 1 751 ? 24.939 7.646 2.607 1.00 91.12 751 SER A C 1
ATOM 5618 O O . SER A 1 751 ? 26.144 7.497 2.779 1.00 91.12 751 SER A O 1
ATOM 5620 N N . LYS A 1 752 ? 24.074 6.671 2.931 1.00 90.88 752 LYS A N 1
ATOM 5621 C CA . LYS A 1 752 ? 24.498 5.367 3.478 1.00 90.88 752 LYS A CA 1
ATOM 5622 C C . LYS A 1 752 ? 25.457 4.610 2.549 1.00 90.88 752 LYS A C 1
ATOM 5624 O O . LYS A 1 752 ? 26.225 3.775 3.017 1.00 90.88 752 LYS A O 1
ATOM 5629 N N . TYR A 1 753 ? 25.426 4.893 1.247 1.00 92.44 753 TYR A N 1
ATOM 5630 C CA . TYR A 1 753 ? 26.309 4.266 0.266 1.00 92.44 753 TYR A CA 1
ATOM 5631 C C . TYR A 1 753 ? 27.715 4.878 0.226 1.00 92.44 753 TYR A C 1
ATOM 5633 O O . TYR A 1 753 ? 28.609 4.250 -0.335 1.00 92.44 753 TYR A O 1
ATOM 5641 N N . GLU A 1 754 ? 27.959 6.023 0.879 1.00 91.38 754 GLU A N 1
ATOM 5642 C CA . GLU A 1 754 ? 29.307 6.609 1.009 1.00 91.38 754 GLU A CA 1
ATOM 5643 C C . GLU A 1 754 ? 30.280 5.649 1.708 1.00 91.38 754 GLU A C 1
ATOM 5645 O O . GLU A 1 754 ? 31.462 5.591 1.370 1.00 91.38 754 GLU A O 1
ATOM 5650 N N . ALA A 1 755 ? 29.768 4.818 2.623 1.00 86.44 755 ALA A N 1
ATOM 5651 C CA . ALA A 1 755 ? 30.541 3.776 3.297 1.00 86.44 755 ALA A CA 1
ATOM 5652 C C . ALA A 1 755 ? 31.113 2.714 2.335 1.00 86.44 755 ALA A C 1
ATOM 5654 O O . ALA A 1 755 ? 32.009 1.964 2.716 1.00 86.44 755 ALA A O 1
ATOM 5655 N N . GLY A 1 756 ? 30.610 2.633 1.097 1.00 81.00 756 GLY A N 1
ATOM 5656 C CA . GLY A 1 756 ? 31.076 1.692 0.072 1.00 81.00 756 GLY A CA 1
ATOM 5657 C C . GLY A 1 756 ? 32.268 2.183 -0.733 1.00 81.00 756 GLY A C 1
ATOM 5658 O O . GLY A 1 756 ? 32.729 1.473 -1.627 1.00 81.00 756 GLY A O 1
ATOM 5659 N N . GLY A 1 757 ? 32.764 3.386 -0.432 1.00 87.12 757 GLY A N 1
ATOM 5660 C CA . GLY A 1 757 ? 33.845 4.018 -1.172 1.00 87.12 757 GLY A CA 1
ATOM 5661 C C . GLY A 1 757 ? 33.481 4.267 -2.636 1.00 87.12 757 GLY A C 1
ATOM 5662 O O . GLY A 1 757 ? 32.310 4.402 -2.993 1.00 87.12 757 GLY A O 1
ATOM 5663 N N . SER A 1 758 ? 34.502 4.273 -3.496 1.00 88.69 758 SER A N 1
ATOM 5664 C CA . SER A 1 758 ? 34.372 4.662 -4.907 1.00 88.69 758 SER A CA 1
ATOM 5665 C C . SER A 1 758 ? 33.437 3.776 -5.735 1.00 88.69 758 SER A C 1
ATOM 5667 O O . SER A 1 758 ? 32.964 4.189 -6.793 1.00 88.69 758 SER A O 1
ATOM 5669 N N . VAL A 1 759 ? 33.142 2.559 -5.267 1.00 91.19 759 VAL A N 1
ATOM 5670 C CA . VAL A 1 759 ? 32.264 1.609 -5.966 1.00 91.19 759 VAL A CA 1
ATOM 5671 C C . VAL A 1 759 ? 30.823 2.121 -6.035 1.00 91.19 759 VAL A C 1
ATOM 5673 O O . VAL A 1 759 ? 30.145 1.869 -7.028 1.00 91.19 759 VAL A O 1
ATOM 5676 N N . TYR A 1 760 ? 30.362 2.869 -5.026 1.00 94.44 760 TYR A N 1
ATOM 5677 C CA . TYR A 1 760 ? 28.991 3.390 -4.950 1.00 94.44 760 TYR A CA 1
ATOM 5678 C C . TYR A 1 760 ? 28.905 4.920 -5.070 1.00 94.44 760 TYR A C 1
ATOM 5680 O O . TYR A 1 760 ? 27.896 5.521 -4.703 1.00 94.44 760 TYR A O 1
ATOM 5688 N N . ASP A 1 761 ? 29.914 5.563 -5.669 1.00 93.31 761 ASP A N 1
ATOM 5689 C CA . ASP A 1 761 ? 29.921 7.012 -5.933 1.00 93.31 761 ASP A CA 1
ATOM 5690 C C . ASP A 1 761 ? 28.723 7.483 -6.773 1.00 93.31 761 ASP A C 1
ATOM 5692 O O . ASP A 1 761 ? 28.330 8.649 -6.714 1.00 93.31 761 ASP A O 1
ATOM 5696 N N . ALA A 1 762 ? 28.158 6.611 -7.612 1.00 94.44 762 ALA A N 1
ATOM 5697 C CA . ALA A 1 762 ? 26.968 6.935 -8.393 1.00 94.44 762 ALA A CA 1
ATOM 5698 C C . ALA A 1 762 ? 25.714 7.027 -7.511 1.00 94.44 762 ALA A C 1
ATOM 5700 O O . ALA A 1 762 ? 24.906 7.936 -7.700 1.00 94.44 762 ALA A O 1
ATOM 5701 N N . ALA A 1 763 ? 25.580 6.143 -6.517 1.00 93.94 763 ALA A N 1
ATOM 5702 C CA . ALA A 1 763 ? 24.446 6.124 -5.602 1.00 93.94 763 ALA A CA 1
ATOM 5703 C C . ALA A 1 763 ? 24.348 7.406 -4.768 1.00 93.94 763 ALA A C 1
ATOM 5705 O O . ALA A 1 763 ? 23.244 7.858 -4.490 1.00 93.94 763 ALA A O 1
ATOM 5706 N N . THR A 1 764 ? 25.468 8.026 -4.393 1.00 93.75 764 THR A N 1
ATOM 5707 C CA . THR A 1 764 ? 25.489 9.183 -3.476 1.00 93.75 764 THR A CA 1
ATOM 5708 C C . THR A 1 764 ? 25.129 10.513 -4.153 1.00 93.75 764 THR A C 1
ATOM 5710 O O . THR A 1 764 ? 24.778 11.491 -3.482 1.00 93.75 764 THR A O 1
ATOM 5713 N N . LYS A 1 765 ? 25.158 10.562 -5.490 1.00 94.62 765 LYS A N 1
ATOM 5714 C CA . LYS A 1 765 ? 24.901 11.767 -6.294 1.00 94.62 765 LYS A CA 1
ATOM 5715 C C . LYS A 1 765 ? 23.402 12.067 -6.455 1.00 94.62 765 LYS A C 1
ATOM 5717 O O . LYS A 1 765 ? 22.578 11.194 -6.206 1.00 94.62 765 LYS A O 1
ATOM 5722 N N . PRO A 1 766 ? 23.023 13.301 -6.846 1.00 95.06 766 PRO A N 1
ATOM 5723 C CA . PRO A 1 766 ? 21.663 13.631 -7.285 1.00 95.06 766 PRO A CA 1
ATOM 5724 C C . PRO A 1 766 ? 21.192 12.785 -8.479 1.00 95.06 766 PRO A C 1
ATOM 5726 O O . PRO A 1 766 ? 22.040 12.353 -9.266 1.00 95.06 766 PRO A O 1
ATOM 5729 N N . PRO A 1 767 ? 19.869 12.575 -8.644 1.00 96.00 767 PRO A N 1
ATOM 5730 C CA . PRO A 1 767 ? 19.328 11.849 -9.788 1.00 96.00 767 PRO A CA 1
ATOM 5731 C C . PRO A 1 767 ? 19.725 12.519 -11.102 1.00 96.00 767 PRO A C 1
ATOM 5733 O O . PRO A 1 767 ? 19.696 13.744 -11.234 1.00 96.00 767 PRO A O 1
ATOM 5736 N N . SER A 1 768 ? 20.086 11.698 -12.079 1.00 96.31 768 SER A N 1
ATOM 5737 C CA . SER A 1 768 ? 20.516 12.133 -13.405 1.00 96.31 768 SER A CA 1
ATOM 5738 C C . SER A 1 768 ? 20.024 11.167 -14.480 1.00 96.31 768 SER A C 1
ATOM 5740 O O . SER A 1 768 ? 19.482 10.098 -14.181 1.00 96.31 768 SER A O 1
ATOM 5742 N N . LEU A 1 769 ? 20.192 11.559 -15.744 1.00 97.12 769 LEU A N 1
ATOM 5743 C CA . LEU A 1 769 ? 20.000 10.650 -16.864 1.00 97.12 769 LEU A CA 1
ATOM 5744 C C . LEU A 1 769 ? 21.239 9.779 -17.059 1.00 97.12 769 LEU A C 1
ATOM 5746 O O . LEU A 1 769 ? 22.364 10.282 -17.089 1.00 97.12 769 LEU A O 1
ATOM 5750 N N . ILE A 1 770 ? 21.020 8.481 -17.250 1.00 96.81 770 ILE A N 1
ATOM 5751 C CA . ILE A 1 770 ? 22.075 7.488 -17.447 1.00 96.81 770 ILE A CA 1
ATOM 5752 C C . ILE A 1 770 ? 21.774 6.588 -18.653 1.00 96.81 770 ILE A C 1
ATOM 5754 O O . ILE A 1 770 ? 20.625 6.265 -18.947 1.00 96.81 770 ILE A O 1
ATOM 5758 N N . LYS A 1 771 ? 22.824 6.188 -19.376 1.00 97.12 771 LYS A N 1
ATOM 5759 C CA . LYS A 1 771 ? 22.745 5.188 -20.452 1.00 97.12 771 LYS A CA 1
ATOM 5760 C C . LYS A 1 771 ? 23.225 3.857 -19.894 1.00 97.12 771 LYS A C 1
ATOM 5762 O O . LYS A 1 771 ? 24.416 3.716 -19.607 1.00 97.12 771 LYS A O 1
ATOM 5767 N N . CYS A 1 772 ? 22.303 2.931 -19.675 1.00 93.88 772 CYS A N 1
ATOM 5768 C CA . CYS A 1 772 ? 22.586 1.615 -19.113 1.00 93.88 772 CYS A CA 1
ATOM 5769 C C . CYS A 1 772 ? 21.360 0.708 -19.242 1.00 93.88 772 CYS A C 1
ATOM 5771 O O . CYS A 1 772 ? 20.280 1.170 -19.598 1.00 93.88 772 CYS A O 1
ATOM 5773 N N . ASP A 1 773 ? 21.542 -0.575 -18.963 1.00 97.38 773 ASP A N 1
ATOM 5774 C CA . ASP A 1 773 ? 20.677 -1.639 -19.452 1.00 97.38 773 ASP A CA 1
ATOM 5775 C C . ASP A 1 773 ? 19.794 -2.257 -18.367 1.00 97.38 773 ASP A C 1
ATOM 5777 O O . ASP A 1 773 ? 20.018 -2.098 -17.158 1.00 97.38 773 ASP A O 1
ATOM 5781 N N . THR A 1 774 ? 18.770 -2.964 -18.839 1.00 96.50 774 THR A N 1
ATOM 5782 C CA . THR A 1 774 ? 17.707 -3.533 -18.008 1.00 96.50 774 THR A CA 1
ATOM 5783 C C . THR A 1 774 ? 17.854 -5.040 -17.849 1.00 96.50 774 THR A C 1
ATOM 5785 O O . THR A 1 774 ? 18.256 -5.742 -18.777 1.00 96.50 774 THR A O 1
ATOM 5788 N N . SER A 1 775 ? 17.521 -5.528 -16.656 1.00 94.81 775 SER A N 1
ATOM 5789 C CA . SER A 1 775 ? 17.447 -6.949 -16.324 1.00 94.81 775 SER A CA 1
ATOM 5790 C C . SER A 1 775 ? 16.033 -7.296 -15.872 1.00 94.81 775 SER A C 1
ATOM 5792 O O . SER A 1 775 ? 15.562 -6.782 -14.858 1.00 94.81 775 SER A O 1
ATOM 5794 N N . THR A 1 776 ? 15.363 -8.148 -16.632 1.00 94.31 776 THR A N 1
ATOM 5795 C CA . THR A 1 776 ? 13.994 -8.608 -16.434 1.00 94.31 776 THR A CA 1
ATOM 5796 C C . THR A 1 776 ? 13.964 -9.886 -15.598 1.00 94.31 776 THR A C 1
ATOM 5798 O O . THR A 1 776 ? 14.676 -10.849 -15.887 1.00 94.31 776 THR A O 1
ATOM 5801 N N . SER A 1 777 ? 13.129 -9.902 -14.560 1.00 90.69 777 SER A N 1
ATOM 5802 C CA . SER A 1 777 ? 12.861 -11.081 -13.736 1.00 90.69 777 SER A CA 1
ATOM 5803 C C . SER A 1 777 ? 11.480 -10.991 -13.086 1.00 90.69 777 SER A C 1
ATOM 5805 O O . SER A 1 777 ? 11.139 -9.987 -12.457 1.00 90.69 777 SER A O 1
ATOM 5807 N N . ASP A 1 778 ? 10.706 -12.075 -13.133 1.00 86.75 778 ASP A N 1
ATOM 5808 C CA . ASP A 1 778 ? 9.478 -12.205 -12.335 1.00 86.75 778 ASP A CA 1
ATOM 5809 C C . ASP A 1 778 ? 9.764 -12.301 -10.823 1.00 86.75 778 ASP A C 1
ATOM 5811 O O . ASP A 1 778 ? 8.917 -11.959 -9.992 1.00 86.75 778 ASP A O 1
ATOM 5815 N N . VAL A 1 779 ? 10.979 -12.710 -10.443 1.00 84.44 779 VAL A N 1
ATOM 5816 C CA . VAL A 1 779 ? 11.427 -12.732 -9.048 1.00 84.44 779 VAL A CA 1
ATOM 5817 C C . VAL A 1 779 ? 11.952 -11.357 -8.654 1.00 84.44 779 VAL A C 1
ATOM 5819 O O . VAL A 1 779 ? 12.963 -10.890 -9.181 1.00 84.44 779 VAL A O 1
ATOM 5822 N N . PHE A 1 780 ? 11.305 -10.744 -7.663 1.00 79.19 780 PHE A N 1
ATOM 5823 C CA . PHE A 1 780 ? 11.810 -9.541 -7.008 1.00 79.19 780 PHE A CA 1
ATOM 5824 C C . PHE A 1 780 ? 12.988 -9.903 -6.094 1.00 79.19 780 PHE A C 1
ATOM 5826 O O . PHE A 1 780 ? 12.802 -10.534 -5.050 1.00 79.19 780 PHE A O 1
ATOM 5833 N N . PHE A 1 781 ? 14.200 -9.501 -6.472 1.00 86.25 781 PHE A N 1
ATOM 5834 C CA . PHE A 1 781 ? 15.425 -9.836 -5.748 1.00 86.25 781 PHE A CA 1
ATOM 5835 C C . PHE A 1 781 ? 16.051 -8.621 -5.053 1.00 86.25 781 PHE A C 1
ATOM 5837 O O . PHE A 1 781 ? 15.860 -7.471 -5.445 1.00 86.25 781 PHE A O 1
ATOM 5844 N N . SER A 1 782 ? 16.816 -8.896 -3.995 1.00 87.19 782 SER A N 1
ATOM 5845 C CA . SER A 1 782 ? 17.662 -7.915 -3.318 1.00 87.19 782 SER A CA 1
ATOM 5846 C C . SER A 1 782 ? 18.878 -8.604 -2.710 1.00 87.19 782 SER A C 1
ATOM 5848 O O . SER A 1 782 ? 18.724 -9.587 -1.985 1.00 87.19 782 SER A O 1
ATOM 5850 N N . GLY A 1 783 ? 20.075 -8.058 -2.925 1.00 90.00 783 GLY A N 1
ATOM 5851 C CA . GLY A 1 783 ? 21.296 -8.521 -2.260 1.00 90.00 783 GLY A CA 1
ATOM 5852 C C . GLY A 1 783 ? 22.537 -8.472 -3.145 1.00 90.00 783 GLY A C 1
ATOM 5853 O O . GLY A 1 783 ? 22.442 -8.545 -4.365 1.00 90.00 783 GLY A O 1
ATOM 5854 N N . ASN A 1 784 ? 23.713 -8.385 -2.515 1.00 90.19 784 ASN A N 1
ATOM 5855 C CA . ASN A 1 784 ? 24.983 -8.231 -3.232 1.00 90.19 784 ASN A CA 1
ATOM 5856 C C . ASN A 1 784 ? 25.286 -9.421 -4.152 1.00 90.19 784 ASN A C 1
ATOM 5858 O O . ASN A 1 784 ? 25.604 -9.203 -5.310 1.00 90.19 784 ASN A O 1
ATOM 5862 N N . PHE A 1 785 ? 25.117 -10.658 -3.674 1.00 91.31 785 PHE A N 1
ATOM 5863 C CA . PHE A 1 785 ? 25.445 -11.853 -4.459 1.00 91.31 785 PHE A CA 1
ATOM 5864 C C . PHE A 1 785 ? 24.562 -12.021 -5.701 1.00 91.31 785 PHE A C 1
ATOM 5866 O O . PHE A 1 785 ? 25.080 -12.263 -6.784 1.00 91.31 785 PHE A O 1
ATOM 5873 N N . LEU A 1 786 ? 23.241 -11.845 -5.570 1.00 90.88 786 LEU A N 1
ATOM 5874 C CA . LEU A 1 786 ? 22.330 -11.907 -6.721 1.00 90.88 786 LEU A CA 1
ATOM 5875 C C . LEU A 1 786 ? 22.551 -10.729 -7.676 1.00 90.88 786 LEU A C 1
ATOM 5877 O O . LEU A 1 786 ? 22.595 -10.920 -8.887 1.00 90.88 786 LEU A O 1
ATOM 5881 N N . GLY A 1 787 ? 22.750 -9.524 -7.134 1.00 91.81 787 GLY A N 1
ATOM 5882 C CA . GLY A 1 787 ? 23.058 -8.345 -7.936 1.00 91.81 787 GLY A CA 1
ATOM 5883 C C . GLY A 1 787 ? 24.357 -8.494 -8.734 1.00 91.81 787 GLY A C 1
ATOM 5884 O O . GLY A 1 787 ? 24.395 -8.124 -9.902 1.00 91.81 787 GLY A O 1
ATOM 5885 N N . GLU A 1 788 ? 25.406 -9.064 -8.137 1.00 92.94 788 GLU A N 1
ATOM 5886 C CA . GLU A 1 788 ? 26.671 -9.376 -8.818 1.00 92.94 788 GLU A CA 1
ATOM 5887 C C . GLU A 1 788 ? 26.515 -10.507 -9.834 1.00 92.94 788 GLU A C 1
ATOM 5889 O O . GLU A 1 788 ? 27.003 -10.376 -10.951 1.00 92.94 788 GLU A O 1
ATOM 5894 N N . ALA A 1 789 ? 25.770 -11.568 -9.509 1.00 92.62 789 ALA A N 1
ATOM 5895 C CA . ALA A 1 789 ? 25.500 -12.649 -10.452 1.00 92.62 789 ALA A CA 1
ATOM 5896 C C . ALA A 1 789 ? 24.800 -12.137 -11.722 1.00 92.62 789 ALA A C 1
ATOM 5898 O O . ALA A 1 789 ? 25.172 -12.517 -12.830 1.00 92.62 789 ALA A O 1
ATOM 5899 N N . PHE A 1 790 ? 23.822 -11.238 -11.586 1.00 93.62 790 PHE A N 1
ATOM 5900 C CA . PHE A 1 790 ? 23.125 -10.665 -12.739 1.00 93.62 790 PHE A CA 1
ATOM 5901 C C . PHE A 1 790 ? 23.966 -9.627 -13.495 1.00 93.62 790 PHE A C 1
ATOM 5903 O O . PHE A 1 790 ? 23.810 -9.505 -14.711 1.00 93.62 790 PHE A O 1
ATOM 5910 N N . GLU A 1 791 ? 24.897 -8.926 -12.837 1.00 94.00 791 GLU A N 1
ATOM 5911 C CA . GLU A 1 791 ? 25.927 -8.131 -13.529 1.00 94.00 791 GLU A CA 1
ATOM 5912 C C . GLU A 1 791 ? 26.854 -9.019 -14.368 1.00 94.00 791 GLU A C 1
ATOM 5914 O O . GLU A 1 791 ? 27.064 -8.739 -15.550 1.00 94.00 791 GLU A O 1
ATOM 5919 N N . ASP A 1 792 ? 27.371 -10.098 -13.776 1.00 94.12 792 ASP A N 1
ATOM 5920 C CA . ASP A 1 792 ? 28.300 -11.027 -14.422 1.00 94.12 792 ASP A CA 1
ATOM 5921 C C . ASP A 1 792 ? 27.638 -11.715 -15.622 1.00 94.12 792 ASP A C 1
ATOM 5923 O O . ASP A 1 792 ? 28.211 -11.740 -16.713 1.00 94.12 792 ASP A O 1
ATOM 5927 N N . VAL A 1 793 ? 26.398 -12.189 -15.462 1.00 93.31 793 VAL A N 1
ATOM 5928 C CA . VAL A 1 793 ? 25.597 -12.759 -16.557 1.00 93.31 793 VAL A CA 1
ATOM 5929 C C . VAL A 1 793 ? 25.337 -11.723 -17.646 1.00 93.31 793 VAL A C 1
ATOM 5931 O O . VAL A 1 793 ? 25.481 -12.040 -18.824 1.00 93.31 793 VAL A O 1
ATOM 5934 N N . THR A 1 794 ? 25.002 -10.480 -17.284 1.00 94.38 794 THR A N 1
ATOM 5935 C CA . THR A 1 794 ? 24.778 -9.417 -18.275 1.00 94.38 794 THR A CA 1
ATOM 5936 C C . THR A 1 794 ? 26.026 -9.173 -19.107 1.00 94.38 794 THR A C 1
ATOM 5938 O O . THR A 1 794 ? 25.950 -9.135 -20.335 1.00 94.38 794 THR A O 1
ATOM 5941 N N . SER A 1 795 ? 27.183 -9.066 -18.454 1.00 94.00 795 SER A N 1
ATOM 5942 C CA . SER A 1 795 ? 28.472 -8.919 -19.127 1.00 94.00 795 SER A CA 1
ATOM 5943 C C . SER A 1 795 ? 28.774 -10.127 -20.020 1.00 94.00 795 SER A C 1
ATOM 5945 O O . SER A 1 795 ? 29.101 -9.961 -21.192 1.00 94.00 795 SER A O 1
ATOM 5947 N N . LEU A 1 796 ? 28.584 -11.349 -19.520 1.00 93.00 796 LEU A N 1
ATOM 5948 C CA . LEU A 1 796 ? 28.834 -12.579 -20.271 1.00 93.00 796 LEU A CA 1
ATOM 5949 C C . LEU A 1 796 ? 27.956 -12.682 -21.525 1.00 93.00 796 LEU A C 1
ATOM 5951 O O . LEU A 1 796 ? 28.469 -12.899 -22.621 1.00 93.00 796 LEU A O 1
ATOM 5955 N N . TRP A 1 797 ? 26.642 -12.502 -21.381 1.00 93.38 797 TRP A N 1
ATOM 5956 C CA . TRP A 1 797 ? 25.666 -12.666 -22.462 1.00 93.38 797 TRP A CA 1
ATOM 5957 C C . TRP A 1 797 ? 25.771 -11.577 -23.532 1.00 93.38 797 TRP A C 1
ATOM 5959 O O . TRP A 1 797 ? 25.448 -11.829 -24.692 1.00 93.38 797 TRP A O 1
ATOM 5969 N N . THR A 1 798 ? 26.268 -10.392 -23.164 1.00 93.50 798 THR A N 1
ATOM 5970 C CA . THR A 1 798 ? 26.438 -9.246 -24.075 1.00 93.50 798 THR A CA 1
ATOM 5971 C C . THR A 1 798 ? 27.880 -9.044 -24.545 1.00 93.50 798 THR A C 1
ATOM 5973 O O . THR A 1 798 ? 28.188 -8.012 -25.142 1.00 93.50 798 THR A O 1
ATOM 5976 N N . ASN A 1 799 ? 28.781 -9.998 -24.282 1.00 91.44 799 ASN A N 1
ATOM 5977 C CA . ASN A 1 799 ? 30.207 -9.898 -24.615 1.00 91.44 799 ASN A CA 1
ATOM 5978 C C . ASN A 1 799 ? 30.878 -8.622 -24.048 1.00 91.44 799 ASN A C 1
ATOM 5980 O O . ASN A 1 799 ? 31.688 -7.966 -24.703 1.00 91.44 799 ASN A O 1
ATOM 5984 N N . GLY A 1 800 ? 30.491 -8.235 -22.832 1.00 91.56 800 GLY A N 1
ATOM 5985 C CA . GLY A 1 800 ? 31.007 -7.085 -22.089 1.00 91.56 800 GLY A CA 1
ATOM 5986 C C . GLY A 1 800 ? 30.475 -5.722 -22.539 1.00 91.56 800 GLY A C 1
ATOM 5987 O O . GLY A 1 800 ? 30.939 -4.703 -22.031 1.00 91.56 800 GLY A O 1
ATOM 5988 N N . ILE A 1 801 ? 29.534 -5.677 -23.489 1.00 92.94 801 ILE A N 1
ATOM 5989 C CA . ILE A 1 801 ? 28.978 -4.421 -24.016 1.00 92.94 801 ILE A CA 1
ATOM 5990 C C . ILE A 1 801 ? 27.891 -3.873 -23.082 1.00 92.94 801 ILE A C 1
ATOM 5992 O O . ILE A 1 801 ? 27.833 -2.667 -22.835 1.00 92.94 801 ILE A O 1
ATOM 5996 N N . GLY A 1 802 ? 27.018 -4.753 -22.591 1.00 92.94 802 GLY A N 1
ATOM 5997 C CA . GLY A 1 802 ? 25.877 -4.405 -21.758 1.00 92.94 802 GLY A CA 1
ATOM 5998 C C . GLY A 1 802 ? 26.267 -4.106 -20.313 1.00 92.94 802 GLY A C 1
ATOM 5999 O O . GLY A 1 802 ? 27.223 -4.656 -19.763 1.00 92.94 802 GLY A O 1
ATOM 6000 N N . LYS A 1 803 ? 25.496 -3.228 -19.675 1.00 95.12 803 LYS A N 1
ATOM 6001 C CA . LYS A 1 803 ? 25.742 -2.727 -18.325 1.00 95.12 803 LYS A CA 1
ATOM 6002 C C . LYS A 1 803 ? 24.455 -2.691 -17.509 1.00 95.12 803 LYS A C 1
ATOM 6004 O O . LYS A 1 803 ? 23.704 -1.720 -17.577 1.00 95.12 803 LYS A O 1
ATOM 6009 N N . TYR A 1 804 ? 24.231 -3.719 -16.693 1.00 95.56 804 TYR A N 1
ATOM 6010 C CA . TYR A 1 804 ? 23.036 -3.831 -15.853 1.00 95.56 804 TYR A CA 1
ATOM 6011 C C . TYR A 1 804 ? 22.975 -2.729 -14.789 1.00 95.56 804 TYR A C 1
ATOM 6013 O O . TYR A 1 804 ? 23.827 -2.649 -13.901 1.00 95.56 804 TYR A O 1
ATOM 6021 N N . CYS A 1 805 ? 21.940 -1.893 -14.864 1.00 95.25 805 CYS A N 1
ATOM 6022 C CA . CYS A 1 805 ? 21.702 -0.835 -13.887 1.00 95.25 805 CYS A CA 1
ATOM 6023 C C . CYS A 1 805 ? 20.262 -0.737 -13.387 1.00 95.25 805 CYS A C 1
ATOM 6025 O O . CYS A 1 805 ? 20.053 -0.076 -12.374 1.00 95.25 805 CYS A O 1
ATOM 6027 N N . MET A 1 806 ? 19.295 -1.336 -14.083 1.00 96.38 806 MET A N 1
ATOM 6028 C CA . MET A 1 806 ? 17.878 -1.267 -13.733 1.00 96.38 806 MET A CA 1
ATOM 6029 C C . MET A 1 806 ? 17.255 -2.660 -13.760 1.00 96.38 806 MET A C 1
ATOM 6031 O O . MET A 1 806 ? 17.387 -3.372 -14.754 1.00 96.38 806 MET A O 1
ATOM 6035 N N . SER A 1 807 ? 16.566 -3.051 -12.692 1.00 93.75 807 SER A N 1
ATOM 6036 C CA . SER A 1 807 ? 15.757 -4.267 -12.656 1.00 93.75 807 SER A CA 1
ATOM 6037 C C . SER A 1 807 ? 14.325 -3.983 -13.107 1.00 93.75 807 SER A C 1
ATOM 6039 O O . SER A 1 807 ? 13.723 -2.985 -12.717 1.00 93.75 807 SER A O 1
ATOM 6041 N N . ALA A 1 808 ? 13.776 -4.863 -13.930 1.00 91.75 808 ALA A N 1
ATOM 6042 C CA . ALA A 1 808 ? 12.451 -4.763 -14.522 1.00 91.75 808 ALA A CA 1
ATOM 6043 C C . ALA A 1 808 ? 11.716 -6.105 -14.405 1.00 91.75 808 ALA A C 1
ATOM 6045 O O . ALA A 1 808 ? 12.321 -7.125 -14.071 1.00 91.75 808 ALA A O 1
ATOM 6046 N N . GLN A 1 809 ? 10.413 -6.118 -14.690 1.00 91.50 809 GLN A N 1
ATOM 6047 C CA . GLN A 1 809 ? 9.636 -7.363 -14.765 1.00 91.50 809 GLN A CA 1
ATOM 6048 C C . GLN A 1 809 ? 8.936 -7.548 -16.116 1.00 91.50 809 GLN A C 1
ATOM 6050 O O . GLN A 1 809 ? 8.467 -8.634 -16.416 1.00 91.50 809 GLN A O 1
ATOM 6055 N N . GLU A 1 810 ? 8.852 -6.510 -16.951 1.00 93.38 810 GLU A N 1
ATOM 6056 C CA . GLU A 1 810 ? 8.025 -6.543 -18.162 1.00 93.38 810 GLU A CA 1
ATOM 6057 C C . GLU A 1 810 ? 8.823 -6.485 -19.470 1.00 93.38 810 GLU A C 1
ATOM 6059 O O . GLU A 1 810 ? 8.314 -6.934 -20.497 1.00 93.38 810 GLU A O 1
ATOM 6064 N N . ASP A 1 811 ? 10.040 -5.926 -19.464 1.00 95.62 811 ASP A N 1
ATOM 6065 C CA . ASP A 1 811 ? 10.713 -5.457 -20.688 1.00 95.62 811 ASP A CA 1
ATOM 6066 C C . ASP A 1 811 ? 10.884 -6.572 -21.726 1.00 95.62 811 ASP A C 1
ATOM 6068 O O . ASP A 1 811 ? 10.364 -6.461 -22.838 1.00 95.62 811 ASP A O 1
ATOM 6072 N N . ASN A 1 812 ? 11.527 -7.685 -21.359 1.00 96.44 812 ASN A N 1
ATOM 6073 C CA . ASN A 1 812 ? 11.775 -8.800 -22.282 1.00 96.44 812 ASN A CA 1
ATOM 6074 C C . ASN A 1 812 ? 10.479 -9.406 -22.841 1.00 96.44 812 ASN A C 1
ATOM 6076 O O . ASN A 1 812 ? 10.417 -9.752 -24.019 1.00 96.44 812 ASN A O 1
ATOM 6080 N N . ALA A 1 813 ? 9.422 -9.477 -22.032 1.00 96.69 813 ALA A N 1
ATOM 6081 C CA . ALA A 1 813 ? 8.136 -10.015 -22.460 1.00 96.69 813 ALA A CA 1
ATOM 6082 C C . ALA A 1 813 ? 7.438 -9.118 -23.493 1.00 96.69 813 ALA A C 1
ATOM 6084 O O . ALA A 1 813 ? 6.841 -9.617 -24.448 1.00 96.69 813 ALA A O 1
ATOM 6085 N N . ILE A 1 814 ? 7.526 -7.792 -23.335 1.00 97.88 814 ILE A N 1
ATOM 6086 C CA . ILE A 1 814 ? 7.008 -6.835 -24.322 1.00 97.88 814 ILE A CA 1
ATOM 6087 C C . ILE A 1 814 ? 7.830 -6.918 -25.610 1.00 97.88 814 ILE A C 1
ATOM 6089 O O . ILE A 1 814 ? 7.262 -6.992 -26.702 1.00 97.88 814 ILE A O 1
ATOM 6093 N N . LEU A 1 815 ? 9.159 -6.926 -25.488 1.00 98.12 815 LEU A N 1
ATOM 6094 C CA . LEU A 1 815 ? 10.075 -6.971 -26.626 1.00 98.12 815 LEU A CA 1
ATOM 6095 C C . LEU A 1 815 ? 9.891 -8.241 -27.459 1.00 98.12 815 LEU A C 1
ATOM 6097 O O . LEU A 1 815 ? 9.829 -8.149 -28.685 1.00 98.12 815 LEU A O 1
ATOM 6101 N N . GLU A 1 816 ? 9.691 -9.389 -26.815 1.00 97.12 816 GLU A N 1
ATOM 6102 C CA . GLU A 1 816 ? 9.435 -10.651 -27.511 1.00 97.12 816 GLU A CA 1
ATOM 6103 C C . GLU A 1 816 ? 8.158 -10.603 -28.361 1.00 97.12 816 GLU A C 1
ATOM 6105 O O . GLU A 1 816 ? 8.101 -11.119 -29.479 1.00 97.12 816 GLU A O 1
ATOM 6110 N N . VAL A 1 817 ? 7.107 -9.946 -27.870 1.00 97.94 817 VAL A N 1
ATOM 6111 C CA . VAL A 1 817 ? 5.896 -9.756 -28.674 1.00 97.94 817 VAL A CA 1
ATOM 6112 C C . VAL A 1 817 ? 6.205 -8.855 -29.868 1.00 97.94 817 VAL A C 1
ATOM 6114 O O . VAL A 1 817 ? 5.877 -9.196 -31.007 1.00 97.94 817 VAL A O 1
ATOM 6117 N N . LEU A 1 818 ? 6.866 -7.719 -29.637 1.00 98.06 818 LEU A N 1
ATOM 6118 C CA . LEU A 1 818 ? 7.156 -6.755 -30.697 1.00 98.06 818 LEU A CA 1
ATOM 6119 C C . LEU A 1 818 ? 8.059 -7.346 -31.789 1.00 98.06 818 LEU A C 1
ATOM 6121 O O . LEU A 1 818 ? 7.799 -7.109 -32.968 1.00 98.06 818 LEU A O 1
ATOM 6125 N N . ILE A 1 819 ? 9.061 -8.159 -31.446 1.00 96.44 819 ILE A N 1
ATOM 6126 C CA . ILE A 1 819 ? 9.940 -8.772 -32.449 1.00 96.44 819 ILE A CA 1
ATOM 6127 C C . ILE A 1 819 ? 9.199 -9.814 -33.297 1.00 96.44 819 ILE A C 1
ATOM 6129 O O . ILE A 1 819 ? 9.317 -9.809 -34.525 1.00 96.44 819 ILE A O 1
ATOM 6133 N N . ARG A 1 820 ? 8.341 -10.646 -32.689 1.00 96.00 820 ARG A N 1
ATOM 6134 C CA . ARG A 1 820 ? 7.521 -11.626 -33.425 1.00 96.00 820 ARG A CA 1
ATOM 6135 C C . ARG A 1 820 ? 6.591 -10.942 -34.421 1.00 96.00 820 ARG A C 1
ATOM 6137 O O . ARG A 1 820 ? 6.455 -11.384 -35.560 1.00 96.00 820 ARG A O 1
ATOM 6144 N N . PHE A 1 821 ? 5.973 -9.835 -34.021 1.00 97.19 821 PHE A N 1
ATOM 6145 C CA . PHE A 1 821 ? 5.084 -9.074 -34.898 1.00 97.19 821 PHE A CA 1
ATOM 6146 C C . PHE A 1 821 ? 5.820 -8.175 -35.899 1.00 97.19 821 PHE A C 1
ATOM 6148 O O . PHE A 1 821 ? 5.235 -7.798 -36.921 1.00 97.19 821 PHE A O 1
ATOM 6155 N N . HIS A 1 822 ? 7.104 -7.888 -35.673 1.00 96.94 822 HIS A N 1
ATOM 6156 C CA . HIS A 1 822 ? 7.953 -7.218 -36.651 1.00 96.94 822 HIS A CA 1
ATOM 6157 C C . HIS A 1 822 ? 8.164 -8.064 -37.905 1.00 96.94 822 HIS A C 1
ATOM 6159 O O . HIS A 1 822 ? 8.016 -7.560 -39.019 1.00 96.94 822 HIS A O 1
ATOM 6165 N N . VAL A 1 823 ? 8.408 -9.369 -37.745 1.00 96.06 823 VAL A N 1
ATOM 6166 C CA . VAL A 1 823 ? 8.547 -10.317 -38.870 1.00 96.06 823 VAL A CA 1
ATOM 6167 C C . VAL A 1 823 ? 7.303 -10.305 -39.769 1.00 96.06 823 VAL A C 1
ATOM 6169 O O . VAL A 1 823 ? 7.395 -10.433 -40.992 1.00 96.06 823 VAL A O 1
ATOM 6172 N N . HIS A 1 824 ? 6.131 -10.065 -39.179 1.00 95.25 824 HIS A N 1
ATOM 6173 C CA . HIS A 1 824 ? 4.858 -9.945 -39.890 1.00 95.25 824 HIS A CA 1
ATOM 6174 C C . HIS A 1 824 ? 4.535 -8.527 -40.386 1.00 95.25 824 HIS A C 1
ATOM 6176 O O . HIS A 1 824 ? 3.468 -8.313 -40.962 1.00 95.25 824 HIS A O 1
ATOM 6182 N N . LYS A 1 825 ? 5.456 -7.567 -40.229 1.00 94.94 825 LYS A N 1
ATOM 6183 C CA . LYS A 1 825 ? 5.303 -6.158 -40.631 1.00 94.94 825 LYS A CA 1
ATOM 6184 C C . LYS A 1 825 ? 4.101 -5.468 -39.974 1.00 94.94 825 LYS A C 1
ATOM 6186 O O . LYS A 1 825 ? 3.503 -4.574 -40.576 1.00 94.94 825 LYS A O 1
ATOM 6191 N N . SER A 1 826 ? 3.738 -5.896 -38.764 1.00 94.94 826 SER A N 1
ATOM 6192 C CA . SER A 1 826 ? 2.676 -5.271 -37.963 1.00 94.94 826 SER A CA 1
ATOM 6193 C C . SER A 1 826 ? 3.210 -4.150 -37.070 1.00 94.94 826 SER A C 1
ATOM 6195 O O . SER A 1 826 ? 2.480 -3.206 -36.787 1.00 94.94 826 SER A O 1
ATOM 6197 N N . VAL A 1 827 ? 4.477 -4.240 -36.656 1.00 96.88 827 VAL A N 1
ATOM 6198 C CA . VAL A 1 827 ? 5.194 -3.237 -35.850 1.00 96.88 827 VAL A CA 1
ATOM 6199 C C . VAL A 1 827 ? 6.636 -3.086 -36.348 1.00 96.88 827 VAL A C 1
ATOM 6201 O O . VAL A 1 827 ? 7.165 -3.978 -37.013 1.00 96.88 827 VAL A O 1
ATOM 6204 N N . ASP A 1 828 ? 7.302 -1.983 -36.013 1.00 96.38 828 ASP A N 1
ATOM 6205 C CA . ASP A 1 828 ? 8.726 -1.775 -36.302 1.00 96.38 828 ASP A CA 1
ATOM 6206 C C . ASP A 1 828 ? 9.560 -1.846 -35.015 1.00 96.38 828 ASP A C 1
ATOM 6208 O O . ASP A 1 828 ? 9.528 -0.937 -34.187 1.00 96.38 828 ASP A O 1
ATOM 6212 N N . PHE A 1 829 ? 10.324 -2.930 -34.846 1.00 97.12 829 PHE A N 1
ATOM 6213 C CA . PHE A 1 829 ? 11.140 -3.155 -33.652 1.00 97.12 829 PHE A CA 1
ATOM 6214 C C . PHE A 1 829 ? 12.287 -2.134 -33.520 1.00 97.12 829 PHE A C 1
ATOM 6216 O O . PHE A 1 829 ? 12.752 -1.861 -32.417 1.00 97.12 829 PHE A O 1
ATOM 6223 N N . ASN A 1 830 ? 12.684 -1.465 -34.612 1.00 96.56 830 ASN A N 1
ATOM 6224 C CA . ASN A 1 830 ? 13.689 -0.394 -34.565 1.00 96.56 830 ASN A CA 1
ATOM 6225 C C . ASN A 1 830 ? 13.194 0.884 -33.870 1.00 96.56 830 ASN A C 1
ATOM 6227 O O . ASN A 1 830 ? 13.985 1.813 -33.685 1.00 96.56 830 ASN A O 1
ATOM 6231 N N . ARG A 1 831 ? 11.901 0.953 -33.520 1.00 97.75 831 ARG A N 1
ATOM 6232 C CA . ARG A 1 831 ? 11.219 2.112 -32.924 1.00 97.75 831 ARG A CA 1
ATOM 6233 C C . ARG A 1 831 ? 10.889 1.924 -31.443 1.00 97.75 831 ARG A C 1
ATOM 6235 O O . ARG A 1 831 ? 10.003 2.599 -30.919 1.00 97.75 831 ARG A O 1
ATOM 6242 N N . VAL A 1 832 ? 11.574 1.002 -30.771 1.00 98.31 832 VAL A N 1
ATOM 6243 C CA . VAL A 1 832 ? 11.356 0.706 -29.352 1.00 98.31 832 VAL A CA 1
ATOM 6244 C C . VAL A 1 832 ? 12.393 1.419 -28.486 1.00 98.31 832 VAL A C 1
ATOM 6246 O O . VAL A 1 832 ? 13.589 1.379 -28.767 1.00 98.31 832 VAL A O 1
ATOM 6249 N N . ILE A 1 833 ? 11.921 2.069 -27.425 1.00 98.56 833 ILE A N 1
ATOM 6250 C CA . ILE A 1 833 ? 12.715 2.771 -26.418 1.00 98.56 833 ILE A CA 1
ATOM 6251 C C . ILE A 1 833 ? 12.327 2.208 -25.054 1.00 98.56 833 ILE A C 1
ATOM 6253 O O . ILE A 1 833 ? 11.146 2.191 -24.710 1.00 98.56 833 ILE A O 1
ATOM 6257 N N . VAL A 1 834 ? 13.314 1.791 -24.265 1.00 98.44 834 VAL A N 1
ATOM 6258 C CA . VAL A 1 834 ? 13.113 1.337 -22.883 1.00 98.44 834 VAL A CA 1
ATOM 6259 C C . VAL A 1 834 ? 13.646 2.398 -21.930 1.00 98.44 834 VAL A C 1
ATOM 6261 O O . VAL A 1 834 ? 14.832 2.733 -21.970 1.00 98.44 834 VAL A O 1
ATOM 6264 N N . LEU A 1 835 ? 12.758 2.924 -21.088 1.00 97.75 835 LEU A N 1
ATOM 6265 C CA . LEU A 1 835 ? 13.018 3.943 -20.081 1.00 97.75 835 LEU A CA 1
ATOM 6266 C C . LEU A 1 835 ? 12.614 3.417 -18.701 1.00 97.75 835 LEU A C 1
ATOM 6268 O O . LEU A 1 835 ? 11.457 3.073 -18.464 1.00 97.75 835 LEU A O 1
ATOM 6272 N N . ARG A 1 836 ? 13.558 3.406 -17.759 1.00 96.94 836 ARG A N 1
ATOM 6273 C CA . ARG A 1 836 ? 13.318 2.954 -16.381 1.00 96.94 836 ARG A CA 1
ATOM 6274 C C . ARG A 1 836 ? 13.775 3.984 -15.356 1.00 96.94 836 ARG A C 1
ATOM 6276 O O . ARG A 1 836 ? 14.788 4.651 -15.565 1.00 96.94 836 ARG A O 1
ATOM 6283 N N . THR A 1 837 ? 13.060 4.115 -14.237 1.00 95.75 837 THR A N 1
ATOM 6284 C CA . THR A 1 837 ? 13.436 5.039 -13.147 1.00 95.75 837 THR A CA 1
ATOM 6285 C C . THR A 1 837 ? 13.653 4.342 -11.807 1.00 95.75 837 THR A C 1
ATOM 6287 O O . THR A 1 837 ? 12.862 3.503 -11.390 1.00 95.75 837 THR A O 1
ATOM 6290 N N . GLY A 1 838 ? 14.729 4.698 -11.098 1.00 93.12 838 GLY A N 1
ATOM 6291 C CA . GLY A 1 838 ? 15.142 3.996 -9.875 1.00 93.12 838 GLY A CA 1
ATOM 6292 C C . GLY A 1 838 ? 14.231 4.253 -8.664 1.00 93.12 838 GLY A C 1
ATOM 6293 O O . GLY A 1 838 ? 14.383 5.275 -7.996 1.00 93.12 838 GLY A O 1
ATOM 6294 N N . SER A 1 839 ? 13.323 3.337 -8.323 1.00 88.38 839 SER A N 1
ATOM 6295 C CA . SER A 1 839 ? 12.435 3.425 -7.147 1.00 88.38 839 SER A CA 1
ATOM 6296 C C . SER A 1 839 ? 13.079 2.9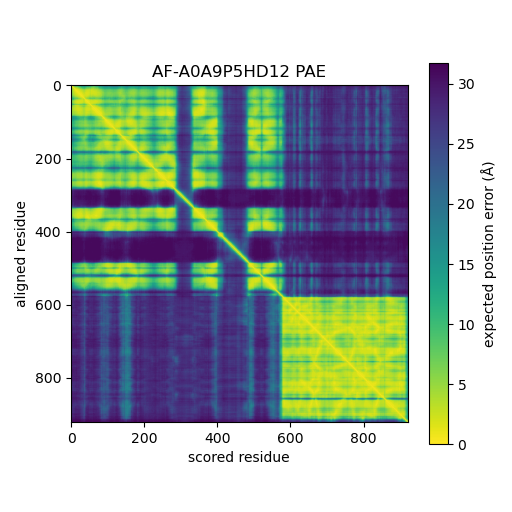60 -5.845 1.00 88.38 839 SER A C 1
ATOM 6298 O O . SER A 1 839 ? 12.671 3.375 -4.755 1.00 88.38 839 SER A O 1
ATOM 6300 N N . ASN A 1 840 ? 14.085 2.101 -5.953 1.00 88.81 840 ASN A N 1
ATOM 6301 C CA . ASN A 1 840 ? 14.794 1.463 -4.850 1.00 88.81 840 ASN A CA 1
ATOM 6302 C C . ASN A 1 840 ? 16.147 0.957 -5.324 1.00 88.81 840 ASN A C 1
ATOM 6304 O O . ASN A 1 840 ? 16.328 0.838 -6.523 1.00 88.81 840 ASN A O 1
ATOM 6308 N N . PHE A 1 841 ? 17.076 0.629 -4.429 1.00 92.00 841 PHE A N 1
ATOM 6309 C CA . PHE A 1 841 ? 18.292 -0.073 -4.849 1.00 92.00 841 PHE A CA 1
ATOM 6310 C C . PHE A 1 841 ? 18.040 -1.583 -4.942 1.00 92.00 841 PHE A C 1
ATOM 6312 O O . PHE A 1 841 ? 17.158 -2.107 -4.258 1.00 92.00 841 PHE A O 1
ATOM 6319 N N . ASP A 1 842 ? 18.802 -2.279 -5.783 1.00 91.00 842 ASP A N 1
ATOM 6320 C CA . ASP A 1 842 ? 18.734 -3.742 -5.945 1.00 91.00 842 ASP A CA 1
ATOM 6321 C C . ASP A 1 842 ? 19.548 -4.517 -4.887 1.00 91.00 842 ASP A C 1
ATOM 6323 O O . ASP A 1 842 ? 19.527 -5.745 -4.833 1.00 91.00 842 ASP A O 1
ATOM 6327 N N . ARG A 1 843 ? 20.286 -3.818 -4.022 1.00 91.62 843 ARG A N 1
ATOM 6328 C CA . ARG A 1 843 ? 21.138 -4.402 -2.979 1.00 91.62 843 ARG A CA 1
ATOM 6329 C C . ARG A 1 843 ? 21.302 -3.432 -1.812 1.00 91.62 843 ARG A C 1
ATOM 6331 O O . ARG A 1 843 ? 21.082 -2.243 -2.012 1.00 91.62 843 ARG A O 1
ATOM 6338 N N . PRO A 1 844 ? 21.653 -3.912 -0.607 1.00 91.44 844 PRO A N 1
ATOM 6339 C CA . PRO A 1 844 ? 21.800 -3.052 0.561 1.00 91.44 844 PRO A CA 1
ATOM 6340 C C . PRO A 1 844 ? 23.036 -2.139 0.482 1.00 91.44 844 PRO A C 1
ATOM 6342 O O . PRO A 1 844 ? 24.036 -2.506 -0.143 1.00 91.44 844 PRO A O 1
ATOM 6345 N N . PRO A 1 845 ? 23.035 -1.000 1.201 1.00 91.50 845 PRO A N 1
ATOM 6346 C CA . PRO A 1 845 ? 24.269 -0.279 1.477 1.00 91.50 845 PRO A CA 1
ATOM 6347 C C . PRO A 1 845 ? 25.198 -1.123 2.371 1.00 91.50 845 PRO A C 1
ATOM 6349 O O . PRO A 1 845 ? 24.734 -2.016 3.092 1.00 91.50 845 PRO A O 1
ATOM 6352 N N . PRO A 1 846 ? 26.512 -0.839 2.376 1.00 90.88 846 PRO A N 1
ATOM 6353 C CA . PRO A 1 846 ? 27.465 -1.557 3.217 1.00 90.88 846 PRO A CA 1
ATOM 6354 C C . PRO A 1 846 ? 27.064 -1.554 4.696 1.00 90.88 846 PRO A C 1
ATOM 6356 O O . PRO A 1 846 ? 26.681 -0.525 5.249 1.00 90.88 846 PRO A O 1
ATOM 6359 N N . GLY A 1 847 ? 27.166 -2.718 5.339 1.00 86.75 847 GLY A N 1
ATOM 6360 C CA . GLY A 1 847 ? 26.811 -2.898 6.750 1.00 86.75 847 GLY A CA 1
ATOM 6361 C C . GLY A 1 847 ? 25.332 -3.200 7.023 1.00 86.75 847 GLY A C 1
ATOM 6362 O O . GLY A 1 847 ? 24.993 -3.444 8.178 1.00 86.75 847 GLY A O 1
ATOM 6363 N N . ILE A 1 848 ? 24.465 -3.229 6.002 1.00 87.62 848 ILE A N 1
ATOM 6364 C CA . ILE A 1 848 ? 23.071 -3.691 6.113 1.00 87.62 848 ILE A CA 1
ATOM 6365 C C . ILE A 1 848 ? 22.931 -5.049 5.413 1.00 87.62 848 ILE A C 1
ATOM 6367 O O . ILE A 1 848 ? 23.435 -5.239 4.307 1.00 87.62 848 ILE A O 1
ATOM 6371 N N . ASP A 1 849 ? 22.251 -6.008 6.043 1.00 87.62 849 ASP A N 1
ATOM 6372 C CA . ASP A 1 849 ? 21.992 -7.309 5.428 1.00 87.62 849 ASP A CA 1
ATOM 6373 C C . ASP A 1 849 ? 20.844 -7.249 4.400 1.00 87.62 849 ASP A C 1
ATOM 6375 O O . ASP A 1 849 ? 19.961 -6.386 4.434 1.00 87.62 849 ASP A O 1
ATOM 6379 N N . ALA A 1 850 ? 20.845 -8.200 3.464 1.00 86.44 850 ALA A N 1
ATOM 6380 C CA . ALA A 1 850 ? 19.891 -8.221 2.359 1.00 86.44 850 ALA A CA 1
ATOM 6381 C C . ALA A 1 850 ? 18.431 -8.447 2.803 1.00 86.44 850 ALA A C 1
ATOM 6383 O O . ALA A 1 850 ? 17.519 -7.946 2.141 1.00 86.44 850 ALA A O 1
ATOM 6384 N N . VAL A 1 851 ? 18.191 -9.157 3.915 1.00 81.44 851 VAL A N 1
ATOM 6385 C CA . VAL A 1 851 ? 16.837 -9.439 4.423 1.00 81.44 851 VAL A CA 1
ATOM 6386 C C . VAL A 1 851 ? 16.233 -8.180 5.030 1.00 81.44 851 VAL A C 1
ATOM 6388 O O . VAL A 1 851 ? 15.088 -7.840 4.722 1.00 81.44 851 VAL A O 1
ATOM 6391 N N . THR A 1 852 ? 16.999 -7.461 5.849 1.00 80.06 852 THR A N 1
ATOM 6392 C CA . THR A 1 852 ? 16.586 -6.177 6.429 1.00 80.06 852 THR A CA 1
ATOM 6393 C C . THR A 1 852 ? 16.312 -5.149 5.341 1.00 80.06 852 THR A C 1
ATOM 6395 O O . THR A 1 852 ? 15.276 -4.480 5.373 1.00 80.06 852 THR A O 1
ATOM 6398 N N . HIS A 1 853 ? 17.183 -5.063 4.333 1.00 82.38 853 HIS A N 1
ATOM 6399 C CA . HIS A 1 853 ? 16.976 -4.176 3.191 1.00 82.38 853 HIS A CA 1
ATOM 6400 C C . HIS A 1 853 ? 15.666 -4.483 2.459 1.00 82.38 853 HIS A C 1
ATOM 6402 O O . HIS A 1 853 ? 14.826 -3.592 2.306 1.00 82.38 853 HIS A O 1
ATOM 6408 N N . LEU A 1 854 ? 15.441 -5.753 2.108 1.00 76.06 854 LEU A N 1
ATOM 6409 C CA . LEU A 1 854 ? 14.240 -6.186 1.397 1.00 76.06 854 LEU A CA 1
ATOM 6410 C C . LEU A 1 854 ? 12.957 -6.003 2.224 1.00 76.06 854 LEU A C 1
ATOM 6412 O O . LEU A 1 854 ? 11.918 -5.673 1.667 1.00 76.06 854 LEU A O 1
ATOM 6416 N N . ARG A 1 855 ? 12.981 -6.186 3.550 1.00 69.00 855 ARG A N 1
ATOM 6417 C CA . ARG A 1 855 ? 11.766 -6.107 4.388 1.00 69.00 855 ARG A CA 1
ATOM 6418 C C . ARG A 1 855 ? 11.451 -4.712 4.928 1.00 69.00 855 ARG A C 1
ATOM 6420 O O . ARG A 1 855 ? 10.287 -4.447 5.215 1.00 69.00 855 ARG A O 1
ATOM 6427 N N . GLY A 1 856 ? 12.450 -3.845 5.094 1.00 52.91 856 GLY A N 1
ATOM 6428 C CA . GLY A 1 856 ? 12.306 -2.620 5.892 1.00 52.91 856 GLY A CA 1
ATOM 6429 C C . GLY A 1 856 ? 12.533 -1.300 5.156 1.00 52.91 856 GLY A C 1
ATOM 6430 O O . GLY A 1 856 ? 11.888 -0.312 5.495 1.00 52.91 856 GLY A O 1
ATOM 6431 N N . GLU A 1 857 ? 13.428 -1.250 4.164 1.00 53.03 857 GLU A N 1
ATOM 6432 C CA . GLU A 1 857 ? 13.905 0.020 3.586 1.00 53.03 857 GLU A CA 1
ATOM 6433 C C . GLU A 1 857 ? 13.938 0.008 2.040 1.00 53.03 857 GLU A C 1
ATOM 6435 O O . GLU A 1 857 ? 14.626 0.820 1.438 1.00 53.03 857 GLU A O 1
ATOM 6440 N N . HIS A 1 858 ? 13.206 -0.874 1.354 1.00 54.47 858 HIS A N 1
ATOM 6441 C CA . HIS A 1 858 ? 13.284 -0.995 -0.112 1.00 54.47 858 HIS A CA 1
ATOM 6442 C C . HIS A 1 858 ? 12.351 -0.054 -0.901 1.00 54.47 858 HIS A C 1
ATOM 6444 O O . HIS A 1 858 ? 12.316 -0.169 -2.109 1.00 54.47 858 HIS A O 1
ATOM 6450 N N . LEU A 1 859 ? 11.571 0.859 -0.304 1.00 58.56 859 LEU A N 1
ATOM 6451 C CA . LEU A 1 859 ? 10.642 1.747 -1.056 1.00 58.56 859 LEU A CA 1
ATOM 6452 C C . LEU A 1 859 ? 10.980 3.237 -0.905 1.00 58.56 859 LEU A C 1
ATOM 6454 O O . LEU A 1 859 ? 10.100 4.101 -0.883 1.00 58.56 859 LEU A O 1
ATOM 6458 N N . ASN A 1 860 ? 12.263 3.566 -0.781 1.00 67.88 860 ASN A N 1
ATOM 6459 C CA . ASN A 1 860 ? 12.680 4.915 -0.386 1.00 67.88 860 ASN A CA 1
ATOM 6460 C C . ASN A 1 860 ? 12.628 5.951 -1.511 1.00 67.88 860 ASN A C 1
ATOM 6462 O O . ASN A 1 860 ? 12.670 7.144 -1.212 1.00 67.88 860 ASN A O 1
ATOM 6466 N N . GLY A 1 861 ? 12.534 5.517 -2.772 1.00 73.19 861 GLY A N 1
ATOM 6467 C CA . GLY A 1 861 ? 12.557 6.374 -3.958 1.00 73.19 861 GLY A CA 1
ATOM 6468 C C . GLY A 1 861 ? 11.315 6.287 -4.847 1.00 73.19 861 GLY A C 1
ATOM 6469 O O . GLY A 1 861 ? 11.270 6.981 -5.856 1.00 73.19 861 GLY A O 1
ATOM 6470 N N . VAL A 1 862 ? 10.291 5.496 -4.496 1.00 78.06 862 VAL A N 1
ATOM 6471 C CA . VAL A 1 862 ? 9.129 5.230 -5.376 1.00 78.06 862 VAL A CA 1
ATOM 6472 C C . VAL A 1 862 ? 8.479 6.516 -5.878 1.00 78.06 862 VAL A C 1
ATOM 6474 O O . VAL A 1 862 ? 8.264 6.672 -7.073 1.00 78.06 862 VAL A O 1
ATOM 6477 N N . LYS A 1 863 ? 8.210 7.474 -4.981 1.00 78.81 863 LYS A N 1
ATOM 6478 C CA . LYS A 1 863 ? 7.558 8.731 -5.368 1.00 78.81 863 LYS A CA 1
ATOM 6479 C C . LYS A 1 863 ? 8.392 9.519 -6.383 1.00 78.81 863 LYS A C 1
ATOM 6481 O O . LYS A 1 863 ? 7.846 9.979 -7.376 1.00 78.81 863 LYS A O 1
ATOM 6486 N N . ILE A 1 864 ? 9.694 9.682 -6.133 1.00 84.75 864 ILE A N 1
ATOM 6487 C CA . ILE A 1 864 ? 10.554 10.455 -7.039 1.00 84.75 864 ILE A CA 1
ATOM 6488 C C . ILE A 1 864 ? 10.763 9.730 -8.368 1.00 84.75 864 ILE A C 1
ATOM 6490 O O . ILE A 1 864 ? 10.823 10.380 -9.401 1.00 84.75 864 ILE A O 1
ATOM 6494 N N . ALA A 1 865 ? 10.814 8.396 -8.359 1.00 86.75 865 ALA A N 1
ATOM 6495 C CA . ALA A 1 865 ? 10.922 7.588 -9.565 1.00 86.75 865 ALA A CA 1
ATOM 6496 C C . ALA A 1 865 ? 9.672 7.722 -10.443 1.00 86.75 865 ALA A C 1
ATOM 6498 O O . ALA A 1 865 ? 9.797 7.951 -11.646 1.00 86.75 865 ALA A O 1
ATOM 6499 N N . VAL A 1 866 ? 8.483 7.656 -9.833 1.00 85.88 866 VAL A N 1
ATOM 6500 C CA . VAL A 1 866 ? 7.200 7.883 -10.512 1.00 85.88 866 VAL A CA 1
ATOM 6501 C C . VAL A 1 866 ? 7.099 9.316 -11.035 1.00 85.88 866 VAL A C 1
ATOM 6503 O O . VAL A 1 866 ? 6.687 9.511 -12.165 1.00 85.88 866 VAL A O 1
ATOM 6506 N N . ASP A 1 867 ? 7.514 10.335 -10.284 1.00 86.38 867 ASP A N 1
ATOM 6507 C CA . ASP A 1 867 ? 7.487 11.711 -10.801 1.00 86.38 867 ASP A CA 1
ATOM 6508 C C . ASP A 1 867 ? 8.463 11.873 -11.992 1.00 86.38 867 ASP A C 1
ATOM 6510 O O . ASP A 1 867 ? 8.110 12.419 -13.040 1.00 86.38 867 ASP A O 1
ATOM 6514 N N . ASN A 1 868 ? 9.686 11.347 -11.864 1.00 94.56 868 ASN A N 1
ATOM 6515 C CA . ASN A 1 868 ? 10.746 11.497 -12.865 1.00 94.56 868 ASN A CA 1
ATOM 6516 C C . ASN A 1 868 ? 10.487 10.710 -14.153 1.00 94.56 868 ASN A C 1
ATOM 6518 O O . ASN A 1 868 ? 10.972 11.123 -15.208 1.00 94.56 868 ASN A O 1
ATOM 6522 N N . ILE A 1 869 ? 9.702 9.627 -14.098 1.00 94.00 869 ILE A N 1
ATOM 6523 C CA . ILE A 1 869 ? 9.351 8.861 -15.298 1.00 94.00 869 ILE A CA 1
ATOM 6524 C C . ILE A 1 869 ? 8.567 9.711 -16.295 1.00 94.00 869 ILE A C 1
ATOM 6526 O O . ILE A 1 869 ? 8.876 9.721 -17.485 1.00 94.00 869 ILE A O 1
ATOM 6530 N N . TYR A 1 870 ? 7.605 10.486 -15.790 1.00 94.94 870 TYR A N 1
ATOM 6531 C CA . TYR A 1 870 ? 6.806 11.401 -16.588 1.00 94.94 870 TYR A CA 1
ATOM 6532 C C . TYR A 1 870 ? 7.652 12.587 -17.049 1.00 94.94 870 TYR A C 1
ATOM 6534 O O . TYR A 1 870 ? 7.616 12.935 -18.227 1.00 94.94 870 TYR A O 1
ATOM 6542 N N . LEU A 1 871 ? 8.441 13.184 -16.145 1.00 95.75 871 LEU A N 1
ATOM 6543 C CA . LEU A 1 871 ? 9.247 14.372 -16.450 1.00 95.75 871 LEU A CA 1
ATOM 6544 C C . LEU A 1 871 ? 10.236 14.130 -17.595 1.00 95.75 871 LEU A C 1
ATOM 6546 O O . LEU A 1 871 ? 10.359 14.982 -18.467 1.00 95.75 871 LEU A O 1
ATOM 6550 N N . ALA A 1 872 ? 10.909 12.979 -17.617 1.00 97.38 872 ALA A N 1
ATOM 6551 C CA . ALA A 1 872 ? 11.800 12.616 -18.715 1.00 97.38 872 ALA A CA 1
ATOM 6552 C C . ALA A 1 872 ? 11.034 12.094 -19.940 1.00 97.38 872 ALA A C 1
ATOM 6554 O O . ALA A 1 872 ? 11.317 12.487 -21.071 1.00 97.38 872 ALA A O 1
ATOM 6555 N N . GLY A 1 873 ? 10.041 11.227 -19.728 1.00 97.06 873 GLY A N 1
ATOM 6556 C CA . GLY A 1 873 ? 9.306 10.590 -20.816 1.00 97.06 873 GLY A CA 1
ATOM 6557 C C . GLY A 1 873 ? 8.503 11.577 -21.668 1.00 97.06 873 GLY A C 1
ATOM 6558 O O . GLY A 1 873 ? 8.480 11.451 -22.891 1.00 97.06 873 GLY A O 1
ATOM 6559 N N . VAL A 1 874 ? 7.900 12.607 -21.068 1.00 96.81 874 VAL A N 1
ATOM 6560 C CA . VAL A 1 874 ? 7.124 13.613 -21.813 1.00 96.81 874 VAL A CA 1
ATOM 6561 C C . VAL A 1 874 ? 7.992 14.430 -22.776 1.00 96.81 874 VAL A C 1
ATOM 6563 O O . VAL A 1 874 ? 7.522 14.802 -23.850 1.00 96.81 874 VAL A O 1
ATOM 6566 N N . GLU A 1 875 ? 9.261 14.677 -22.443 1.00 97.75 875 GLU A N 1
ATOM 6567 C CA . GLU A 1 875 ? 10.194 15.394 -23.321 1.00 97.75 875 GLU A CA 1
ATOM 6568 C C . GLU A 1 875 ? 10.583 14.545 -24.539 1.00 97.75 875 GLU A C 1
ATOM 6570 O O . GLU A 1 875 ? 10.639 15.064 -25.655 1.00 97.75 875 GLU A O 1
ATOM 6575 N N . ILE A 1 876 ? 10.720 13.222 -24.370 1.00 97.88 876 ILE A N 1
ATOM 6576 C CA . ILE A 1 876 ? 10.894 12.279 -25.489 1.00 97.88 876 ILE A CA 1
ATOM 6577 C C . ILE A 1 876 ? 9.683 12.336 -26.427 1.00 97.88 876 ILE A C 1
ATOM 6579 O O . ILE A 1 876 ? 9.848 12.451 -27.641 1.00 97.88 876 ILE A O 1
ATOM 6583 N N . LEU A 1 877 ? 8.463 12.301 -25.876 1.00 96.81 877 LEU A N 1
ATOM 6584 C CA . LEU A 1 877 ? 7.228 12.386 -26.665 1.00 96.81 877 LEU A CA 1
ATOM 6585 C C . LEU A 1 877 ? 7.166 13.689 -27.471 1.00 96.81 877 LEU A C 1
ATOM 6587 O O . LEU A 1 877 ? 6.889 13.657 -28.670 1.00 96.81 877 LEU A O 1
ATOM 6591 N N . LYS A 1 878 ? 7.456 14.832 -26.837 1.00 96.62 878 LYS A N 1
ATOM 6592 C CA . LYS A 1 878 ? 7.493 16.139 -27.512 1.00 96.62 878 LYS A CA 1
ATOM 6593 C C . LYS A 1 878 ? 8.529 16.171 -28.633 1.00 96.62 878 LYS A C 1
ATOM 6595 O O . LYS A 1 878 ? 8.225 16.683 -29.707 1.00 96.62 878 LYS A O 1
ATOM 6600 N N . GLY A 1 879 ? 9.722 15.624 -28.399 1.00 96.44 879 GLY A N 1
ATOM 6601 C CA . GLY A 1 879 ? 10.787 15.565 -29.398 1.00 96.44 879 GLY A CA 1
ATOM 6602 C C . GLY A 1 879 ? 10.407 14.725 -30.619 1.00 96.44 879 GLY A C 1
ATOM 6603 O O . GLY A 1 879 ? 10.561 15.180 -31.753 1.00 96.44 879 GLY A O 1
ATOM 6604 N N . ILE A 1 880 ? 9.835 13.536 -30.397 1.00 96.75 880 ILE A N 1
ATOM 6605 C CA . ILE A 1 880 ? 9.393 12.641 -31.478 1.00 96.75 880 ILE A CA 1
ATOM 6606 C C . ILE A 1 880 ? 8.256 13.269 -32.290 1.00 96.75 880 ILE A C 1
ATOM 6608 O O . ILE A 1 880 ? 8.319 13.288 -33.518 1.00 96.75 880 ILE A O 1
ATOM 6612 N N . LEU A 1 881 ? 7.231 13.809 -31.623 1.00 95.81 881 LEU A N 1
ATOM 6613 C CA . LEU A 1 881 ? 6.089 14.433 -32.300 1.00 95.81 881 LEU A CA 1
ATOM 6614 C C . LEU A 1 881 ? 6.486 15.727 -33.022 1.00 95.81 881 LEU A C 1
ATOM 6616 O O . LEU A 1 881 ? 6.010 15.985 -34.123 1.00 95.81 881 LEU A O 1
ATOM 6620 N N . GLY A 1 882 ? 7.381 16.523 -32.433 1.00 95.12 882 GLY A N 1
ATOM 6621 C CA . GLY A 1 882 ? 7.882 17.757 -33.038 1.00 95.12 882 GLY A CA 1
ATOM 6622 C C . GLY A 1 882 ? 8.738 17.524 -34.286 1.00 95.12 882 GLY A C 1
ATOM 6623 O O . GLY A 1 882 ? 8.715 18.348 -35.193 1.00 95.12 882 GLY A O 1
ATOM 6624 N N . GLY A 1 883 ? 9.460 16.400 -34.352 1.00 95.25 883 GLY A N 1
ATOM 6625 C CA . GLY A 1 883 ? 10.292 16.006 -35.496 1.00 95.25 883 GLY A CA 1
ATOM 6626 C C . GLY A 1 883 ? 9.660 14.951 -36.410 1.00 95.25 883 GLY A C 1
ATOM 6627 O O . GLY A 1 883 ? 10.393 14.281 -37.148 1.00 95.25 883 GLY A O 1
ATOM 6628 N N . TRP A 1 884 ? 8.341 14.739 -36.321 1.00 95.50 884 TRP A N 1
ATOM 6629 C CA . TRP A 1 884 ? 7.676 13.584 -36.928 1.00 95.50 884 TRP A CA 1
ATOM 6630 C C . TRP A 1 884 ? 7.895 13.492 -38.439 1.00 95.50 884 TRP A C 1
ATOM 6632 O O . TRP A 1 884 ? 8.449 12.505 -38.921 1.00 95.50 884 TRP A O 1
ATOM 6642 N N . ASP A 1 885 ? 7.517 14.540 -39.171 1.00 94.88 885 ASP A N 1
ATOM 6643 C CA . ASP A 1 885 ? 7.541 14.550 -40.638 1.00 94.88 885 ASP A CA 1
ATOM 6644 C C . ASP A 1 885 ? 8.964 14.584 -41.222 1.00 94.88 885 ASP A C 1
ATOM 6646 O O . ASP A 1 885 ? 9.185 14.161 -42.357 1.00 94.88 885 ASP A O 1
ATOM 6650 N N . GLU A 1 886 ? 9.943 15.063 -40.450 1.00 92.69 886 GLU A N 1
ATOM 6651 C CA . GLU A 1 886 ? 11.326 15.228 -40.907 1.00 92.69 886 GLU A CA 1
ATOM 6652 C C . GLU A 1 886 ? 12.173 13.971 -40.677 1.00 92.69 886 GLU A C 1
ATOM 6654 O O . GLU A 1 886 ? 12.893 13.528 -41.574 1.00 92.69 886 GLU A O 1
ATOM 6659 N N . THR A 1 887 ? 12.093 13.389 -39.476 1.00 93.19 887 THR A N 1
ATOM 6660 C CA . THR A 1 887 ? 13.000 12.315 -39.040 1.00 93.19 887 THR A CA 1
ATOM 6661 C C . THR A 1 887 ? 12.247 11.043 -38.670 1.00 93.19 887 THR A C 1
ATOM 6663 O O . THR A 1 887 ? 12.560 9.965 -39.180 1.00 93.19 887 THR A O 1
ATOM 6666 N N . PHE A 1 888 ? 11.243 11.138 -37.795 1.00 95.75 888 PHE A N 1
ATOM 6667 C CA . PHE A 1 888 ? 10.681 9.953 -37.142 1.00 95.75 888 PHE A CA 1
ATOM 6668 C C . PHE A 1 888 ? 9.731 9.156 -38.038 1.00 95.75 888 PHE A C 1
ATOM 6670 O O . PHE A 1 888 ? 9.664 7.939 -37.899 1.00 95.75 888 PHE A O 1
ATOM 6677 N N . ILE A 1 889 ? 9.073 9.754 -39.034 1.00 94.25 889 ILE A N 1
ATOM 6678 C CA . ILE A 1 889 ? 8.240 8.997 -39.981 1.00 94.25 889 ILE A CA 1
ATOM 6679 C C . ILE A 1 889 ? 9.063 7.955 -40.757 1.00 94.25 889 ILE A C 1
ATOM 6681 O O . ILE A 1 889 ? 8.646 6.803 -40.882 1.00 94.25 889 ILE A O 1
ATOM 6685 N N . ASN A 1 890 ? 10.282 8.313 -41.174 1.00 92.81 890 ASN A N 1
ATOM 6686 C CA . ASN A 1 890 ? 11.194 7.431 -41.911 1.00 92.81 890 ASN A CA 1
ATOM 6687 C C . ASN A 1 890 ? 11.913 6.411 -41.012 1.00 92.81 890 ASN A C 1
ATOM 6689 O O . ASN A 1 890 ? 12.463 5.434 -41.519 1.00 92.81 890 ASN A O 1
ATOM 6693 N N . GLY A 1 891 ? 11.881 6.610 -39.692 1.00 92.88 891 GLY A N 1
ATOM 6694 C CA . GLY A 1 891 ? 12.596 5.784 -38.725 1.00 92.88 891 GLY A CA 1
ATOM 6695 C C . GLY A 1 891 ? 14.043 6.238 -38.521 1.00 92.88 891 GLY A C 1
ATOM 6696 O O . GLY A 1 891 ? 14.677 6.808 -39.409 1.00 92.88 891 GLY A O 1
ATOM 6697 N N . VAL A 1 892 ? 14.589 5.968 -37.333 1.00 95.94 892 VAL A N 1
ATOM 6698 C CA . VAL A 1 892 ? 15.998 6.254 -37.021 1.00 95.94 892 VAL A CA 1
ATOM 6699 C C . VAL A 1 892 ? 16.835 5.046 -37.422 1.00 95.94 892 VAL A C 1
ATOM 6701 O O . VAL A 1 892 ? 16.628 3.950 -36.903 1.00 95.94 892 VAL A O 1
ATOM 6704 N N . LYS A 1 893 ? 17.780 5.230 -38.349 1.00 94.50 893 LYS A N 1
ATOM 6705 C CA . LYS A 1 893 ? 18.621 4.133 -38.840 1.00 94.50 893 LYS A CA 1
ATOM 6706 C C . LYS A 1 893 ? 19.543 3.610 -37.721 1.00 94.50 893 LYS A C 1
ATOM 6708 O O . LYS A 1 893 ? 20.285 4.418 -37.162 1.00 94.50 893 LYS A O 1
ATOM 6713 N N . PRO A 1 894 ? 19.558 2.295 -37.437 1.00 94.12 894 PRO A N 1
ATOM 6714 C CA . PRO A 1 894 ? 20.433 1.730 -36.413 1.00 94.12 894 PRO A CA 1
ATOM 6715 C C . PRO A 1 894 ? 21.924 1.887 -36.731 1.00 94.12 894 PRO A C 1
ATOM 6717 O O . PRO A 1 894 ? 22.345 1.732 -37.881 1.00 94.12 894 PRO A O 1
ATOM 6720 N N . SER A 1 895 ? 22.723 2.160 -35.697 1.00 93.44 895 SER A N 1
ATOM 6721 C CA . SER A 1 895 ? 24.195 2.124 -35.726 1.00 93.44 895 SER A CA 1
ATOM 6722 C C . SER A 1 895 ? 24.770 0.769 -35.298 1.00 93.44 895 SER A C 1
ATOM 6724 O O . SER A 1 895 ? 25.955 0.511 -35.504 1.00 93.44 895 SER A O 1
ATOM 6726 N N . ASN A 1 896 ? 23.937 -0.081 -34.702 1.00 94.75 896 ASN A N 1
ATOM 6727 C CA . ASN A 1 896 ? 24.264 -1.378 -34.123 1.00 94.75 896 ASN A CA 1
ATOM 6728 C C . ASN A 1 896 ? 23.326 -2.478 -34.654 1.00 94.75 896 ASN A C 1
ATOM 6730 O O . ASN A 1 896 ? 22.399 -2.205 -35.421 1.00 94.75 896 ASN A O 1
ATOM 6734 N N . TYR A 1 897 ? 23.580 -3.725 -34.245 1.00 94.56 897 TYR A N 1
ATOM 6735 C CA . TYR A 1 897 ? 22.603 -4.802 -34.396 1.00 94.56 897 TYR A CA 1
ATOM 6736 C C . TYR A 1 897 ? 21.364 -4.493 -33.544 1.00 94.56 897 TYR A C 1
ATOM 6738 O O . TYR A 1 897 ? 21.484 -3.958 -32.447 1.00 94.56 897 TYR A O 1
ATOM 6746 N N . VAL A 1 898 ? 20.179 -4.820 -34.057 1.00 95.75 898 VAL A N 1
ATOM 6747 C CA . VAL A 1 898 ? 18.906 -4.656 -33.352 1.00 95.75 898 VAL A CA 1
ATOM 6748 C C . VAL A 1 898 ? 18.133 -5.955 -33.517 1.00 95.75 898 VAL A C 1
ATOM 6750 O O . VAL A 1 898 ? 17.992 -6.433 -34.640 1.00 95.75 898 VAL A O 1
ATOM 6753 N N . GLY A 1 899 ? 17.647 -6.532 -32.422 1.00 95.19 899 GLY A N 1
ATOM 6754 C CA . GLY A 1 899 ? 16.932 -7.807 -32.434 1.00 95.19 899 GLY A CA 1
ATOM 6755 C C . GLY A 1 899 ? 17.254 -8.693 -31.234 1.00 95.19 899 GLY A C 1
ATOM 6756 O O . GLY A 1 899 ? 17.863 -8.255 -30.260 1.00 95.19 899 GLY A O 1
ATOM 6757 N N . ASP A 1 900 ? 16.826 -9.947 -31.310 1.00 94.69 900 ASP A N 1
ATOM 6758 C CA . ASP A 1 900 ? 17.021 -10.975 -30.288 1.00 94.69 900 ASP A CA 1
ATOM 6759 C C . ASP A 1 900 ? 18.334 -11.752 -30.484 1.00 94.69 900 ASP A C 1
ATOM 6761 O O . ASP A 1 900 ? 19.080 -11.547 -31.446 1.00 94.69 900 ASP A O 1
ATOM 6765 N N . VAL A 1 901 ? 18.615 -12.692 -29.583 1.00 90.94 901 VAL A N 1
ATOM 6766 C CA . VAL A 1 901 ? 19.787 -13.580 -29.660 1.00 90.94 901 VAL A CA 1
ATOM 6767 C C . VAL A 1 901 ? 19.779 -14.515 -30.881 1.00 90.94 901 VAL A C 1
ATOM 6769 O O . VAL A 1 901 ? 20.832 -15.017 -31.287 1.00 90.94 901 VAL A O 1
ATOM 6772 N N . PHE A 1 902 ? 18.617 -14.751 -31.496 1.00 91.31 902 PHE A N 1
ATOM 6773 C CA . PHE A 1 902 ? 18.485 -15.628 -32.660 1.00 91.31 902 PHE A CA 1
ATOM 6774 C C . PHE A 1 902 ? 18.711 -14.941 -34.005 1.00 91.31 902 PHE A C 1
ATOM 6776 O O . PHE A 1 902 ? 18.876 -15.645 -35.003 1.00 91.31 902 PHE A O 1
ATOM 6783 N N . GLY A 1 903 ? 18.760 -13.609 -34.068 1.00 91.81 903 GLY A N 1
ATOM 6784 C CA . GLY A 1 903 ? 18.825 -12.933 -35.364 1.00 91.81 903 GLY A CA 1
ATOM 6785 C C . GLY A 1 903 ? 17.488 -12.974 -36.103 1.00 91.81 903 GLY A C 1
ATOM 6786 O O . GLY A 1 903 ? 17.478 -12.979 -37.333 1.00 91.81 903 GLY A O 1
ATOM 6787 N N . THR A 1 904 ? 16.360 -13.022 -35.384 1.00 92.38 904 THR A N 1
ATOM 6788 C CA . THR A 1 904 ? 15.013 -13.250 -35.941 1.00 92.38 904 THR A CA 1
ATOM 6789 C C . THR A 1 904 ? 14.642 -12.253 -37.040 1.00 92.38 904 THR A C 1
ATOM 6791 O O . THR A 1 904 ? 13.947 -12.607 -37.995 1.00 92.38 904 THR A O 1
ATOM 6794 N N . ILE A 1 905 ? 15.133 -11.014 -36.951 1.00 91.19 905 ILE A N 1
ATOM 6795 C CA . ILE A 1 905 ? 14.864 -9.950 -37.933 1.00 91.19 905 ILE A CA 1
ATOM 6796 C C . ILE A 1 905 ? 16.007 -9.748 -38.947 1.00 91.19 905 ILE A C 1
ATOM 6798 O O . ILE A 1 905 ? 15.979 -8.807 -39.740 1.00 91.19 905 ILE A O 1
ATOM 6802 N N . GLY A 1 906 ? 16.976 -10.668 -38.970 1.00 87.12 906 GLY A N 1
ATOM 6803 C CA . GLY A 1 906 ? 18.163 -10.640 -39.822 1.00 87.12 906 GLY A CA 1
ATOM 6804 C C . GLY A 1 906 ? 19.355 -9.909 -39.194 1.00 87.12 906 GLY A C 1
ATOM 6805 O O . GLY A 1 906 ? 19.212 -9.103 -38.281 1.00 87.12 906 GLY A O 1
ATOM 6806 N N . GLY A 1 907 ? 20.554 -10.188 -39.711 1.00 86.31 907 GLY A N 1
ATOM 6807 C CA . GLY A 1 907 ? 21.819 -9.726 -39.126 1.00 86.31 907 GLY A CA 1
ATOM 6808 C C . GLY A 1 907 ? 22.442 -10.758 -38.182 1.00 86.31 907 GLY A C 1
ATOM 6809 O O . GLY A 1 907 ? 21.853 -11.799 -37.905 1.00 86.31 907 GLY A O 1
ATOM 6810 N N . VAL A 1 908 ? 23.666 -10.484 -37.726 1.00 86.19 908 VAL A N 1
ATOM 6811 C CA . VAL A 1 908 ? 24.401 -11.357 -36.799 1.00 86.19 908 VAL A CA 1
ATOM 6812 C C . VAL A 1 908 ? 24.564 -10.614 -35.472 1.00 86.19 908 VAL A C 1
ATOM 6814 O O . VAL A 1 908 ? 25.173 -9.539 -35.477 1.00 86.19 908 VAL A O 1
ATOM 6817 N N . PRO A 1 909 ? 24.044 -11.148 -34.350 1.00 87.88 909 PRO A N 1
ATOM 6818 C CA . PRO A 1 909 ? 24.203 -10.530 -33.039 1.00 87.88 909 PRO A CA 1
ATOM 6819 C C . PRO A 1 909 ? 25.682 -10.372 -32.671 1.00 87.88 909 PRO A C 1
ATOM 6821 O O . PRO A 1 909 ? 26.413 -11.356 -32.557 1.00 87.88 909 PRO A O 1
ATOM 6824 N N . GLY A 1 910 ? 26.130 -9.132 -32.451 1.00 81.56 910 GLY A N 1
ATOM 6825 C CA . GLY A 1 910 ? 27.538 -8.821 -32.154 1.00 81.56 910 GLY A CA 1
ATOM 6826 C C . GLY A 1 910 ? 28.026 -9.309 -30.783 1.00 81.56 910 GLY A C 1
ATOM 6827 O O . GLY A 1 910 ? 29.219 -9.250 -30.489 1.00 81.56 910 GLY A O 1
ATOM 6828 N N . PHE A 1 911 ? 27.107 -9.792 -29.949 1.00 84.06 911 PHE A N 1
ATOM 6829 C CA . PHE A 1 911 ? 27.362 -10.318 -28.611 1.00 84.06 911 PHE A CA 1
ATOM 6830 C C . PHE A 1 911 ? 27.386 -11.853 -28.540 1.00 84.06 911 PHE A C 1
ATOM 6832 O O . PHE A 1 911 ? 27.666 -12.413 -27.479 1.00 84.06 911 PHE A O 1
ATOM 6839 N N . LYS A 1 912 ? 27.116 -12.546 -29.652 1.00 79.75 912 LYS A N 1
ATOM 6840 C CA . LYS A 1 912 ? 27.222 -14.004 -29.735 1.00 79.75 912 LYS A CA 1
ATOM 6841 C C . LYS A 1 912 ? 28.639 -14.398 -30.185 1.00 79.75 912 LYS A C 1
ATOM 6843 O O . LYS A 1 912 ? 29.111 -13.873 -31.194 1.00 79.75 912 LYS A O 1
ATOM 6848 N N . PRO A 1 913 ? 29.333 -15.324 -29.494 1.00 71.19 913 PRO A N 1
ATOM 6849 C CA . PRO A 1 913 ? 30.617 -15.841 -29.949 1.00 71.19 913 PRO A CA 1
ATOM 6850 C C . PRO A 1 913 ? 30.480 -16.471 -31.337 1.00 71.19 913 PRO A C 1
ATOM 6852 O O . PRO A 1 913 ? 29.619 -17.326 -31.549 1.00 71.19 913 PRO A O 1
ATOM 6855 N N . ILE A 1 914 ? 31.346 -16.074 -32.272 1.00 61.25 914 ILE A N 1
ATOM 6856 C CA . ILE A 1 914 ? 31.390 -16.657 -33.617 1.00 61.25 914 ILE A CA 1
ATOM 6857 C C . ILE A 1 914 ? 31.867 -18.108 -33.478 1.00 61.25 914 ILE A C 1
ATOM 6859 O O . ILE A 1 914 ? 33.021 -18.349 -33.121 1.00 61.25 914 ILE A O 1
ATOM 6863 N N . ARG A 1 915 ? 30.990 -19.084 -33.736 1.00 56.22 915 ARG A N 1
ATOM 6864 C CA . ARG A 1 915 ? 31.397 -20.490 -33.879 1.00 56.22 915 ARG A CA 1
ATOM 6865 C C . ARG A 1 915 ? 31.850 -20.726 -35.317 1.00 56.22 915 ARG A C 1
ATOM 6867 O O . ARG A 1 915 ? 31.236 -20.206 -36.243 1.00 56.22 915 ARG A O 1
ATOM 6874 N N . ASP A 1 916 ? 32.862 -21.571 -35.517 1.00 45.22 916 ASP A N 1
ATOM 6875 C CA . ASP A 1 916 ? 33.426 -21.883 -36.845 1.00 45.22 916 ASP A CA 1
ATOM 6876 C C . ASP A 1 916 ? 32.376 -22.351 -37.882 1.00 45.22 916 ASP A C 1
ATOM 6878 O O . ASP A 1 916 ? 32.587 -22.210 -39.084 1.00 45.22 916 ASP A O 1
ATOM 6882 N N . GLN A 1 917 ? 31.211 -22.848 -37.445 1.00 45.78 917 GLN A N 1
ATOM 6883 C CA . GLN A 1 917 ? 30.102 -23.254 -38.322 1.00 45.78 917 GLN A CA 1
ATOM 6884 C C . GLN A 1 917 ? 29.276 -22.085 -38.897 1.00 45.78 917 GLN A C 1
ATOM 6886 O O . GLN A 1 917 ? 28.714 -22.232 -39.983 1.00 45.78 917 GLN A O 1
ATOM 6891 N N . ASP A 1 918 ? 29.257 -20.915 -38.250 1.00 47.72 918 ASP A N 1
ATOM 6892 C CA . ASP A 1 918 ? 28.463 -19.749 -38.682 1.00 47.72 918 ASP A CA 1
ATOM 6893 C C . ASP A 1 918 ? 29.121 -18.972 -39.846 1.00 47.72 918 ASP A C 1
ATOM 6895 O O . ASP A 1 918 ? 28.527 -18.056 -40.405 1.00 47.72 918 ASP A O 1
ATOM 6899 N N . THR A 1 919 ? 30.334 -19.357 -40.265 1.00 45.28 919 THR A N 1
ATOM 6900 C CA . THR A 1 919 ? 31.050 -18.757 -41.413 1.00 45.28 919 THR A CA 1
ATOM 6901 C C . THR A 1 919 ? 30.725 -19.401 -42.768 1.00 45.28 919 THR A C 1
ATOM 6903 O O . THR A 1 919 ? 31.348 -19.068 -43.775 1.00 45.28 919 THR A O 1
ATOM 6906 N N . SER A 1 920 ? 29.758 -20.325 -42.811 1.00 37.94 920 SER A N 1
ATOM 6907 C CA . SER A 1 920 ? 29.406 -21.094 -44.015 1.00 37.94 920 SER A CA 1
ATOM 6908 C C . SER A 1 920 ? 28.014 -20.804 -44.599 1.00 37.94 920 SER A C 1
ATOM 6910 O O . SER A 1 920 ? 27.532 -21.588 -45.417 1.00 37.94 920 SER A O 1
ATOM 6912 N N . ALA A 1 921 ? 27.395 -19.678 -44.220 1.00 34.03 921 ALA A N 1
ATOM 6913 C CA . ALA A 1 921 ? 26.131 -19.191 -44.783 1.00 34.03 921 ALA A CA 1
ATOM 6914 C C . ALA A 1 921 ? 26.333 -17.996 -45.725 1.00 34.03 921 ALA A C 1
ATOM 6916 O O . ALA A 1 921 ? 27.044 -17.043 -45.327 1.00 34.03 921 ALA A O 1
#

Organism: NCBI:txid595255

pLDDT: mean 76.39, std 23.26, range [21.38, 98.56]

InterPro domains:
  IPR006153 Cation/H+ exchanger, transmembrane domain [PF00999] (32-280)
  IPR009486 Purine nucleoside permease [PF06516] (578-892)
  IPR009486 Purine nucleoside permease [PTHR38643] (578-913)
  IPR038770 Sodium/solute symporter superfamily [G3DSA:1.20.1530.20] (13-288)
  IPR038770 Sodium/solute symporter superfamily [G3DSA:1.20.1530.20] (328-416)
  IPR038770 Sodium/solute symporter superfamily [G3DSA:1.20.1530.20] (482-560)

Foldseek 3Di:
DPPDDDDDDDDPLLVCLVVVLLVQLVVQLVVCCVVFVQSLVSLLQSLQCCFDQHPNVDDPVRLVVLQVLLVVLLLLVLLLLLLPDDPVLCVVCVVLLVLLLVLLQVLLLVVLCVCCVVQVADNLLSNLLSLLLSQFDLVSLLVLCVVLVNCPFNLNSSLSSNNSVSVLVSQLSLLLLLQVLPPDPDPCSNPQQVVLLVCLLPVLVVCCVPPVQVVQVVLQVVCVVCVPDPSNVLVLDLVNLLVVLVVLLCCQLVVCVVSRYGSSSSSSSSSNSLSCCVPPHDHDADDDDDDDDDDDDDDDDDDDDDDDDDDDDDDDDDDDDDDDDDDDDDPDRRDNRPSVSCVPPPCVCSVSRNNSSNSSSLSNLDNPPCLPPPSLLVLLVVSLVSSLVSLLVSLVSVFPDDDPVVVVVVVVVVPDDDDDDDDDDDDDDDDDDDDDDDDDYDDDDDDDDDDDDDDDDDDDDDDDDDDDDDDDDDPDDPPDDDDDGQSLSSRLSSLSRLARDSSSSSSLSSSQVSQVLHDDPPRDTRSSSSSSVSSNSVSNSRSSVSSSVSSVVLVCLLVVVVVPQDPPRDDNCPPSDDDLQPVLCQVCVCVLPPAHQQLDWDAFPQADPNFRTWGGGPVRQDIDGDQDFFLVSLLRRLLRVLPDPVDQALLPFAEAFDAFAFALQFAAFLAKEWEQKEFAQVPFAADDPVPDDPPALGRGDHPPDDHNQDAHPDDPWLGMFGAFPQLSVLLLVLLQVFDADDDPLRLVQLVLQVVVPNSRPRHNDDHYYGYAHEYADPDQAEADSVVVSVQSVQCLQQVNPHGYTTYGRHDSSNLVSQLVVVVVSSHPRNNYIYMYGHQFHRYDRPPDGRVCCVPPPGRRRNVSRSNSSCRSVSSSVCSCVVCPVPESSVGDDGPADGGICVCSVHDHRPRDDDDPVVVPD

Nearest PDB structures (foldseek):
  5bz2-assembly1_A-2  TM=8.360E-01  e=1.485E-12  Thermus thermophilus
  4bwz-assembly1_A  TM=7.228E-01  e=5.537E-12  Thermus thermophilus
  8bxg-assembly1_A  TM=6.849E-01  e=3.132E-08  Escherichia coli
  9emb-assembly1_A  TM=7.263E-01  e=1.976E-07  Escherichia coli
  4cz8-assembly1_B  TM=6.680E-01  e=1.810E-07  Pyrococcus abyssi GE5

Solvent-accessible surface area (backbone atoms only — not comparable to full-atom values): 51362 Å² total; per-residue (Å²): 129,80,94,65,87,78,92,69,87,77,53,70,68,59,51,49,51,53,53,49,48,55,50,48,39,49,51,42,20,56,53,35,33,76,75,62,56,41,18,65,58,46,14,20,53,50,17,18,46,39,19,70,53,50,65,47,72,49,54,69,74,54,52,54,51,38,37,54,48,5,52,52,20,50,37,51,51,37,20,49,54,13,34,69,48,57,65,74,62,41,65,79,42,41,72,62,19,49,53,31,24,52,36,34,38,53,40,19,32,52,53,27,54,70,47,21,78,83,74,69,50,51,74,68,33,16,48,45,51,12,50,18,60,30,22,35,22,57,68,52,37,47,53,54,30,47,79,66,71,38,43,86,26,65,60,29,49,36,47,53,44,14,34,54,51,29,40,56,52,34,35,52,44,43,42,38,47,57,46,55,35,72,74,62,93,45,76,62,52,52,49,49,34,52,52,43,42,52,45,50,71,51,48,49,60,50,45,43,60,70,48,50,44,59,52,47,50,52,51,42,51,50,34,70,77,36,66,84,38,72,65,38,54,48,71,65,35,59,67,44,42,47,50,52,55,51,49,47,31,49,52,35,23,53,50,25,46,74,70,48,26,32,45,52,46,23,17,22,52,33,18,32,52,42,32,45,45,67,73,75,47,88,70,87,71,90,66,87,81,79,87,80,86,85,78,89,80,86,89,82,90,84,79,89,85,89,85,88,86,85,82,89,79,90,89,85,90,82,86,91,84,82,94,78,90,80,85,85,79,81,85,75,81,85,76,68,47,64,60,59,48,36,57,70,72,43,42,66,53,34,66,71,45,19,44,42,29,30,36,16,38,55,13,41,71,44,62,56,93,58,49,79,36,67,72,40,46,53,51,7,51,52,49,30,53,52,37,43,53,24,18,40,56,25,12,54,80,69,49,95,57,90,54,73,68,54,55,55,54,54,52,53,69,73,71,62,83,93,82,91,80,87,83,86,89,88,85,87,88,84,83,91,80,90,84,81,88,76,90,81,87,83,82,83,88,80,84,82,90,86,82,89,80,85,88,84,88,82,92,87,80,89,80,92,78,94,72,86,81,77,89,73,83,79,79,87,69,79,80,74,87,82,74,90,79,60,59,51,59,18,46,43,45,5,32,40,50,32,14,36,30,72,65,16,56,48,31,41,50,47,31,47,77,41,42,50,52,41,72,51,100,76,85,46,83,29,69,57,50,47,20,48,52,45,18,44,56,51,25,30,50,47,14,47,52,52,30,51,52,50,52,53,46,49,52,47,47,56,57,44,52,69,70,60,78,59,91,81,69,68,58,62,62,50,94,47,49,97,50,73,75,62,48,50,44,71,74,46,36,59,76,69,75,80,45,42,47,76,64,32,77,46,72,47,81,61,32,34,72,89,37,47,44,35,28,15,17,81,85,59,83,49,72,49,73,57,36,69,77,32,32,68,38,15,29,44,18,50,44,27,55,73,71,32,90,88,58,85,41,50,85,42,71,45,76,48,76,49,65,17,31,13,31,41,62,70,31,18,57,19,13,39,31,40,32,43,36,36,28,26,76,72,79,46,46,78,45,63,77,90,75,47,60,91,89,53,86,58,33,55,27,36,37,81,47,94,44,66,86,47,73,61,72,50,81,92,54,59,46,40,35,36,35,24,47,48,47,42,51,54,41,46,60,32,25,64,75,40,80,71,55,83,52,72,69,46,52,63,56,26,51,48,23,57,77,49,45,82,61,19,54,37,20,54,45,79,47,48,82,43,85,36,11,35,36,24,34,78,68,90,69,54,16,64,61,63,51,48,48,49,38,52,48,38,22,56,65,33,64,64,72,44,46,66,30,32,39,36,32,33,59,38,31,41,48,50,46,41,50,62,35,26,76,71,63,49,30,41,60,64,37,49,42,46,38,38,10,9,17,19,59,30,42,48,44,67,96,51,54,35,65,57,31,63,75,74,61,50,69,65,17,42,69,37,5,40,54,27,45,45,47,28,49,53,35,30,52,51,48,48,64,74,36,25,92,82,49,52,71,82,49,62,74,61,81,58,63,53,39,35,71,75,26,80,79,54,72,71,51,87,36,56,83,86,51,87,74,72,77,78,121

Sequence (921 aa):
MDSSLSYHEPSVVTIAILSGFLLLLNLVNYGLDKIAFCGLIGQVVLGIAWGTPGGKLLDRGVEDAIMQLGYLGLILLVFEGGLATSFKTLKANLALSTGVAITGISVPMGFSFLLQPMVGATPLQAFAAGAALCSTSLGTTFTILSNSGLSSTRLGVVLTSAAMMDDVVGLIMVQVVSNLGGGDFTAVTVIRPVMVSLAFATLVPVLCKFLVVPITLKLNTVRESSPESKLATLLKLRQTAFIIHTALLLILVIGGTFAGTSSLLAAYIAGAAISWWDSEVAHVRVGLNAGSEMQNTEESETNDTDIPDRSTLHVAQVAPATQSGLSETHREESSTSGLETYDRYYRPVVEYVFKPFFFASIGFSVPITRMFSGPIVWRGVIYTILMTVGKLVCGAWLVPFASPLRFAIQLAKRVGIPGNNHSKPLAPGAQCANLNASTTDRSNSHRPQAGKTHEVVPMETLPDGTSRPASAEIRNSAPKPEKPRSLYPACIMGLGMVARGEIGFLVAALAESKGIFGRQSSGQPSELFLIVTWAISLCTVIGPICVGLVVNRVRRLESGSCQAGVEGSQNVLGAWGFSLEADVWYDHFPGSGLGDILAQNISVPGLSPQYPAVHCTADGNVCQVTTGMSEINAATTITALVLSSKFDLKNTYFLLAGIAGVNPKYGTLGSVALARFALQPALQYEIDPREIPEDWKTGYFSFGTKSPTEYPTEFYGTEVFELNEALRDVAFDFASTATLNDTTHTQEYRSKYEAGGSVYDAATKPPSLIKCDTSTSDVFFSGNFLGEAFEDVTSLWTNGIGKYCMSAQEDNAILEVLIRFHVHKSVDFNRVIVLRTGSNFDRPPPGIDAVTHLRGEHLNGVKIAVDNIYLAGVEILKGILGGWDETFINGVKPSNYVGDVFGTIGGVPGFKPIRDQDTSA

Radius of gyration: 35.77 Å; Cα contacts (8 Å, |Δi|>4): 1380; chains: 1; bounding box: 115×87×120 Å

Mean predicted aligned error: 19.17 Å

Secondary structure (DSSP, 8-state):
--SS----PPPHHHHHHHHHHHHHHHHHHHHHHHHHS-HHHHHHHHHHHHSTTTT--S-HHHHHHHHHHHHHHHHHHHHHHHHT--HHHHHHTHHHHHHHHHHHHHHHHHHHHHTHHHHT--HHHHHHHHHHTT---HHHHHHHHHHTT-TTSHHHHHHHHHHHHHHHHHHHHHHHHHHHTTS---HHHHHHHHHHHHHHHHHHHHHIIIIIHHHHHHHHHHHHH-TTSHHHHHHHSHHHHHHHHHHHHHHHHHHHHHHTS-HHHHHHHHHHHHHHHHHHS-----PPPP-----------------------------------------------HHHHHHHHTHHHIIIIIHHHHHHHHHHT--HHHHT-HHHHHHHHHHHHHHHHHHHGGGGGGS--S-HHHHHHHHHHHS----------------------------------------------------PPP-----------------HHHHHHHHHTT---HHHHHHHHHHHHTTTT---TTSPPPHHHHHHHHHHHHHHHHHHHHHHHHHHHHHHHHHHHHHH--TT---SSGGGSS-HHHHHHHHHGGGTTS--TTSEEEE-TTS-TTS-EEEE-TTSS-EEE---SSHHHHHHHHHHHHH-TT---TT--EEEEEEEEEPTTT--TT-EEE-SEEE-TTSSEE--TTTS-TT-S-SEE-TT-SSTTSPPS---S-SEEE--HHHHHHHHHHHTTS-----HHHHHHHGGGGGGGGGGTTTTSPP-EEE-EEEE-SS---SHHHHHHHHHHHHHHTTT---EEEEESSHHHHHHHHHHHHHTTSS-GGGEEEEEEEEEESSPPTTS-HHHHHHHSTTSSHHHHHHHHHHHHHHHHHHHHHTIIIIITT-PPPSS--EETT-TTSS--TTS---GGGGG-